Protein 4J5U (pdb70)

Structure (mmCIF, N/CA/C/O backbone):
data_4J5U
#
_entry.id   4J5U
#
_cell.length_a   56.270
_cell.length_b   113.280
_cell.length_c   65.910
_cell.angle_alpha   90.000
_cell.angle_beta   114.910
_cell.angle_gamma   90.000
#
_symmetry.space_group_name_H-M   'P 1 21 1'
#
loop_
_entity.id
_entity.type
_entity.pdbx_description
1 polymer 'Serine hydroxymethyltransferase'
2 water water
#
loop_
_atom_site.group_PDB
_atom_site.id
_atom_site.type_symbol
_atom_site.label_atom_id
_atom_site.label_alt_id
_atom_site.label_comp_id
_atom_site.label_asym_id
_atom_site.label_entity_id
_atom_site.label_seq_id
_atom_site.pdbx_PDB_ins_code
_atom_site.Cartn_x
_atom_site.Cartn_y
_atom_site.Cartn_z
_atom_site.occupancy
_atom_site.B_iso_or_equiv
_atom_site.auth_seq_id
_atom_site.auth_comp_id
_atom_site.auth_asym_id
_atom_site.auth_atom_id
_atom_site.pdbx_PDB_model_num
ATOM 1 N N . MET A 1 1 ? -18.149 -8.013 6.071 1.00 42.25 1 MET A N 1
ATOM 2 C CA . MET A 1 1 ? -18.877 -6.987 6.811 1.00 35.68 1 MET A CA 1
ATOM 3 C C . MET A 1 1 ? -18.547 -5.577 6.316 1.00 28.55 1 MET A C 1
ATOM 4 O O . MET A 1 1 ? -17.471 -5.325 5.777 1.00 29.74 1 MET A O 1
ATOM 6 N N . ASN A 1 2 ? -19.491 -4.666 6.517 1.00 26.43 2 ASN A N 1
ATOM 7 C CA . ASN A 1 2 ? -19.407 -3.302 6.021 1.00 19.95 2 ASN A CA 1
ATOM 8 C C . ASN A 1 2 ? -19.130 -2.344 7.182 1.00 17.04 2 ASN A C 1
ATOM 9 O O . ASN A 1 2 ? -20.033 -2.045 7.966 1.00 21.69 2 ASN A O 1
ATOM 14 N N . ILE A 1 3 ? -17.889 -1.873 7.302 1.00 18.15 3 ILE A N 1
ATOM 15 C CA . ILE A 1 3 ? -17.509 -1.084 8.479 1.00 15.23 3 ILE A CA 1
ATOM 16 C C . ILE A 1 3 ? -18.225 0.257 8.570 1.00 14.40 3 ILE A C 1
ATOM 17 O O . ILE A 1 3 ? -18.225 0.887 9.629 1.00 15.18 3 ILE A O 1
ATOM 22 N N . PHE A 1 4 ? -18.821 0.710 7.468 1.00 14.43 4 PHE A N 1
ATOM 23 C CA . PHE A 1 4 ? -19.574 1.962 7.499 1.00 16.80 4 PHE A CA 1
ATOM 24 C C . PHE A 1 4 ? -20.808 1.869 8.414 1.00 18.46 4 PHE A C 1
ATOM 25 O O . PHE A 1 4 ? -21.397 2.890 8.770 1.00 19.49 4 PHE A O 1
ATOM 33 N N . ASN A 1 5 ? -21.173 0.648 8.817 1.00 17.42 5 ASN A N 1
ATOM 34 C CA . ASN A 1 5 ? -22.214 0.436 9.825 1.00 20.85 5 ASN A CA 1
ATOM 35 C C . ASN A 1 5 ? -21.711 0.503 11.259 1.00 22.59 5 ASN A C 1
ATOM 36 O O . ASN A 1 5 ? -22.509 0.417 12.191 1.00 21.39 5 ASN A O 1
ATOM 41 N N . ASN A 1 6 ? -20.395 0.619 11.436 1.00 16.60 6 ASN A N 1
ATOM 42 C CA . ASN A 1 6 ? -19.808 0.615 12.780 1.00 18.52 6 ASN A CA 1
ATOM 43 C C . ASN A 1 6 ? -20.066 1.925 13.503 1.00 24.48 6 ASN A C 1
ATOM 44 O O . ASN A 1 6 ? -19.443 2.943 13.189 1.00 24.99 6 ASN A O 1
ATOM 49 N N . ASN A 1 7 ? -20.983 1.895 14.467 1.00 19.36 7 ASN A N 1
ATOM 50 C CA . ASN A 1 7 ? -21.225 3.039 15.332 1.00 22.62 7 ASN A CA 1
ATOM 51 C C . ASN A 1 7 ? -20.626 2.786 16.711 1.00 14.71 7 ASN A C 1
ATOM 52 O O . ASN A 1 7 ? -20.855 1.738 17.293 1.00 17.40 7 ASN A O 1
ATOM 57 N N . LEU A 1 8 ? -19.880 3.757 17.229 1.00 18.56 8 LEU A N 1
ATOM 58 C CA . LEU A 1 8 ? -19.105 3.582 18.463 1.00 17.78 8 LEU A CA 1
ATOM 59 C C . LEU A 1 8 ? -19.920 3.088 19.652 1.00 18.35 8 LEU A C 1
ATOM 60 O O . LEU A 1 8 ? -19.488 2.191 20.374 1.00 19.96 8 LEU A O 1
ATOM 65 N N . HIS A 1 9 ? -21.110 3.647 19.852 1.00 21.67 9 HIS A N 1
ATOM 66 C CA . HIS A 1 9 ? -21.901 3.251 21.012 1.00 20.83 9 HIS A CA 1
ATOM 67 C C . HIS A 1 9 ? -22.428 1.820 20.913 1.00 22.03 9 HIS A C 1
ATOM 68 O O . HIS A 1 9 ? -23.035 1.324 21.858 1.00 29.12 9 HIS A O 1
ATOM 75 N N . GLU A 1 10 ? -22.179 1.161 19.782 1.00 22.80 10 GLU A N 1
ATOM 76 C CA A GLU A 1 10 ? -22.586 -0.228 19.585 0.49 24.46 10 GLU A CA 1
ATOM 77 C CA B GLU A 1 10 ? -22.584 -0.229 19.586 0.51 24.42 10 GLU A CA 1
ATOM 78 C C . GLU A 1 10 ? -21.388 -1.183 19.478 1.00 22.59 10 GLU A C 1
ATOM 79 O O . GLU A 1 10 ? -21.401 -2.271 20.044 1.00 20.27 10 GLU A O 1
ATOM 90 N N . THR A 1 11 ? -20.347 -0.775 18.755 1.00 21.23 11 THR A N 1
ATOM 91 C CA . THR A 1 11 ? -19.200 -1.664 18.513 1.00 19.55 11 THR A CA 1
ATOM 92 C C . THR A 1 11 ? -18.074 -1.592 19.551 1.00 20.89 11 THR A C 1
ATOM 93 O O . THR A 1 11 ? -17.287 -2.533 19.696 1.00 21.33 11 THR A O 1
ATOM 97 N N . ASP A 1 12 ? -17.970 -0.469 20.247 1.00 18.72 12 ASP A N 1
ATOM 98 C CA . ASP A 1 12 ? -16.945 -0.328 21.273 1.00 17.01 12 ASP A CA 1
ATOM 99 C C . ASP A 1 12 ? -17.461 0.407 22.510 1.00 19.10 12 ASP A C 1
ATOM 100 O O . ASP A 1 12 ? -17.078 1.555 22.769 1.00 18.02 12 ASP A O 1
ATOM 105 N N . LYS A 1 13 ? -18.318 -0.267 23.272 1.00 22.12 13 LYS A N 1
ATOM 106 C CA . LYS A 1 13 ? -18.931 0.327 24.461 1.00 18.21 13 LYS A CA 1
ATOM 107 C C . LYS A 1 13 ? -17.886 0.778 25.480 1.00 16.63 13 LYS A C 1
ATOM 108 O O . LYS A 1 13 ? -18.054 1.821 26.127 1.00 17.85 13 LYS A O 1
ATOM 110 N N . GLU A 1 14 ? -16.785 0.030 25.594 1.00 15.28 14 GLU A N 1
ATOM 111 C CA A GLU A 1 14 ? -15.732 0.374 26.544 0.44 15.56 14 GLU A CA 1
ATOM 112 C CA B GLU A 1 14 ? -15.737 0.382 26.548 0.56 15.16 14 GLU A CA 1
ATOM 113 C C . GLU A 1 14 ? -15.126 1.741 26.231 1.00 16.54 14 GLU A C 1
ATOM 114 O O . GLU A 1 14 ? -15.010 2.588 27.106 1.00 18.77 14 GLU A O 1
ATOM 125 N N . ILE A 1 15 ? -14.741 1.951 24.978 1.00 13.41 15 ILE A N 1
ATOM 126 C CA . ILE A 1 15 ? -14.240 3.274 24.577 1.00 15.73 15 ILE A CA 1
ATOM 127 C C . ILE A 1 15 ? -15.326 4.357 24.678 1.00 17.29 15 ILE A C 1
ATOM 128 O O . ILE A 1 15 ? -15.049 5.468 25.130 1.00 13.21 15 ILE A O 1
ATOM 133 N N . ASN A 1 16 ? -16.560 4.044 24.277 1.00 17.20 16 ASN A N 1
ATOM 134 C CA . ASN A 1 16 ? -17.652 5.019 24.387 1.00 16.17 16 ASN A CA 1
ATOM 135 C C . ASN A 1 16 ? -17.808 5.471 25.826 1.00 17.65 16 ASN A C 1
ATOM 136 O O . ASN A 1 16 ? -17.918 6.661 26.104 1.00 17.20 16 ASN A O 1
ATOM 141 N N . GLU A 1 17 ? -17.810 4.511 26.748 1.00 17.00 17 GLU A N 1
ATOM 142 C CA . GLU A 1 17 ? -17.955 4.837 28.161 1.00 20.48 17 GLU A CA 1
ATOM 143 C C . GLU A 1 17 ? -16.796 5.676 28.684 1.00 16.79 17 GLU A C 1
ATOM 144 O O . GLU A 1 17 ? -17.013 6.592 29.478 1.00 18.33 17 GLU A O 1
ATOM 150 N N . ILE A 1 18 ? -15.576 5.384 28.224 1.00 16.10 18 ILE A N 1
ATOM 151 C CA . ILE A 1 18 ? -14.407 6.144 28.652 1.00 13.28 18 ILE A CA 1
ATOM 152 C C . ILE A 1 18 ? -14.508 7.593 28.168 1.00 14.55 18 ILE A C 1
ATOM 153 O O . ILE A 1 18 ? -14.191 8.521 28.916 1.00 15.08 18 ILE A O 1
ATOM 158 N N . ILE A 1 19 ? -14.959 7.798 26.927 1.00 12.46 19 ILE A N 1
ATOM 159 C CA . ILE A 1 19 ? -15.143 9.162 26.434 1.00 12.67 19 ILE A CA 1
ATOM 160 C C . ILE A 1 19 ? -16.228 9.892 27.232 1.00 18.74 19 ILE A C 1
ATOM 161 O O . ILE A 1 19 ? -16.078 11.068 27.572 1.00 16.88 19 ILE A O 1
ATOM 166 N N . LYS A 1 20 ? -17.315 9.196 27.549 1.00 19.03 20 LYS A N 1
ATOM 167 C CA . LYS A 1 20 ? -18.383 9.820 28.312 1.00 13.18 20 LYS A CA 1
ATOM 168 C C . LYS A 1 20 ? -17.883 10.247 29.685 1.00 19.07 20 LYS A C 1
ATOM 169 O O . LYS A 1 20 ? -18.217 11.330 30.173 1.00 16.82 20 LYS A O 1
ATOM 175 N N . HIS A 1 21 ? -17.076 9.394 30.306 1.00 17.46 21 HIS A N 1
ATOM 176 C CA . HIS A 1 21 ? -16.557 9.688 31.638 1.00 19.55 21 HIS A CA 1
ATOM 177 C C . HIS A 1 21 ? -15.498 10.786 31.627 1.00 20.40 21 HIS A C 1
ATOM 178 O O . HIS A 1 21 ? -15.386 11.564 32.584 1.00 17.79 21 HIS A O 1
ATOM 185 N N . GLU A 1 22 ? -14.724 10.857 30.547 1.00 16.14 22 GLU A N 1
ATOM 186 C CA . GLU A 1 22 ? -13.788 11.954 30.369 1.00 14.86 22 GLU A CA 1
ATOM 187 C C . GLU A 1 22 ? -14.507 13.293 30.215 1.00 14.27 22 GLU A C 1
ATOM 188 O O . GLU A 1 22 ? -14.056 14.299 30.755 1.00 14.98 22 GLU A O 1
ATOM 194 N N . LYS A 1 23 ? -15.625 13.309 29.496 1.00 14.83 23 LYS A N 1
ATOM 195 C CA . LYS A 1 23 ? -16.425 14.537 29.406 1.00 15.57 23 LYS A CA 1
ATOM 196 C C . LYS A 1 23 ? -16.905 14.965 30.797 1.00 18.00 23 LYS A C 1
ATOM 197 O O . LYS A 1 23 ? -16.827 16.144 31.153 1.00 16.71 23 LYS A O 1
ATOM 203 N N . LEU A 1 24 ? -17.402 14.003 31.572 1.00 14.07 24 LEU A N 1
ATOM 204 C CA . LEU A 1 24 ? -17.860 14.261 32.938 1.00 17.36 24 LEU A CA 1
ATOM 205 C C . LEU A 1 24 ? -16.739 14.790 33.820 1.00 16.25 24 LEU A C 1
ATOM 206 O O . LEU A 1 24 ? -16.941 15.733 34.595 1.00 18.55 24 LEU A O 1
ATOM 211 N N . ARG A 1 25 ? -15.562 14.174 33.713 1.00 14.11 25 ARG A N 1
ATOM 212 C CA . ARG A 1 25 ? -14.416 14.577 34.529 1.00 18.50 25 ARG A CA 1
ATOM 213 C C . ARG A 1 25 ? -14.015 16.010 34.204 1.00 18.81 25 ARG A C 1
ATOM 214 O O . ARG A 1 25 ? -13.804 16.830 35.105 1.00 15.92 25 ARG A O 1
ATOM 222 N N . GLN A 1 26 ? -13.894 16.305 32.911 1.00 14.31 26 GLN A N 1
ATOM 223 C CA . GLN A 1 26 ? -13.554 17.656 32.482 1.00 16.04 26 GLN A CA 1
ATOM 224 C C . GLN A 1 26 ? -14.588 18.653 32.983 1.00 17.16 26 GLN A C 1
ATOM 225 O O . GLN A 1 26 ? -14.247 19.775 33.370 1.00 18.82 26 GLN A O 1
ATOM 231 N N . SER A 1 27 ? -15.853 18.244 32.994 1.00 16.44 27 SER A N 1
ATOM 232 C CA . SER A 1 27 ? -16.919 19.162 33.391 1.00 14.07 27 SER A CA 1
ATOM 233 C C . SER A 1 27 ? -16.958 19.438 34.891 1.00 18.88 27 SER A C 1
ATOM 234 O O . SER A 1 27 ? -17.453 20.480 35.319 1.00 19.97 27 SER A O 1
ATOM 237 N N . SER A 1 28 ? -16.409 18.518 35.680 1.00 20.61 28 SER A N 1
ATOM 238 C CA A SER A 1 28 ? -16.629 18.565 37.125 0.66 20.38 28 SER A CA 1
ATOM 239 C CA B SER A 1 28 ? -16.595 18.495 37.133 0.34 20.93 28 SER A CA 1
ATOM 240 C C . SER A 1 28 ? -15.440 19.097 37.929 1.00 19.15 28 SER A C 1
ATOM 241 O O . SER A 1 28 ? -15.514 19.213 39.154 1.00 18.55 28 SER A O 1
ATOM 246 N N . VAL A 1 29 ? -14.351 19.430 37.254 1.00 21.53 29 VAL A N 1
ATOM 247 C CA . VAL A 1 29 ? -13.189 19.913 37.985 1.00 17.83 29 VAL A CA 1
ATOM 248 C C . VAL A 1 29 ? -12.898 21.369 37.682 1.00 16.12 29 VAL A C 1
ATOM 249 O O . VAL A 1 29 ? -13.334 21.904 36.663 1.00 20.04 29 VAL A O 1
ATOM 253 N N . ILE A 1 30 ? -12.148 22.000 38.577 1.00 18.64 30 ILE A N 1
ATOM 254 C CA . ILE A 1 30 ? -11.554 23.295 38.287 1.00 14.95 30 ILE A CA 1
ATOM 255 C C . ILE A 1 30 ? -10.153 23.043 37.745 1.00 14.25 30 ILE A C 1
ATOM 256 O O . ILE A 1 30 ? -9.230 22.704 38.488 1.00 19.17 30 ILE A O 1
ATOM 261 N N . GLU A 1 31 ? -10.036 23.186 36.425 1.00 13.16 31 GLU A N 1
ATOM 262 C CA . GLU A 1 31 ? -8.841 22.853 35.663 1.00 17.70 31 GLU A CA 1
ATOM 263 C C . GLU A 1 31 ? -7.857 24.022 35.650 1.00 12.45 31 GLU A C 1
ATOM 264 O O . GLU A 1 31 ? -8.050 24.998 34.933 1.00 18.72 31 GLU A O 1
ATOM 270 N N . LEU A 1 32 ? -6.802 23.917 36.452 1.00 13.33 32 LEU A N 1
ATOM 271 C CA . LEU A 1 32 ? -5.816 24.992 36.564 1.00 14.42 32 LEU A CA 1
ATOM 272 C C . LEU A 1 32 ? -4.468 24.598 35.971 1.00 14.00 32 LEU A C 1
ATOM 273 O O . LEU A 1 32 ? -3.459 25.265 36.207 1.00 15.06 32 LEU A O 1
ATOM 278 N N . ILE A 1 33 ? -4.439 23.509 35.202 1.00 12.90 33 ILE A N 1
ATOM 279 C CA . ILE A 1 33 ? -3.215 23.142 34.492 1.00 11.05 33 ILE A CA 1
ATOM 280 C C . ILE A 1 33 ? -3.003 24.193 33.396 1.00 11.27 33 ILE A C 1
ATOM 281 O O . ILE A 1 33 ? -3.862 24.384 32.549 1.00 13.33 33 ILE A O 1
ATOM 286 N N . ALA A 1 34 ? -1.874 24.904 33.448 1.00 12.98 34 ALA A N 1
ATOM 287 C CA . ALA A 1 34 ? -1.671 26.107 32.632 1.00 10.70 34 ALA A CA 1
ATOM 288 C C . ALA A 1 34 ? -1.629 25.848 31.126 1.00 14.28 34 ALA A C 1
ATOM 289 O O . ALA A 1 34 ? -1.916 26.738 30.328 1.00 12.90 34 ALA A O 1
ATOM 291 N N . SER A 1 35 ? -1.264 24.628 30.744 1.00 11.18 35 SER A N 1
ATOM 292 C CA . SER A 1 35 ? -1.145 24.274 29.335 1.00 12.43 35 SER A CA 1
ATOM 293 C C . SER A 1 35 ? -2.449 23.751 28.751 1.00 15.02 35 SER A C 1
ATOM 294 O O . SER A 1 35 ? -2.506 23.406 27.559 1.00 14.79 35 SER A O 1
ATOM 297 N N . GLU A 1 36 ? -3.493 23.684 29.571 1.00 13.36 36 GLU A N 1
ATOM 298 C CA . GLU A 1 36 ? -4.759 23.127 29.097 1.00 11.47 36 GLU A CA 1
ATOM 299 C C . GLU A 1 36 ? -5.783 24.179 28.713 1.00 13.66 36 GLU A C 1
ATOM 300 O O . GLU A 1 36 ? -5.710 25.332 29.144 1.00 13.40 36 GLU A O 1
ATOM 306 N N . ASN A 1 37 ? -6.722 23.762 27.870 1.00 12.37 37 ASN A N 1
ATOM 307 C CA . ASN A 1 37 ? -7.837 24.612 27.463 1.00 11.84 37 ASN A CA 1
ATOM 308 C C . ASN A 1 37 ? -8.979 23.713 27.016 1.00 14.48 37 ASN A C 1
ATOM 309 O O . ASN A 1 37 ? -8.835 22.483 27.047 1.00 14.89 37 ASN A O 1
ATOM 314 N N . PHE A 1 38 ? -10.099 24.310 26.604 1.00 14.44 38 PHE A N 1
ATOM 315 C CA . PHE A 1 38 ? -11.208 23.557 26.030 1.00 16.35 38 PHE A CA 1
ATOM 316 C C . PHE A 1 38 ? -11.500 24.072 24.626 1.00 12.93 38 PHE A C 1
ATOM 317 O O . PHE A 1 38 ? -11.785 25.254 24.459 1.00 12.68 38 PHE A O 1
ATOM 325 N N . VAL A 1 39 ? -11.438 23.200 23.621 1.00 14.32 39 VAL A N 1
ATOM 326 C CA . VAL A 1 39 ? -11.688 23.629 22.234 1.00 15.90 39 VAL A CA 1
ATOM 327 C C . VAL A 1 39 ? -13.178 23.684 21.931 1.00 11.41 39 VAL A C 1
ATOM 328 O O . VAL A 1 39 ? -13.980 23.069 22.628 1.00 14.21 39 VAL A O 1
ATOM 332 N N . SER A 1 40 ? -13.557 24.417 20.887 1.00 11.49 40 SER A N 1
ATOM 333 C CA . SER A 1 40 ? -14.970 24.560 20.553 1.00 17.27 40 SER A CA 1
ATOM 334 C C . SER A 1 40 ? -15.512 23.278 19.927 1.00 16.45 40 SER A C 1
ATOM 335 O O . SER A 1 40 ? -14.732 22.433 19.455 1.00 12.98 40 SER A O 1
ATOM 338 N N . PRO A 1 41 ? -16.847 23.106 19.949 1.00 17.24 41 PRO A N 1
ATOM 339 C CA . PRO A 1 41 ? -17.478 22.003 19.217 1.00 17.29 41 PRO A CA 1
ATOM 340 C C . PRO A 1 41 ? -17.126 22.061 17.734 1.00 12.89 41 PRO A C 1
ATOM 341 O O . PRO A 1 41 ? -17.056 21.027 17.079 1.00 15.93 41 PRO A O 1
ATOM 345 N N . ALA A 1 42 ? -16.904 23.261 17.202 1.00 14.31 42 ALA A N 1
ATOM 346 C CA . ALA A 1 42 ? -16.549 23.398 15.792 1.00 13.84 42 ALA A CA 1
ATOM 347 C C . ALA A 1 42 ? -15.182 22.778 15.484 1.00 13.16 42 ALA A C 1
ATOM 348 O O . ALA A 1 42 ? -15.004 22.114 14.451 1.00 16.65 42 ALA A O 1
ATOM 350 N N . VAL A 1 43 ? -14.217 23.023 16.368 1.00 10.99 43 VAL A N 1
ATOM 351 C CA . VAL A 1 43 ? -12.890 22.441 16.242 1.00 11.89 43 VAL A CA 1
ATOM 352 C C . VAL A 1 43 ? -12.970 20.919 16.337 1.00 10.31 43 VAL A C 1
ATOM 353 O O . VAL A 1 43 ? -12.334 20.203 15.554 1.00 15.33 43 VAL A O 1
ATOM 357 N N . LEU A 1 44 ? -13.763 20.428 17.285 1.00 15.12 44 LEU A N 1
ATOM 358 C CA . LEU A 1 44 ? -13.945 18.983 17.454 1.00 12.89 44 LEU A CA 1
ATOM 359 C C . LEU A 1 44 ? -14.566 18.348 16.203 1.00 16.95 44 LEU A C 1
ATOM 360 O O . LEU A 1 44 ? -14.166 17.258 15.785 1.00 13.64 44 LEU A O 1
ATOM 365 N N . GLU A 1 45 ? -15.552 19.017 15.613 1.00 11.93 45 GLU A N 1
ATOM 366 C CA . GLU A 1 45 ? -16.167 18.481 14.391 1.00 12.22 45 GLU A CA 1
ATOM 367 C C . GLU A 1 45 ? -15.171 18.321 13.231 1.00 18.77 45 GLU A C 1
ATOM 368 O O . GLU A 1 45 ? -15.158 17.284 12.561 1.00 15.04 45 GLU A O 1
ATOM 374 N N . ALA A 1 46 ? -14.328 19.331 13.002 1.00 15.05 46 ALA A N 1
ATOM 375 C CA . ALA A 1 46 ? -13.276 19.230 11.990 1.00 14.99 46 ALA A CA 1
ATOM 376 C C . ALA A 1 46 ? -12.221 18.176 12.349 1.00 14.80 46 ALA A C 1
ATOM 377 O O . ALA A 1 46 ? -11.785 17.406 11.501 1.00 13.51 46 ALA A O 1
ATOM 379 N N . GLN A 1 47 ? -11.810 18.158 13.615 1.00 14.67 47 GLN A N 1
ATOM 380 C CA . GLN A 1 47 ? -10.870 17.177 14.135 1.00 11.61 47 GLN A CA 1
ATOM 381 C C . GLN A 1 47 ? -11.311 15.736 13.838 1.00 12.74 47 GLN A C 1
ATOM 382 O O . GLN A 1 47 ? -10.484 14.873 13.587 1.00 11.76 47 GLN A O 1
ATOM 388 N N . GLY A 1 48 ? -12.610 15.471 13.871 1.00 13.50 48 GLY A N 1
ATOM 389 C CA . GLY A 1 48 ? -13.082 14.121 13.601 1.00 11.76 48 GLY A CA 1
ATOM 390 C C . GLY A 1 48 ? -13.436 13.880 12.144 1.00 10.82 48 GLY A C 1
ATOM 391 O O . GLY A 1 48 ? -14.177 12.948 11.829 1.00 14.39 48 GLY A O 1
ATOM 392 N N . ALA A 1 49 ? -12.935 14.731 11.251 1.00 13.68 49 ALA A N 1
ATOM 393 C CA . ALA A 1 49 ? -13.347 14.659 9.848 1.00 15.00 49 ALA A CA 1
ATOM 394 C C . ALA A 1 49 ? -12.713 13.497 9.087 1.00 10.24 49 ALA A C 1
ATOM 395 O O . ALA A 1 49 ? -11.608 13.047 9.410 1.00 15.34 49 ALA A O 1
ATOM 397 N N . LEU A 1 50 ? -13.409 13.045 8.041 1.00 10.59 50 LEU A N 1
ATOM 398 C CA . LEU A 1 50 ? -12.879 12.005 7.158 1.00 11.69 50 LEU A CA 1
ATOM 399 C C . LEU A 1 50 ? -11.686 12.484 6.306 1.00 11.16 50 LEU A C 1
ATOM 400 O O . LEU A 1 50 ? -11.161 11.738 5.478 1.00 12.62 50 LEU A O 1
ATOM 405 N N . LEU A 1 51 ? -11.234 13.712 6.536 1.00 10.12 51 LEU A N 1
ATOM 406 C CA . LEU A 1 51 ? -9.991 14.165 5.918 1.00 9.86 51 LEU A CA 1
ATOM 407 C C . LEU A 1 51 ? -8.805 13.291 6.339 1.00 12.68 51 LEU A C 1
ATOM 408 O O . LEU A 1 51 ? -7.771 13.281 5.666 1.00 12.01 51 LEU A O 1
ATOM 413 N N . THR A 1 52 ? -8.958 12.542 7.433 1.00 11.31 52 THR A N 1
ATOM 414 C CA . THR A 1 52 ? -7.921 11.590 7.849 1.00 10.49 52 THR A CA 1
ATOM 415 C C . THR A 1 52 ? -7.633 10.530 6.782 1.00 11.41 52 THR A C 1
ATOM 416 O O . THR A 1 52 ? -6.524 9.982 6.712 1.00 13.67 52 THR A O 1
ATOM 420 N N . ASN A 1 53 ? -8.612 10.259 5.931 1.00 10.44 53 ASN A N 1
ATOM 421 C CA . ASN A 1 53 ? -8.411 9.273 4.869 1.00 16.19 53 ASN A CA 1
ATOM 422 C C . ASN A 1 53 ? -7.440 9.688 3.762 1.00 15.04 53 ASN A C 1
ATOM 423 O O . ASN A 1 53 ? -7.006 8.843 2.974 1.00 22.00 53 ASN A O 1
ATOM 428 N N . LYS A 1 54 ? -7.101 10.972 3.686 1.00 12.93 54 LYS A N 1
ATOM 429 C CA . LYS A 1 54 ? -6.270 11.453 2.583 1.00 9.95 54 LYS A CA 1
ATOM 430 C C . LYS A 1 54 ? -4.789 11.556 2.918 1.00 13.25 54 LYS A C 1
ATOM 431 O O . LYS A 1 54 ? -4.410 12.194 3.910 1.00 14.15 54 LYS A O 1
ATOM 437 N N . TYR A 1 55 ? -3.954 10.929 2.085 1.00 11.31 55 TYR A N 1
ATOM 438 C CA . TYR A 1 55 ? -2.508 11.105 2.175 1.00 10.98 55 TYR A CA 1
ATOM 439 C C . TYR A 1 55 ? -2.122 12.338 1.379 1.00 10.40 55 TYR A C 1
ATOM 440 O O . TYR A 1 55 ? -2.498 12.473 0.210 1.00 14.08 55 TYR A O 1
ATOM 449 N N . ALA A 1 56 ? -1.379 13.244 2.008 1.00 11.70 56 ALA A N 1
ATOM 450 C CA . ALA A 1 56 ? -1.083 14.522 1.381 1.00 10.05 56 ALA A CA 1
ATOM 451 C C . ALA A 1 56 ? 0.321 14.972 1.703 1.00 10.07 56 ALA A C 1
ATOM 452 O O . ALA A 1 56 ? 0.524 16.140 2.026 1.00 11.40 56 ALA A O 1
ATOM 454 N N . GLU A 1 57 ? 1.279 14.051 1.635 1.00 11.21 57 GLU A N 1
ATOM 455 C CA . GLU A 1 57 ? 2.700 14.406 1.683 1.00 10.94 57 GLU A CA 1
ATOM 456 C C . GLU A 1 57 ? 2.987 15.553 0.724 1.00 14.72 57 GLU A C 1
ATOM 457 O O . GLU A 1 57 ? 2.503 15.559 -0.415 1.00 13.74 57 GLU A O 1
ATOM 463 N N . GLY A 1 58 ? 3.785 16.518 1.179 1.00 10.13 58 GLY A N 1
ATOM 464 C CA . GLY A 1 58 ? 4.120 17.677 0.368 1.00 14.69 58 GLY A CA 1
ATOM 465 C C . GLY A 1 58 ? 3.340 18.866 0.882 1.00 12.03 58 GLY A C 1
ATOM 466 O O . GLY A 1 58 ? 2.950 18.891 2.048 1.00 12.94 58 GLY A O 1
ATOM 467 N N . TYR A 1 59 ? 3.085 19.842 0.016 1.00 11.94 59 TYR A N 1
ATOM 468 C CA . TYR A 1 59 ? 2.421 21.084 0.419 1.00 10.97 59 TYR A CA 1
ATOM 469 C C . TYR A 1 59 ? 1.337 21.417 -0.611 1.00 13.32 59 TYR A C 1
ATOM 470 O O . TYR A 1 59 ? 1.340 20.823 -1.681 1.00 17.66 59 TYR A O 1
ATOM 479 N N . PRO A 1 60 ? 0.388 22.320 -0.278 1.00 15.57 60 PRO A N 1
ATOM 480 C CA . PRO A 1 60 ? -0.692 22.633 -1.232 1.00 10.75 60 PRO A CA 1
ATOM 481 C C . PRO A 1 60 ? -0.188 22.923 -2.636 1.00 15.27 60 PRO A C 1
ATOM 482 O O . PRO A 1 60 ? 0.755 23.710 -2.795 1.00 18.17 60 PRO A O 1
ATOM 486 N N . SER A 1 61 ? -0.802 22.263 -3.618 1.00 17.98 61 SER A N 1
ATOM 487 C CA . SER A 1 61 ? -0.463 22.386 -5.037 1.00 21.30 61 SER A CA 1
ATOM 488 C C . SER A 1 61 ? 0.887 21.760 -5.372 1.00 18.55 61 SER A C 1
ATOM 489 O O . SER A 1 61 ? 1.315 21.780 -6.524 1.00 19.26 61 SER A O 1
ATOM 492 N N . LYS A 1 62 ? 1.554 21.197 -4.367 1.00 18.82 62 LYS A N 1
ATOM 493 C CA . LYS A 1 62 ? 2.848 20.552 -4.579 1.00 18.04 62 LYS A CA 1
ATOM 494 C C . LYS A 1 62 ? 2.918 19.255 -3.766 1.00 17.47 62 LYS A C 1
ATOM 495 O O . LYS A 1 62 ? 3.871 19.015 -3.012 1.00 15.43 62 LYS A O 1
ATOM 497 N N . ARG A 1 63 ? 1.900 18.416 -3.944 1.00 16.82 63 ARG A N 1
ATOM 498 C CA . ARG A 1 63 ? 1.753 17.169 -3.197 1.00 16.54 63 ARG A CA 1
ATOM 499 C C . ARG A 1 63 ? 2.358 15.992 -3.940 1.00 15.64 63 ARG A C 1
ATOM 500 O O . ARG A 1 63 ? 2.589 16.070 -5.147 1.00 22.95 63 ARG A O 1
ATOM 508 N N . PHE A 1 64 ? 2.583 14.897 -3.220 1.00 15.72 64 PHE A N 1
ATOM 509 C CA . PHE A 1 64 ? 3.107 13.667 -3.825 1.00 19.32 64 PHE A CA 1
ATOM 510 C C . PHE A 1 64 ? 2.024 12.612 -4.024 1.00 24.42 64 PHE A C 1
ATOM 511 O O . PHE A 1 64 ? 2.314 11.420 -4.200 1.00 26.80 64 PHE A O 1
ATOM 519 N N . TYR A 1 65 ? 0.777 13.071 -3.991 1.00 20.46 65 TYR A N 1
ATOM 520 C CA . TYR A 1 65 ? -0.389 12.225 -4.236 1.00 22.99 65 TYR A CA 1
ATOM 521 C C . TYR A 1 65 ? -1.420 13.061 -4.976 1.00 24.49 65 TYR A C 1
ATOM 522 O O . TYR A 1 65 ? -1.642 14.222 -4.636 1.00 20.66 65 TYR A O 1
ATOM 531 N N . ASN A 1 66 ? -2.053 12.490 -5.994 1.00 20.80 66 ASN A N 1
ATOM 532 C CA . ASN A 1 66 ? -3.175 13.175 -6.611 1.00 22.43 66 ASN A CA 1
ATOM 533 C C . ASN A 1 66 ? -4.381 13.144 -5.676 1.00 20.05 66 ASN A C 1
ATOM 534 O O . ASN A 1 66 ? -4.380 12.431 -4.662 1.00 19.73 66 ASN A O 1
ATOM 539 N N . GLY A 1 67 ? -5.395 13.933 -5.999 1.00 18.30 67 GLY A N 1
ATOM 540 C CA . GLY A 1 67 ? -6.632 13.907 -5.237 1.00 15.13 67 GLY A CA 1
ATOM 541 C C . GLY A 1 67 ? -6.687 14.871 -4.066 1.00 17.70 67 GLY A C 1
ATOM 542 O O . GLY A 1 67 ? -7.629 14.812 -3.260 1.00 17.51 67 GLY A O 1
ATOM 543 N N . CYS A 1 68 ? -5.694 15.761 -3.963 1.00 13.84 68 CYS A N 1
ATOM 544 C CA . CYS A 1 68 ? -5.601 16.651 -2.809 1.00 14.27 68 CYS A CA 1
ATOM 545 C C . CYS A 1 68 ? -6.282 18.015 -2.958 1.00 15.86 68 CYS A C 1
ATOM 546 O O . CYS A 1 68 ? -6.075 18.878 -2.113 1.00 15.90 68 CYS A O 1
ATOM 549 N N . GLU A 1 69 ? -7.094 18.215 -4.001 1.00 11.99 69 GLU A N 1
ATOM 550 C CA . GLU A 1 69 ? -7.702 19.528 -4.244 1.00 18.58 69 GLU A CA 1
ATOM 551 C C . GLU A 1 69 ? -8.485 20.107 -3.055 1.00 17.13 69 GLU A C 1
ATOM 552 O O . GLU A 1 69 ? -8.439 21.309 -2.808 1.00 18.10 69 GLU A O 1
ATOM 558 N N . GLU A 1 70 ? -9.203 19.264 -2.322 1.00 12.91 70 GLU A N 1
ATOM 559 C CA . GLU A 1 70 ? -9.998 19.768 -1.207 1.00 14.50 70 GLU A CA 1
ATOM 560 C C . GLU A 1 70 ? -9.173 19.944 0.063 1.00 16.45 70 GLU A C 1
ATOM 561 O O . GLU A 1 70 ? -9.304 20.964 0.748 1.00 14.26 70 GLU A O 1
ATOM 567 N N . VAL A 1 71 ? -8.309 18.979 0.372 1.00 19.28 71 VAL A N 1
ATOM 568 C CA . VAL A 1 71 ? -7.451 19.133 1.552 1.00 14.79 71 VAL A CA 1
ATOM 569 C C . VAL A 1 71 ? -6.517 20.328 1.368 1.00 12.31 71 VAL A C 1
ATOM 570 O O . VAL A 1 71 ? -6.177 21.007 2.340 1.00 13.82 71 VAL A O 1
ATOM 574 N N . ASP A 1 72 ? -6.143 20.612 0.118 1.00 13.34 72 ASP A N 1
ATOM 575 C CA . ASP A 1 72 ? -5.310 21.781 -0.182 1.00 12.94 72 ASP A CA 1
ATOM 576 C C . ASP A 1 72 ? -6.013 23.069 0.214 1.00 13.97 72 ASP A C 1
ATOM 577 O O . ASP A 1 72 ? -5.383 23.993 0.723 1.00 16.44 72 ASP A O 1
ATOM 582 N N . LYS A 1 73 ? -7.319 23.135 -0.034 1.00 14.67 73 LYS A N 1
ATOM 583 C CA . LYS A 1 73 ? -8.106 24.302 0.366 1.00 18.35 73 LYS A CA 1
ATOM 584 C C . LYS A 1 73 ? -8.100 24.502 1.887 1.00 15.31 73 LYS A C 1
ATOM 585 O O . LYS A 1 73 ? -8.019 25.641 2.373 1.00 14.97 73 LYS A O 1
ATOM 591 N N . ALA A 1 74 ? -8.193 23.408 2.640 1.00 14.09 74 ALA A N 1
ATOM 592 C CA . ALA A 1 74 ? -8.172 23.506 4.099 1.00 14.27 74 ALA A CA 1
ATOM 593 C C . ALA A 1 74 ? -6.816 23.986 4.629 1.00 14.12 74 ALA A C 1
ATOM 594 O O . ALA A 1 74 ? -6.751 24.856 5.499 1.00 13.93 74 ALA A O 1
ATOM 596 N N . GLU A 1 75 ? -5.732 23.413 4.119 1.00 14.31 75 GLU A N 1
ATOM 597 C CA . GLU A 1 75 ? -4.403 23.828 4.548 1.00 13.61 75 GLU A CA 1
ATOM 598 C C . GLU A 1 75 ? -4.122 25.275 4.166 1.00 12.56 75 GLU A C 1
ATOM 599 O O . GLU A 1 75 ? -3.591 26.038 4.973 1.00 14.98 75 GLU A O 1
ATOM 605 N N . ASN A 1 76 ? -4.499 25.666 2.955 1.00 13.20 76 ASN A N 1
ATOM 606 C CA . ASN A 1 76 ? -4.315 27.057 2.543 1.00 15.86 76 ASN A CA 1
ATOM 607 C C . ASN A 1 76 ? -5.066 28.035 3.446 1.00 18.54 76 ASN A C 1
ATOM 608 O O . ASN A 1 76 ? -4.551 29.115 3.773 1.00 16.36 76 ASN A O 1
ATOM 613 N N . LEU A 1 77 ? -6.278 27.658 3.851 1.00 13.64 77 LEU A N 1
ATOM 614 C CA . LEU A 1 77 ? -7.049 28.491 4.763 1.00 13.36 77 LEU A CA 1
ATOM 615 C C . LEU A 1 77 ? -6.350 28.595 6.106 1.00 14.51 77 LEU A C 1
ATOM 616 O O . LEU A 1 77 ? -6.298 29.668 6.693 1.00 12.69 77 LEU A O 1
ATOM 621 N N . ALA A 1 78 ? -5.806 27.482 6.589 1.00 13.25 78 ALA A N 1
ATOM 622 C CA . ALA A 1 78 ? -5.075 27.504 7.841 1.00 12.01 78 ALA A CA 1
ATOM 623 C C . ALA A 1 78 ? -3.876 28.437 7.726 1.00 14.76 78 ALA A C 1
ATOM 624 O O . ALA A 1 78 ? -3.614 29.237 8.627 1.00 11.70 78 ALA A O 1
ATOM 626 N N . ILE A 1 79 ? -3.163 28.344 6.607 1.00 16.63 79 ILE A N 1
ATOM 627 C CA . ILE A 1 79 ? -1.975 29.168 6.397 1.00 14.42 79 ILE A CA 1
ATOM 628 C C . ILE A 1 79 ? -2.334 30.650 6.320 1.00 12.30 79 ILE A C 1
ATOM 629 O O . ILE A 1 79 ? -1.696 31.483 6.960 1.00 13.25 79 ILE A O 1
ATOM 634 N N . GLU A 1 80 ? -3.372 30.985 5.554 1.00 11.94 80 GLU A N 1
ATOM 635 C CA . GLU A 1 80 ? -3.736 32.384 5.370 1.00 15.23 80 GLU A CA 1
ATOM 636 C C . GLU A 1 80 ? -4.268 33.026 6.644 1.00 13.90 80 GLU A C 1
ATOM 637 O O . GLU A 1 80 ? -3.907 34.160 6.964 1.00 13.11 80 GLU A O 1
ATOM 643 N N . ARG A 1 81 ? -5.108 32.287 7.368 1.00 14.69 81 ARG A N 1
ATOM 644 C CA . ARG A 1 81 ? -5.650 32.750 8.638 1.00 15.93 81 ARG A CA 1
ATOM 645 C C . ARG A 1 81 ? -4.560 32.976 9.691 1.00 13.45 81 ARG A C 1
ATOM 646 O O . ARG A 1 81 ? -4.567 34.011 10.371 1.00 13.70 81 ARG A O 1
ATOM 654 N N . VAL A 1 82 ? -3.619 32.036 9.826 1.00 12.74 82 VAL A N 1
ATOM 655 C CA . VAL A 1 82 ? -2.556 32.213 10.817 1.00 12.00 82 VAL A CA 1
ATOM 656 C C . VAL A 1 82 ? -1.572 33.331 10.424 1.00 13.64 82 VAL A C 1
ATOM 657 O O . VAL A 1 82 ? -1.033 34.026 11.289 1.00 12.72 82 VAL A O 1
ATOM 661 N N . LYS A 1 83 ? -1.377 33.548 9.127 1.00 12.10 83 LYS A N 1
ATOM 662 C CA . LYS A 1 83 ? -0.496 34.632 8.700 1.00 16.60 83 LYS A CA 1
ATOM 663 C C . LYS A 1 83 ? -1.117 35.977 9.045 1.00 13.89 83 LYS A C 1
ATOM 664 O O . LYS A 1 83 ? -0.424 36.932 9.389 1.00 13.94 83 LYS A O 1
ATOM 670 N N . LYS A 1 84 ? -2.438 36.056 8.944 1.00 12.63 84 LYS A N 1
ATOM 671 C CA . LYS A 1 84 ? -3.141 37.281 9.272 1.00 11.37 84 LYS A CA 1
ATOM 672 C C . LYS A 1 84 ? -3.100 37.499 10.777 1.00 16.00 84 LYS A C 1
ATOM 673 O O . LYS A 1 84 ? -2.872 38.616 11.256 1.00 17.13 84 LYS A O 1
ATOM 679 N N . LEU A 1 85 ? -3.310 36.417 11.515 1.00 10.96 85 LEU A N 1
ATOM 680 C CA . LEU A 1 85 ? -3.355 36.457 12.975 1.00 10.91 85 LEU A CA 1
ATOM 681 C C . LEU A 1 85 ? -2.042 36.937 13.565 1.00 17.34 85 LEU A C 1
ATOM 682 O O . LEU A 1 85 ? -2.042 37.732 14.504 1.00 15.48 85 LEU A O 1
ATOM 687 N N . PHE A 1 86 ? -0.932 36.447 13.012 1.00 14.01 86 PHE A N 1
ATOM 688 C CA . PHE A 1 86 ? 0.397 36.786 13.523 1.00 16.34 86 PHE A CA 1
ATOM 689 C C . PHE A 1 86 ? 1.142 37.795 12.648 1.00 16.39 86 PHE A C 1
ATOM 690 O O . PHE A 1 86 ? 2.299 38.116 12.919 1.00 16.64 86 PHE A O 1
ATOM 698 N N . ASN A 1 87 ? 0.469 38.314 11.621 1.00 14.66 87 ASN A N 1
ATOM 699 C CA A ASN A 1 87 ? 1.054 39.323 10.737 0.72 11.24 87 ASN A CA 1
ATOM 700 C CA B ASN A 1 87 ? 1.058 39.329 10.753 0.28 15.28 87 ASN A CA 1
ATOM 701 C C . ASN A 1 87 ? 2.429 38.907 10.219 1.00 14.01 87 ASN A C 1
ATOM 702 O O . ASN A 1 87 ? 3.388 39.683 10.266 1.00 14.19 87 ASN A O 1
ATOM 711 N N . CYS A 1 88 ? 2.519 37.675 9.727 1.00 12.37 88 CYS A N 1
ATOM 712 C CA . CYS A 1 88 ? 3.788 37.144 9.228 1.00 11.86 88 CYS A CA 1
ATOM 713 C C . CYS A 1 88 ? 3.724 36.636 7.784 1.00 10.47 88 CYS A C 1
ATOM 714 O O . CYS A 1 88 ? 2.648 36.355 7.242 1.00 14.20 88 CYS A O 1
ATOM 717 N N . LYS A 1 89 ? 4.894 36.516 7.170 1.00 10.69 89 LYS A N 1
ATOM 718 C CA . LYS A 1 89 ? 5.001 36.125 5.765 1.00 14.47 89 LYS A CA 1
ATOM 719 C C . LYS A 1 89 ? 5.005 34.616 5.500 1.00 12.54 89 LYS A C 1
ATOM 720 O O . LYS A 1 89 ? 4.661 34.186 4.396 1.00 15.20 89 LYS A O 1
ATOM 722 N N . TYR A 1 90 ? 5.405 33.823 6.493 1.00 12.17 90 TYR A N 1
ATOM 723 C CA . TYR A 1 90 ? 5.561 32.381 6.325 1.00 13.82 90 TYR A CA 1
ATOM 724 C C . TYR A 1 90 ? 4.861 31.646 7.453 1.00 13.37 90 TYR A C 1
ATOM 725 O O . TYR A 1 90 ? 4.917 32.075 8.613 1.00 12.25 90 TYR A O 1
ATOM 734 N N . ALA A 1 91 ? 4.209 30.535 7.114 1.00 12.28 91 ALA A N 1
ATOM 735 C CA . ALA A 1 91 ? 3.597 29.653 8.091 1.00 8.79 91 ALA A CA 1
ATOM 736 C C . ALA A 1 91 ? 3.702 28.212 7.627 1.00 12.72 91 ALA A C 1
ATOM 737 O O . ALA A 1 91 ? 3.571 27.914 6.424 1.00 13.60 91 ALA A O 1
ATOM 739 N N . ASN A 1 92 ? 3.942 27.326 8.584 1.00 9.74 92 ASN A N 1
ATOM 740 C CA . ASN A 1 92 ? 3.826 25.894 8.354 1.00 9.71 92 ASN A CA 1
ATOM 741 C C . ASN A 1 92 ? 2.820 25.328 9.349 1.00 9.81 92 ASN A C 1
ATOM 742 O O . ASN A 1 92 ? 3.032 25.406 10.553 1.00 9.00 92 ASN A O 1
ATOM 747 N N . VAL A 1 93 ? 1.714 24.766 8.861 1.00 12.18 93 VAL A N 1
ATOM 748 C CA . VAL A 1 93 ? 0.665 24.303 9.761 1.00 13.90 93 VAL A CA 1
ATOM 749 C C . VAL A 1 93 ? 0.645 22.779 9.892 1.00 9.79 93 VAL A C 1
ATOM 750 O O . VAL A 1 93 ? -0.261 22.212 10.523 1.00 8.68 93 VAL A O 1
ATOM 754 N N . GLN A 1 94 ? 1.647 22.123 9.304 1.00 7.73 94 GLN A N 1
ATOM 755 C CA . GLN A 1 94 ? 1.769 20.662 9.367 1.00 9.37 94 GLN A CA 1
ATOM 756 C C . GLN A 1 94 ? 2.366 19.993 10.619 1.00 9.17 94 GLN A C 1
ATOM 757 O O . GLN A 1 94 ? 2.120 18.801 10.818 1.00 10.19 94 GLN A O 1
ATOM 763 N N . PRO A 1 95 ? 3.155 20.710 11.457 1.00 9.75 95 PRO A N 1
ATOM 764 C CA . PRO A 1 95 ? 3.750 19.970 12.585 1.00 9.90 95 PRO A CA 1
ATOM 765 C C . PRO A 1 95 ? 2.721 19.233 13.458 1.00 7.18 95 PRO A C 1
ATOM 766 O O . PRO A 1 95 ? 1.685 19.794 13.820 1.00 8.46 95 PRO A O 1
ATOM 770 N N . HIS A 1 96 ? 2.993 17.967 13.770 1.00 7.10 96 HIS A N 1
ATOM 771 C CA . HIS A 1 96 ? 2.054 17.165 14.557 1.00 7.11 96 HIS A CA 1
ATOM 772 C C . HIS A 1 96 ? 1.913 17.630 16.006 1.00 9.36 96 HIS A C 1
ATOM 773 O O . HIS A 1 96 ? 0.964 17.224 16.705 1.00 9.23 96 HIS A O 1
ATOM 780 N N . SER A 1 97 ? 2.864 18.435 16.470 1.00 9.49 97 SER A N 1
ATOM 781 C CA . SER A 1 97 ? 2.891 18.870 17.867 1.00 12.14 97 SER A CA 1
ATOM 782 C C . SER A 1 97 ? 3.866 20.019 18.015 1.00 10.08 97 SER A C 1
ATOM 783 O O . SER A 1 97 ? 4.590 20.337 17.066 1.00 8.59 97 SER A O 1
ATOM 786 N N . GLY A 1 98 ? 3.910 20.616 19.208 1.00 8.99 98 GLY A N 1
ATOM 787 C CA . GLY A 1 98 ? 4.908 21.630 19.502 1.00 12.86 98 GLY A CA 1
ATOM 788 C C . GLY A 1 98 ? 6.323 21.072 19.448 1.00 12.22 98 GLY A C 1
ATOM 789 O O . GLY A 1 98 ? 7.250 21.740 18.978 1.00 13.73 98 GLY A O 1
ATOM 790 N N . SER A 1 99 ? 6.493 19.844 19.928 1.00 8.65 99 SER A N 1
ATOM 791 C CA . SER A 1 99 ? 7.806 19.191 19.907 1.00 7.76 99 SER A CA 1
ATOM 792 C C . SER A 1 99 ? 8.316 18.995 18.490 1.00 8.07 99 SER A C 1
ATOM 793 O O . SER A 1 99 ? 9.500 19.227 18.202 1.00 9.89 99 SER A O 1
ATOM 796 N N . GLN A 1 100 ? 7.433 18.560 17.599 1.00 8.25 100 GLN A N 1
ATOM 797 C CA . GLN A 1 100 ? 7.860 18.351 16.222 1.00 8.20 100 GLN A CA 1
ATOM 798 C C . GLN A 1 100 ? 8.116 19.670 15.516 1.00 9.23 100 GLN A C 1
ATOM 799 O O . GLN A 1 100 ? 9.007 19.751 14.669 1.00 9.91 100 GLN A O 1
ATOM 805 N N . ALA A 1 101 ? 7.356 20.701 15.870 1.00 9.49 101 ALA A N 1
ATOM 806 C CA . ALA A 1 101 ? 7.612 22.019 15.301 1.00 10.11 101 ALA A CA 1
ATOM 807 C C . ALA A 1 101 ? 9.036 22.449 15.644 1.00 12.04 101 ALA A C 1
ATOM 808 O O . ALA A 1 101 ? 9.772 22.958 14.799 1.00 10.80 101 ALA A O 1
ATOM 810 N N . ASN A 1 102 ? 9.439 22.225 16.891 1.00 8.84 102 ASN A N 1
ATOM 811 C CA . ASN A 1 102 ? 10.789 22.603 17.300 1.00 7.57 102 ASN A CA 1
ATOM 812 C C . ASN A 1 102 ? 11.842 21.785 16.574 1.00 11.12 102 ASN A C 1
ATOM 813 O O . ASN A 1 102 ? 12.889 22.322 16.169 1.00 10.14 102 ASN A O 1
ATOM 818 N N . GLN A 1 103 ? 11.556 20.494 16.390 1.00 10.09 103 GLN A N 1
ATOM 819 C CA . GLN A 1 103 ? 12.501 19.598 15.739 1.00 9.27 103 GLN A CA 1
ATOM 820 C C . GLN A 1 103 ? 12.730 19.974 14.285 1.00 13.10 103 GLN A C 1
ATOM 821 O O . GLN A 1 103 ? 13.835 19.809 13.768 1.00 11.30 103 GLN A O 1
ATOM 827 N N . ALA A 1 104 ? 11.693 20.493 13.631 1.00 12.18 104 ALA A N 1
ATOM 828 C CA . ALA A 1 104 ? 11.820 20.947 12.244 1.00 11.61 104 ALA A CA 1
ATOM 829 C C . ALA A 1 104 ? 12.821 22.105 12.140 1.00 11.96 104 ALA A C 1
ATOM 830 O O . ALA A 1 104 ? 13.610 22.189 11.189 1.00 10.65 104 ALA A O 1
ATOM 832 N N . VAL A 1 105 ? 12.792 22.996 13.130 1.00 12.21 105 VAL A N 1
ATOM 833 C CA . VAL A 1 105 ? 13.721 24.124 13.149 1.00 11.16 105 VAL A CA 1
ATOM 834 C C . VAL A 1 105 ? 15.142 23.616 13.350 1.00 9.25 105 VAL A C 1
ATOM 835 O O . VAL A 1 105 ? 16.073 24.090 12.698 1.00 11.25 105 VAL A O 1
ATOM 839 N N . TYR A 1 106 ? 15.322 22.639 14.233 1.00 11.10 106 TYR A N 1
ATOM 840 C CA A TYR A 1 106 ? 16.639 22.040 14.433 0.66 12.66 106 TYR A CA 1
ATOM 841 C CA B TYR A 1 106 ? 16.645 22.061 14.419 0.34 12.70 106 TYR A CA 1
ATOM 842 C C . TYR A 1 106 ? 17.126 21.408 13.141 1.00 15.13 106 TYR A C 1
ATOM 843 O O . TYR A 1 106 ? 18.264 21.590 12.752 1.00 10.78 106 TYR A O 1
ATOM 860 N N . LEU A 1 107 ? 16.257 20.642 12.489 1.00 10.00 107 LEU A N 1
ATOM 861 C CA . LEU A 1 107 ? 16.674 19.973 11.249 1.00 13.68 107 LEU A CA 1
ATOM 862 C C . LEU A 1 107 ? 17.000 20.994 10.146 1.00 13.69 107 LEU A C 1
ATOM 863 O O . LEU A 1 107 ? 17.918 20.799 9.331 1.00 13.19 107 LEU A O 1
ATOM 868 N N . ALA A 1 108 ? 16.280 22.107 10.143 1.00 12.53 108 ALA A N 1
ATOM 869 C CA . ALA A 1 108 ? 16.496 23.152 9.143 1.00 13.32 108 ALA A CA 1
ATOM 870 C C . ALA A 1 108 ? 17.828 23.895 9.287 1.00 12.47 108 ALA A C 1
ATOM 871 O O . ALA A 1 108 ? 18.455 24.258 8.284 1.00 17.13 108 ALA A O 1
ATOM 873 N N . LEU A 1 109 ? 18.232 24.153 10.528 1.00 10.63 109 LEU A N 1
ATOM 874 C CA . LEU A 1 109 ? 19.314 25.100 10.805 1.00 14.71 109 LEU A CA 1
ATOM 875 C C . LEU A 1 109 ? 20.559 24.495 11.430 1.00 13.57 109 LEU A C 1
ATOM 876 O O . LEU A 1 109 ? 21.622 25.123 11.403 1.00 22.10 109 LEU A O 1
ATOM 881 N N . LEU A 1 110 ? 20.438 23.307 12.017 1.00 14.00 110 LEU A N 1
ATOM 882 C CA . LEU A 1 110 ? 21.542 22.754 12.793 1.00 12.31 110 LEU A CA 1
ATOM 883 C C . LEU A 1 110 ? 22.056 21.427 12.258 1.00 19.20 110 LEU A C 1
ATOM 884 O O . LEU A 1 110 ? 21.410 20.786 11.419 1.00 22.28 110 LEU A O 1
ATOM 889 N N . GLN A 1 111 ? 23.233 21.047 12.750 1.00 19.80 111 GLN A N 1
ATOM 890 C CA . GLN A 1 111 ? 23.803 19.721 12.571 1.00 16.94 111 GLN A CA 1
ATOM 891 C C . GLN A 1 111 ? 23.977 19.141 13.966 1.00 15.48 111 GLN A C 1
ATOM 892 O O . GLN A 1 111 ? 24.206 19.896 14.923 1.00 12.93 111 GLN A O 1
ATOM 898 N N . PRO A 1 112 ? 23.872 17.805 14.098 1.00 14.65 112 PRO A N 1
ATOM 899 C CA . PRO A 1 112 ? 24.121 17.168 15.391 1.00 15.25 112 PRO A CA 1
ATOM 900 C C . PRO A 1 112 ? 25.465 17.619 15.941 1.00 15.45 112 PRO A C 1
ATOM 901 O O . PRO A 1 112 ? 26.439 17.728 15.184 1.00 19.26 112 PRO A O 1
ATOM 905 N N . GLY A 1 113 ? 25.500 17.930 17.237 1.00 15.61 113 GLY A N 1
ATOM 906 C CA . GLY A 1 113 ? 26.713 18.397 17.865 1.00 18.42 113 GLY A CA 1
ATOM 907 C C . GLY A 1 113 ? 26.784 19.908 18.004 1.00 12.84 113 GLY A C 1
ATOM 908 O O . GLY A 1 113 ? 27.594 20.412 18.782 1.00 17.39 113 GLY A O 1
ATOM 909 N N . ASP A 1 114 ? 25.941 20.627 17.265 1.00 12.35 114 ASP A N 1
ATOM 910 C CA . ASP A 1 114 ? 25.963 22.087 17.322 1.00 16.35 114 ASP A CA 1
ATOM 911 C C . ASP A 1 114 ? 25.581 22.562 18.705 1.00 13.81 114 ASP A C 1
ATOM 912 O O . ASP A 1 114 ? 24.802 21.914 19.413 1.00 10.76 114 ASP A O 1
ATOM 917 N N . THR A 1 115 ? 26.128 23.713 19.078 1.00 11.72 115 THR A N 1
ATOM 918 C CA . THR A 1 115 ? 25.853 24.295 20.376 1.00 12.39 115 THR A CA 1
ATOM 919 C C . THR A 1 115 ? 24.514 25.041 20.340 1.00 12.98 115 THR A C 1
ATOM 920 O O . THR A 1 115 ? 24.255 25.828 19.429 1.00 14.46 115 THR A O 1
ATOM 924 N N . VAL A 1 116 ? 23.657 24.783 21.321 1.00 11.91 116 VAL A N 1
ATOM 925 C CA . VAL A 1 116 ? 22.337 25.415 21.366 1.00 10.35 116 VAL A CA 1
ATOM 926 C C . VAL A 1 116 ? 22.133 25.973 22.760 1.00 11.84 116 VAL A C 1
ATOM 927 O O . VAL A 1 116 ? 22.257 25.240 23.722 1.00 13.33 116 VAL A O 1
ATOM 931 N N . LEU A 1 117 ? 21.819 27.264 22.867 1.00 10.60 117 LEU A N 1
ATOM 932 C CA . LEU A 1 117 ? 21.601 27.891 24.171 1.00 11.37 117 LEU A CA 1
ATOM 933 C C . LEU A 1 117 ? 20.103 28.093 24.446 1.00 14.79 117 LEU A C 1
ATOM 934 O O . LEU A 1 117 ? 19.425 28.808 23.703 1.00 13.95 117 LEU A O 1
ATOM 939 N N . GLY A 1 118 ? 19.574 27.476 25.508 1.00 11.72 118 GLY A N 1
ATOM 940 C CA . GLY A 1 118 ? 18.150 27.617 25.817 1.00 11.03 118 GLY A CA 1
ATOM 941 C C . GLY A 1 118 ? 17.899 27.733 27.314 1.00 14.22 118 GLY A C 1
ATOM 942 O O . GLY A 1 118 ? 18.811 27.519 28.107 1.00 15.24 118 GLY A O 1
ATOM 943 N N . MET A 1 119 ? 16.668 28.062 27.699 1.00 14.94 119 MET A N 1
ATOM 944 C CA . MET A 1 119 ? 16.301 28.219 29.116 1.00 13.68 119 MET A CA 1
ATOM 945 C C . MET A 1 119 ? 16.319 26.871 29.842 1.00 17.00 119 MET A C 1
ATOM 946 O O . MET A 1 119 ? 15.719 25.913 29.378 1.00 16.53 119 MET A O 1
ATOM 951 N N . SER A 1 120 ? 17.000 26.794 30.982 1.00 17.58 120 SER A N 1
ATOM 952 C CA . SER A 1 120 ? 17.090 25.524 31.705 1.00 19.39 120 SER A CA 1
ATOM 953 C C . SER A 1 120 ? 15.732 25.077 32.229 1.00 20.15 120 SER A C 1
ATOM 954 O O . SER A 1 120 ? 14.832 25.902 32.458 1.00 18.74 120 SER A O 1
ATOM 957 N N . LEU A 1 121 ? 15.579 23.763 32.379 1.00 18.87 121 LEU A N 1
ATOM 958 C CA . LEU A 1 121 ? 14.364 23.189 32.948 1.00 20.67 121 LEU A CA 1
ATOM 959 C C . LEU A 1 121 ? 14.102 23.799 34.309 1.00 21.53 121 LEU A C 1
ATOM 960 O O . LEU A 1 121 ? 12.959 24.114 34.661 1.00 18.99 121 LEU A O 1
ATOM 965 N N . ASP A 1 122 ? 15.186 23.947 35.067 1.00 25.45 122 ASP A N 1
ATOM 966 C CA . ASP A 1 122 ? 15.145 24.419 36.446 1.00 26.78 122 ASP A CA 1
ATOM 967 C C . ASP A 1 122 ? 14.528 25.808 36.533 1.00 24.67 122 ASP A C 1
ATOM 968 O O . ASP A 1 122 ? 13.861 26.141 37.512 1.00 26.80 122 ASP A O 1
ATOM 973 N N . SER A 1 123 ? 14.729 26.603 35.483 1.00 23.53 123 SER A N 1
ATOM 974 C CA . SER A 1 123 ? 14.184 27.954 35.415 1.00 19.56 123 SER A CA 1
ATOM 975 C C . SER A 1 123 ? 12.819 28.048 34.724 1.00 22.55 123 SER A C 1
ATOM 976 O O . SER A 1 123 ? 12.221 29.126 34.661 1.00 27.23 123 SER A O 1
ATOM 979 N N . GLY A 1 124 ? 12.316 26.924 34.222 1.00 22.38 124 GLY A N 1
ATOM 980 C CA . GLY A 1 124 ? 10.989 26.899 33.620 1.00 17.68 124 GLY A CA 1
ATOM 981 C C . GLY A 1 124 ? 11.011 26.760 32.105 1.00 22.37 124 GLY A C 1
ATOM 982 O O . GLY A 1 124 ? 10.008 27.025 31.438 1.00 28.19 124 GLY A O 1
ATOM 983 N N . GLY A 1 125 ? 12.156 26.361 31.554 1.00 16.99 125 GLY A N 1
ATOM 984 C CA . GLY A 1 125 ? 12.254 26.106 30.125 1.00 13.65 125 GLY A CA 1
ATOM 985 C C . GLY A 1 125 ? 11.653 24.758 29.765 1.00 20.02 125 GLY A C 1
ATOM 986 O O . GLY A 1 125 ? 11.282 23.991 30.657 1.00 26.78 125 GLY A O 1
ATOM 987 N N . HIS A 1 126 ? 11.554 24.463 28.469 1.00 20.60 126 HIS A N 1
ATOM 988 C CA . HIS A 1 126 ? 10.894 23.233 28.023 1.00 21.38 126 HIS A CA 1
ATOM 989 C C . HIS A 1 126 ? 11.899 22.126 27.723 1.00 18.80 126 HIS A C 1
ATOM 990 O O . HIS A 1 126 ? 13.066 22.388 27.425 1.00 15.49 126 HIS A O 1
ATOM 997 N N . LEU A 1 127 ? 11.426 20.886 27.806 1.00 16.02 127 LEU A N 1
ATOM 998 C CA . LEU A 1 127 ? 12.213 19.698 27.457 1.00 15.79 127 LEU A CA 1
ATOM 999 C C . LEU A 1 127 ? 12.980 19.825 26.154 1.00 11.11 127 LEU A C 1
ATOM 1000 O O . LEU A 1 127 ? 14.131 19.357 26.035 1.00 14.55 127 LEU A O 1
ATOM 1005 N N . THR A 1 128 ? 12.345 20.464 25.174 1.00 13.66 128 THR A N 1
ATOM 1006 C CA . THR A 1 128 ? 12.856 20.505 23.811 1.00 12.50 128 THR A CA 1
ATOM 1007 C C . THR A 1 128 ? 13.856 21.621 23.565 1.00 11.98 128 THR A C 1
ATOM 1008 O O . THR A 1 128 ? 14.306 21.828 22.430 1.00 13.66 128 THR A O 1
ATOM 1012 N N . HIS A 1 129 ? 14.221 22.324 24.639 1.00 14.80 129 HIS A N 1
ATOM 1013 C CA . HIS A 1 129 ? 15.160 23.429 24.545 1.00 16.41 129 HIS A CA 1
ATOM 1014 C C . HIS A 1 129 ? 16.555 23.009 24.981 1.00 16.70 129 HIS A C 1
ATOM 1015 O O . HIS A 1 129 ? 17.407 23.851 25.234 1.00 14.96 129 HIS A O 1
ATOM 1022 N N . GLY A 1 130 ? 16.782 21.701 25.087 1.00 14.44 130 GLY A N 1
ATOM 1023 C CA . GLY A 1 130 ? 18.112 21.200 25.359 1.00 16.84 130 GLY A CA 1
ATOM 1024 C C . GLY A 1 130 ? 18.239 20.263 26.545 1.00 17.17 130 GLY A C 1
ATOM 1025 O O . GLY A 1 130 ? 19.354 19.925 26.943 1.00 18.44 130 GLY A O 1
ATOM 1026 N N . ALA A 1 131 ? 17.115 19.821 27.101 1.00 13.00 131 ALA A N 1
ATOM 1027 C CA . ALA A 1 131 ? 17.157 18.930 28.261 1.00 11.26 131 ALA A CA 1
ATOM 1028 C C . ALA A 1 131 ? 17.785 17.576 27.935 1.00 10.47 131 ALA A C 1
ATOM 1029 O O . ALA A 1 131 ? 17.512 16.984 26.895 1.00 13.29 131 ALA A O 1
ATOM 1031 N N . ALA A 1 132 ? 18.607 17.086 28.857 1.00 16.50 132 ALA A N 1
ATOM 1032 C CA . ALA A 1 132 ? 19.324 15.822 28.693 1.00 13.48 132 ALA A CA 1
ATOM 1033 C C . ALA A 1 132 ? 18.503 14.608 28.197 1.00 15.06 132 ALA A C 1
ATOM 1034 O O . ALA A 1 132 ? 18.998 13.844 27.369 1.00 17.25 132 ALA A O 1
ATOM 1036 N N . PRO A 1 133 ? 17.270 14.408 28.709 1.00 14.79 133 PRO A N 1
ATOM 1037 C CA . PRO A 1 133 ? 16.540 13.216 28.260 1.00 17.15 133 PRO A CA 1
ATOM 1038 C C . PRO A 1 133 ? 15.873 13.349 26.889 1.00 13.87 133 PRO A C 1
ATOM 1039 O O . PRO A 1 133 ? 15.267 12.381 26.421 1.00 15.11 133 PRO A O 1
ATOM 1043 N N . ASN A 1 134 ? 15.978 14.521 26.277 1.00 10.37 134 ASN A N 1
ATOM 1044 C CA . ASN A 1 134 ? 15.267 14.834 25.036 1.00 11.96 134 ASN A CA 1
ATOM 1045 C C . ASN A 1 134 ? 16.265 14.894 23.908 1.00 10.30 134 ASN A C 1
ATOM 1046 O O . ASN A 1 134 ? 17.441 15.154 24.150 1.00 13.04 134 ASN A O 1
ATOM 1051 N N . MET A 1 135 ? 15.807 14.645 22.680 1.00 11.59 135 MET A N 1
ATOM 1052 C CA . MET A 1 135 ? 16.668 14.742 21.494 1.00 8.90 135 MET A CA 1
ATOM 1053 C C . MET A 1 135 ? 17.530 16.002 21.486 1.00 13.01 135 MET A C 1
ATOM 1054 O O . MET A 1 135 ? 18.688 15.975 21.070 1.00 13.38 135 MET A O 1
ATOM 1059 N N . SER A 1 136 ? 16.963 17.103 21.960 1.00 14.51 136 SER A N 1
ATOM 1060 C CA . SER A 1 136 ? 17.679 18.380 21.946 1.00 11.37 136 SER A CA 1
ATOM 1061 C C . SER A 1 136 ? 18.940 18.384 22.804 1.00 13.20 136 SER A C 1
ATOM 1062 O O . SER A 1 136 ? 19.903 19.084 22.486 1.00 14.94 136 SER A O 1
ATOM 1065 N N . GLY A 1 137 ? 18.925 17.626 23.895 1.00 14.90 137 GLY A N 1
ATOM 1066 C CA . GLY A 1 137 ? 20.097 17.481 24.742 1.00 12.81 137 GLY A CA 1
ATOM 1067 C C . GLY A 1 137 ? 20.944 16.269 24.389 1.00 11.86 137 GLY A C 1
ATOM 1068 O O . GLY A 1 137 ? 22.168 16.275 24.590 1.00 15.18 137 GLY A O 1
ATOM 1069 N N . LYS A 1 138 ? 20.321 15.232 23.830 1.00 10.07 138 LYS A N 1
ATOM 1070 C CA . LYS A 1 138 ? 21.080 14.027 23.492 1.00 13.79 138 LYS A CA 1
ATOM 1071 C C . LYS A 1 138 ? 21.983 14.209 22.276 1.00 13.02 138 LYS A C 1
ATOM 1072 O O . LYS A 1 138 ? 23.124 13.721 22.247 1.00 14.46 138 LYS A O 1
ATOM 1078 N N . TRP A 1 139 ? 21.479 14.944 21.294 1.00 11.62 139 TRP A N 1
ATOM 1079 C CA . TRP A 1 139 ? 22.078 14.988 19.968 1.00 13.66 139 TRP A CA 1
ATOM 1080 C C . TRP A 1 139 ? 22.724 16.326 19.635 1.00 15.12 139 TRP A C 1
ATOM 1081 O O . TRP A 1 139 ? 23.251 16.513 18.540 1.00 16.16 139 TRP A O 1
ATOM 1092 N N . PHE A 1 140 ? 22.696 17.246 20.593 1.00 14.75 140 PHE A N 1
ATOM 1093 C CA . PHE A 1 140 ? 23.273 18.572 20.400 1.00 11.89 140 PHE A CA 1
ATOM 1094 C C . PHE A 1 140 ? 24.050 18.971 21.640 1.00 14.86 140 PHE A C 1
ATOM 1095 O O . PHE A 1 140 ? 23.866 18.375 22.698 1.00 16.00 140 PHE A O 1
ATOM 1103 N N . ASN A 1 141 ? 24.945 19.944 21.505 1.00 13.71 141 ASN A N 1
ATOM 1104 C CA . ASN A 1 141 ? 25.643 20.458 22.671 1.00 15.33 141 ASN A CA 1
ATOM 1105 C C . ASN A 1 141 ? 24.781 21.504 23.358 1.00 15.10 141 ASN A C 1
ATOM 1106 O O . ASN A 1 141 ? 24.871 22.688 23.055 1.00 16.95 141 ASN A O 1
ATOM 1111 N N . ALA A 1 142 ? 23.929 21.057 24.271 1.00 17.12 142 ALA A N 1
ATOM 1112 C CA . ALA A 1 142 ? 22.998 21.960 24.934 1.00 17.15 142 ALA A CA 1
ATOM 1113 C C . ALA A 1 142 ? 23.660 22.680 26.093 1.00 19.77 142 ALA A C 1
ATOM 1114 O O . ALA A 1 142 ? 24.228 22.053 26.998 1.00 20.24 142 ALA A O 1
ATOM 1116 N N . VAL A 1 143 ? 23.600 24.007 26.055 1.00 15.33 143 VAL A N 1
ATOM 1117 C CA . VAL A 1 143 ? 23.995 24.811 27.205 1.00 19.58 143 VAL A CA 1
ATOM 1118 C C . VAL A 1 143 ? 22.782 25.644 27.607 1.00 19.54 143 VAL A C 1
ATOM 1119 O O . VAL A 1 143 ? 21.908 25.926 26.781 1.00 16.33 143 VAL A O 1
ATOM 1123 N N . SER A 1 144 ? 22.696 26.019 28.873 1.00 25.14 144 SER A N 1
ATOM 1124 C CA . SER A 1 144 ? 21.488 26.692 29.325 1.00 21.68 144 SER A CA 1
ATOM 1125 C C . SER A 1 144 ? 21.754 28.046 29.960 1.00 22.11 144 SER A C 1
ATOM 1126 O O . SER A 1 144 ? 22.860 28.318 30.414 1.00 22.93 144 SER A O 1
ATOM 1129 N N . TYR A 1 145 ? 20.725 28.892 29.958 1.00 19.62 145 TYR A N 1
ATOM 1130 C CA . TYR A 1 145 ? 20.710 30.086 30.783 1.00 16.26 145 TYR A CA 1
ATOM 1131 C C . TYR A 1 145 ? 19.588 29.931 31.796 1.00 15.63 145 TYR A C 1
ATOM 1132 O O . TYR A 1 145 ? 18.665 29.135 31.613 1.00 19.18 145 TYR A O 1
ATOM 1141 N N . SER A 1 146 ? 19.663 30.691 32.876 1.00 14.24 146 SER A N 1
ATOM 1142 C CA A SER A 1 146 ? 18.675 30.566 33.933 0.66 18.20 146 SER A CA 1
ATOM 1143 C CA B SER A 1 146 ? 18.678 30.573 33.939 0.34 17.59 146 SER A CA 1
ATOM 1144 C C . SER A 1 146 ? 18.213 31.947 34.368 1.00 13.57 146 SER A C 1
ATOM 1145 O O . SER A 1 146 ? 18.808 32.952 33.990 1.00 20.40 146 SER A O 1
ATOM 1150 N N . VAL A 1 147 ? 17.149 31.994 35.162 1.00 15.66 147 VAL A N 1
ATOM 1151 C CA . VAL A 1 147 ? 16.674 33.276 35.660 1.00 22.36 147 VAL A CA 1
ATOM 1152 C C . VAL A 1 147 ? 17.634 33.815 36.711 1.00 17.69 147 VAL A C 1
ATOM 1153 O O . VAL A 1 147 ? 18.507 33.092 37.201 1.00 16.94 147 VAL A O 1
ATOM 1157 N N . ASN A 1 148 ? 17.473 35.092 37.048 1.00 15.58 148 ASN A N 1
ATOM 1158 C CA . ASN A 1 148 ? 18.244 35.721 38.116 1.00 16.10 148 ASN A CA 1
ATOM 1159 C C . ASN A 1 148 ? 17.900 35.089 39.470 1.00 15.62 148 ASN A C 1
ATOM 1160 O O . ASN A 1 148 ? 16.720 34.864 39.771 1.00 17.20 148 ASN A O 1
ATOM 1165 N N . LYS A 1 149 ? 18.920 34.792 40.272 1.00 18.60 149 LYS A N 1
ATOM 1166 C CA . LYS A 1 149 ? 18.728 34.072 41.534 1.00 16.78 149 LYS A CA 1
ATOM 1167 C C . LYS A 1 149 ? 17.999 34.918 42.579 1.00 20.61 149 LYS A C 1
ATOM 1168 O O . LYS A 1 149 ? 17.409 34.386 43.522 1.00 23.38 149 LYS A O 1
ATOM 1170 N N . GLU A 1 150 ? 18.047 36.235 42.428 1.00 21.22 150 GLU A N 1
ATOM 1171 C CA . GLU A 1 150 ? 17.346 37.103 43.372 1.00 22.79 150 GLU A CA 1
ATOM 1172 C C . GLU A 1 150 ? 15.925 37.428 42.924 1.00 23.10 150 GLU A C 1
ATOM 1173 O O . GLU A 1 150 ? 15.004 37.411 43.736 1.00 29.66 150 GLU A O 1
ATOM 1179 N N . THR A 1 151 ? 15.744 37.716 41.636 1.00 21.23 151 THR A N 1
ATOM 1180 C CA . THR A 1 151 ? 14.452 38.190 41.144 1.00 20.93 151 THR A CA 1
ATOM 1181 C C . THR A 1 151 ? 13.585 37.123 40.486 1.00 19.08 151 THR A C 1
ATOM 1182 O O . THR A 1 151 ? 12.387 37.341 40.289 1.00 18.91 151 THR A O 1
ATOM 1186 N N . TYR A 1 152 ? 14.190 35.986 40.145 1.00 17.54 152 TYR A N 1
ATOM 1187 C CA . TYR A 1 152 ? 13.532 34.936 39.350 1.00 14.79 152 TYR A CA 1
ATOM 1188 C C . TYR A 1 152 ? 13.103 35.397 37.944 1.00 20.02 152 TYR A C 1
ATOM 1189 O O . TYR A 1 152 ? 12.240 34.782 37.310 1.00 19.08 152 TYR A O 1
ATOM 1198 N N . LEU A 1 153 ? 13.743 36.463 37.458 1.00 19.07 153 LEU A N 1
ATOM 1199 C CA . LEU A 1 153 ? 13.469 37.024 36.134 1.00 15.90 153 LEU A CA 1
ATOM 1200 C C . LEU A 1 153 ? 14.622 36.777 35.162 1.00 17.65 153 LEU A C 1
ATOM 1201 O O . LEU A 1 153 ? 15.784 36.696 35.566 1.00 20.90 153 LEU A O 1
ATOM 1206 N N . ILE A 1 154 ? 14.289 36.698 33.878 1.00 17.67 154 ILE A N 1
ATOM 1207 C CA . ILE A 1 154 ? 15.285 36.651 32.812 1.00 23.65 154 ILE A CA 1
ATOM 1208 C C . ILE A 1 154 ? 16.265 37.815 32.935 1.00 21.71 154 ILE A C 1
ATOM 1209 O O . ILE A 1 154 ? 15.839 38.968 33.059 1.00 25.33 154 ILE A O 1
ATOM 1214 N N . ASP A 1 155 ? 17.568 37.511 32.930 1.00 21.28 155 ASP A N 1
ATOM 1215 C CA . ASP A 1 155 ? 18.634 38.520 32.921 1.00 25.95 155 ASP A CA 1
ATOM 1216 C C . ASP A 1 155 ? 19.290 38.466 31.547 1.00 21.78 155 ASP A C 1
ATOM 1217 O O . ASP A 1 155 ? 19.892 37.451 31.177 1.00 22.44 155 ASP A O 1
ATOM 1222 N N . TYR A 1 156 ? 19.154 39.541 30.782 1.00 19.41 156 TYR A N 1
ATOM 1223 C CA . TYR A 1 156 ? 19.629 39.545 29.405 1.00 17.30 156 TYR A CA 1
ATOM 1224 C C . TYR A 1 156 ? 21.139 39.685 29.337 1.00 17.48 156 TYR A C 1
ATOM 1225 O O . TYR A 1 156 ? 21.766 39.088 28.462 1.00 19.25 156 TYR A O 1
ATOM 1234 N N . ASP A 1 157 ? 21.717 40.446 30.270 1.00 18.46 157 ASP A N 1
ATOM 1235 C CA . ASP A 1 157 ? 23.169 40.539 30.379 1.00 21.29 157 ASP A CA 1
ATOM 1236 C C . ASP A 1 157 ? 23.783 39.154 30.622 1.00 17.16 157 ASP A C 1
ATOM 1237 O O . ASP A 1 157 ? 24.847 38.833 30.096 1.00 22.36 157 ASP A O 1
ATOM 1242 N N . GLU A 1 158 ? 23.105 38.347 31.429 1.00 24.47 158 GLU A N 1
ATOM 1243 C CA . GLU A 1 158 ? 23.551 36.982 31.702 1.00 26.04 158 GLU A CA 1
ATOM 1244 C C . GLU A 1 158 ? 23.447 36.089 30.464 1.00 21.60 158 GLU A C 1
ATOM 1245 O O . GLU A 1 158 ? 24.363 35.312 30.153 1.00 21.36 158 GLU A O 1
ATOM 1251 N N . ILE A 1 159 ? 22.323 36.189 29.763 1.00 17.23 159 ILE A N 1
ATOM 1252 C CA . ILE A 1 159 ? 22.149 35.447 28.513 1.00 13.82 159 ILE A CA 1
ATOM 1253 C C . ILE A 1 159 ? 23.223 35.865 27.516 1.00 16.14 159 ILE A C 1
ATOM 1254 O O . ILE A 1 159 ? 23.810 35.023 26.819 1.00 17.53 159 ILE A O 1
ATOM 1259 N N . GLU A 1 160 ? 23.490 37.167 27.460 1.00 16.47 160 GLU A N 1
ATOM 1260 C CA . GLU A 1 160 ? 24.500 37.689 26.554 1.00 14.43 160 GLU A CA 1
ATOM 1261 C C . GLU A 1 160 ? 25.871 37.170 26.961 1.00 16.72 160 GLU A C 1
ATOM 1262 O O . GLU A 1 160 ? 26.707 36.897 26.106 1.00 16.56 160 GLU A O 1
ATOM 1268 N N . ARG A 1 161 ? 26.097 37.041 28.267 1.00 16.93 161 ARG A N 1
ATOM 1269 C CA . ARG A 1 161 ? 27.373 36.527 28.754 1.00 24.16 161 ARG A CA 1
ATOM 1270 C C . ARG A 1 161 ? 27.584 35.112 28.232 1.00 16.92 161 ARG A C 1
ATOM 1271 O O . ARG A 1 161 ? 28.655 34.784 27.711 1.00 17.20 161 ARG A O 1
ATOM 1279 N N . LEU A 1 162 ? 26.542 34.293 28.350 1.00 15.67 162 LEU A N 1
ATOM 1280 C CA . LEU A 1 162 ? 26.620 32.876 28.012 1.00 14.01 162 LEU A CA 1
ATOM 1281 C C . LEU A 1 162 ? 26.705 32.690 26.496 1.00 16.75 162 LEU A C 1
ATOM 1282 O O . LEU A 1 162 ? 27.344 31.752 25.997 1.00 16.27 162 LEU A O 1
ATOM 1287 N N . ALA A 1 163 ? 26.067 33.597 25.764 1.00 13.94 163 ALA A N 1
ATOM 1288 C CA . ALA A 1 163 ? 26.149 33.580 24.307 1.00 13.62 163 ALA A CA 1
ATOM 1289 C C . ALA A 1 163 ? 27.564 33.892 23.832 1.00 15.02 163 ALA A C 1
ATOM 1290 O O . ALA A 1 163 ? 28.053 33.258 22.895 1.00 15.03 163 ALA A O 1
ATOM 1292 N N . ASP A 1 164 ? 28.210 34.880 24.460 1.00 14.42 164 ASP A N 1
ATOM 1293 C CA . ASP A 1 164 ? 29.589 35.229 24.137 1.00 19.69 164 ASP A CA 1
ATOM 1294 C C . ASP A 1 164 ? 30.506 34.063 24.467 1.00 21.76 164 ASP A C 1
ATOM 1295 O O . ASP A 1 164 ? 31.407 33.734 23.705 1.00 20.91 164 ASP A O 1
ATOM 1300 N N . LEU A 1 165 ? 30.257 33.427 25.606 1.00 19.24 165 LEU A N 1
ATOM 1301 C CA . LEU A 1 165 ? 31.112 32.339 26.070 1.00 20.69 165 LEU A CA 1
ATOM 1302 C C . LEU A 1 165 ? 30.990 31.077 25.213 1.00 17.81 165 LEU A C 1
ATOM 1303 O O . LEU A 1 165 ? 31.990 30.463 24.853 1.00 21.01 165 LEU A O 1
ATOM 1308 N N . HIS A 1 166 ? 29.761 30.696 24.884 1.00 15.23 166 HIS A N 1
ATOM 1309 C CA . HIS A 1 166 ? 29.521 29.402 24.255 1.00 18.37 166 HIS A CA 1
ATOM 1310 C C . HIS A 1 166 ? 29.370 29.459 22.742 1.00 18.56 166 HIS A C 1
ATOM 1311 O O . HIS A 1 166 ? 29.414 28.422 22.078 1.00 17.24 166 HIS A O 1
ATOM 1318 N N . LYS A 1 167 ? 29.187 30.668 22.211 1.00 15.19 167 LYS A N 1
ATOM 1319 C CA . LYS A 1 167 ? 28.991 30.874 20.772 1.00 14.46 167 LYS A CA 1
ATOM 1320 C C . LYS A 1 167 ? 28.006 29.877 20.186 1.00 19.37 167 LYS A C 1
ATOM 1321 O O . LYS A 1 167 ? 28.362 29.099 19.301 1.00 21.96 167 LYS A O 1
ATOM 1323 N N . PRO A 1 168 ? 26.760 29.882 20.687 1.00 18.98 168 PRO A N 1
ATOM 1324 C CA . PRO A 1 168 ? 25.776 28.911 20.200 1.00 11.92 168 PRO A CA 1
ATOM 1325 C C . PRO A 1 168 ? 25.430 29.162 18.735 1.00 15.70 168 PRO A C 1
ATOM 1326 O O . PRO A 1 168 ? 25.536 30.299 18.265 1.00 14.85 168 PRO A O 1
ATOM 1330 N N . LYS A 1 169 ? 25.040 28.112 18.020 1.00 12.12 169 LYS A N 1
ATOM 1331 C CA . LYS A 1 169 ? 24.513 28.274 16.670 1.00 11.80 169 LYS A CA 1
ATOM 1332 C C . LYS A 1 169 ? 23.055 28.705 16.724 1.00 12.78 169 LYS A C 1
ATOM 1333 O O . LYS A 1 169 ? 22.554 29.334 15.792 1.00 12.88 169 LYS A O 1
ATOM 1335 N N . LEU A 1 170 ? 22.374 28.349 17.807 1.00 13.41 170 LEU A N 1
ATOM 1336 C CA . LEU A 1 170 ? 20.957 28.681 17.954 1.00 12.16 170 LEU A CA 1
ATOM 1337 C C . LEU A 1 170 ? 20.699 29.144 19.374 1.00 12.26 170 LEU A C 1
ATOM 1338 O O . LEU A 1 170 ? 21.187 28.533 20.329 1.00 11.06 170 LEU A O 1
ATOM 1343 N N . LEU A 1 171 ? 19.941 30.226 19.517 1.00 11.43 171 LEU A N 1
ATOM 1344 C CA . LEU A 1 171 ? 19.526 30.675 20.840 1.00 10.31 171 LEU A CA 1
ATOM 1345 C C . LEU A 1 171 ? 18.003 30.599 20.892 1.00 12.65 171 LEU A C 1
ATOM 1346 O O . LEU A 1 171 ? 17.323 31.137 20.015 1.00 12.34 171 LEU A O 1
ATOM 1351 N N . ILE A 1 172 ? 17.467 29.904 21.892 1.00 13.30 172 ILE A N 1
ATOM 1352 C CA . ILE A 1 172 ? 16.013 29.775 22.043 1.00 9.56 172 ILE A CA 1
ATOM 1353 C C . ILE A 1 172 ? 15.487 30.638 23.179 1.00 9.77 172 ILE A C 1
ATOM 1354 O O . ILE A 1 172 ? 16.075 30.675 24.271 1.00 12.49 172 ILE A O 1
ATOM 1359 N N . ALA A 1 173 ? 14.373 31.327 22.912 1.00 12.30 173 ALA A N 1
ATOM 1360 C CA . ALA A 1 173 ? 13.607 32.053 23.919 1.00 15.49 173 ALA A CA 1
ATOM 1361 C C . ALA A 1 173 ? 12.248 31.397 23.968 1.00 17.32 173 ALA A C 1
ATOM 1362 O O . ALA A 1 173 ? 11.741 30.950 22.940 1.00 14.24 173 ALA A O 1
ATOM 1364 N N . GLY A 1 174 ? 11.652 31.349 25.152 1.00 15.87 174 GLY A N 1
ATOM 1365 C CA . GLY A 1 174 ? 10.385 30.665 25.322 1.00 17.65 174 GLY A CA 1
ATOM 1366 C C . GLY A 1 174 ? 10.446 29.768 26.538 1.00 19.52 174 GLY A C 1
ATOM 1367 O O . GLY A 1 174 ? 11.528 29.410 27.028 1.00 22.30 174 GLY A O 1
ATOM 1368 N N . PHE A 1 175 ? 9.287 29.393 27.053 1.00 20.90 175 PHE A N 1
ATOM 1369 C CA . PHE A 1 175 ? 9.276 28.722 28.333 1.00 16.96 175 PHE A CA 1
ATOM 1370 C C . PHE A 1 175 ? 8.005 27.916 28.515 1.00 16.69 175 PHE A C 1
ATOM 1371 O O . PHE A 1 175 ? 7.069 28.037 27.728 1.00 21.17 175 PHE A O 1
ATOM 1379 N N . SER A 1 176 ? 7.948 27.126 29.575 1.00 21.47 176 SER A N 1
ATOM 1380 C CA A SER A 1 176 ? 6.719 26.427 29.920 0.51 23.80 176 SER A CA 1
ATOM 1381 C CA B SER A 1 176 ? 6.705 26.443 29.910 0.49 23.78 176 SER A CA 1
ATOM 1382 C C . SER A 1 176 ? 6.201 26.843 31.294 1.00 26.87 176 SER A C 1
ATOM 1383 O O . SER A 1 176 ? 5.045 26.610 31.624 1.00 26.46 176 SER A O 1
ATOM 1388 N N . ALA A 1 177 ? 7.067 27.466 32.090 1.00 21.82 177 ALA A N 1
ATOM 1389 C CA . ALA A 1 177 ? 6.675 27.916 33.422 1.00 15.09 177 ALA A CA 1
ATOM 1390 C C . ALA A 1 177 ? 7.396 29.189 33.823 1.00 15.07 177 ALA A C 1
ATOM 1391 O O . ALA A 1 177 ? 8.324 29.157 34.639 1.00 20.37 177 ALA A O 1
ATOM 1393 N N . TYR A 1 178 ? 6.972 30.307 33.237 1.00 14.80 178 TYR A N 1
ATOM 1394 C CA . TYR A 1 178 ? 7.534 31.617 33.540 1.00 13.60 178 TYR A CA 1
ATOM 1395 C C . TYR A 1 178 ? 6.396 32.616 33.470 1.00 17.87 178 TYR A C 1
ATOM 1396 O O . TYR A 1 178 ? 5.634 32.595 32.510 1.00 18.97 178 TYR A O 1
ATOM 1405 N N . PRO A 1 179 ? 6.279 33.496 34.478 1.00 12.80 179 PRO A N 1
ATOM 1406 C CA . PRO A 1 179 ? 5.079 34.334 34.589 1.00 12.91 179 PRO A CA 1
ATOM 1407 C C . PRO A 1 179 ? 5.257 35.774 34.111 1.00 17.85 179 PRO A C 1
ATOM 1408 O O . PRO A 1 179 ? 4.376 36.588 34.390 1.00 19.02 179 PRO A O 1
ATOM 1412 N N . ARG A 1 180 ? 6.353 36.097 33.424 1.00 17.03 180 ARG A N 1
ATOM 1413 C CA . ARG A 1 180 ? 6.557 37.486 32.989 1.00 16.64 180 ARG A CA 1
ATOM 1414 C C . ARG A 1 180 ? 6.836 37.626 31.497 1.00 14.72 180 ARG A C 1
ATOM 1415 O O . ARG A 1 180 ? 7.059 36.635 30.803 1.00 16.55 180 ARG A O 1
ATOM 1423 N N . ASN A 1 181 ? 6.783 38.865 31.013 1.00 14.66 181 ASN A N 1
ATOM 1424 C CA . ASN A 1 181 ? 7.094 39.206 29.624 1.00 18.02 181 ASN A CA 1
ATOM 1425 C C . ASN A 1 181 ? 8.520 38.842 29.240 1.00 18.25 181 ASN A C 1
ATOM 1426 O O . ASN A 1 181 ? 9.424 38.878 30.084 1.00 22.23 181 ASN A O 1
ATOM 1431 N N . ILE A 1 182 ? 8.726 38.540 27.959 1.00 17.34 182 ILE A N 1
ATOM 1432 C CA . ILE A 1 182 ? 10.064 38.305 27.420 1.00 16.40 182 ILE A CA 1
ATOM 1433 C C . ILE A 1 182 ? 10.353 39.293 26.284 1.00 16.80 182 ILE A C 1
ATOM 1434 O O . ILE A 1 182 ? 9.484 39.546 25.443 1.00 19.75 182 ILE A O 1
ATOM 1439 N N . ASP A 1 183 ? 11.559 39.860 26.274 1.00 15.17 183 ASP A N 1
ATOM 1440 C CA . ASP A 1 183 ? 11.922 40.906 25.326 1.00 17.88 183 ASP A CA 1
ATOM 1441 C C . ASP A 1 183 ? 12.629 40.255 24.157 1.00 17.43 183 ASP A C 1
ATOM 1442 O O . ASP A 1 183 ? 13.820 39.943 24.242 1.00 15.08 183 ASP A O 1
ATOM 1447 N N . PHE A 1 184 ? 11.885 40.029 23.083 1.00 15.50 184 PHE A N 1
ATOM 1448 C CA . PHE A 1 184 ? 12.420 39.375 21.891 1.00 17.08 184 PHE A CA 1
ATOM 1449 C C . PHE A 1 184 ? 13.437 40.235 21.149 1.00 16.01 184 PHE A C 1
ATOM 1450 O O . PHE A 1 184 ? 14.314 39.707 20.463 1.00 16.46 184 PHE A O 1
ATOM 1458 N N . ALA A 1 185 ? 13.330 41.554 21.268 1.00 13.38 185 ALA A N 1
ATOM 1459 C CA . ALA A 1 185 ? 14.275 42.419 20.562 1.00 16.85 185 ALA A CA 1
ATOM 1460 C C . ALA A 1 185 ? 15.671 42.273 21.160 1.00 15.10 185 ALA A C 1
ATOM 1461 O O . ALA A 1 185 ? 16.677 42.325 20.436 1.00 17.12 185 ALA A O 1
ATOM 1463 N N . LYS A 1 186 ? 15.722 42.102 22.481 1.00 16.14 186 LYS A N 1
ATOM 1464 C CA . LYS A 1 186 ? 16.973 41.885 23.213 1.00 19.75 186 LYS A CA 1
ATOM 1465 C C . LYS A 1 186 ? 17.612 40.589 22.744 1.00 17.71 186 LYS A C 1
ATOM 1466 O O . LYS A 1 186 ? 18.812 40.528 22.492 1.00 20.38 186 LYS A O 1
ATOM 1472 N N . PHE A 1 187 ? 16.799 39.543 22.660 1.00 14.98 187 PHE A N 1
ATOM 1473 C CA . PHE A 1 187 ? 17.270 38.244 22.205 1.00 14.24 187 PHE A CA 1
ATOM 1474 C C . PHE A 1 187 ? 17.911 38.337 20.829 1.00 15.59 187 PHE A C 1
ATOM 1475 O O . PHE A 1 187 ? 18.982 37.779 20.598 1.00 17.82 187 PHE A O 1
ATOM 1483 N N . ARG A 1 188 ? 17.277 39.074 19.915 1.00 14.45 188 ARG A N 1
ATOM 1484 C CA . ARG A 1 188 ? 17.825 39.216 18.564 1.00 13.10 188 ARG A CA 1
ATOM 1485 C C . ARG A 1 188 ? 19.119 40.042 18.552 1.00 13.12 188 ARG A C 1
ATOM 1486 O O . ARG A 1 188 ? 20.046 39.730 17.814 1.00 17.17 188 ARG A O 1
ATOM 1494 N N . GLU A 1 189 ? 19.186 41.096 19.361 1.00 16.26 189 GLU A N 1
ATOM 1495 C CA . GLU A 1 189 ? 20.431 41.846 19.483 1.00 16.73 189 GLU A CA 1
ATOM 1496 C C . GLU A 1 189 ? 21.573 40.910 19.888 1.00 18.26 189 GLU A C 1
ATOM 1497 O O . GLU A 1 189 ? 22.683 40.987 19.345 1.00 18.46 189 GLU A O 1
ATOM 1499 N N . ILE A 1 190 ? 21.281 40.009 20.822 1.00 15.10 190 ILE A N 1
ATOM 1500 C CA . ILE A 1 190 ? 22.283 39.082 21.331 1.00 13.04 190 ILE A CA 1
ATOM 1501 C C . ILE A 1 190 ? 22.736 38.063 20.266 1.00 18.10 190 ILE A C 1
ATOM 1502 O O . ILE A 1 190 ? 23.934 37.820 20.126 1.00 16.81 190 ILE A O 1
ATOM 1507 N N . VAL A 1 191 ? 21.806 37.461 19.524 1.00 16.61 191 VAL A N 1
ATOM 1508 C CA . VAL A 1 191 ? 22.229 36.496 18.497 1.00 16.05 191 VAL A CA 1
ATOM 1509 C C . VAL A 1 191 ? 23.000 37.186 17.375 1.00 16.70 191 VAL A C 1
ATOM 1510 O O . VAL A 1 191 ? 23.931 36.608 16.809 1.00 16.74 191 VAL A O 1
ATOM 1514 N N . ASP A 1 192 ? 22.631 38.427 17.062 1.00 16.72 192 ASP A N 1
ATOM 1515 C CA . ASP A 1 192 ? 23.347 39.162 16.035 1.00 18.60 192 ASP A CA 1
ATOM 1516 C C . ASP A 1 192 ? 24.793 39.376 16.467 1.00 18.93 192 ASP A C 1
ATOM 1517 O O . ASP A 1 192 ? 25.699 39.338 15.646 1.00 17.55 192 ASP A O 1
ATOM 1522 N N . LYS A 1 193 ? 24.996 39.573 17.766 1.00 18.14 193 LYS A N 1
ATOM 1523 C CA . LYS A 1 193 ? 26.337 39.791 18.307 1.00 18.57 193 LYS A CA 1
ATOM 1524 C C . LYS A 1 193 ? 27.232 38.583 18.038 1.00 19.59 193 LYS A C 1
ATOM 1525 O O . LYS A 1 193 ? 28.399 38.739 17.667 1.00 21.25 193 LYS A O 1
ATOM 1531 N N . VAL A 1 194 ? 26.676 37.382 18.187 1.00 18.10 194 VAL A N 1
ATOM 1532 C CA . VAL A 1 194 ? 27.473 36.159 18.094 1.00 20.08 194 VAL A CA 1
ATOM 1533 C C . VAL A 1 194 ? 27.221 35.339 16.833 1.00 21.88 194 VAL A C 1
ATOM 1534 O O . VAL A 1 194 ? 27.748 34.229 16.697 1.00 21.41 194 VAL A O 1
ATOM 1538 N N . GLY A 1 195 ? 26.419 35.880 15.918 1.00 16.88 195 GLY A N 1
ATOM 1539 C CA . GLY A 1 195 ? 26.171 35.231 14.641 1.00 21.12 195 GLY A CA 1
ATOM 1540 C C . GLY A 1 195 ? 25.321 33.978 14.721 1.00 19.03 195 GLY A C 1
ATOM 1541 O O . GLY A 1 195 ? 25.481 33.050 13.928 1.00 26.32 195 GLY A O 1
ATOM 1542 N N . ALA A 1 196 ? 24.398 33.956 15.675 1.00 17.54 196 ALA A N 1
ATOM 1543 C CA . ALA A 1 196 ? 23.533 32.794 15.900 1.00 13.85 196 ALA A CA 1
ATOM 1544 C C . ALA A 1 196 ? 22.177 32.962 15.235 1.00 11.12 196 ALA A C 1
ATOM 1545 O O . ALA A 1 196 ? 21.796 34.073 14.864 1.00 15.43 196 ALA A O 1
ATOM 1547 N N . TYR A 1 197 ? 21.450 31.860 15.092 1.00 11.65 197 TYR A N 1
ATOM 1548 C CA . TYR A 1 197 ? 20.025 31.926 14.774 1.00 11.88 197 TYR A CA 1
ATOM 1549 C C . TYR A 1 197 ? 19.232 32.124 16.062 1.00 12.98 197 TYR A C 1
ATOM 1550 O O . TYR A 1 197 ? 19.674 31.736 17.138 1.00 12.59 197 TYR A O 1
ATOM 1559 N N . PHE A 1 198 ? 18.046 32.708 15.941 1.00 12.64 198 PHE A N 1
ATOM 1560 C CA . PHE A 1 198 ? 17.171 32.927 17.089 1.00 10.28 198 PHE A CA 1
ATOM 1561 C C . PHE A 1 198 ? 15.839 32.242 16.844 1.00 13.60 198 PHE A C 1
ATOM 1562 O O . PHE A 1 198 ? 15.152 32.559 15.875 1.00 11.87 198 PHE A O 1
ATOM 1570 N N . MET A 1 199 ? 15.486 31.296 17.714 1.00 9.48 199 MET A N 1
ATOM 1571 C CA . MET A 1 199 ? 14.163 30.674 17.673 1.00 11.85 199 MET A CA 1
ATOM 1572 C C . MET A 1 199 ? 13.338 31.122 18.875 1.00 13.78 199 MET A C 1
ATOM 1573 O O . MET A 1 199 ? 13.798 31.025 20.012 1.00 13.25 199 MET A O 1
ATOM 1578 N N . ALA A 1 200 ? 12.120 31.607 18.632 1.00 12.27 200 ALA A N 1
ATOM 1579 C CA . ALA A 1 200 ? 11.212 31.957 19.722 1.00 9.14 200 ALA A CA 1
ATOM 1580 C C . ALA A 1 200 ? 10.116 30.899 19.815 1.00 12.99 200 ALA A C 1
ATOM 1581 O O . ALA A 1 200 ? 9.331 30.717 18.871 1.00 14.19 200 ALA A O 1
ATOM 1583 N N . ASP A 1 201 ? 10.068 30.192 20.943 1.00 9.71 201 ASP A N 1
ATOM 1584 C CA . ASP A 1 201 ? 9.089 29.135 21.120 1.00 8.57 201 ASP A CA 1
ATOM 1585 C C . ASP A 1 201 ? 8.006 29.719 21.988 1.00 12.82 201 ASP A C 1
ATOM 1586 O O . ASP A 1 201 ? 8.181 29.826 23.205 1.00 12.70 201 ASP A O 1
ATOM 1591 N N . ILE A 1 202 ? 6.890 30.103 21.370 1.00 11.69 202 ILE A N 1
ATOM 1592 C CA . ILE A 1 202 ? 5.860 30.850 22.083 1.00 12.09 202 ILE A CA 1
ATOM 1593 C C . ILE A 1 202 ? 4.645 30.005 22.451 1.00 10.28 202 ILE A C 1
ATOM 1594 O O . ILE A 1 202 ? 3.584 30.551 22.684 1.00 12.95 202 ILE A O 1
ATOM 1599 N N . ALA A 1 203 ? 4.812 28.680 22.506 1.00 9.50 203 ALA A N 1
ATOM 1600 C CA . ALA A 1 203 ? 3.694 27.779 22.739 1.00 9.94 203 ALA A CA 1
ATOM 1601 C C . ALA A 1 203 ? 2.758 28.230 23.857 1.00 14.58 203 ALA A C 1
ATOM 1602 O O . ALA A 1 203 ? 1.541 28.258 23.673 1.00 15.48 203 ALA A O 1
ATOM 1604 N N . HIS A 1 204 ? 3.307 28.574 25.018 1.00 13.97 204 HIS A N 1
ATOM 1605 C CA . HIS A 1 204 ? 2.438 28.962 26.131 1.00 13.72 204 HIS A CA 1
ATOM 1606 C C . HIS A 1 204 ? 1.758 30.311 25.919 1.00 15.60 204 HIS A C 1
ATOM 1607 O O . HIS A 1 204 ? 0.556 30.466 26.185 1.00 17.56 204 HIS A O 1
ATOM 1614 N N . ILE A 1 205 ? 2.522 31.290 25.440 1.00 15.67 205 ILE A N 1
ATOM 1615 C CA . ILE A 1 205 ? 2.014 32.650 25.295 1.00 14.05 205 ILE A CA 1
ATOM 1616 C C . ILE A 1 205 ? 1.520 33.011 23.897 1.00 13.74 205 ILE A C 1
ATOM 1617 O O . ILE A 1 205 ? 1.317 34.176 23.600 1.00 13.53 205 ILE A O 1
ATOM 1622 N N . ALA A 1 206 ? 1.288 32.017 23.052 1.00 9.55 206 ALA A N 1
ATOM 1623 C CA . ALA A 1 206 ? 0.934 32.309 21.669 1.00 10.49 206 ALA A CA 1
ATOM 1624 C C . ALA A 1 206 ? -0.354 33.107 21.565 1.00 10.02 206 ALA A C 1
ATOM 1625 O O . ALA A 1 206 ? -0.485 33.933 20.659 1.00 11.30 206 ALA A O 1
ATOM 1627 N N . GLY A 1 207 ? -1.276 32.899 22.502 1.00 13.03 207 GLY A N 1
ATOM 1628 C CA . GLY A 1 207 ? -2.531 33.638 22.508 1.00 15.37 207 GLY A CA 1
ATOM 1629 C C . GLY A 1 207 ? -2.313 35.104 22.830 1.00 15.75 207 GLY A C 1
ATOM 1630 O O . GLY A 1 207 ? -2.991 35.986 22.289 1.00 13.43 207 GLY A O 1
ATOM 1631 N N . LEU A 1 208 ? -1.356 35.377 23.716 1.00 13.87 208 LEU A N 1
ATOM 1632 C CA . LEU A 1 208 ? -1.019 36.753 24.037 1.00 14.25 208 LEU A CA 1
ATOM 1633 C C . LEU A 1 208 ? -0.366 37.423 22.837 1.00 14.04 208 LEU A C 1
ATOM 1634 O O . LEU A 1 208 ? -0.637 38.581 22.546 1.00 13.92 208 LEU A O 1
ATOM 1639 N N . VAL A 1 209 ? 0.478 36.682 22.123 1.00 11.84 209 VAL A N 1
ATOM 1640 C CA . VAL A 1 209 ? 1.149 37.257 20.948 1.00 10.71 209 VAL A CA 1
ATOM 1641 C C . VAL A 1 209 ? 0.127 37.569 19.855 1.00 20.43 209 VAL A C 1
ATOM 1642 O O . VAL A 1 209 ? 0.154 38.640 19.235 1.00 20.75 209 VAL A O 1
ATOM 1646 N N . ALA A 1 210 ? -0.790 36.631 19.644 1.00 14.38 210 ALA A N 1
ATOM 1647 C CA . ALA A 1 210 ? -1.803 36.769 18.602 1.00 14.99 210 ALA A CA 1
ATOM 1648 C C . ALA A 1 210 ? -2.712 37.976 18.811 1.00 18.70 210 ALA A C 1
ATOM 1649 O O . ALA A 1 210 ? -3.264 38.503 17.853 1.00 22.61 210 ALA A O 1
ATOM 1651 N N . THR A 1 211 ? -2.864 38.408 20.056 1.00 14.67 211 THR A N 1
ATOM 1652 C CA . THR A 1 211 ? -3.803 39.480 20.381 1.00 15.96 211 THR A CA 1
ATOM 1653 C C . THR A 1 211 ? -3.103 40.753 20.848 1.00 21.07 211 THR A C 1
ATOM 1654 O O . THR A 1 211 ? -3.752 41.672 21.360 1.00 23.42 211 THR A O 1
ATOM 1658 N N . GLY A 1 212 ? -1.782 40.801 20.691 1.00 18.92 212 GLY A N 1
ATOM 1659 C CA . GLY A 1 212 ? -1.029 42.003 21.012 1.00 20.79 212 GLY A CA 1
ATOM 1660 C C . GLY A 1 212 ? -0.836 42.231 22.499 1.00 17.45 212 GLY A C 1
ATOM 1661 O O . GLY A 1 212 ? -0.427 43.313 22.929 1.00 22.59 212 GLY A O 1
ATOM 1662 N N . GLU A 1 213 ? -1.126 41.202 23.289 1.00 16.55 213 GLU A N 1
ATOM 1663 C CA . GLU A 1 213 ? -0.997 41.280 24.741 1.00 20.10 213 GLU A CA 1
ATOM 1664 C C . GLU A 1 213 ? 0.405 40.889 25.182 1.00 22.65 213 GLU A C 1
ATOM 1665 O O . GLU A 1 213 ? 0.735 40.946 26.369 1.00 23.86 213 GLU A O 1
ATOM 1671 N N . HIS A 1 214 ? 1.217 40.479 24.209 1.00 18.56 214 HIS A N 1
ATOM 1672 C CA . HIS A 1 214 ? 2.654 40.305 24.398 1.00 14.74 214 HIS A CA 1
ATOM 1673 C C . HIS A 1 214 ? 3.361 40.681 23.105 1.00 16.96 214 HIS A C 1
ATOM 1674 O O . HIS A 1 214 ? 2.813 40.485 22.011 1.00 15.71 214 HIS A O 1
ATOM 1681 N N . GLN A 1 215 ? 4.576 41.211 23.238 1.00 13.21 215 GLN A N 1
ATOM 1682 C CA . GLN A 1 215 ? 5.418 41.547 22.090 1.00 15.44 215 GLN A CA 1
ATOM 1683 C C . GLN A 1 215 ? 5.528 40.376 21.125 1.00 12.94 215 GLN A C 1
ATOM 1684 O O . GLN A 1 215 ? 5.731 39.243 21.546 1.00 13.71 215 GLN A O 1
ATOM 1690 N N . SER A 1 216 ? 5.404 40.645 19.829 1.00 15.60 216 SER A N 1
ATOM 1691 C CA . SER A 1 216 ? 5.562 39.582 18.843 1.00 12.85 216 SER A CA 1
ATOM 1692 C C . SER A 1 216 ? 7.025 39.295 18.580 1.00 15.65 216 SER A C 1
ATOM 1693 O O . SER A 1 216 ? 7.837 40.219 18.496 1.00 15.41 216 SER A O 1
ATOM 1696 N N . PRO A 1 217 ? 7.364 38.010 18.420 1.00 14.44 217 PRO A N 1
ATOM 1697 C CA . PRO A 1 217 ? 8.720 37.640 18.028 1.00 11.11 217 PRO A CA 1
ATOM 1698 C C . PRO A 1 217 ? 8.873 37.652 16.511 1.00 10.53 217 PRO A C 1
ATOM 1699 O O . PRO A 1 217 ? 9.984 37.495 16.013 1.00 11.46 217 PRO A O 1
ATOM 1703 N N . ILE A 1 218 ? 7.775 37.834 15.783 1.00 11.76 218 ILE A N 1
ATOM 1704 C CA . ILE A 1 218 ? 7.858 37.831 14.318 1.00 10.84 218 ILE A CA 1
ATOM 1705 C C . ILE A 1 218 ? 8.917 38.789 13.718 1.00 11.09 218 ILE A C 1
ATOM 1706 O O . ILE A 1 218 ? 9.662 38.409 12.800 1.00 12.47 218 ILE A O 1
ATOM 1711 N N . PRO A 1 219 ? 9.025 40.025 14.244 1.00 10.98 219 PRO A N 1
ATOM 1712 C CA . PRO A 1 219 ? 10.033 40.939 13.693 1.00 11.33 219 PRO A CA 1
ATOM 1713 C C . PRO A 1 219 ? 11.479 40.602 14.080 1.00 11.29 219 PRO A C 1
ATOM 1714 O O . PRO A 1 219 ? 12.400 41.253 13.563 1.00 14.96 219 PRO A O 1
ATOM 1718 N N . TYR A 1 220 ? 11.663 39.624 14.969 1.00 14.84 220 TYR A N 1
ATOM 1719 C CA . TYR A 1 220 ? 12.957 39.403 15.633 1.00 13.47 220 TYR A CA 1
ATOM 1720 C C . TYR A 1 220 ? 13.572 38.015 15.443 1.00 11.91 220 TYR A C 1
ATOM 1721 O O . TYR A 1 220 ? 14.791 37.889 15.362 1.00 17.68 220 TYR A O 1
ATOM 1730 N N . ALA A 1 221 ? 12.730 36.988 15.388 1.00 11.78 221 ALA A N 1
ATOM 1731 C CA . ALA A 1 221 ? 13.196 35.599 15.349 1.00 10.89 221 ALA A CA 1
ATOM 1732 C C . ALA A 1 221 ? 13.317 35.099 13.920 1.00 12.34 221 ALA A C 1
ATOM 1733 O O . ALA A 1 221 ? 12.529 35.492 13.044 1.00 16.08 221 ALA A O 1
ATOM 1735 N N . HIS A 1 222 ? 14.309 34.244 13.673 1.00 9.80 222 HIS A N 1
ATOM 1736 C CA . HIS A 1 222 ? 14.394 33.564 12.386 1.00 9.69 222 HIS A CA 1
ATOM 1737 C C . HIS A 1 222 ? 13.248 32.574 12.235 1.00 16.47 222 HIS A C 1
ATOM 1738 O O . HIS A 1 222 ? 12.695 32.424 11.143 1.00 13.81 222 HIS A O 1
ATOM 1745 N N . ALA A 1 223 ? 12.905 31.903 13.335 1.00 12.19 223 ALA A N 1
ATOM 1746 C CA . ALA A 1 223 ? 11.801 30.942 13.367 1.00 10.95 223 ALA A CA 1
ATOM 1747 C C . ALA A 1 223 ? 11.020 31.097 14.651 1.00 10.65 223 ALA A C 1
ATOM 1748 O O . ALA A 1 223 ? 11.602 31.272 15.726 1.00 13.65 223 ALA A O 1
ATOM 1750 N N . VAL A 1 224 ? 9.697 31.021 14.536 1.00 8.73 224 VAL A N 1
ATOM 1751 C CA . VAL A 1 224 ? 8.808 31.086 15.691 1.00 10.28 224 VAL A CA 1
ATOM 1752 C C . VAL A 1 224 ? 8.022 29.794 15.744 1.00 11.03 224 VAL A C 1
ATOM 1753 O O . VAL A 1 224 ? 7.372 29.407 14.777 1.00 11.13 224 VAL A O 1
ATOM 1757 N N . THR A 1 225 ? 8.093 29.101 16.864 1.00 8.25 225 THR A N 1
ATOM 1758 C CA . THR A 1 225 ? 7.337 27.871 16.983 1.00 10.47 225 THR A CA 1
ATOM 1759 C C . THR A 1 225 ? 6.251 27.971 18.023 1.00 13.22 225 THR A C 1
ATOM 1760 O O . THR A 1 225 ? 6.287 28.829 18.912 1.00 11.74 225 THR A O 1
ATOM 1764 N N . SER A 1 226 ? 5.269 27.090 17.906 1.00 9.72 226 SER A N 1
ATOM 1765 C CA . SER A 1 226 ? 4.192 27.053 18.876 1.00 8.50 226 SER A CA 1
ATOM 1766 C C . SER A 1 226 ? 3.415 25.763 18.771 1.00 12.72 226 SER A C 1
ATOM 1767 O O . SER A 1 226 ? 3.462 25.063 17.746 1.00 9.31 226 SER A O 1
ATOM 1770 N N . THR A 1 227 ? 2.680 25.475 19.836 1.00 10.30 227 THR A N 1
ATOM 1771 C CA . THR A 1 227 ? 1.566 24.552 19.774 1.00 9.94 227 THR A CA 1
ATOM 1772 C C . THR A 1 227 ? 0.344 25.332 19.295 1.00 14.00 227 THR A C 1
ATOM 1773 O O . THR A 1 227 ? 0.303 26.565 19.398 1.00 10.25 227 THR A O 1
ATOM 1777 N N . THR A 1 228 ? -0.651 24.627 18.761 1.00 8.02 228 THR A N 1
ATOM 1778 C CA . THR A 1 228 ? -1.909 25.268 18.370 1.00 8.26 228 THR A CA 1
ATOM 1779 C C . THR A 1 228 ? -2.928 25.186 19.509 1.00 13.36 228 THR A C 1
ATOM 1780 O O . THR A 1 228 ? -3.911 25.925 19.536 1.00 10.23 228 THR A O 1
ATOM 1784 N N . HIS A 1 229 ? -2.672 24.275 20.441 1.00 10.35 229 HIS A N 1
ATOM 1785 C CA . HIS A 1 229 ? -3.454 24.177 21.666 1.00 13.66 229 HIS A CA 1
ATOM 1786 C C . HIS A 1 229 ? -2.740 25.062 22.681 1.00 18.65 229 HIS A C 1
ATOM 1787 O O . HIS A 1 229 ? -1.809 25.774 22.307 1.00 19.63 229 HIS A O 1
ATOM 1818 N N . THR A 1 231 ? -2.790 28.357 24.925 1.00 12.62 231 THR A N 1
ATOM 1819 C CA . THR A 1 231 ? -3.577 29.586 25.005 1.00 12.74 231 THR A CA 1
ATOM 1820 C C . THR A 1 231 ? -4.301 29.903 23.699 1.00 13.30 231 THR A C 1
ATOM 1821 O O . THR A 1 231 ? -5.347 30.556 23.716 1.00 13.13 231 THR A O 1
ATOM 1825 N N . LEU A 1 232 ? -3.748 29.439 22.582 1.00 14.30 232 LEU A N 1
ATOM 1826 C CA . LEU A 1 232 ? -4.399 29.594 21.279 1.00 12.35 232 LEU A CA 1
ATOM 1827 C C . LEU A 1 232 ? -5.707 28.806 21.171 1.00 10.17 232 LEU A C 1
ATOM 1828 O O . LEU A 1 232 ? -6.520 29.073 20.287 1.00 12.36 232 LEU A O 1
ATOM 1833 N N . ARG A 1 233 ? -5.893 27.831 22.059 1.00 13.00 233 ARG A N 1
ATOM 1834 C CA . ARG A 1 233 ? -7.177 27.138 22.193 1.00 12.29 233 ARG A CA 1
ATOM 1835 C C . ARG A 1 233 ? -7.573 26.395 20.910 1.00 14.29 233 ARG A C 1
ATOM 1836 O O . ARG A 1 233 ? -8.756 26.267 20.579 1.00 16.22 233 ARG A O 1
ATOM 1844 N N . GLY A 1 234 ? -6.577 25.868 20.214 1.00 11.79 234 GLY A N 1
ATOM 1845 C CA . GLY A 1 234 ? -6.855 25.110 19.012 1.00 11.54 234 GLY A CA 1
ATOM 1846 C C . GLY A 1 234 ? -6.724 23.625 19.237 1.00 8.97 234 GLY A C 1
ATOM 1847 O O . GLY A 1 234 ? -6.506 23.168 20.365 1.00 12.60 234 GLY A O 1
ATOM 1848 N N . PRO A 1 235 ? -6.837 22.851 18.153 1.00 8.84 235 PRO A N 1
ATOM 1849 C CA . PRO A 1 235 ? -6.662 21.405 18.240 1.00 8.77 235 PRO A CA 1
ATOM 1850 C C . PRO A 1 235 ? -5.219 21.134 18.639 1.00 11.31 235 PRO A C 1
ATOM 1851 O O . PRO A 1 235 ? -4.378 22.035 18.535 1.00 11.24 235 PRO A O 1
ATOM 1855 N N . ARG A 1 236 ? -4.948 19.924 19.106 1.00 10.07 236 ARG A N 1
ATOM 1856 C CA . ARG A 1 236 ? -3.611 19.562 19.564 1.00 7.98 236 ARG A CA 1
ATOM 1857 C C . ARG A 1 236 ? -2.692 19.355 18.366 1.00 12.13 236 ARG A C 1
ATOM 1858 O O . ARG A 1 236 ? -2.921 18.460 17.545 1.00 11.86 236 ARG A O 1
ATOM 1866 N N . GLY A 1 237 ? -1.648 20.177 18.279 1.00 7.98 237 GLY A N 1
ATOM 1867 C CA . GLY A 1 237 ? -0.736 20.144 17.155 1.00 8.81 237 GLY A CA 1
ATOM 1868 C C . GLY A 1 237 ? 0.298 21.255 17.234 1.00 12.40 237 GLY A C 1
ATOM 1869 O O . GLY A 1 237 ? 0.393 21.955 18.246 1.00 10.77 237 GLY A O 1
ATOM 1870 N N . GLY A 1 238 ? 1.085 21.413 16.170 1.00 9.30 238 GLY A N 1
ATOM 1871 C CA . GLY A 1 238 ? 2.167 22.387 16.166 1.00 7.42 238 GLY A CA 1
ATOM 1872 C C . GLY A 1 238 ? 2.109 23.385 15.029 1.00 7.52 238 GLY A C 1
ATOM 1873 O O . GLY A 1 238 ? 1.260 23.291 14.137 1.00 8.07 238 GLY A O 1
ATOM 1874 N N . LEU A 1 239 ? 3.040 24.333 15.047 1.00 7.57 239 LEU A N 1
ATOM 1875 C CA . LEU A 1 239 ? 2.989 25.484 14.166 1.00 10.91 239 LEU A CA 1
ATOM 1876 C C . LEU A 1 239 ? 4.358 26.131 14.112 1.00 14.89 239 LEU A C 1
ATOM 1877 O O . LEU A 1 239 ? 5.045 26.251 15.132 1.00 9.42 239 LEU A O 1
ATOM 1882 N N . ILE A 1 240 ? 4.753 26.535 12.913 1.00 7.85 240 ILE A N 1
ATOM 1883 C CA . ILE A 1 240 ? 5.959 27.326 12.717 1.00 10.53 240 ILE A CA 1
ATOM 1884 C C . ILE A 1 240 ? 5.636 28.564 11.888 1.00 15.36 240 ILE A C 1
ATOM 1885 O O . ILE A 1 240 ? 4.886 28.482 10.912 1.00 12.44 240 ILE A O 1
ATOM 1890 N N . LEU A 1 241 ? 6.203 29.704 12.286 1.00 8.84 241 LEU A N 1
ATOM 1891 C CA . LEU A 1 241 ? 6.008 30.972 11.583 1.00 9.23 241 LEU A CA 1
ATOM 1892 C C . LEU A 1 241 ? 7.338 31.685 11.374 1.00 11.07 241 LEU A C 1
ATOM 1893 O O . LEU A 1 241 ? 8.294 31.480 12.120 1.00 13.43 241 LEU A O 1
ATOM 1898 N N . SER A 1 242 ? 7.400 32.546 10.371 1.00 9.08 242 SER A N 1
ATOM 1899 C CA . SER A 1 242 ? 8.557 33.412 10.234 1.00 10.21 242 SER A CA 1
ATOM 1900 C C . SER A 1 242 ? 8.257 34.592 9.345 1.00 14.22 242 SER A C 1
ATOM 1901 O O . SER A 1 242 ? 7.309 34.559 8.572 1.00 13.00 242 SER A O 1
ATOM 1904 N N . ASN A 1 243 ? 9.067 35.638 9.452 1.00 9.94 243 ASN A N 1
ATOM 1905 C CA . ASN A 1 243 ? 8.997 36.729 8.487 1.00 14.64 243 ASN A CA 1
ATOM 1906 C C . ASN A 1 243 ? 10.123 36.614 7.458 1.00 19.41 243 ASN A C 1
ATOM 1907 O O . ASN A 1 243 ? 10.240 37.452 6.561 1.00 22.71 243 ASN A O 1
ATOM 1912 N N . ASP A 1 244 ? 10.946 35.572 7.603 1.00 16.58 244 ASP A N 1
ATOM 1913 C CA . ASP A 1 244 ? 12.103 35.345 6.737 1.00 17.80 244 ASP A CA 1
ATOM 1914 C C . ASP A 1 244 ? 11.757 34.254 5.721 1.00 17.38 244 ASP A C 1
ATOM 1915 O O . ASP A 1 244 ? 11.711 33.069 6.060 1.00 19.76 244 ASP A O 1
ATOM 1920 N N . GLU A 1 245 ? 11.520 34.660 4.476 1.00 19.99 245 GLU A N 1
ATOM 1921 C CA . GLU A 1 245 ? 11.097 33.740 3.431 1.00 23.81 245 GLU A CA 1
ATOM 1922 C C . GLU A 1 245 ? 12.173 32.712 3.108 1.00 18.18 245 GLU A C 1
ATOM 1923 O O . GLU A 1 245 ? 11.867 31.583 2.731 1.00 16.98 245 GLU A O 1
ATOM 1925 N N . GLU A 1 246 ? 13.432 33.108 3.251 1.00 18.20 246 GLU A N 1
ATOM 1926 C CA . GLU A 1 246 ? 14.539 32.192 2.997 1.00 21.90 246 GLU A CA 1
ATOM 1927 C C . GLU A 1 246 ? 14.574 31.075 4.030 1.00 21.70 246 GLU A C 1
ATOM 1928 O O . GLU A 1 246 ? 14.646 29.898 3.675 1.00 19.38 246 GLU A O 1
ATOM 1934 N N . ILE A 1 247 ? 14.526 31.451 5.305 1.00 14.57 247 ILE A N 1
ATOM 1935 C CA . ILE A 1 247 ? 14.404 30.479 6.383 1.00 18.59 247 ILE A CA 1
ATOM 1936 C C . ILE A 1 247 ? 13.141 29.638 6.186 1.00 15.17 247 ILE A C 1
ATOM 1937 O O . ILE A 1 247 ? 13.150 28.430 6.436 1.00 13.73 247 ILE A O 1
ATOM 1942 N N . GLY A 1 248 ? 12.062 30.272 5.728 1.00 12.06 248 GLY A N 1
ATOM 1943 C CA . GLY A 1 248 ? 10.806 29.577 5.483 1.00 14.24 248 GLY A CA 1
ATOM 1944 C C . GLY A 1 248 ? 10.955 28.390 4.544 1.00 14.07 248 GLY A C 1
ATOM 1945 O O . GLY A 1 248 ? 10.368 27.321 4.784 1.00 11.91 248 GLY A O 1
ATOM 1946 N N . HIS A 1 249 ? 11.736 28.563 3.477 1.00 15.72 249 HIS A N 1
ATOM 1947 C CA . HIS A 1 249 ? 11.930 27.476 2.504 1.00 17.36 249 HIS A CA 1
ATOM 1948 C C . HIS A 1 249 ? 12.646 26.306 3.159 1.00 15.81 249 HIS A C 1
ATOM 1949 O O . HIS A 1 249 ? 12.306 25.139 2.928 1.00 14.82 249 HIS A O 1
ATOM 1956 N N . LYS A 1 250 ? 13.648 26.624 3.973 1.00 13.64 250 LYS A N 1
ATOM 1957 C CA . LYS A 1 250 ? 14.384 25.611 4.712 1.00 13.75 250 LYS A CA 1
ATOM 1958 C C . LYS A 1 250 ? 13.511 24.892 5.725 1.00 11.89 250 LYS A C 1
ATOM 1959 O O . LYS A 1 250 ? 13.636 23.681 5.893 1.00 10.68 250 LYS A O 1
ATOM 1965 N N . ILE A 1 251 ? 12.636 25.628 6.413 1.00 11.16 251 ILE A N 1
ATOM 1966 C CA A ILE A 1 251 ? 11.714 25.024 7.372 0.31 12.24 251 ILE A CA 1
ATOM 1967 C CA B ILE A 1 251 ? 11.742 24.987 7.375 0.69 12.20 251 ILE A CA 1
ATOM 1968 C C . ILE A 1 251 ? 10.762 24.072 6.662 1.00 11.00 251 ILE A C 1
ATOM 1969 O O . ILE A 1 251 ? 10.481 22.981 7.137 1.00 14.06 251 ILE A O 1
ATOM 1978 N N . ASN A 1 252 ? 10.272 24.500 5.507 1.00 11.82 252 ASN A N 1
ATOM 1979 C CA . ASN A 1 252 ? 9.320 23.686 4.758 1.00 9.97 252 ASN A CA 1
ATOM 1980 C C . ASN A 1 252 ? 9.924 22.333 4.403 1.00 10.45 252 ASN A C 1
ATOM 1981 O O . ASN A 1 252 ? 9.278 21.297 4.571 1.00 11.79 252 ASN A O 1
ATOM 1986 N N . SER A 1 253 ? 11.166 22.355 3.921 1.00 10.85 253 SER A N 1
ATOM 1987 C CA . SER A 1 253 ? 11.878 21.129 3.551 1.00 8.62 253 SER A CA 1
ATOM 1988 C C . SER A 1 253 ? 12.255 20.304 4.773 1.00 9.49 253 SER A C 1
ATOM 1989 O O . SER A 1 253 ? 12.311 19.073 4.710 1.00 10.15 253 SER A O 1
ATOM 1992 N N . ALA A 1 254 ? 12.562 20.978 5.879 1.00 10.44 254 ALA A N 1
ATOM 1993 C CA . ALA A 1 254 ? 12.883 20.260 7.120 1.00 9.60 254 ALA A CA 1
ATOM 1994 C C . ALA A 1 254 ? 11.664 19.545 7.691 1.00 7.99 254 ALA A C 1
ATOM 1995 O O . ALA A 1 254 ? 11.771 18.423 8.184 1.00 9.26 254 ALA A O 1
ATOM 1997 N N . LEU A 1 255 ? 10.491 20.174 7.632 1.00 10.09 255 LEU A N 1
ATOM 1998 C CA . LEU A 1 255 ? 9.289 19.506 8.153 1.00 13.04 255 LEU A CA 1
ATOM 1999 C C . LEU A 1 255 ? 8.967 18.278 7.281 1.00 9.74 255 LEU A C 1
ATOM 2000 O O . LEU A 1 255 ? 8.824 17.154 7.777 1.00 11.70 255 LEU A O 1
ATOM 2005 N N . PHE A 1 256 ? 8.861 18.498 5.979 1.00 11.92 256 PHE A N 1
ATOM 2006 C CA . PHE A 1 256 ? 8.732 17.401 5.046 1.00 9.65 256 PHE A CA 1
ATOM 2007 C C . PHE A 1 256 ? 9.561 17.740 3.825 1.00 9.04 256 PHE A C 1
ATOM 2008 O O . PHE A 1 256 ? 9.355 18.804 3.235 1.00 8.36 256 PHE A O 1
ATOM 2016 N N . PRO A 1 257 ? 10.424 16.806 3.383 1.00 9.89 257 PRO A N 1
ATOM 2017 C CA . PRO A 1 257 ? 10.503 15.407 3.820 1.00 10.07 257 PRO A CA 1
ATOM 2018 C C . PRO A 1 257 ? 11.493 15.166 4.940 1.00 12.70 257 PRO A C 1
ATOM 2019 O O . PRO A 1 257 ? 11.876 14.018 5.155 1.00 13.08 257 PRO A O 1
ATOM 2023 N N . GLY A 1 258 ? 11.914 16.212 5.643 1.00 8.42 258 GLY A N 1
ATOM 2024 C CA . GLY A 1 258 ? 12.930 16.015 6.662 1.00 9.74 258 GLY A CA 1
ATOM 2025 C C . GLY A 1 258 ? 12.476 15.218 7.887 1.00 15.28 258 GLY A C 1
ATOM 2026 O O . GLY A 1 258 ? 13.200 14.338 8.356 1.00 13.13 258 GLY A O 1
ATOM 2027 N N . LEU A 1 259 ? 11.294 15.526 8.416 1.00 11.34 259 LEU A N 1
ATOM 2028 C CA . LEU A 1 259 ? 10.902 15.034 9.748 1.00 9.34 259 LEU A CA 1
ATOM 2029 C C . LEU A 1 259 ? 9.602 14.239 9.777 1.00 9.24 259 LEU A C 1
ATOM 2030 O O . LEU A 1 259 ? 9.495 13.206 10.450 1.00 11.18 259 LEU A O 1
ATOM 2035 N N . GLN A 1 260 ? 8.595 14.727 9.068 1.00 9.71 260 GLN A N 1
ATOM 2036 C CA . GLN A 1 260 ? 7.302 14.049 9.074 1.00 7.58 260 GLN A CA 1
ATOM 2037 C C . GLN A 1 260 ? 7.023 13.366 7.750 1.00 8.62 260 GLN A C 1
ATOM 2038 O O . GLN A 1 260 ? 7.786 13.499 6.799 1.00 9.95 260 GLN A O 1
ATOM 2044 N N . GLY A 1 261 ? 5.914 12.640 7.702 1.00 11.54 261 GLY A N 1
ATOM 2045 C CA . GLY A 1 261 ? 5.454 12.055 6.461 1.00 10.67 261 GLY A CA 1
ATOM 2046 C C . GLY A 1 261 ? 4.124 12.689 6.135 1.00 10.75 261 GLY A C 1
ATOM 2047 O O . GLY A 1 261 ? 4.032 13.909 5.935 1.00 11.59 261 GLY A O 1
ATOM 2048 N N . GLY A 1 262 ? 3.085 11.878 6.077 1.00 10.66 262 GLY A N 1
ATOM 2049 C CA . GLY A 1 262 ? 1.746 12.402 5.858 1.00 10.24 262 GLY A CA 1
ATOM 2050 C C . GLY A 1 262 ? 1.263 13.348 6.944 1.00 11.63 262 GLY A C 1
ATOM 2051 O O . GLY A 1 262 ? 1.328 13.029 8.139 1.00 11.39 262 GLY A O 1
ATOM 2052 N N . PRO A 1 263 ? 0.739 14.511 6.542 1.00 8.03 263 PRO A N 1
ATOM 2053 C CA . PRO A 1 263 ? 0.212 15.424 7.558 1.00 8.72 263 PRO A CA 1
ATOM 2054 C C . PRO A 1 263 ? -1.168 15.005 8.016 1.00 9.14 263 PRO A C 1
ATOM 2055 O O . PRO A 1 263 ? -1.813 14.189 7.337 1.00 14.33 263 PRO A O 1
ATOM 2059 N N . LEU A 1 264 ? -1.617 15.506 9.170 1.00 11.19 264 LEU A N 1
ATOM 2060 C CA . LEU A 1 264 ? -2.953 15.163 9.649 1.00 10.90 264 LEU A CA 1
ATOM 2061 C C . LEU A 1 264 ? -3.939 16.181 9.100 1.00 8.11 264 LEU A C 1
ATOM 2062 O O . LEU A 1 264 ? -4.138 17.248 9.694 1.00 10.64 264 LEU A O 1
ATOM 2067 N N . MET A 1 265 ? -4.543 15.887 7.946 1.00 11.50 265 MET A N 1
ATOM 2068 C CA . MET A 1 265 ? -5.337 16.905 7.275 1.00 8.61 265 MET A CA 1
ATOM 2069 C C . MET A 1 265 ? -6.582 17.302 8.061 1.00 12.03 265 MET A C 1
ATOM 2070 O O . MET A 1 265 ? -6.984 18.458 8.034 1.00 11.63 265 MET A O 1
ATOM 2075 N N . HIS A 1 266 ? -7.174 16.354 8.779 1.00 10.38 266 HIS A N 1
ATOM 2076 C CA . HIS A 1 266 ? -8.325 16.666 9.646 1.00 8.98 266 HIS A CA 1
ATOM 2077 C C . HIS A 1 266 ? -7.927 17.652 10.757 1.00 10.91 266 HIS A C 1
ATOM 2078 O O . HIS A 1 266 ? -8.678 18.568 11.089 1.00 13.28 266 HIS A O 1
ATOM 2085 N N . ILE A 1 267 ? -6.740 17.466 11.333 1.00 11.64 267 ILE A N 1
ATOM 2086 C CA . ILE A 1 267 ? -6.272 18.396 12.352 1.00 12.04 267 ILE A CA 1
ATOM 2087 C C . ILE A 1 267 ? -5.964 19.765 11.748 1.00 11.07 267 ILE A C 1
ATOM 2088 O O . ILE A 1 267 ? -6.246 20.800 12.360 1.00 14.79 267 ILE A O 1
ATOM 2093 N N . ILE A 1 268 ? -5.385 19.769 10.547 1.00 8.98 268 ILE A N 1
ATOM 2094 C CA . ILE A 1 268 ? -5.106 21.024 9.845 1.00 10.81 268 ILE A CA 1
ATOM 2095 C C . ILE A 1 268 ? -6.396 21.787 9.545 1.00 13.16 268 ILE A C 1
ATOM 2096 O O . ILE A 1 268 ? -6.452 23.015 9.683 1.00 12.14 268 ILE A O 1
ATOM 2101 N N . ALA A 1 269 ? -7.443 21.067 9.149 1.00 10.87 269 ALA A N 1
ATOM 2102 C CA . ALA A 1 269 ? -8.741 21.715 8.996 1.00 11.03 269 ALA A CA 1
ATOM 2103 C C . ALA A 1 269 ? -9.213 22.292 10.329 1.00 16.02 269 ALA A C 1
ATOM 2104 O O . ALA A 1 269 ? -9.786 23.382 10.375 1.00 12.76 269 ALA A O 1
ATOM 2106 N N . ALA A 1 270 ? -8.974 21.556 11.410 1.00 11.29 270 ALA A N 1
ATOM 2107 C CA . ALA A 1 270 ? -9.355 22.017 12.737 1.00 12.01 270 ALA A CA 1
ATOM 2108 C C . ALA A 1 270 ? -8.536 23.238 13.142 1.00 12.40 270 ALA A C 1
ATOM 2109 O O . ALA A 1 270 ? -9.051 24.144 13.810 1.00 10.74 270 ALA A O 1
ATOM 2111 N N . LYS A 1 271 ? -7.260 23.249 12.765 1.00 10.80 271 LYS A N 1
ATOM 2112 C CA . LYS A 1 271 ? -6.411 24.412 13.010 1.00 10.35 271 LYS A CA 1
ATOM 2113 C C . LYS A 1 271 ? -6.992 25.626 12.310 1.00 12.81 271 LYS A C 1
ATOM 2114 O O . LYS A 1 271 ? -6.992 26.717 12.872 1.00 11.79 271 LYS A O 1
ATOM 2120 N N . ALA A 1 272 ? -7.489 25.449 11.086 1.00 10.96 272 ALA A N 1
ATOM 2121 C CA . ALA A 1 272 ? -8.058 26.581 10.361 1.00 11.14 272 ALA A CA 1
ATOM 2122 C C . ALA A 1 272 ? -9.275 27.134 11.097 1.00 13.61 272 ALA A C 1
ATOM 2123 O O . ALA A 1 272 ? -9.435 28.346 11.204 1.00 13.22 272 ALA A O 1
ATOM 2125 N N . VAL A 1 273 ? -10.126 26.238 11.595 1.00 10.27 273 VAL A N 1
ATOM 2126 C CA . VAL A 1 273 ? -11.314 26.634 12.359 1.00 11.59 273 VAL A CA 1
ATOM 2127 C C . VAL A 1 273 ? -10.918 27.428 13.596 1.00 15.40 273 VAL A C 1
ATOM 2128 O O . VAL A 1 273 ? -11.505 28.465 13.894 1.00 12.12 273 VAL A O 1
ATOM 2132 N N . ALA A 1 274 ? -9.931 26.918 14.321 1.00 14.11 274 ALA A N 1
ATOM 2133 C CA . ALA A 1 274 ? -9.447 27.581 15.527 1.00 11.99 274 ALA A CA 1
ATOM 2134 C C . ALA A 1 274 ? -8.790 28.932 15.241 1.00 12.51 274 ALA A C 1
ATOM 2135 O O . ALA A 1 274 ? -8.961 29.868 16.014 1.00 15.53 274 ALA A O 1
ATOM 2137 N N . PHE A 1 275 ? -8.043 29.038 14.140 1.00 12.65 275 PHE A N 1
ATOM 2138 C CA . PHE A 1 275 ? -7.434 30.315 13.771 1.00 12.43 275 PHE A CA 1
ATOM 2139 C C . PHE A 1 275 ? -8.505 31.363 13.473 1.00 13.48 275 PHE A C 1
ATOM 2140 O O . PHE A 1 275 ? -8.352 32.532 13.819 1.00 11.66 275 PHE A O 1
ATOM 2148 N N . LEU A 1 276 ? -9.598 30.954 12.843 1.00 12.21 276 LEU A N 1
ATOM 2149 C CA . LEU A 1 276 ? -10.681 31.911 12.601 1.00 13.43 276 LEU A CA 1
ATOM 2150 C C . LEU A 1 276 ? -11.293 32.377 13.917 1.00 13.86 276 LEU A C 1
ATOM 2151 O O . LEU A 1 276 ? -11.645 33.551 14.053 1.00 16.65 276 LEU A O 1
ATOM 2156 N N . GLU A 1 277 ? -11.419 31.468 14.884 1.00 15.65 277 GLU A N 1
ATOM 2157 C CA . GLU A 1 277 ? -11.923 31.856 16.199 1.00 14.31 277 GLU A CA 1
ATOM 2158 C C . GLU A 1 277 ? -10.955 32.859 16.820 1.00 13.07 277 GLU A C 1
ATOM 2159 O O . GLU A 1 277 ? -11.375 33.851 17.425 1.00 14.37 277 GLU A O 1
ATOM 2165 N N . ASN A 1 278 ? -9.659 32.611 16.633 1.00 11.34 278 ASN A N 1
ATOM 2166 C CA . ASN A 1 278 ? -8.621 33.503 17.151 1.00 14.69 278 ASN A CA 1
ATOM 2167 C C . ASN A 1 278 ? -8.694 34.905 16.569 1.00 14.66 278 ASN A C 1
ATOM 2168 O O . ASN A 1 278 ? -8.252 35.876 17.198 1.00 13.95 278 ASN A O 1
ATOM 2173 N N . LEU A 1 279 ? -9.219 35.009 15.353 1.00 11.85 279 LEU A N 1
ATOM 2174 C CA . LEU A 1 279 ? -9.284 36.299 14.664 1.00 15.92 279 LEU A CA 1
ATOM 2175 C C . LEU A 1 279 ? -10.488 37.139 15.078 1.00 20.35 279 LEU A C 1
ATOM 2176 O O . LEU A 1 279 ? -10.608 38.311 14.698 1.00 18.12 279 LEU A O 1
ATOM 2181 N N . GLN A 1 280 ? -11.400 36.534 15.832 1.00 17.44 280 GLN A N 1
ATOM 2182 C CA . GLN A 1 280 ? -12.575 37.256 16.309 1.00 16.94 280 GLN A CA 1
ATOM 2183 C C . GLN A 1 280 ? -12.183 38.260 17.389 1.00 14.90 280 GLN A C 1
ATOM 2184 O O . GLN A 1 280 ? -11.273 38.006 18.175 1.00 16.96 280 GLN A O 1
ATOM 2190 N N . PRO A 1 281 ? -12.880 39.405 17.434 1.00 18.72 281 PRO A N 1
ATOM 2191 C CA . PRO A 1 281 ? -12.606 40.439 18.438 1.00 20.30 281 PRO A CA 1
ATOM 2192 C C . PRO A 1 281 ? -12.690 39.885 19.853 1.00 18.32 281 PRO A C 1
ATOM 2193 O O . PRO A 1 281 ? -11.885 40.263 20.704 1.00 23.23 281 PRO A O 1
ATOM 2197 N N . GLU A 1 282 ? -13.634 38.979 20.089 1.00 19.56 282 GLU A N 1
ATOM 2198 C CA . GLU A 1 282 ? -13.812 38.380 21.405 1.00 21.46 282 GLU A CA 1
ATOM 2199 C C . GLU A 1 282 ? -12.587 37.606 21.914 1.00 21.55 282 GLU A C 1
ATOM 2200 O O . GLU A 1 282 ? -12.406 37.441 23.127 1.00 20.25 282 GLU A O 1
ATOM 2206 N N . TYR A 1 283 ? -11.752 37.120 21.003 1.00 17.12 283 TYR A N 1
ATOM 2207 C CA . TYR A 1 283 ? -10.574 36.372 21.434 1.00 18.58 283 TYR A CA 1
ATOM 2208 C C . TYR A 1 283 ? -9.586 37.297 22.146 1.00 19.50 283 TYR A C 1
ATOM 2209 O O . TYR A 1 283 ? -8.901 36.900 23.093 1.00 15.71 283 TYR A O 1
ATOM 2218 N N . LYS A 1 284 ? -9.526 38.542 21.700 1.00 18.98 284 LYS A N 1
ATOM 2219 C CA . LYS A 1 284 ? -8.693 39.525 22.367 1.00 18.50 284 LYS A CA 1
ATOM 2220 C C . LYS A 1 284 ? -9.222 39.777 23.782 1.00 14.77 284 LYS A C 1
ATOM 2221 O O . LYS A 1 284 ? -8.450 39.834 24.752 1.00 18.60 284 LYS A O 1
ATOM 2227 N N . SER A 1 285 ? -10.542 39.888 23.892 1.00 16.66 285 SER A N 1
ATOM 2228 C CA . SER A 1 285 ? -11.192 40.067 25.181 1.00 14.86 285 SER A CA 1
ATOM 2229 C C . SER A 1 285 ? -10.919 38.863 26.063 1.00 14.49 285 SER A C 1
ATOM 2230 O O . SER A 1 285 ? -10.677 38.995 27.260 1.00 22.07 285 SER A O 1
ATOM 2233 N N . TYR A 1 286 ? -10.938 37.684 25.453 1.00 16.87 286 TYR A N 1
ATOM 2234 C CA . TYR A 1 286 ? -10.653 36.456 26.183 1.00 17.83 286 TYR A CA 1
ATOM 2235 C C . TYR A 1 286 ? -9.243 36.454 26.781 1.00 16.57 286 TYR A C 1
ATOM 2236 O O . TYR A 1 286 ? -9.078 36.173 27.973 1.00 17.26 286 TYR A O 1
ATOM 2245 N N . ILE A 1 287 ? -8.237 36.787 25.976 1.00 15.82 287 ILE A N 1
ATOM 2246 C CA . ILE A 1 287 ? -6.865 36.803 26.483 1.00 14.81 287 ILE A CA 1
ATOM 2247 C C . ILE A 1 287 ? -6.696 37.859 27.593 1.00 15.80 287 ILE A C 1
ATOM 2248 O O . ILE A 1 287 ? -6.019 37.611 28.595 1.00 16.79 287 ILE A O 1
ATOM 2253 N N . GLN A 1 288 ? -7.329 39.020 27.439 1.00 14.70 288 GLN A N 1
ATOM 2254 C CA . GLN A 1 288 ? -7.231 40.051 28.476 1.00 14.77 288 GLN A CA 1
ATOM 2255 C C . GLN A 1 288 ? -7.829 39.569 29.796 1.00 16.22 288 GLN A C 1
ATOM 2256 O O . GLN A 1 288 ? -7.288 39.843 30.871 1.00 18.11 288 GLN A O 1
ATOM 2262 N N . GLN A 1 289 ? -8.938 38.841 29.701 1.00 15.18 289 GLN A N 1
ATOM 2263 C CA . GLN A 1 289 ? -9.578 38.221 30.861 1.00 15.98 289 GLN A CA 1
ATOM 2264 C C . GLN A 1 289 ? -8.693 37.128 31.465 1.00 19.08 289 GLN A C 1
ATOM 2265 O O . GLN A 1 289 ? -8.617 36.983 32.680 1.00 17.76 289 GLN A O 1
ATOM 2271 N N . VAL A 1 290 ? -8.036 36.350 30.612 1.00 18.03 290 VAL A N 1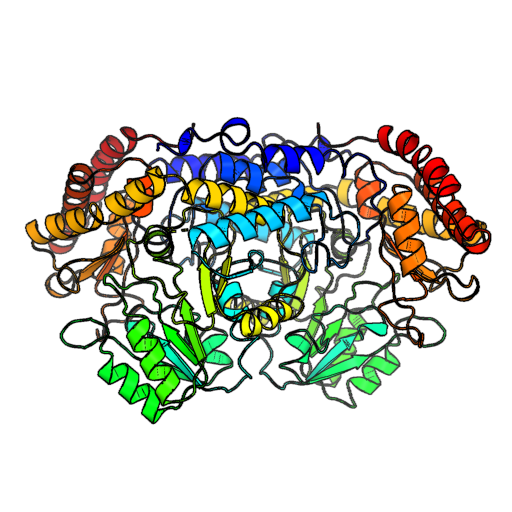
ATOM 2272 C CA . VAL A 1 290 ? -7.096 35.338 31.092 1.00 13.53 290 VAL A CA 1
ATOM 2273 C C . VAL A 1 290 ? -6.049 35.975 32.012 1.00 15.90 290 VAL A C 1
ATOM 2274 O O . VAL A 1 290 ? -5.793 35.502 33.118 1.00 15.76 290 VAL A O 1
ATOM 2278 N N . ILE A 1 291 ? -5.467 37.075 31.555 1.00 14.80 291 ILE A N 1
ATOM 2279 C CA . ILE A 1 291 ? -4.429 37.753 32.312 1.00 16.79 291 ILE A CA 1
ATOM 2280 C C . ILE A 1 291 ? -4.962 38.392 33.598 1.00 18.59 291 ILE A C 1
ATOM 2281 O O . ILE A 1 291 ? -4.363 38.234 34.665 1.00 18.28 291 ILE A O 1
ATOM 2286 N N . SER A 1 292 ? -6.086 39.101 33.512 1.00 17.37 292 SER A N 1
ATOM 2287 C CA A SER A 1 292 ? -6.681 39.735 34.683 0.56 19.83 292 SER A CA 1
ATOM 2288 C CA B SER A 1 292 ? -6.663 39.738 34.694 0.44 19.70 292 SER A CA 1
ATOM 2289 C C . SER A 1 292 ? -7.082 38.703 35.739 1.00 17.33 292 SER A C 1
ATOM 2290 O O . SER A 1 292 ? -6.941 38.941 36.940 1.00 16.26 292 SER A O 1
ATOM 2295 N N . ASN A 1 293 ? -7.589 37.564 35.276 1.00 16.23 293 ASN A N 1
ATOM 2296 C CA . ASN A 1 293 ? -7.923 36.441 36.160 1.00 18.41 293 ASN A CA 1
ATOM 2297 C C . ASN A 1 293 ? -6.698 35.890 36.874 1.00 18.80 293 ASN A C 1
ATOM 2298 O O . ASN A 1 293 ? -6.771 35.528 38.054 1.00 16.66 293 ASN A O 1
ATOM 2303 N N . ALA A 1 294 ? -5.579 35.803 36.153 1.00 17.33 294 ALA A N 1
ATOM 2304 C CA . ALA A 1 294 ? -4.335 35.324 36.749 1.00 17.70 294 ALA A CA 1
ATOM 2305 C C . ALA A 1 294 ? -3.819 36.282 37.822 1.00 20.09 294 ALA A C 1
ATOM 2306 O O . ALA A 1 294 ? -3.355 35.853 38.885 1.00 18.71 294 ALA A O 1
ATOM 2308 N N . LYS A 1 295 ? -3.893 37.580 37.538 1.00 18.47 295 LYS A N 1
ATOM 2309 C CA . LYS A 1 295 ? -3.498 38.580 38.526 1.00 21.55 295 LYS A CA 1
ATOM 2310 C C . LYS A 1 295 ? -4.387 38.511 39.763 1.00 17.35 295 LYS A C 1
ATOM 2311 O O . LYS A 1 295 ? -3.902 38.620 40.891 1.00 18.52 295 LYS A O 1
ATOM 2317 N N . ALA A 1 296 ? -5.685 38.307 39.549 1.00 16.78 296 ALA A N 1
ATOM 2318 C CA . ALA A 1 296 ? -6.641 38.171 40.644 1.00 18.95 296 ALA A CA 1
ATOM 2319 C C . ALA A 1 296 ? -6.360 36.939 41.499 1.00 21.70 296 ALA A C 1
ATOM 2320 O O . ALA A 1 296 ? -6.479 36.973 42.731 1.00 21.86 296 ALA A O 1
ATOM 2322 N N . LEU A 1 297 ? -5.995 35.850 40.831 1.00 16.69 297 LEU A N 1
ATOM 2323 C CA . LEU A 1 297 ? -5.658 34.605 41.508 1.00 19.24 297 LEU A CA 1
ATOM 2324 C C . LEU A 1 297 ? -4.421 34.763 42.385 1.00 18.53 297 LEU A C 1
ATOM 2325 O O . LEU A 1 297 ? -4.411 34.350 43.553 1.00 18.61 297 LEU A O 1
ATOM 2330 N N . ALA A 1 298 ? -3.376 35.360 41.822 1.00 16.63 298 ALA A N 1
ATOM 2331 C CA . ALA A 1 298 ? -2.143 35.591 42.570 1.00 18.91 298 ALA A CA 1
ATOM 2332 C C . ALA A 1 298 ? -2.390 36.470 43.789 1.00 19.70 298 ALA A C 1
ATOM 2333 O O . ALA A 1 298 ? -1.878 36.196 44.874 1.00 17.72 298 ALA A O 1
ATOM 2335 N N . SER A 1 299 ? -3.192 37.518 43.607 1.00 19.38 299 SER A N 1
ATOM 2336 C CA . SER A 1 299 ? -3.451 38.481 44.673 1.00 19.88 299 SER A CA 1
ATOM 2337 C C . SER A 1 299 ? -4.289 37.880 45.795 1.00 22.03 299 SER A C 1
ATOM 2338 O O . SER A 1 299 ? -4.053 38.164 46.969 1.00 23.81 299 SER A O 1
ATOM 2341 N N . SER A 1 300 ? -5.260 37.043 45.439 1.00 23.45 300 SER A N 1
ATOM 2342 C CA . SER A 1 300 ? -6.073 36.370 46.447 1.00 23.04 300 SER A CA 1
ATOM 2343 C C . SER A 1 300 ? -5.203 35.463 47.314 1.00 21.91 300 SER A C 1
ATOM 2344 O O . SER A 1 300 ? -5.342 35.451 48.535 1.00 22.85 300 SER A O 1
ATOM 2347 N N . LEU A 1 301 ? -4.300 34.717 46.680 1.00 22.55 301 LEU A N 1
ATOM 2348 C CA . LEU A 1 301 ? -3.387 33.836 47.408 1.00 18.57 301 LEU A CA 1
ATOM 2349 C C . LEU A 1 301 ? -2.472 34.648 48.333 1.00 19.34 301 LEU A C 1
ATOM 2350 O O . LEU A 1 301 ? -2.244 34.274 49.487 1.00 22.14 301 LEU A O 1
ATOM 2355 N N . GLN A 1 302 ? -1.993 35.784 47.838 1.00 19.13 302 GLN A N 1
ATOM 2356 C CA . GLN A 1 302 ? -1.158 36.673 48.642 1.00 24.33 302 GLN A CA 1
ATOM 2357 C C . GLN A 1 302 ? -1.885 37.198 49.869 1.00 26.49 302 GLN A C 1
ATOM 2358 O O . GLN A 1 302 ? -1.296 37.314 50.944 1.00 24.13 302 GLN A O 1
ATOM 2364 N N . GLU A 1 303 ? -3.162 37.525 49.695 1.00 20.86 303 GLU A N 1
ATOM 2365 C CA . GLU A 1 303 ? -4.009 37.935 50.804 1.00 22.02 303 GLU A CA 1
ATOM 2366 C C . GLU A 1 303 ? -3.959 36.884 51.901 1.00 22.08 303 GLU A C 1
ATOM 2367 O O . GLU A 1 303 ? -3.863 37.204 53.089 1.00 27.68 303 GLU A O 1
ATOM 2373 N N . ARG A 1 304 ? -4.038 35.624 51.480 1.00 22.05 304 ARG A N 1
ATOM 2374 C CA . ARG A 1 304 ? -4.064 34.486 52.386 1.00 28.58 304 ARG A CA 1
ATOM 2375 C C . ARG A 1 304 ? -2.661 34.122 52.867 1.00 27.65 304 ARG A C 1
ATOM 2376 O O . ARG A 1 304 ? -2.464 33.096 53.533 1.00 27.56 304 ARG A O 1
ATOM 2384 N N . GLY A 1 305 ? -1.696 34.973 52.532 1.00 28.67 305 GLY A N 1
ATOM 2385 C CA . GLY A 1 305 ? -0.354 34.864 53.072 1.00 30.56 305 GLY A CA 1
ATOM 2386 C C . GLY A 1 305 ? 0.599 33.992 52.281 1.00 21.56 305 GLY A C 1
ATOM 2387 O O . GLY A 1 305 ? 1.716 33.731 52.729 1.00 25.28 305 GLY A O 1
ATOM 2388 N N . TYR A 1 306 ? 0.182 33.536 51.107 1.00 20.98 306 TYR A N 1
ATOM 2389 C CA . TYR A 1 306 ? 1.055 32.672 50.322 1.00 21.20 306 TYR A CA 1
ATOM 2390 C C . TYR A 1 306 ? 1.926 33.511 49.396 1.00 24.40 306 TYR A C 1
ATOM 2391 O O . TYR A 1 306 ? 1.580 34.647 49.082 1.00 22.65 306 TYR A O 1
ATOM 2400 N N . ASP A 1 307 ? 3.072 32.962 49.001 1.00 21.39 307 ASP A N 1
ATOM 2401 C CA . ASP A 1 307 ? 4.058 33.713 48.232 1.00 22.45 307 ASP A CA 1
ATOM 2402 C C . ASP A 1 307 ? 4.003 33.378 46.750 1.00 21.48 307 ASP A C 1
ATOM 2403 O O . ASP A 1 307 ? 3.942 32.204 46.371 1.00 24.96 307 ASP A O 1
ATOM 2408 N N . ILE A 1 308 ? 4.036 34.416 45.917 1.00 17.80 308 ILE A N 1
ATOM 2409 C CA . ILE A 1 308 ? 3.979 34.251 44.469 1.00 18.59 308 ILE A CA 1
ATOM 2410 C C . ILE A 1 308 ? 5.338 34.581 43.858 1.00 17.60 308 ILE A C 1
ATOM 2411 O O . ILE A 1 308 ? 5.885 35.657 44.112 1.00 23.43 308 ILE A O 1
ATOM 2416 N N . LEU A 1 309 ? 5.888 33.658 43.063 1.00 16.14 309 LEU A N 1
ATOM 2417 C CA . LEU A 1 309 ? 7.192 33.893 42.443 1.00 15.38 309 LEU A CA 1
ATOM 2418 C C . LEU A 1 309 ? 7.139 35.092 41.493 1.00 21.35 309 LEU A C 1
ATOM 2419 O O . LEU A 1 309 ? 6.280 35.156 40.608 1.00 20.11 309 LEU A O 1
ATOM 2424 N N . THR A 1 310 ? 8.088 36.010 41.684 1.00 16.34 310 THR A N 1
ATOM 2425 C CA . THR A 1 310 ? 8.184 37.316 41.004 1.00 16.15 310 THR A CA 1
ATOM 2426 C C . THR A 1 310 ? 7.151 38.327 41.492 1.00 20.42 310 THR A C 1
ATOM 2427 O O . THR A 1 310 ? 7.056 39.422 40.953 1.00 19.56 310 THR A O 1
ATOM 2431 N N . GLY A 1 311 ? 6.384 37.959 42.515 1.00 19.42 311 GLY A N 1
ATOM 2432 C CA . GLY A 1 311 ? 5.404 38.858 43.098 1.00 22.64 311 GLY A CA 1
ATOM 2433 C C . GLY A 1 311 ? 4.094 38.994 42.337 1.00 24.08 311 GLY A C 1
ATOM 2434 O O . GLY A 1 311 ? 3.221 39.783 42.729 1.00 23.05 311 GLY A O 1
ATOM 2435 N N . GLY A 1 312 ? 3.944 38.236 41.254 1.00 21.74 312 GLY A N 1
ATOM 2436 C CA . GLY A 1 312 ? 2.752 38.336 40.429 1.00 18.06 312 GLY A CA 1
ATOM 2437 C C . GLY A 1 312 ? 2.943 37.705 39.061 1.00 20.12 312 GLY A C 1
ATOM 2438 O O . GLY A 1 312 ? 3.750 36.787 38.908 1.00 16.66 312 GLY A O 1
ATOM 2439 N N . THR A 1 313 ? 2.205 38.194 38.066 1.00 16.84 313 THR A N 1
ATOM 2440 C CA . THR A 1 313 ? 2.315 37.652 36.710 1.00 18.36 313 THR A CA 1
ATOM 2441 C C . THR A 1 313 ? 1.904 38.656 35.645 1.00 16.67 313 THR A C 1
ATOM 2442 O O . THR A 1 313 ? 1.109 39.566 35.917 1.00 16.25 313 THR A O 1
ATOM 2446 N N . ASP A 1 314 ? 2.460 38.499 34.442 1.00 17.26 314 ASP A N 1
ATOM 2447 C CA . ASP A 1 314 ? 2.065 39.287 33.278 1.00 15.14 314 ASP A CA 1
ATOM 2448 C C . ASP A 1 314 ? 1.245 38.416 32.327 1.00 20.53 314 ASP A C 1
ATOM 2449 O O . ASP A 1 314 ? 0.797 38.890 31.282 1.00 17.26 314 ASP A O 1
ATOM 2454 N N . ASN A 1 315 ? 1.084 37.134 32.649 1.00 18.10 315 ASN A N 1
ATOM 2455 C CA . ASN A 1 315 ? 0.407 36.227 31.713 1.00 14.11 315 ASN A CA 1
ATOM 2456 C C . ASN A 1 315 ? -0.691 35.365 32.336 1.00 14.75 315 ASN A C 1
ATOM 2457 O O . ASN A 1 315 ? -1.405 35.816 33.231 1.00 19.13 315 ASN A O 1
ATOM 2462 N N . HIS A 1 316 ? -0.825 34.139 31.836 1.00 17.42 316 HIS A N 1
ATOM 2463 C CA . HIS A 1 316 ? -1.851 33.204 32.279 1.00 12.66 316 HIS A CA 1
ATOM 2464 C C . HIS A 1 316 ? -1.378 32.318 33.439 1.00 19.07 316 HIS A C 1
ATOM 2465 O O . HIS A 1 316 ? -2.150 31.529 33.986 1.00 14.37 316 HIS A O 1
ATOM 2472 N N . ILE A 1 317 ? -0.113 32.459 33.817 1.00 12.12 317 ILE A N 1
ATOM 2473 C CA . ILE A 1 317 ? 0.510 31.554 34.781 1.00 12.17 317 ILE A CA 1
ATOM 2474 C C . ILE A 1 317 ? 0.698 32.187 36.155 1.00 19.61 317 ILE A C 1
ATOM 2475 O O . ILE A 1 317 ? 1.149 33.329 36.259 1.00 18.42 317 ILE A O 1
ATOM 2480 N N . VAL A 1 318 ? 0.373 31.434 37.206 1.00 18.22 318 VAL A N 1
ATOM 2481 C CA . VAL A 1 318 ? 0.667 31.855 38.570 1.00 18.59 318 VAL A CA 1
ATOM 2482 C C . VAL A 1 318 ? 1.562 30.808 39.210 1.00 17.41 318 VAL A C 1
ATOM 2483 O O . VAL A 1 318 ? 1.226 29.610 39.229 1.00 14.55 318 VAL A O 1
ATOM 2487 N N . LEU A 1 319 ? 2.725 31.250 39.685 1.00 17.03 319 LEU A N 1
ATOM 2488 C CA . LEU A 1 319 ? 3.684 30.351 40.320 1.00 19.00 319 LEU A CA 1
ATOM 2489 C C . LEU A 1 319 ? 3.670 30.577 41.826 1.00 20.59 319 LEU A C 1
ATOM 2490 O O . LEU A 1 319 ? 4.002 31.662 42.295 1.00 19.78 319 LEU A O 1
ATOM 2495 N N . VAL A 1 320 ? 3.265 29.559 42.584 1.00 15.42 320 VAL A N 1
ATOM 2496 C CA . VAL A 1 320 ? 3.241 29.685 44.037 1.00 15.21 320 VAL A CA 1
ATOM 2497 C C . VAL A 1 320 ? 4.540 29.144 44.645 1.00 17.29 320 VAL A C 1
ATOM 2498 O O . VAL A 1 320 ? 4.913 27.994 44.401 1.00 17.17 320 VAL A O 1
ATOM 2502 N N . ASP A 1 321 ? 5.224 29.986 45.423 1.00 19.26 321 ASP A N 1
ATOM 2503 C CA . ASP A 1 321 ? 6.459 29.610 46.114 1.00 20.28 321 ASP A CA 1
ATOM 2504 C C . ASP A 1 321 ? 6.131 29.127 47.531 1.00 19.41 321 ASP A C 1
ATOM 2505 O O . ASP A 1 321 ? 5.901 29.932 48.433 1.00 19.45 321 ASP A O 1
ATOM 2510 N N . LEU A 1 322 ? 6.125 27.811 47.722 1.00 21.23 322 LEU A N 1
ATOM 2511 C CA . LEU A 1 322 ? 5.699 27.215 48.988 1.00 19.55 322 LEU A CA 1
ATOM 2512 C C . LEU A 1 322 ? 6.803 27.025 50.037 1.00 22.56 322 LEU A C 1
ATOM 2513 O O . LEU A 1 322 ? 6.554 26.433 51.090 1.00 20.82 322 LEU A O 1
ATOM 2518 N N . ARG A 1 323 ? 8.007 27.533 49.775 1.00 21.13 323 ARG A N 1
ATOM 2519 C CA . ARG A 1 323 ? 9.142 27.231 50.652 1.00 18.32 323 ARG A CA 1
ATOM 2520 C C . ARG A 1 323 ? 8.958 27.688 52.089 1.00 20.17 323 ARG A C 1
ATOM 2521 O O . ARG A 1 323 ? 9.274 26.952 53.025 1.00 26.83 323 ARG A O 1
ATOM 2529 N N . LYS A 1 324 ? 8.417 28.885 52.273 1.00 19.53 324 LYS A N 1
ATOM 2530 C CA . LYS A 1 324 ? 8.229 29.416 53.617 1.00 22.08 324 LYS A CA 1
ATOM 2531 C C . LYS A 1 324 ? 7.161 28.644 54.385 1.00 23.84 324 LYS A C 1
ATOM 2532 O O . LYS A 1 324 ? 7.078 28.743 55.605 1.00 26.13 324 LYS A O 1
ATOM 2534 N N . ASP A 1 325 ? 6.361 27.856 53.674 1.00 23.37 325 ASP A N 1
ATOM 2535 C CA . ASP A 1 325 ? 5.233 27.161 54.297 1.00 23.88 325 ASP A CA 1
ATOM 2536 C C . ASP A 1 325 ? 5.497 25.688 54.606 1.00 24.51 325 ASP A C 1
ATOM 2537 O O . ASP A 1 325 ? 4.677 25.033 55.245 1.00 25.52 325 ASP A O 1
ATOM 2542 N N . GLY A 1 326 ? 6.643 25.173 54.162 1.00 27.67 326 GLY A N 1
ATOM 2543 C CA . GLY A 1 326 ? 7.014 23.797 54.449 1.00 32.56 326 GLY A CA 1
ATOM 2544 C C . GLY A 1 326 ? 6.122 22.764 53.777 1.00 31.38 326 GLY A C 1
ATOM 2545 O O . GLY A 1 326 ? 6.050 21.617 54.218 1.00 31.04 326 GLY A O 1
ATOM 2546 N N . ILE A 1 327 ? 5.439 23.181 52.714 1.00 32.35 327 ILE A N 1
ATOM 2547 C CA . ILE A 1 327 ? 4.595 22.291 51.921 1.00 30.33 327 ILE A CA 1
ATOM 2548 C C . ILE A 1 327 ? 5.300 21.983 50.610 1.00 25.40 327 ILE A C 1
ATOM 2549 O O . ILE A 1 327 ? 5.704 22.904 49.902 1.00 25.94 327 ILE A O 1
ATOM 2554 N N . THR A 1 328 ? 5.438 20.703 50.264 1.00 26.48 328 THR A N 1
ATOM 2555 C CA . THR A 1 328 ? 6.009 20.347 48.967 1.00 23.21 328 THR A CA 1
ATOM 2556 C C . THR A 1 328 ? 4.985 20.562 47.859 1.00 20.84 328 THR A C 1
ATOM 2557 O O . THR A 1 328 ? 3.777 20.487 48.098 1.00 17.03 328 THR A O 1
ATOM 2561 N N . GLY A 1 329 ? 5.469 20.822 46.648 1.00 15.20 329 GLY A N 1
ATOM 2562 C CA . GLY A 1 329 ? 4.582 20.980 45.509 1.00 15.86 329 GLY A CA 1
ATOM 2563 C C . GLY A 1 329 ? 3.852 19.680 45.205 1.00 21.49 329 GLY A C 1
ATOM 2564 O O . GLY A 1 329 ? 2.697 19.699 44.777 1.00 18.25 329 GLY A O 1
ATOM 2565 N N . LYS A 1 330 ? 4.525 18.550 45.429 1.00 14.99 330 LYS A N 1
ATOM 2566 C CA . LYS A 1 330 ? 3.912 17.247 45.189 1.00 17.37 330 LYS A CA 1
ATOM 2567 C C . LYS A 1 330 ? 2.701 17.031 46.107 1.00 18.15 330 LYS A C 1
ATOM 2568 O O . LYS A 1 330 ? 1.624 16.646 45.646 1.00 20.68 330 LYS A O 1
ATOM 2574 N N . LEU A 1 331 ? 2.874 17.282 47.400 1.00 17.61 331 LEU A N 1
ATOM 2575 C CA . LEU A 1 331 ? 1.766 17.118 48.336 1.00 20.10 331 LEU A CA 1
ATOM 2576 C C . LEU A 1 331 ? 0.653 18.112 48.002 1.00 23.33 331 LEU A C 1
ATOM 2577 O O . LEU A 1 331 ? -0.537 17.780 48.061 1.00 19.83 331 LEU A O 1
ATOM 2579 N N . ALA A 1 332 ? 1.037 19.326 47.618 1.00 16.00 332 ALA A N 1
ATOM 2580 C CA . ALA A 1 332 ? 0.039 20.359 47.325 1.00 18.39 332 ALA A CA 1
ATOM 2581 C C . ALA A 1 332 ? -0.806 19.985 46.110 1.00 19.50 332 ALA A C 1
ATOM 2582 O O . ALA A 1 332 ? -2.035 19.939 46.178 1.00 17.11 332 ALA A O 1
ATOM 2584 N N . ALA A 1 333 ? -0.141 19.708 45.000 1.00 15.85 333 ALA A N 1
ATOM 2585 C CA . ALA A 1 333 ? -0.848 19.347 43.778 1.00 16.66 333 ALA A CA 1
ATOM 2586 C C . ALA A 1 333 ? -1.736 18.120 43.985 1.00 14.09 333 ALA A C 1
ATOM 2587 O O . ALA A 1 333 ? -2.854 18.062 43.479 1.00 17.65 333 ALA A O 1
ATOM 2589 N N . ASN A 1 334 ? -1.232 17.136 44.715 1.00 14.33 334 ASN A N 1
ATOM 2590 C CA . ASN A 1 334 ? -2.000 15.919 44.935 1.00 15.58 334 ASN A CA 1
ATOM 2591 C C . ASN A 1 334 ? -3.193 16.135 45.858 1.00 16.79 334 ASN A C 1
ATOM 2592 O O . ASN A 1 334 ? -4.259 15.571 45.629 1.00 19.20 334 ASN A O 1
ATOM 2597 N N . SER A 1 335 ? -3.034 16.962 46.886 1.00 15.86 335 SER A N 1
ATOM 2598 C CA . SER A 1 335 ? -4.169 17.251 47.760 1.00 17.47 335 SER A CA 1
ATOM 2599 C C . SER A 1 335 ? -5.220 18.059 47.000 1.00 18.53 335 SER A C 1
ATOM 2600 O O . SER A 1 335 ? -6.426 17.843 47.148 1.00 16.93 335 SER A O 1
ATOM 2603 N N . LEU A 1 336 ? -4.760 18.997 46.185 1.00 17.75 336 LEU A N 1
ATOM 2604 C CA . LEU A 1 336 ? -5.678 19.825 45.411 1.00 16.82 336 LEU A CA 1
ATOM 2605 C C . LEU A 1 336 ? -6.465 18.972 44.421 1.00 17.83 336 LEU A C 1
ATOM 2606 O O . LEU A 1 336 ? -7.670 19.179 44.228 1.00 15.72 336 LEU A O 1
ATOM 2611 N N . ASP A 1 337 ? -5.787 18.010 43.804 1.00 19.20 337 ASP A N 1
ATOM 2612 C CA . ASP A 1 337 ? -6.432 17.092 42.862 1.00 17.85 337 ASP A CA 1
ATOM 2613 C C . ASP A 1 337 ? -7.599 16.346 43.512 1.00 15.11 337 ASP A C 1
ATOM 2614 O O . ASP A 1 337 ? -8.673 16.200 42.920 1.00 16.63 337 ASP A O 1
ATOM 2619 N N . ARG A 1 338 ? -7.403 15.875 44.738 1.00 18.05 338 ARG A N 1
ATOM 2620 C CA . ARG A 1 338 ? -8.472 15.139 45.399 1.00 15.81 338 ARG A CA 1
ATOM 2621 C C . ARG A 1 338 ? -9.604 16.091 45.765 1.00 16.29 338 ARG A C 1
ATOM 2622 O O . ARG A 1 338 ? -10.748 15.666 45.946 1.00 18.83 338 ARG A O 1
ATOM 2630 N N . ALA A 1 339 ? -9.293 17.386 45.823 1.00 16.31 339 ALA A N 1
ATOM 2631 C CA . ALA A 1 339 ? -10.301 18.390 46.159 1.00 19.98 339 ALA A CA 1
ATOM 2632 C C . ALA A 1 339 ? -10.993 18.955 44.918 1.00 19.78 339 ALA A C 1
ATOM 2633 O O . ALA A 1 339 ? -11.807 19.877 45.024 1.00 20.42 339 ALA A O 1
ATOM 2635 N N . GLY A 1 340 ? -10.665 18.411 43.749 1.00 17.49 340 GLY A N 1
ATOM 2636 C CA . GLY A 1 340 ? -11.339 18.782 42.517 1.00 16.12 340 GLY A CA 1
ATOM 2637 C C . GLY A 1 340 ? -10.632 19.890 41.761 1.00 18.38 340 GLY A C 1
ATOM 2638 O O . GLY A 1 340 ? -11.189 20.493 40.844 1.00 15.20 340 GLY A O 1
ATOM 2639 N N . ILE A 1 341 ? -9.395 20.164 42.152 1.00 15.47 341 ILE A N 1
ATOM 2640 C CA . ILE A 1 341 ? -8.641 21.249 41.542 1.00 14.51 341 ILE A CA 1
ATOM 2641 C C . ILE A 1 341 ? -7.353 20.679 40.964 1.00 15.02 341 ILE A C 1
ATOM 2642 O O . ILE A 1 341 ? -6.496 20.180 41.695 1.00 17.79 341 ILE A O 1
ATOM 2647 N N . THR A 1 342 ? -7.224 20.730 39.644 1.00 15.23 342 THR A N 1
ATOM 2648 C CA A THR A 1 342 ? -6.096 20.136 38.935 0.49 15.74 342 THR A CA 1
ATOM 2649 C CA B THR A 1 342 ? -6.054 20.129 39.024 0.51 12.81 342 THR A CA 1
ATOM 2650 C C . THR A 1 342 ? -5.010 21.171 38.648 1.00 12.57 342 THR A C 1
ATOM 2651 O O . THR A 1 342 ? -5.315 22.206 38.060 1.00 13.14 342 THR A O 1
ATOM 2658 N N . CYS A 1 343 ? -3.763 20.893 39.037 1.00 14.38 343 CYS A N 1
ATOM 2659 C CA . CYS A 1 343 ? -2.626 21.784 38.740 1.00 12.28 343 CYS A CA 1
ATOM 2660 C C . CYS A 1 343 ? -1.333 20.978 38.763 1.00 19.70 343 CYS A C 1
ATOM 2661 O O . CYS A 1 343 ? -1.387 19.762 38.927 1.00 19.14 343 CYS A O 1
ATOM 2664 N N . ASN A 1 344 ? -0.185 21.641 38.586 1.00 15.04 344 ASN A N 1
ATOM 2665 C CA . ASN A 1 344 ? 1.112 20.942 38.547 1.00 15.05 344 ASN A CA 1
ATOM 2666 C C . ASN A 1 344 ? 2.017 21.341 39.691 1.00 16.00 344 ASN A C 1
ATOM 2667 O O . ASN A 1 344 ? 2.033 22.503 40.093 1.00 21.81 344 ASN A O 1
ATOM 2672 N N . LYS A 1 345 ? 2.832 20.400 40.160 1.00 14.42 345 LYS A N 1
ATOM 2673 C CA . LYS A 1 345 ? 3.968 20.776 40.999 1.00 17.71 345 LYS A CA 1
ATOM 2674 C C . LYS A 1 345 ? 4.926 21.578 40.114 1.00 16.47 345 LYS A C 1
ATOM 2675 O O . LYS A 1 345 ? 4.961 21.385 38.895 1.00 14.87 345 LYS A O 1
ATOM 2681 N N . ASN A 1 346 ? 5.688 22.493 40.708 1.00 15.76 346 ASN A N 1
ATOM 2682 C CA . ASN A 1 346 ? 6.601 23.320 39.911 1.00 13.07 346 ASN A CA 1
ATOM 2683 C C . ASN A 1 346 ? 7.913 23.589 40.636 1.00 15.94 346 ASN A C 1
ATOM 2684 O O . ASN A 1 346 ? 7.910 24.095 41.756 1.00 17.14 346 ASN A O 1
ATOM 2689 N N . ALA A 1 347 ? 9.033 23.230 40.009 1.00 12.51 347 ALA A N 1
ATOM 2690 C CA . ALA A 1 347 ? 10.353 23.448 40.617 1.00 14.57 347 ALA A CA 1
ATOM 2691 C C . ALA A 1 347 ? 10.641 24.937 40.769 1.00 14.61 347 ALA A C 1
ATOM 2692 O O . ALA A 1 347 ? 10.490 25.699 39.810 1.00 18.19 347 ALA A O 1
ATOM 2694 N N . ILE A 1 348 ? 11.079 25.346 41.957 1.00 16.20 348 ILE A N 1
ATOM 2695 C CA . ILE A 1 348 ? 11.486 26.725 42.200 1.00 19.73 348 ILE A CA 1
ATOM 2696 C C . ILE A 1 348 ? 12.944 26.825 41.767 1.00 17.66 348 ILE A C 1
ATOM 2697 O O . ILE A 1 348 ? 13.768 25.995 42.161 1.00 19.83 348 ILE A O 1
ATOM 2702 N N . PRO A 1 349 ? 13.265 27.812 40.917 1.00 16.46 349 PRO A N 1
ATOM 2703 C CA . PRO A 1 349 ? 14.641 27.924 40.417 1.00 22.23 349 PRO A CA 1
ATOM 2704 C C . PRO A 1 349 ? 15.667 27.963 41.553 1.00 14.61 349 PRO A C 1
ATOM 2705 O O . PRO A 1 349 ? 15.461 28.669 42.543 1.00 16.37 349 PRO A O 1
ATOM 2709 N N . PHE A 1 350 ? 16.731 27.171 41.407 1.00 21.65 350 PHE A N 1
ATOM 2710 C CA . PHE A 1 350 ? 17.876 27.123 42.333 1.00 17.76 350 PHE A CA 1
ATOM 2711 C C . PHE A 1 350 ? 17.619 26.391 43.657 1.00 21.69 350 PHE A C 1
ATOM 2712 O O . PHE A 1 350 ? 18.522 26.251 44.488 1.00 23.18 350 PHE A O 1
ATOM 2720 N N . ASP A 1 351 ? 16.390 25.920 43.842 1.00 20.51 351 ASP A N 1
ATOM 2721 C CA . ASP A 1 351 ? 16.024 25.130 45.015 1.00 21.32 351 ASP A CA 1
ATOM 2722 C C . ASP A 1 351 ? 16.765 23.799 44.971 1.00 25.07 351 ASP A C 1
ATOM 2723 O O . ASP A 1 351 ? 16.832 23.163 43.920 1.00 25.62 351 ASP A O 1
ATOM 2728 N N . GLU A 1 352 ? 17.314 23.377 46.107 1.00 26.12 352 GLU A N 1
ATOM 2729 C CA . GLU A 1 352 ? 18.051 22.115 46.181 1.00 30.16 352 GLU A CA 1
ATOM 2730 C C . GLU A 1 352 ? 17.137 20.892 46.274 1.00 26.72 352 GLU A C 1
ATOM 2731 O O . GLU A 1 352 ? 17.589 19.751 46.109 1.00 26.95 352 GLU A O 1
ATOM 2737 N N . THR A 1 353 ? 15.859 21.134 46.556 1.00 21.38 353 THR A N 1
ATOM 2738 C CA . THR A 1 353 ? 14.851 20.072 46.605 1.00 17.92 353 THR A CA 1
ATOM 2739 C C . THR A 1 353 ? 14.772 19.338 45.267 1.00 18.74 353 THR A C 1
ATOM 2740 O O . THR A 1 353 ? 14.851 19.962 44.210 1.00 17.74 353 THR A O 1
ATOM 2744 N N . SER A 1 354 ? 14.616 18.014 45.300 1.00 17.80 354 SER A N 1
ATOM 2745 C CA . SER A 1 354 ? 14.476 17.250 44.066 1.00 16.26 354 SER A CA 1
ATOM 2746 C C . SER A 1 354 ? 13.321 17.788 43.234 1.00 19.92 354 SER A C 1
ATOM 2747 O O . SER A 1 354 ? 12.273 18.138 43.787 1.00 17.19 354 SER A O 1
ATOM 2750 N N . PRO A 1 355 ? 13.508 17.871 41.904 1.00 18.65 355 PRO A N 1
ATOM 2751 C CA . PRO A 1 355 ? 12.398 18.291 41.045 1.00 17.42 355 PRO A CA 1
ATOM 2752 C C . PRO A 1 355 ? 11.258 17.279 41.055 1.00 20.31 355 PRO A C 1
ATOM 2753 O O . PRO A 1 355 ? 10.178 17.593 40.567 1.00 19.43 355 PRO A O 1
ATOM 2757 N N . PHE A 1 356 ? 11.484 16.088 41.607 1.00 17.66 356 PHE A N 1
ATOM 2758 C CA . PHE A 1 356 ? 10.391 15.145 41.786 1.00 20.69 356 PHE A CA 1
ATOM 2759 C C . PHE A 1 356 ? 9.448 15.604 42.901 1.00 18.54 356 PHE A C 1
ATOM 2760 O O . PHE A 1 356 ? 8.255 15.290 42.895 1.00 23.80 356 PHE A O 1
ATOM 2768 N N . ILE A 1 357 ? 10.000 16.338 43.859 1.00 17.24 357 ILE A N 1
ATOM 2769 C CA . ILE A 1 357 ? 9.249 16.805 45.014 1.00 19.30 357 ILE A CA 1
ATOM 2770 C C . ILE A 1 357 ? 8.759 18.244 44.782 1.00 18.26 357 ILE A C 1
ATOM 2771 O O . ILE A 1 357 ? 7.549 18.525 44.803 1.00 18.13 357 ILE A O 1
ATOM 2776 N N . THR A 1 358 ? 9.723 19.133 44.535 1.00 14.26 358 THR A N 1
ATOM 2777 C CA . THR A 1 358 ? 9.520 20.582 44.346 1.00 16.42 358 THR A CA 1
ATOM 2778 C C . THR A 1 358 ? 9.032 21.317 45.588 1.00 17.61 358 THR A C 1
ATOM 2779 O O . THR A 1 358 ? 8.573 20.711 46.560 1.00 15.27 358 THR A O 1
ATOM 2783 N N . SER A 1 359 ? 9.125 22.643 45.529 1.00 17.23 359 SER A N 1
ATOM 2784 C CA . SER A 1 359 ? 8.620 23.496 46.590 1.00 15.89 359 SER A CA 1
ATOM 2785 C C . SER A 1 359 ? 7.692 24.550 46.010 1.00 16.58 359 SER A C 1
ATOM 2786 O O . SER A 1 359 ? 7.615 25.669 46.526 1.00 18.46 359 SER A O 1
ATOM 2789 N N . GLY A 1 360 ? 6.988 24.199 44.934 1.00 14.72 360 GLY A N 1
ATOM 2790 C CA . GLY A 1 360 ? 6.066 25.135 44.316 1.00 14.52 360 GLY A CA 1
ATOM 2791 C C . GLY A 1 360 ? 4.933 24.461 43.571 1.00 19.37 360 GLY A C 1
ATOM 2792 O O . GLY A 1 360 ? 4.942 23.242 43.385 1.00 15.48 360 GLY A O 1
ATOM 2793 N N . ILE A 1 361 ? 3.938 25.251 43.172 1.00 16.77 361 ILE A N 1
ATOM 2794 C CA . ILE A 1 361 ? 2.908 24.773 42.256 1.00 14.39 361 ILE A CA 1
ATOM 2795 C C . ILE A 1 361 ? 2.687 25.804 41.152 1.00 17.77 361 ILE A C 1
ATOM 2796 O O . ILE A 1 361 ? 3.010 26.991 41.318 1.00 16.00 361 ILE A O 1
ATOM 2801 N N . ARG A 1 362 ? 2.171 25.333 40.023 1.00 13.59 362 ARG A N 1
ATOM 2802 C CA . ARG A 1 362 ? 1.905 26.170 38.863 1.00 12.43 362 ARG A CA 1
ATOM 2803 C C . ARG A 1 362 ? 0.424 26.119 38.531 1.00 14.92 362 ARG A C 1
ATOM 2804 O O . ARG A 1 362 ? -0.130 25.036 38.293 1.00 13.52 362 ARG A O 1
ATOM 2812 N N . LEU A 1 363 ? -0.211 27.287 38.520 1.00 13.99 363 LEU A N 1
ATOM 2813 C CA . LEU A 1 363 ? -1.639 27.396 38.215 1.00 15.28 363 LEU A CA 1
ATOM 2814 C C . LEU A 1 363 ? -1.791 28.212 36.944 1.00 14.99 363 LEU A C 1
ATOM 2815 O O . LEU A 1 363 ? -0.961 29.077 36.670 1.00 17.50 363 LEU A O 1
ATOM 2820 N N . GLY A 1 364 ? -2.843 27.948 36.171 1.00 13.48 364 GLY A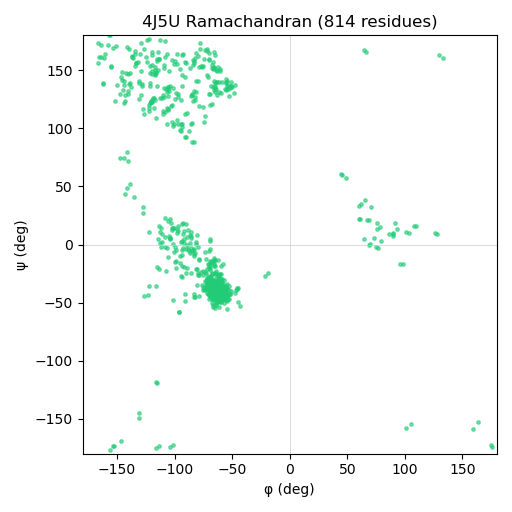 N 1
ATOM 2821 C CA . GLY A 1 364 ? -3.097 28.701 34.953 1.00 14.32 364 GLY A CA 1
ATOM 2822 C C . GLY A 1 364 ? -4.577 28.973 34.780 1.00 15.89 364 GLY A C 1
ATOM 2823 O O . GLY A 1 364 ? -5.416 28.152 35.163 1.00 14.25 364 GLY A O 1
ATOM 2824 N N . THR A 1 365 ? -4.900 30.125 34.199 1.00 14.19 365 THR A N 1
ATOM 2825 C CA . THR A 1 365 ? -6.295 30.521 34.014 1.00 13.66 365 THR A CA 1
ATOM 2826 C C . THR A 1 365 ? -7.015 30.198 32.686 1.00 12.88 365 THR A C 1
ATOM 2827 O O . THR A 1 365 ? -8.226 30.405 32.614 1.00 19.08 365 THR A O 1
ATOM 2831 N N . PRO A 1 366 ? -6.308 29.716 31.632 1.00 11.92 366 PRO A N 1
ATOM 2832 C CA . PRO A 1 366 ? -7.063 29.665 30.366 1.00 15.88 366 PRO A CA 1
ATOM 2833 C C . PRO A 1 366 ? -8.291 28.757 30.332 1.00 17.70 366 PRO A C 1
ATOM 2834 O O . PRO A 1 366 ? -9.295 29.152 29.740 1.00 12.99 366 PRO A O 1
ATOM 2838 N N . ALA A 1 367 ? -8.212 27.570 30.925 1.00 11.76 367 ALA A N 1
ATOM 2839 C CA . ALA A 1 367 ? -9.327 26.632 30.863 1.00 13.81 367 ALA A CA 1
ATOM 2840 C C . ALA A 1 367 ? -10.589 27.157 31.543 1.00 18.35 367 ALA A C 1
ATOM 2841 O O . ALA A 1 367 ? -11.679 27.091 30.965 1.00 12.66 367 ALA A O 1
ATOM 2843 N N . CYS A 1 368 ? -10.466 27.665 32.770 1.00 12.88 368 CYS A N 1
ATOM 2844 C CA . CYS A 1 368 ? -11.650 28.162 33.461 1.00 14.36 368 CYS A CA 1
ATOM 2845 C C . CYS A 1 368 ? -12.131 29.485 32.880 1.00 15.70 368 CYS A C 1
ATOM 2846 O O . CYS A 1 368 ? -13.329 29.764 32.876 1.00 14.27 368 CYS A O 1
ATOM 2849 N N . THR A 1 369 ? -11.205 30.296 32.383 1.00 20.67 369 THR A N 1
ATOM 2850 C CA . THR A 1 369 ? -11.589 31.552 31.745 1.00 21.83 369 THR A CA 1
ATOM 2851 C C . THR A 1 369 ? -12.404 31.237 30.497 1.00 19.83 369 THR A C 1
ATOM 2852 O O . THR A 1 369 ? -13.354 31.942 30.165 1.00 21.71 369 THR A O 1
ATOM 2856 N N . THR A 1 370 ? -12.052 30.145 29.825 1.00 13.14 370 THR A N 1
ATOM 2857 C CA . THR A 1 370 ? -12.816 29.711 28.664 1.00 13.04 370 THR A CA 1
ATOM 2858 C C . THR A 1 370 ? -14.239 29.342 29.068 1.00 17.56 370 THR A C 1
ATOM 2859 O O . THR A 1 370 ? -15.189 29.550 28.296 1.00 15.34 370 THR A O 1
ATOM 2863 N N . ARG A 1 371 ? -14.405 28.838 30.292 1.00 16.91 371 ARG A N 1
ATOM 2864 C CA . ARG A 1 371 ? -15.743 28.511 30.772 1.00 18.08 371 ARG A CA 1
ATOM 2865 C C . ARG A 1 371 ? -16.512 29.721 31.299 1.00 18.77 371 ARG A C 1
ATOM 2866 O O . ARG A 1 371 ? -17.649 29.580 31.742 1.00 19.27 371 ARG A O 1
ATOM 2874 N N . GLY A 1 372 ? -15.902 30.902 31.254 1.00 19.72 372 GLY A N 1
ATOM 2875 C CA . GLY A 1 372 ? -16.600 32.117 31.653 1.00 19.73 372 GLY A CA 1
ATOM 2876 C C . GLY A 1 372 ? -16.234 32.661 33.021 1.00 21.39 372 GLY A C 1
ATOM 2877 O O . GLY A 1 372 ? -16.900 33.569 33.533 1.00 21.38 372 GLY A O 1
ATOM 2878 N N . PHE A 1 373 ? -15.184 32.118 33.629 1.00 18.06 373 PHE A N 1
ATOM 2879 C CA . PHE A 1 373 ? -14.723 32.637 34.918 1.00 19.76 373 PHE A CA 1
ATOM 2880 C C . PHE A 1 373 ? -14.286 34.093 34.781 1.00 20.25 373 PHE A C 1
ATOM 2881 O O . PHE A 1 373 ? -13.667 34.471 33.785 1.00 19.03 373 PHE A O 1
ATOM 2889 N N . LYS A 1 374 ? -14.618 34.901 35.783 1.00 21.65 374 LYS A N 1
ATOM 2890 C CA . LYS A 1 374 ? -14.183 36.291 35.847 1.00 23.72 374 LYS A CA 1
ATOM 2891 C C . LYS A 1 374 ? -13.287 36.442 37.062 1.00 20.37 374 LYS A C 1
ATOM 2892 O O . LYS A 1 374 ? -12.997 35.459 37.741 1.00 20.31 374 LYS A O 1
ATOM 2898 N N . GLU A 1 375 ? -12.868 37.670 37.354 1.00 19.91 375 GLU A N 1
ATOM 2899 C CA . GLU A 1 375 ? -11.929 37.895 38.449 1.00 18.30 375 GLU A CA 1
ATOM 2900 C C . GLU A 1 375 ? -12.449 37.396 39.789 1.00 19.74 375 GLU A C 1
ATOM 2901 O O . GLU A 1 375 ? -11.723 36.737 40.536 1.00 22.31 375 GLU A O 1
ATOM 2907 N N . LYS A 1 376 ? -13.701 37.722 40.103 1.00 21.31 376 LYS A N 1
ATOM 2908 C CA . LYS A 1 376 ? -14.272 37.362 41.403 1.00 19.73 376 LYS A CA 1
ATOM 2909 C C . LYS A 1 376 ? -14.285 35.843 41.590 1.00 22.36 376 LYS A C 1
ATOM 2910 O O . LYS A 1 376 ? -14.165 35.343 42.707 1.00 21.78 376 LYS A O 1
ATOM 2916 N N . ASP A 1 377 ? -14.399 35.122 40.482 1.00 24.70 377 ASP A N 1
ATOM 2917 C CA . ASP A 1 377 ? -14.446 33.669 40.499 1.00 23.04 377 ASP A CA 1
ATOM 2918 C C . ASP A 1 377 ? -13.052 33.101 40.765 1.00 20.85 377 ASP A C 1
ATOM 2919 O O . ASP A 1 377 ? -12.899 32.124 41.503 1.00 19.55 377 ASP A O 1
ATOM 2924 N N . PHE A 1 378 ? -12.030 33.716 40.181 1.00 19.84 378 PHE A N 1
ATOM 2925 C CA . PHE A 1 378 ? -10.672 33.261 40.470 1.00 16.89 378 PHE A CA 1
ATOM 2926 C C . PHE A 1 378 ? -10.235 33.666 41.876 1.00 18.74 378 PHE A C 1
ATOM 2927 O O . PHE A 1 378 ? -9.377 33.016 42.475 1.00 23.31 378 PHE A O 1
ATOM 2935 N N . VAL A 1 379 ? -10.835 34.726 42.409 1.00 19.43 379 VAL A N 1
ATOM 2936 C CA . VAL A 1 379 ? -10.641 35.047 43.820 1.00 22.18 379 VAL A CA 1
ATOM 2937 C C . VAL A 1 379 ? -11.152 33.896 44.692 1.00 20.46 379 VAL A C 1
ATOM 2938 O O . VAL A 1 379 ? -10.463 33.448 45.615 1.00 21.21 379 VAL A O 1
ATOM 2942 N N . LEU A 1 380 ? -12.352 33.407 44.382 1.00 21.54 380 LEU A N 1
ATOM 2943 C CA . LEU A 1 380 ? -12.922 32.264 45.094 1.00 20.01 380 LEU A CA 1
ATOM 2944 C C . LEU A 1 380 ? -12.000 31.045 44.994 1.00 19.11 380 LEU A C 1
ATOM 2945 O O . LEU A 1 380 ? -11.730 30.374 46.000 1.00 26.14 380 LEU A O 1
ATOM 2950 N N . VAL A 1 381 ? -11.529 30.762 43.782 1.00 19.04 381 VAL A N 1
ATOM 2951 C CA . VAL A 1 381 ? -10.581 29.673 43.549 1.00 17.57 381 VAL A CA 1
ATOM 2952 C C . VAL A 1 381 ? -9.333 29.826 44.408 1.00 20.42 381 VAL A C 1
ATOM 2953 O O . VAL A 1 381 ? -8.878 28.864 45.033 1.00 21.79 381 VAL A O 1
ATOM 2957 N N . GLY A 1 382 ? -8.779 31.037 44.426 1.00 21.23 382 GLY A N 1
ATOM 2958 C CA . GLY A 1 382 ? -7.615 31.324 45.243 1.00 22.99 382 GLY A CA 1
ATOM 2959 C C . GLY A 1 382 ? -7.844 30.975 46.702 1.00 21.83 382 GLY A C 1
ATOM 2960 O O . GLY A 1 382 ? -6.952 30.439 47.366 1.00 19.13 382 GLY A O 1
ATOM 2961 N N . HIS A 1 383 ? -9.035 31.274 47.213 1.00 23.27 383 HIS A N 1
ATOM 2962 C CA . HIS A 1 383 ? -9.331 30.959 48.604 1.00 26.06 383 HIS A CA 1
ATOM 2963 C C . HIS A 1 383 ? -9.503 29.455 48.831 1.00 19.60 383 HIS A C 1
ATOM 2964 O O . HIS A 1 383 ? -9.170 28.944 49.903 1.00 21.17 383 HIS A O 1
ATOM 2971 N N . MET A 1 384 ? -9.993 28.748 47.813 1.00 22.09 384 MET A N 1
ATOM 2972 C CA . MET A 1 384 ? -10.134 27.296 47.893 1.00 18.88 384 MET A CA 1
ATOM 2973 C C . MET A 1 384 ? -8.744 26.653 47.920 1.00 18.35 384 MET A C 1
ATOM 2974 O O . MET A 1 384 ? -8.478 25.739 48.701 1.00 21.65 384 MET A O 1
ATOM 2979 N N . VAL A 1 385 ? -7.861 27.130 47.050 1.00 19.28 385 VAL A N 1
ATOM 2980 C CA . VAL A 1 385 ? -6.482 26.641 47.026 1.00 17.77 385 VAL A CA 1
ATOM 2981 C C . VAL A 1 385 ? -5.807 26.885 48.372 1.00 21.41 385 VAL A C 1
ATOM 2982 O O . VAL A 1 385 ? -5.217 25.979 48.957 1.00 18.94 385 VAL A O 1
ATOM 2986 N N . ALA A 1 386 ? -5.915 28.114 48.862 1.00 18.54 386 ALA A N 1
ATOM 2987 C CA . ALA A 1 386 ? -5.360 28.490 50.160 1.00 19.17 386 ALA A CA 1
ATOM 2988 C C . ALA A 1 386 ? -5.916 27.649 51.310 1.00 25.13 386 ALA A C 1
ATOM 2989 O O . ALA A 1 386 ? -5.207 27.373 52.287 1.00 22.39 386 ALA A O 1
ATOM 2991 N N . ASP A 1 387 ? -7.185 27.256 51.206 1.00 19.92 387 ASP A N 1
ATOM 2992 C CA . ASP A 1 387 ? -7.803 26.428 52.234 1.00 20.51 387 ASP A CA 1
ATOM 2993 C C . ASP A 1 387 ? -7.094 25.083 52.302 1.00 20.66 387 ASP A C 1
ATOM 2994 O O . ASP A 1 387 ? -6.790 24.592 53.383 1.00 25.38 387 ASP A O 1
ATOM 2999 N N . ILE A 1 388 ? -6.837 24.493 51.139 1.00 20.46 388 ILE A N 1
ATOM 3000 C CA . ILE A 1 388 ? -6.144 23.214 51.068 1.00 21.21 388 ILE A CA 1
ATOM 3001 C C . ILE A 1 388 ? -4.716 23.339 51.605 1.00 19.34 388 ILE A C 1
ATOM 3002 O O . ILE A 1 388 ? -4.283 22.542 52.433 1.00 22.86 388 ILE A O 1
ATOM 3007 N N . LEU A 1 389 ? -3.990 24.351 51.143 1.00 18.78 389 LEU A N 1
ATOM 3008 C CA . LEU A 1 389 ? -2.624 24.583 51.616 1.00 23.88 389 LEU A CA 1
ATOM 3009 C C . LEU A 1 389 ? -2.563 24.833 53.125 1.00 19.83 389 LEU A C 1
ATOM 3010 O O . LEU A 1 389 ? -1.664 24.326 53.800 1.00 25.18 389 LEU A O 1
ATOM 3015 N N . ASP A 1 390 ? -3.505 25.619 53.649 1.00 21.59 390 ASP A N 1
ATOM 3016 C CA . ASP A 1 390 ? -3.611 25.801 55.102 1.00 21.38 390 ASP A CA 1
ATOM 3017 C C . ASP A 1 390 ? -3.727 24.434 55.774 1.00 22.01 390 ASP A C 1
ATOM 3018 O O . ASP A 1 390 ? -3.084 24.168 56.795 1.00 23.83 390 ASP A O 1
ATOM 3023 N N . GLY A 1 391 ? -4.559 23.574 55.191 1.00 26.89 391 GLY A N 1
ATOM 3024 C CA . GLY A 1 391 ? -4.786 22.243 55.728 1.00 27.84 391 GLY A CA 1
ATOM 3025 C C . GLY A 1 391 ? -3.522 21.401 55.769 1.00 29.07 391 GLY A C 1
ATOM 3026 O O . GLY A 1 391 ? -3.280 20.676 56.736 1.00 27.46 391 GLY A O 1
ATOM 3027 N N . LEU A 1 392 ? -2.709 21.507 54.724 1.00 23.95 392 LEU A N 1
ATOM 3028 C CA . LEU A 1 392 ? -1.474 20.734 54.644 1.00 27.07 392 LEU A CA 1
ATOM 3029 C C . LEU A 1 392 ? -0.453 21.185 55.690 1.00 28.07 392 LEU A C 1
ATOM 3030 O O . LEU A 1 392 ? 0.432 20.415 56.077 1.00 28.93 392 LEU A O 1
ATOM 3035 N N . LYS A 1 393 ? -0.571 22.433 56.140 1.00 24.64 393 LYS A N 1
ATOM 3036 C CA . LYS A 1 393 ? 0.317 22.944 57.173 1.00 28.02 393 LYS A CA 1
ATOM 3037 C C . LYS A 1 393 ? -0.150 22.476 58.541 1.00 38.39 393 LYS A C 1
ATOM 3038 O O . LYS A 1 393 ? 0.663 22.196 59.423 1.00 44.30 393 LYS A O 1
ATOM 3044 N N . ASN A 1 394 ? -1.466 22.371 58.706 1.00 38.30 394 ASN A N 1
ATOM 3045 C CA . ASN A 1 394 ? -2.052 22.174 60.030 1.00 43.41 394 ASN A CA 1
ATOM 3046 C C . ASN A 1 394 ? -2.710 20.811 60.284 1.00 46.82 394 ASN A C 1
ATOM 3047 O O . ASN A 1 394 ? -3.191 20.555 61.388 1.00 43.24 394 ASN A O 1
ATOM 3052 N N . ASN A 1 395 ? -2.738 19.945 59.272 1.00 50.19 395 ASN A N 1
ATOM 3053 C CA . ASN A 1 395 ? -3.390 18.637 59.403 1.00 48.46 395 ASN A CA 1
ATOM 3054 C C . ASN A 1 395 ? -2.474 17.440 59.153 1.00 45.55 395 ASN A C 1
ATOM 3055 O O . ASN A 1 395 ? -1.658 17.445 58.229 1.00 40.29 395 ASN A O 1
ATOM 3060 N N . GLU A 1 396 ? -2.635 16.407 59.973 1.00 44.19 396 GLU A N 1
ATOM 3061 C CA . GLU A 1 396 ? -1.984 15.130 59.728 1.00 47.34 396 GLU A CA 1
ATOM 3062 C C . GLU A 1 396 ? -2.585 14.496 58.477 1.00 46.18 396 GLU A C 1
ATOM 3063 O O . GLU A 1 396 ? -1.915 13.763 57.747 1.00 42.89 396 GLU A O 1
ATOM 3065 N N . ASP A 1 397 ? -3.855 14.806 58.234 1.00 42.07 397 ASP A N 1
ATOM 3066 C CA . ASP A 1 397 ? -4.641 14.170 57.184 1.00 32.30 397 ASP A CA 1
ATOM 3067 C C . ASP A 1 397 ? -5.572 15.219 56.597 1.00 26.61 397 ASP A C 1
ATOM 3068 O O . ASP A 1 397 ? -6.377 15.810 57.322 1.00 29.31 397 ASP A O 1
ATOM 3073 N N . ASN A 1 398 ? -5.472 15.451 55.290 1.00 22.46 398 ASN A N 1
ATOM 3074 C CA . ASN A 1 398 ? -6.253 16.502 54.637 1.00 20.57 398 ASN A CA 1
ATOM 3075 C C . ASN A 1 398 ? -7.536 15.991 53.970 1.00 24.65 398 ASN A C 1
ATOM 3076 O O . ASN A 1 398 ? -8.178 16.724 53.226 1.00 20.74 398 ASN A O 1
ATOM 3081 N N . SER A 1 399 ? -7.927 14.750 54.252 1.00 21.10 399 SER A N 1
ATOM 3082 C CA A SER A 1 399 ? -9.063 14.131 53.570 0.65 24.14 399 SER A CA 1
ATOM 3083 C CA B SER A 1 399 ? -9.057 14.141 53.554 0.35 23.78 399 SER A CA 1
ATOM 3084 C C . SER A 1 399 ? -10.363 14.893 53.779 1.00 24.28 399 SER A C 1
ATOM 3085 O O . SER A 1 399 ? -11.059 15.224 52.820 1.00 25.07 399 SER A O 1
ATOM 3090 N N . ALA A 1 400 ? -10.688 15.157 55.039 1.00 26.14 400 ALA A N 1
ATOM 3091 C CA . ALA A 1 400 ? -11.930 15.840 55.379 1.00 30.20 400 ALA A CA 1
ATOM 3092 C C . ALA A 1 400 ? -12.023 17.217 54.723 1.00 28.19 400 ALA A C 1
ATOM 3093 O O . ALA A 1 400 ? -13.092 17.617 54.244 1.00 24.60 400 ALA A O 1
ATOM 3095 N N . LEU A 1 401 ? -10.903 17.936 54.703 1.00 21.77 401 LEU A N 1
ATOM 3096 C CA . LEU A 1 401 ? -10.862 19.261 54.094 1.00 25.76 401 LEU A CA 1
ATOM 3097 C C . LEU A 1 401 ? -10.955 19.173 52.571 1.00 26.33 401 LEU A C 1
ATOM 3098 O O . LEU A 1 401 ? -11.550 20.039 51.932 1.00 24.08 401 LEU A O 1
ATOM 3103 N N . GLU A 1 402 ? -10.349 18.134 51.997 1.00 20.52 402 GLU A N 1
ATOM 3104 C CA . GLU A 1 402 ? -10.432 17.895 50.557 1.00 19.14 402 GLU A CA 1
ATOM 3105 C C . GLU A 1 402 ? -11.884 17.706 50.132 1.00 19.30 402 GLU A C 1
ATOM 3106 O O . GLU A 1 402 ? -12.285 18.169 49.073 1.00 19.52 402 GLU A O 1
ATOM 3112 N N . GLN A 1 403 ? -12.667 17.019 50.960 1.00 20.56 403 GLN A N 1
ATOM 3113 C CA . GLN A 1 403 ? -14.067 16.781 50.631 1.00 22.81 403 GLN A CA 1
ATOM 3114 C C . GLN A 1 403 ? -14.900 18.046 50.791 1.00 24.20 403 GLN A C 1
ATOM 3115 O O . GLN A 1 403 ? -15.795 18.309 49.989 1.00 24.73 403 GLN A O 1
ATOM 3121 N N . GLN A 1 404 ? -14.594 18.818 51.830 1.00 21.22 404 GLN A N 1
ATOM 3122 C CA . GLN A 1 404 ? -15.217 20.120 52.053 1.00 23.90 404 GLN A CA 1
ATOM 3123 C C . GLN A 1 404 ? -15.022 21.026 50.836 1.00 26.74 404 GLN A C 1
ATOM 3124 O O . GLN A 1 404 ? -15.969 21.657 50.359 1.00 27.63 404 GLN A O 1
ATOM 3130 N N . VAL A 1 405 ? -13.793 21.073 50.328 1.00 21.04 405 VAL A N 1
ATOM 3131 C CA . VAL A 1 405 ? -13.476 21.936 49.195 1.00 19.69 405 VAL A CA 1
ATOM 3132 C C . VAL A 1 405 ? -14.087 21.399 47.906 1.00 22.07 405 VAL A C 1
ATOM 3133 O O . VAL A 1 405 ? -14.618 22.167 47.109 1.00 19.15 405 VAL A O 1
ATOM 3137 N N . LEU A 1 406 ? -14.016 20.083 47.710 1.00 19.67 406 LEU A N 1
ATOM 3138 C CA . LEU A 1 406 ? -14.634 19.456 46.543 1.00 23.46 406 LEU A CA 1
ATOM 3139 C C . LEU A 1 406 ? -16.130 19.786 46.440 1.00 27.24 406 LEU A C 1
ATOM 3140 O O . LEU A 1 406 ? -16.644 20.027 45.346 1.00 27.62 406 LEU A O 1
ATOM 3145 N N . ASN A 1 407 ? -16.820 19.814 47.573 1.00 25.95 407 ASN A N 1
ATOM 3146 C CA . ASN A 1 407 ? -18.215 20.249 47.580 1.00 20.39 407 ASN A CA 1
ATOM 3147 C C . ASN A 1 407 ? -18.351 21.678 47.056 1.00 25.91 407 ASN A C 1
ATOM 3148 O O . ASN A 1 407 ? -19.244 21.974 46.255 1.00 24.80 407 ASN A O 1
ATOM 3153 N N . GLU A 1 408 ? -17.457 22.565 47.491 1.00 25.81 408 GLU A N 1
ATOM 3154 C CA . GLU A 1 408 ? -17.507 23.959 47.042 1.00 29.02 408 GLU A CA 1
ATOM 3155 C C . GLU A 1 408 ? -17.080 24.130 45.590 1.00 22.70 408 GLU A C 1
ATOM 3156 O O . GLU A 1 408 ? -17.607 24.984 44.875 1.00 22.86 408 GLU A O 1
ATOM 3162 N N . VAL A 1 409 ? -16.112 23.329 45.162 1.00 18.75 409 VAL A N 1
ATOM 3163 C CA . VAL A 1 409 ? -15.691 23.314 43.768 1.00 17.93 409 VAL A CA 1
ATOM 3164 C C . VAL A 1 409 ? -16.853 22.886 42.875 1.00 22.59 409 VAL A C 1
ATOM 3165 O O . VAL A 1 409 ? -17.109 23.491 41.828 1.00 25.40 409 VAL A O 1
ATOM 3169 N N . THR A 1 410 ? -17.545 21.837 43.301 1.00 19.45 410 THR A N 1
ATOM 3170 C CA . THR A 1 410 ? -18.697 21.296 42.586 1.00 24.06 410 THR A CA 1
ATOM 3171 C C . THR A 1 410 ? -19.792 22.347 42.414 1.00 24.98 410 THR A C 1
ATOM 3172 O O . THR A 1 410 ? -20.343 22.513 41.326 1.00 24.56 410 THR A O 1
ATOM 3176 N N . LYS A 1 411 ? -20.102 23.053 43.494 1.00 23.17 411 LYS A N 1
ATOM 3177 C CA . LYS A 1 411 ? -21.139 24.085 43.448 1.00 26.34 411 LYS A CA 1
ATOM 3178 C C . LYS A 1 411 ? -20.776 25.250 42.524 1.00 30.18 411 LYS A C 1
ATOM 3179 O O . LYS A 1 411 ? -21.649 25.822 41.872 1.00 28.26 411 LYS A O 1
ATOM 3185 N N . LEU A 1 412 ? -19.492 25.593 42.459 1.00 23.00 412 LEU A N 1
ATOM 3186 C CA . LEU A 1 412 ? -19.063 26.729 41.654 1.00 25.30 412 LEU A CA 1
ATOM 3187 C C . LEU A 1 412 ? -18.988 26.371 40.173 1.00 24.40 412 LEU A C 1
ATOM 3188 O O . LEU A 1 412 ? -19.448 27.131 39.322 1.00 27.59 412 LEU A O 1
ATOM 3193 N N . ILE A 1 413 ? -18.416 25.213 39.859 1.00 21.58 413 ILE A N 1
ATOM 3194 C CA . ILE A 1 413 ? -18.175 24.876 38.455 1.00 20.87 413 ILE A CA 1
ATOM 3195 C C . ILE A 1 413 ? -19.475 24.603 37.690 1.00 22.15 413 ILE A C 1
ATOM 3196 O O . ILE A 1 413 ? -19.557 24.841 36.484 1.00 19.92 413 ILE A O 1
ATOM 3201 N N . GLU A 1 414 ? -20.498 24.135 38.399 1.00 22.44 414 GLU A N 1
ATOM 3202 C CA . GLU A 1 414 ? -21.799 23.860 37.789 1.00 20.73 414 GLU A CA 1
ATOM 3203 C C . GLU A 1 414 ? -22.491 25.132 37.283 1.00 22.73 414 GLU A C 1
ATOM 3204 O O . GLU A 1 414 ? -23.480 25.059 36.544 1.00 27.43 414 GLU A O 1
ATOM 3206 N N . LEU A 1 415 ? -21.986 26.293 37.698 1.00 20.11 415 LEU A N 1
ATOM 3207 C CA . LEU A 1 415 ? -22.609 27.576 37.355 1.00 21.16 415 LEU A CA 1
ATOM 3208 C C . LEU A 1 415 ? -22.135 28.106 36.011 1.00 24.43 415 LEU A C 1
ATOM 3209 O O . LEU A 1 415 ? -22.604 29.149 35.544 1.00 24.82 415 LEU A O 1
ATOM 3214 N N . PHE A 1 416 ? -21.211 27.389 35.388 1.00 21.27 416 PHE A N 1
ATOM 3215 C CA . PHE A 1 416 ? -20.573 27.880 34.177 1.00 20.80 416 PHE A CA 1
ATOM 3216 C C . PHE A 1 416 ? -20.820 26.942 33.003 1.00 20.43 416 PHE A C 1
ATOM 3217 O O . PHE A 1 416 ? -20.925 25.729 33.183 1.00 19.46 416 PHE A O 1
ATOM 3225 N N . PRO A 1 417 ? -20.923 27.508 31.790 1.00 18.28 417 PRO A N 1
ATOM 3226 C CA . PRO A 1 417 ? -21.202 26.734 30.578 1.00 18.79 417 PRO A CA 1
ATOM 3227 C C . PRO A 1 417 ? -20.126 25.726 30.251 1.00 15.73 417 PRO A C 1
ATOM 3228 O O . PRO A 1 417 ? -18.956 25.923 30.599 1.00 18.19 417 PRO A O 1
ATOM 3232 N N . PHE A 1 418 ? -20.525 24.656 29.575 1.00 19.86 418 PHE A N 1
ATOM 3233 C CA . PHE A 1 418 ? -19.588 23.683 29.054 1.00 22.18 418 PHE A CA 1
ATOM 3234 C C . PHE A 1 418 ? -20.172 23.143 27.754 1.00 19.15 418 PHE A C 1
ATOM 3235 O O . PHE A 1 418 ? -21.141 23.700 27.228 1.00 21.21 418 PHE A O 1
ATOM 3243 N N . TYR A 1 419 ? -19.583 22.074 27.229 1.00 15.43 419 TYR A N 1
ATOM 3244 C CA . TYR A 1 419 ? -20.144 21.369 26.080 1.00 14.92 419 TYR A CA 1
ATOM 3245 C C . TYR A 1 419 ? -21.582 20.943 26.355 1.00 25.34 419 TYR A C 1
ATOM 3246 O O . TYR A 1 419 ? -21.911 20.540 27.471 1.00 23.06 419 TYR A O 1
ATOM 3255 N N . GLY A 1 420 ? -22.433 21.022 25.334 1.00 29.33 420 GLY A N 1
ATOM 3256 C CA . GLY A 1 420 ? -23.800 20.545 25.460 1.00 36.62 420 GLY A CA 1
ATOM 3257 C C . GLY A 1 420 ? -23.846 19.030 25.571 1.00 43.65 420 GLY A C 1
ATOM 3258 O O . GLY A 1 420 ? -22.829 18.360 25.408 1.00 40.54 420 GLY A O 1
ATOM 3260 N N . MET B 1 1 ? -17.382 34.163 21.902 1.00 47.65 1 MET B N 1
ATOM 3261 C CA . MET B 1 1 ? -17.779 34.573 23.247 1.00 44.65 1 MET B CA 1
ATOM 3262 C C . MET B 1 1 ? -17.863 33.342 24.152 1.00 37.98 1 MET B C 1
ATOM 3263 O O . MET B 1 1 ? -16.881 32.978 24.803 1.00 45.73 1 MET B O 1
ATOM 3268 N N . ASN B 1 2 ? -19.031 32.704 24.199 1.00 25.29 2 ASN B N 1
ATOM 3269 C CA . ASN B 1 2 ? -19.123 31.349 24.756 1.00 16.44 2 ASN B CA 1
ATOM 3270 C C . ASN B 1 2 ? -18.830 30.360 23.637 1.00 14.72 2 ASN B C 1
ATOM 3271 O O . ASN B 1 2 ? -19.729 30.017 22.864 1.00 21.66 2 ASN B O 1
ATOM 3276 N N . ILE B 1 3 ? -17.592 29.881 23.551 1.00 17.88 3 ILE B N 1
ATOM 3277 C CA . ILE B 1 3 ? -17.224 29.057 22.401 1.00 19.28 3 ILE B CA 1
ATOM 3278 C C . ILE B 1 3 ? -17.979 27.734 22.332 1.00 17.78 3 ILE B C 1
ATOM 3279 O O . ILE B 1 3 ? -18.040 27.114 21.274 1.00 16.88 3 ILE B O 1
ATOM 3284 N N . PHE B 1 4 ? -18.565 27.310 23.450 1.00 16.28 4 PHE B N 1
ATOM 3285 C CA . PHE B 1 4 ? -19.317 26.062 23.475 1.00 17.94 4 PHE B CA 1
ATOM 3286 C C . PHE B 1 4 ? -20.568 26.104 22.604 1.00 18.41 4 PHE B C 1
ATOM 3287 O O . PHE B 1 4 ? -21.144 25.059 22.303 1.00 24.26 4 PHE B O 1
ATOM 3295 N N . ASN B 1 5 ? -20.980 27.302 22.188 1.00 16.92 5 ASN B N 1
ATOM 3296 C CA . ASN B 1 5 ? -22.099 27.416 21.251 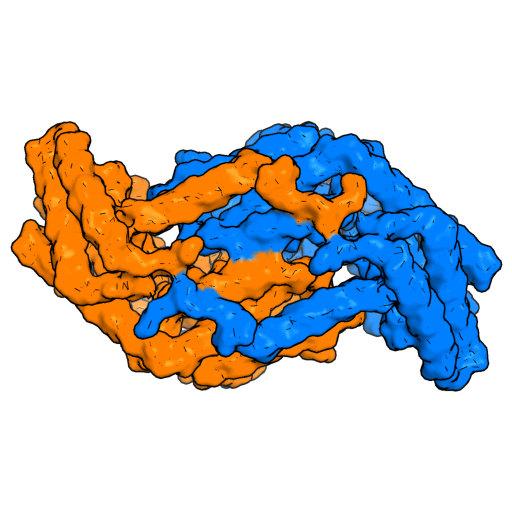1.00 19.94 5 ASN B CA 1
ATOM 3297 C C . ASN B 1 5 ? -21.647 27.498 19.787 1.00 21.87 5 ASN B C 1
ATOM 3298 O O . ASN B 1 5 ? -22.467 27.597 18.881 1.00 24.35 5 ASN B O 1
ATOM 3303 N N . ASN B 1 6 ? -20.337 27.420 19.557 1.00 16.42 6 ASN B N 1
ATOM 3304 C CA . ASN B 1 6 ? -19.800 27.478 18.195 1.00 14.22 6 ASN B CA 1
ATOM 3305 C C . ASN B 1 6 ? -20.053 26.200 17.411 1.00 25.37 6 ASN B C 1
ATOM 3306 O O . ASN B 1 6 ? -19.447 25.164 17.695 1.00 29.45 6 ASN B O 1
ATOM 3311 N N . ASN B 1 7 ? -20.918 26.278 16.407 1.00 19.00 7 ASN B N 1
ATOM 3312 C CA . ASN B 1 7 ? -21.148 25.133 15.537 1.00 24.61 7 ASN B CA 1
ATOM 3313 C C . ASN B 1 7 ? -20.570 25.374 14.148 1.00 15.97 7 ASN B C 1
ATOM 3314 O O . ASN B 1 7 ? -20.774 26.445 13.560 1.00 23.57 7 ASN B O 1
ATOM 3319 N N . LEU B 1 8 ? -19.875 24.371 13.627 1.00 20.16 8 LEU B N 1
ATOM 3320 C CA . LEU B 1 8 ? -19.061 24.534 12.419 1.00 20.30 8 LEU B CA 1
ATOM 3321 C C . LEU B 1 8 ? -19.876 25.030 11.228 1.00 18.13 8 LEU B C 1
ATOM 3322 O O . LEU B 1 8 ? -19.408 25.863 10.453 1.00 19.96 8 LEU B O 1
ATOM 3327 N N . HIS B 1 9 ? -21.100 24.529 11.100 1.00 22.76 9 HIS B N 1
ATOM 3328 C CA . HIS B 1 9 ? -21.999 24.951 10.030 1.00 25.28 9 HIS B CA 1
ATOM 3329 C C . HIS B 1 9 ? -22.278 26.456 10.074 1.00 29.19 9 HIS B C 1
ATOM 3330 O O . HIS B 1 9 ? -22.500 27.089 9.035 1.00 30.17 9 HIS B O 1
ATOM 3337 N N . GLU B 1 10 ? -22.283 27.019 11.280 1.00 23.99 10 GLU B N 1
ATOM 3338 C CA . GLU B 1 10 ? -22.543 28.442 11.482 1.00 29.66 10 GLU B CA 1
ATOM 3339 C C . GLU B 1 10 ? -21.259 29.283 11.472 1.00 28.35 10 GLU B C 1
ATOM 3340 O O . GLU B 1 10 ? -21.177 30.314 10.795 1.00 25.05 10 GLU B O 1
ATOM 3346 N N . THR B 1 11 ? -20.253 28.843 12.223 1.00 25.71 11 THR B N 1
ATOM 3347 C CA . THR B 1 11 ? -19.090 29.695 12.474 1.00 21.71 11 THR B CA 1
ATOM 3348 C C . THR B 1 11 ? -17.958 29.589 11.447 1.00 20.09 11 THR B C 1
ATOM 3349 O O . THR B 1 11 ? -17.130 30.494 11.341 1.00 21.14 11 THR B O 1
ATOM 3353 N N . ASP B 1 12 ? -17.909 28.499 10.691 1.00 16.80 12 ASP B N 1
ATOM 3354 C CA . ASP B 1 12 ? -16.895 28.393 9.645 1.00 14.74 12 ASP B CA 1
ATOM 3355 C C . ASP B 1 12 ? -17.428 27.673 8.410 1.00 23.01 12 ASP B C 1
ATOM 3356 O O . ASP B 1 12 ? -17.088 26.517 8.160 1.00 23.56 12 ASP B O 1
ATOM 3361 N N . LYS B 1 13 ? -18.262 28.366 7.638 1.00 22.15 13 LYS B N 1
ATOM 3362 C CA . LYS B 1 13 ? -18.856 27.793 6.433 1.00 18.59 13 LYS B CA 1
ATOM 3363 C C . LYS B 1 13 ? -17.815 27.319 5.419 1.00 19.16 13 LYS B C 1
ATOM 3364 O O . LYS B 1 13 ? -17.995 26.273 4.787 1.00 18.70 13 LYS B O 1
ATOM 3366 N N . GLU B 1 14 ? -16.716 28.062 5.282 1.00 15.40 14 GLU B N 1
ATOM 3367 C CA A GLU B 1 14 ? -15.657 27.696 4.342 0.56 15.88 14 GLU B CA 1
ATOM 3368 C CA B GLU B 1 14 ? -15.677 27.694 4.329 0.44 16.03 14 GLU B CA 1
ATOM 3369 C C . GLU B 1 14 ? -15.093 26.315 4.642 1.00 16.82 14 GLU B C 1
ATOM 3370 O O . GLU B 1 14 ? -15.001 25.461 3.761 1.00 18.04 14 GLU B O 1
ATOM 3381 N N . ILE B 1 15 ? -14.711 26.092 5.893 1.00 16.57 15 ILE B N 1
ATOM 3382 C CA . ILE B 1 15 ? -14.215 24.776 6.268 1.00 12.99 15 ILE B CA 1
ATOM 3383 C C . ILE B 1 15 ? -15.328 23.712 6.187 1.00 18.75 15 ILE B C 1
ATOM 3384 O O . ILE B 1 15 ? -15.091 22.578 5.752 1.00 16.38 15 ILE B O 1
ATOM 3389 N N . ASN B 1 16 ? -16.546 24.074 6.589 1.00 15.89 16 ASN B N 1
ATOM 3390 C CA . ASN B 1 16 ? -17.661 23.133 6.514 1.00 17.10 16 ASN B CA 1
ATOM 3391 C C . ASN B 1 16 ? -17.873 22.677 5.074 1.00 20.66 16 ASN B C 1
ATOM 3392 O O . ASN B 1 16 ? -18.000 21.486 4.813 1.00 16.52 16 ASN B O 1
ATOM 3397 N N . GLU B 1 17 ? -17.868 23.628 4.139 1.00 18.21 17 GLU B N 1
ATOM 3398 C CA . GLU B 1 17 ? -18.004 23.302 2.722 1.00 20.91 17 GLU B CA 1
ATOM 3399 C C . GLU B 1 17 ? -16.864 22.442 2.174 1.00 17.73 17 GLU B C 1
ATOM 3400 O O . GLU B 1 17 ? -17.095 21.548 1.364 1.00 20.33 17 GLU B O 1
ATOM 3406 N N . ILE B 1 18 ? -15.638 22.701 2.622 1.00 15.93 18 ILE B N 1
ATOM 3407 C CA . ILE B 1 18 ? -14.495 21.904 2.178 1.00 14.54 18 ILE B CA 1
ATOM 3408 C C . ILE B 1 18 ? -14.605 20.456 2.665 1.00 13.68 18 ILE B C 1
ATOM 3409 O O . ILE B 1 18 ? -14.308 19.514 1.919 1.00 15.10 18 ILE B O 1
ATOM 3414 N N . ILE B 1 19 ? -15.025 20.272 3.914 1.00 14.14 19 ILE B N 1
ATOM 3415 C CA . ILE B 1 19 ? -15.189 18.923 4.438 1.00 14.76 19 ILE B CA 1
ATOM 3416 C C . ILE B 1 19 ? -16.276 18.177 3.652 1.00 20.79 19 ILE B C 1
ATOM 3417 O O . ILE B 1 19 ? -16.089 17.016 3.283 1.00 18.26 19 ILE B O 1
ATOM 3422 N N . LYS B 1 20 ? -17.393 18.851 3.376 1.00 16.10 20 LYS B N 1
ATOM 3423 C CA . LYS B 1 20 ? -18.469 18.261 2.573 1.00 14.79 20 LYS B CA 1
ATOM 3424 C C . LYS B 1 20 ? -17.959 17.849 1.196 1.00 16.29 20 LYS B C 1
ATOM 3425 O O . LYS B 1 20 ? -18.255 16.753 0.707 1.00 17.87 20 LYS B O 1
ATOM 3431 N N . HIS B 1 21 ? -17.189 18.724 0.564 1.00 16.63 21 HIS B N 1
ATOM 3432 C CA . HIS B 1 21 ? -16.665 18.421 -0.768 1.00 16.85 21 HIS B CA 1
ATOM 3433 C C . HIS B 1 21 ? -15.620 17.308 -0.788 1.00 16.47 21 HIS B C 1
ATOM 3434 O O . HIS B 1 21 ? -15.556 16.547 -1.755 1.00 17.29 21 HIS B O 1
ATOM 3441 N N . GLU B 1 22 ? -14.817 17.208 0.273 1.00 16.63 22 GLU B N 1
ATOM 3442 C CA . GLU B 1 22 ? -13.886 16.091 0.427 1.00 14.72 22 GLU B CA 1
ATOM 3443 C C . GLU B 1 22 ? -14.630 14.764 0.578 1.00 12.46 22 GLU B C 1
ATOM 3444 O O . GLU B 1 22 ? -14.202 13.750 0.027 1.00 13.98 22 GLU B O 1
ATOM 3450 N N . LYS B 1 23 ? -15.732 14.758 1.327 1.00 15.35 23 LYS B N 1
ATOM 3451 C CA A LYS B 1 23 ? -16.540 13.546 1.457 0.74 15.75 23 LYS B CA 1
ATOM 3452 C CA B LYS B 1 23 ? -16.541 13.550 1.453 0.26 16.70 23 LYS B CA 1
ATOM 3453 C C . LYS B 1 23 ? -17.043 13.140 0.075 1.00 15.31 23 LYS B C 1
ATOM 3454 O O . LYS B 1 23 ? -16.957 11.975 -0.308 1.00 17.27 23 LYS B O 1
ATOM 3465 N N . LEU B 1 24 ? -17.552 14.116 -0.675 1.00 15.27 24 LEU B N 1
ATOM 3466 C CA . LEU B 1 24 ? -18.039 13.860 -2.025 1.00 15.17 24 LEU B CA 1
ATOM 3467 C C . LEU B 1 24 ? -16.935 13.307 -2.922 1.00 17.88 24 LEU B C 1
ATOM 3468 O O . LEU B 1 24 ? -17.160 12.353 -3.681 1.00 22.06 24 LEU B O 1
ATOM 3473 N N . ARG B 1 25 ? -15.744 13.898 -2.834 1.00 13.83 25 ARG B N 1
ATOM 3474 C CA . ARG B 1 25 ? -14.616 13.455 -3.646 1.00 16.87 25 ARG B CA 1
ATOM 3475 C C . ARG B 1 25 ? -14.262 12.006 -3.310 1.00 17.60 25 ARG B C 1
ATOM 3476 O O . ARG B 1 25 ? -14.209 11.154 -4.195 1.00 15.12 25 ARG B O 1
ATOM 3484 N N . GLN B 1 26 ? -14.037 11.722 -2.027 1.00 14.23 26 GLN B N 1
ATOM 3485 C CA . GLN B 1 26 ? -13.782 10.345 -1.609 1.00 17.26 26 GLN B CA 1
ATOM 3486 C C . GLN B 1 26 ? -14.858 9.374 -2.099 1.00 18.43 26 GLN B C 1
ATOM 3487 O O . GLN B 1 26 ? -14.551 8.256 -2.502 1.00 18.47 26 GLN B O 1
ATOM 3493 N N . SER B 1 27 ? -16.116 9.797 -2.069 1.00 13.83 27 SER B N 1
ATOM 3494 C CA . SER B 1 27 ? -17.204 8.910 -2.462 1.00 14.42 27 SER B CA 1
ATOM 3495 C C . SER B 1 27 ? -17.249 8.623 -3.961 1.00 17.24 27 SER B C 1
ATOM 3496 O O . SER B 1 27 ? -17.744 7.572 -4.384 1.00 17.80 27 SER B O 1
ATOM 3499 N N . SER B 1 28 ? -16.742 9.558 -4.761 1.00 17.92 28 SER B N 1
ATOM 3500 C CA A SER B 1 28 ? -16.957 9.541 -6.208 0.42 21.20 28 SER B CA 1
ATOM 3501 C CA B SER B 1 28 ? -16.975 9.496 -6.204 0.58 20.59 28 SER B CA 1
ATOM 3502 C C . SER B 1 28 ? -15.794 8.970 -7.017 1.00 21.13 28 SER B C 1
ATOM 3503 O O . SER B 1 28 ? -15.899 8.796 -8.223 1.00 21.45 28 SER B O 1
ATOM 3508 N N . VAL B 1 29 ? -14.670 8.694 -6.374 1.00 20.56 29 VAL B N 1
ATOM 3509 C CA . VAL B 1 29 ? -13.574 8.170 -7.178 1.00 23.15 29 VAL B CA 1
ATOM 3510 C C . VAL B 1 29 ? -13.222 6.741 -6.822 1.00 21.92 29 VAL B C 1
ATOM 3511 O O . VAL B 1 29 ? -13.645 6.218 -5.787 1.00 20.58 29 VAL B O 1
ATOM 3515 N N . ILE B 1 30 ? -12.453 6.111 -7.700 1.00 17.86 30 ILE B N 1
ATOM 3516 C CA . ILE B 1 30 ? -11.876 4.817 -7.396 1.00 17.43 30 ILE B CA 1
ATOM 3517 C C . ILE B 1 30 ? -10.476 5.073 -6.839 1.00 17.55 30 ILE B C 1
ATOM 3518 O O . ILE B 1 30 ? -9.544 5.414 -7.570 1.00 18.59 30 ILE B O 1
ATOM 3523 N N . GLU B 1 31 ? -10.364 4.941 -5.522 1.00 13.49 31 GLU B N 1
ATOM 3524 C CA . GLU B 1 31 ? -9.151 5.248 -4.781 1.00 16.58 31 GLU B CA 1
ATOM 3525 C C . GLU B 1 31 ? -8.213 4.047 -4.802 1.00 12.81 31 GLU B C 1
ATOM 3526 O O . GLU B 1 31 ? -8.446 3.067 -4.101 1.00 19.26 31 GLU B O 1
ATOM 3532 N N . LEU B 1 32 ? -7.160 4.121 -5.613 1.00 12.84 32 LEU B N 1
ATOM 3533 C CA . LEU B 1 32 ? -6.203 3.018 -5.709 1.00 14.81 32 LEU B CA 1
ATOM 3534 C C . LEU B 1 32 ? -4.839 3.394 -5.170 1.00 14.95 32 LEU B C 1
ATOM 3535 O O . LEU B 1 32 ? -3.857 2.701 -5.431 1.00 14.79 32 LEU B O 1
ATOM 3540 N N . ILE B 1 33 ? -4.761 4.490 -4.418 1.00 11.92 33 ILE B N 1
ATOM 3541 C CA . ILE B 1 33 ? -3.516 4.805 -3.730 1.00 11.45 33 ILE B CA 1
ATOM 3542 C C . ILE B 1 33 ? -3.290 3.741 -2.646 1.00 12.92 33 ILE B C 1
ATOM 3543 O O . ILE B 1 33 ? -4.132 3.560 -1.768 1.00 12.60 33 ILE B O 1
ATOM 3548 N N . ALA B 1 34 ? -2.165 3.026 -2.732 1.00 13.92 34 ALA B N 1
ATOM 3549 C CA . ALA B 1 34 ? -1.953 1.802 -1.935 1.00 11.16 34 ALA B CA 1
ATOM 3550 C C . ALA B 1 34 ? -1.896 2.047 -0.432 1.00 10.69 34 ALA B C 1
ATOM 3551 O O . ALA B 1 34 ? -2.150 1.147 0.370 1.00 11.09 34 ALA B O 1
ATOM 3553 N N . SER B 1 35 ? -1.541 3.270 -0.060 1.00 15.40 35 SER B N 1
ATOM 3554 C CA . SER B 1 35 ? -1.369 3.626 1.338 1.00 16.67 35 SER B CA 1
ATOM 3555 C C . SER B 1 35 ? -2.658 4.175 1.947 1.00 14.99 35 SER B C 1
ATOM 3556 O O . SER B 1 35 ? -2.689 4.536 3.127 1.00 14.92 35 SER B O 1
ATOM 3559 N N . GLU B 1 36 ? -3.726 4.228 1.160 1.00 11.42 36 GLU B N 1
ATOM 3560 C CA . GLU B 1 36 ? -4.962 4.816 1.655 1.00 10.18 36 GLU B CA 1
ATOM 3561 C C . GL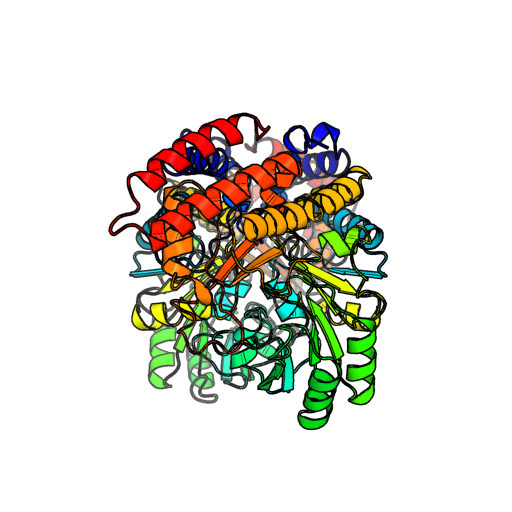U B 1 36 ? -5.999 3.774 2.052 1.00 15.10 36 GLU B C 1
ATOM 3562 O O . GLU B 1 36 ? -5.943 2.621 1.622 1.00 15.99 36 GLU B O 1
ATOM 3568 N N . ASN B 1 37 ? -6.936 4.198 2.897 1.00 10.36 37 ASN B N 1
ATOM 3569 C CA . ASN B 1 37 ? -8.053 3.361 3.312 1.00 10.63 37 ASN B CA 1
ATOM 3570 C C . ASN B 1 37 ? -9.182 4.263 3.762 1.00 13.66 37 ASN B C 1
ATOM 3571 O O . ASN B 1 37 ? -9.038 5.489 3.719 1.00 14.26 37 ASN B O 1
ATOM 3576 N N . PHE B 1 38 ? -10.299 3.667 4.180 1.00 13.78 38 PHE B N 1
ATOM 3577 C CA . PHE B 1 38 ? -11.410 4.414 4.770 1.00 12.94 38 PHE B CA 1
ATOM 3578 C C . PHE B 1 38 ? -11.670 3.903 6.181 1.00 11.09 38 PHE B C 1
ATOM 3579 O O . PHE B 1 38 ? -11.919 2.706 6.359 1.00 13.19 38 PHE B O 1
ATOM 3587 N N . VAL B 1 39 ? -11.602 4.781 7.184 1.00 11.60 39 VAL B N 1
ATOM 3588 C CA . VAL B 1 39 ? -11.876 4.366 8.573 1.00 10.61 39 VAL B CA 1
ATOM 3589 C C . VAL B 1 39 ? -13.373 4.347 8.885 1.00 12.80 39 VAL B C 1
ATOM 3590 O O . VAL B 1 39 ? -14.165 5.039 8.232 1.00 14.16 39 VAL B O 1
ATOM 3594 N N . SER B 1 40 ? -13.755 3.554 9.888 1.00 11.15 40 SER B N 1
ATOM 3595 C CA . SER B 1 40 ? -15.154 3.412 10.273 1.00 15.17 40 SER B CA 1
ATOM 3596 C C . SER B 1 40 ? -15.665 4.684 10.933 1.00 11.56 40 SER B C 1
ATOM 3597 O O . SER B 1 40 ? -14.870 5.507 11.418 1.00 13.02 40 SER B O 1
ATOM 3600 N N . PRO B 1 41 ? -16.991 4.876 10.934 1.00 12.03 41 PRO B N 1
ATOM 3601 C CA . PRO B 1 41 ? -17.564 6.020 11.654 1.00 13.62 41 PRO B CA 1
ATOM 3602 C C . PRO B 1 41 ? -17.225 5.979 13.145 1.00 12.02 41 PRO B C 1
ATOM 3603 O O . PRO B 1 41 ? -17.141 7.038 13.782 1.00 16.10 41 PRO B O 1
ATOM 3607 N N . ALA B 1 42 ? -17.055 4.780 13.697 1.00 14.28 42 ALA B N 1
ATOM 3608 C CA . ALA B 1 42 ? -16.678 4.635 15.103 1.00 16.51 42 ALA B CA 1
ATOM 3609 C C . ALA B 1 42 ? -15.303 5.245 15.372 1.00 16.74 42 ALA B C 1
ATOM 3610 O O . ALA B 1 42 ? -15.106 5.945 16.378 1.00 13.28 42 ALA B O 1
ATOM 3612 N N . VAL B 1 43 ? -14.352 4.950 14.489 1.00 10.87 43 VAL B N 1
ATOM 3613 C CA . VAL B 1 43 ? -13.016 5.529 14.573 1.00 10.37 43 VAL B CA 1
ATOM 3614 C C . VAL B 1 43 ? -13.113 7.048 14.476 1.00 10.26 43 VAL B C 1
ATOM 3615 O O . VAL B 1 43 ? -12.505 7.757 15.269 1.00 12.82 43 VAL B O 1
ATOM 3619 N N . LEU B 1 44 ? -13.918 7.543 13.541 1.00 12.26 44 LEU B N 1
ATOM 3620 C CA . LEU B 1 44 ? -14.082 8.989 13.378 1.00 16.99 44 LEU B CA 1
ATOM 3621 C C . LEU B 1 44 ? -14.646 9.657 14.626 1.00 13.65 44 LEU B C 1
ATOM 3622 O O . LEU B 1 44 ? -14.213 10.764 14.985 1.00 15.51 44 LEU B O 1
ATOM 3627 N N . GLU B 1 45 ? -15.590 8.987 15.290 1.00 13.45 45 GLU B N 1
ATOM 3628 C CA . GLU B 1 45 ? -16.239 9.569 16.465 1.00 14.06 45 GLU B CA 1
ATOM 3629 C C . GLU B 1 45 ? -15.222 9.716 17.593 1.00 12.76 45 GLU B C 1
ATOM 3630 O O . GLU B 1 45 ? -15.158 10.757 18.262 1.00 14.68 45 GLU B O 1
ATOM 3636 N N . ALA B 1 46 ? -14.404 8.686 17.789 1.00 15.54 46 ALA B N 1
ATOM 3637 C CA . ALA B 1 46 ? -13.387 8.756 18.826 1.00 12.44 46 ALA B CA 1
ATOM 3638 C C . ALA B 1 46 ? -12.310 9.781 18.454 1.00 16.97 46 ALA B C 1
ATOM 3639 O O . ALA B 1 46 ? -11.828 10.523 19.301 1.00 13.37 46 ALA B O 1
ATOM 3641 N N . GLN B 1 47 ? -11.937 9.815 17.177 1.00 11.48 47 GLN B N 1
ATOM 3642 C CA . GLN B 1 47 ? -10.953 10.759 16.657 1.00 10.14 47 GLN B CA 1
ATOM 3643 C C . GLN B 1 47 ? -11.328 12.209 16.958 1.00 13.50 47 GLN B C 1
ATOM 3644 O O . GLN B 1 47 ? -10.467 13.040 17.231 1.00 12.38 47 GLN B O 1
ATOM 3650 N N . GLY B 1 48 ? -12.622 12.502 16.925 1.00 14.84 48 GLY B N 1
ATOM 3651 C CA . GLY B 1 48 ? -13.103 13.840 17.216 1.00 17.22 48 GLY B CA 1
ATOM 3652 C C . GLY B 1 48 ? -13.435 14.096 18.675 1.00 16.74 48 GLY B C 1
ATOM 3653 O O . GLY B 1 48 ? -14.142 15.056 18.983 1.00 15.31 48 GLY B O 1
ATOM 3654 N N . ALA B 1 49 ? -12.935 13.251 19.580 1.00 11.96 49 ALA B N 1
ATOM 3655 C CA . ALA B 1 49 ? -13.330 13.350 20.991 1.00 13.63 49 ALA B CA 1
ATOM 3656 C C . ALA B 1 49 ? -12.643 14.482 21.748 1.00 10.98 49 ALA B C 1
ATOM 3657 O O . ALA B 1 49 ? -11.511 14.889 21.411 1.00 14.32 49 ALA B O 1
ATOM 3659 N N . LEU B 1 50 ? -13.320 14.965 22.794 1.00 10.43 50 LEU B N 1
ATOM 3660 C CA . LEU B 1 50 ? -12.762 16.002 23.667 1.00 12.11 50 LEU B CA 1
ATOM 3661 C C . LEU B 1 50 ? -11.579 15.527 24.526 1.00 14.42 50 LEU B C 1
ATOM 3662 O O . LEU B 1 50 ? -11.045 16.286 25.333 1.00 14.17 50 LEU B O 1
ATOM 3667 N N . LEU B 1 51 ? -11.161 14.281 24.333 1.00 10.81 51 LEU B N 1
ATOM 3668 C CA . LEU B 1 51 ? -9.901 13.807 24.908 1.00 9.80 51 LEU B CA 1
ATOM 3669 C C . LEU B 1 51 ? -8.710 14.664 24.437 1.00 14.52 51 LEU B C 1
ATOM 3670 O O . LEU B 1 51 ? -7.645 14.645 25.051 1.00 12.13 51 LEU B O 1
ATOM 3675 N N . THR B 1 52 ? -8.888 15.437 23.365 1.00 12.14 52 THR B N 1
ATOM 3676 C CA . THR B 1 52 ? -7.823 16.344 22.925 1.00 10.92 52 THR B CA 1
ATOM 3677 C C . THR B 1 52 ? -7.509 17.395 23.996 1.00 13.71 52 THR B C 1
ATOM 3678 O O . THR B 1 52 ? -6.375 17.903 24.057 1.00 11.32 52 THR B O 1
ATOM 3682 N N . ASN B 1 53 ? -8.489 17.700 24.850 1.00 12.00 53 ASN B N 1
ATOM 3683 C CA . ASN B 1 53 ? -8.276 18.710 25.890 1.00 14.92 53 ASN B CA 1
ATOM 3684 C C . ASN B 1 53 ? -7.273 18.315 26.987 1.00 19.81 53 ASN B C 1
ATOM 3685 O O . ASN B 1 53 ? -6.842 19.173 27.753 1.00 25.38 53 ASN B O 1
ATOM 3690 N N . LYS B 1 54 ? -6.909 17.035 27.068 1.00 11.73 54 LYS B N 1
ATOM 3691 C CA . LYS B 1 54 ? -6.108 16.539 28.188 1.00 12.56 54 LYS B CA 1
ATOM 3692 C C . LYS B 1 54 ? -4.626 16.392 27.872 1.00 15.08 54 LYS B C 1
ATOM 3693 O O . LYS B 1 54 ? -4.259 15.693 26.924 1.00 14.89 54 LYS B O 1
ATOM 3699 N N . TYR B 1 55 ? -3.775 17.028 28.682 1.00 11.27 55 TYR B N 1
ATOM 3700 C CA . TYR B 1 55 ? -2.326 16.852 28.562 1.00 13.83 55 TYR B CA 1
ATOM 3701 C C . TYR B 1 55 ? -1.933 15.607 29.329 1.00 12.92 55 TYR B C 1
ATOM 3702 O O . TYR B 1 55 ? -2.254 15.471 30.516 1.00 12.37 55 TYR B O 1
ATOM 3711 N N . ALA B 1 56 ? -1.275 14.669 28.645 1.00 9.94 56 ALA B N 1
ATOM 3712 C CA . ALA B 1 56 ? -1.006 13.375 29.269 1.00 13.22 56 ALA B CA 1
ATOM 3713 C C . ALA B 1 56 ? 0.418 12.918 29.035 1.00 11.79 56 ALA B C 1
ATOM 3714 O O . ALA B 1 56 ? 0.641 11.746 28.757 1.00 13.51 56 ALA B O 1
ATOM 3716 N N . GLU B 1 57 ? 1.377 13.837 29.125 1.00 13.18 57 GLU B N 1
ATOM 3717 C CA . GLU B 1 57 ? 2.793 13.455 29.040 1.00 14.72 57 GLU B CA 1
ATOM 3718 C C . GLU B 1 57 ? 3.099 12.316 30.001 1.00 14.84 57 GLU B C 1
ATOM 3719 O O . GLU B 1 57 ? 2.595 12.305 31.131 1.00 15.62 57 GLU B O 1
ATOM 3725 N N . GLY B 1 58 ? 3.925 11.365 29.557 1.00 16.05 58 GLY B N 1
ATOM 3726 C CA . GLY B 1 58 ? 4.220 10.174 30.333 1.00 13.82 58 GLY B CA 1
ATOM 3727 C C . GLY B 1 58 ? 3.411 9.001 29.821 1.00 16.12 58 GLY B C 1
ATOM 3728 O O . GLY B 1 58 ? 2.954 9.004 28.674 1.00 15.14 58 GLY B O 1
ATOM 3729 N N . TYR B 1 59 ? 3.217 8.003 30.677 1.00 17.94 59 TYR B N 1
ATOM 3730 C CA . TYR B 1 59 ? 2.536 6.770 30.305 1.00 14.15 59 TYR B CA 1
ATOM 3731 C C . TYR B 1 59 ? 1.454 6.471 31.336 1.00 13.88 59 TYR B C 1
ATOM 3732 O O . TYR B 1 59 ? 1.446 7.097 32.394 1.00 14.22 59 TYR B O 1
ATOM 3741 N N . PRO B 1 60 ? 0.504 5.570 31.014 1.00 13.56 60 PRO B N 1
ATOM 3742 C CA . PRO B 1 60 ? -0.585 5.313 31.966 1.00 13.52 60 PRO B CA 1
ATOM 3743 C C . PRO B 1 60 ? -0.079 4.992 33.367 1.00 20.24 60 PRO B C 1
ATOM 3744 O O . PRO B 1 60 ? 0.864 4.206 33.507 1.00 19.54 60 PRO B O 1
ATOM 3748 N N . SER B 1 61 ? -0.703 5.610 34.369 1.00 19.22 61 SER B N 1
ATOM 3749 C CA . SER B 1 61 ? -0.316 5.483 35.780 1.00 20.17 61 SER B CA 1
ATOM 3750 C C . SER B 1 61 ? 1.072 6.044 36.087 1.00 20.23 61 SER B C 1
ATOM 3751 O O . SER B 1 61 ? 1.558 5.934 37.214 1.00 22.06 61 SER B O 1
ATOM 3754 N N . LYS B 1 62 ? 1.695 6.651 35.081 1.00 19.22 62 LYS B N 1
ATOM 3755 C CA . LYS B 1 62 ? 3.024 7.236 35.212 1.00 17.39 62 LYS B CA 1
ATOM 3756 C C . LYS B 1 62 ? 3.067 8.542 34.421 1.00 19.11 62 LYS B C 1
ATOM 3757 O O . LYS B 1 62 ? 3.984 8.777 33.623 1.00 16.66 62 LYS B O 1
ATOM 3759 N N . ARG B 1 63 ? 2.058 9.385 34.641 1.00 17.20 63 ARG B N 1
ATOM 3760 C CA . ARG B 1 63 ? 1.902 10.635 33.901 1.00 14.69 63 ARG B CA 1
ATOM 3761 C C . ARG B 1 63 ? 2.554 11.810 34.621 1.00 20.29 63 ARG B C 1
ATOM 3762 O O . ARG B 1 63 ? 2.852 11.726 35.817 1.00 22.62 63 ARG B O 1
ATOM 3770 N N . PHE B 1 64 ? 2.758 12.906 33.897 1.00 20.87 64 PHE B N 1
ATOM 3771 C CA . PHE B 1 64 ? 3.285 14.133 34.502 1.00 23.45 64 PHE B CA 1
ATOM 3772 C C . PHE B 1 64 ? 2.216 15.217 34.670 1.00 28.10 64 PHE B C 1
ATOM 3773 O O . PHE B 1 64 ? 2.530 16.406 34.799 1.00 31.61 64 PHE B O 1
ATOM 3781 N N . TYR B 1 65 ? 0.957 14.790 34.667 1.00 20.93 65 TYR B N 1
ATOM 3782 C CA . TYR B 1 65 ? -0.178 15.668 34.946 1.00 22.55 65 TYR B CA 1
ATOM 3783 C C . TYR B 1 65 ? -1.190 14.846 35.722 1.00 25.83 65 TYR B C 1
ATOM 3784 O O . TYR B 1 65 ? -1.388 13.670 35.431 1.00 22.65 65 TYR B O 1
ATOM 3793 N N . ASN B 1 66 ? -1.828 15.450 36.719 1.00 25.98 66 ASN B N 1
ATOM 3794 C CA . ASN B 1 66 ? -2.929 14.785 37.387 1.00 26.55 66 ASN B CA 1
ATOM 3795 C C . ASN B 1 66 ? -4.160 14.790 36.481 1.00 13.85 66 ASN B C 1
ATOM 3796 O O . ASN B 1 66 ? -4.176 15.483 35.448 1.00 16.65 66 ASN B O 1
ATOM 3801 N N . GLY B 1 67 ? -5.159 13.992 36.843 1.00 18.42 67 GLY B N 1
ATOM 3802 C CA . GLY B 1 67 ? -6.425 13.987 36.124 1.00 17.66 67 GLY B CA 1
ATOM 3803 C C . GLY B 1 67 ? -6.522 13.076 34.906 1.00 17.80 67 GLY B C 1
ATOM 3804 O O . GLY B 1 67 ? -7.523 13.144 34.172 1.00 18.37 67 GLY B O 1
ATOM 3805 N N . CYS B 1 68 ? -5.517 12.218 34.701 1.00 17.19 68 CYS B N 1
ATOM 3806 C CA . CYS B 1 68 ? -5.472 11.318 33.540 1.00 17.06 68 CYS B CA 1
ATOM 3807 C C . CYS B 1 68 ? -6.162 9.961 33.707 1.00 17.59 68 CYS B C 1
ATOM 3808 O O . CYS B 1 68 ? -5.967 9.074 32.878 1.00 16.05 68 CYS B O 1
ATOM 3811 N N . GLU B 1 69 ? -6.953 9.782 34.762 1.00 14.89 69 GLU B N 1
ATOM 3812 C CA . GLU B 1 69 ? -7.560 8.467 35.039 1.00 17.97 69 GLU B CA 1
ATOM 3813 C C . GLU B 1 69 ? -8.389 7.875 33.888 1.00 12.19 69 GLU B C 1
ATOM 3814 O O . GLU B 1 69 ? -8.381 6.663 33.675 1.00 18.15 69 GLU B O 1
ATOM 3820 N N . GLU B 1 70 ? -9.089 8.727 33.140 1.00 12.76 70 GLU B N 1
ATOM 3821 C CA . GLU B 1 70 ? -9.884 8.244 32.020 1.00 17.88 70 GLU B CA 1
ATOM 3822 C C . GLU B 1 70 ? -9.065 8.028 30.756 1.00 13.69 70 GLU B C 1
ATOM 3823 O O . GLU B 1 70 ? -9.219 6.999 30.092 1.00 19.94 70 GLU B O 1
ATOM 3829 N N . VAL B 1 71 ? -8.203 8.986 30.408 1.00 12.90 71 VAL B N 1
ATOM 3830 C CA . VAL B 1 71 ? -7.371 8.825 29.208 1.00 13.67 71 VAL B CA 1
ATOM 3831 C C . VAL B 1 71 ? -6.416 7.643 29.378 1.00 16.26 71 VAL B C 1
ATOM 3832 O O . VAL B 1 71 ? -6.063 6.990 28.403 1.00 16.15 71 VAL B O 1
ATOM 3836 N N . ASP B 1 72 ? -6.037 7.350 30.622 1.00 14.75 72 ASP B N 1
ATOM 3837 C CA . ASP B 1 72 ? -5.240 6.157 30.915 1.00 10.24 72 ASP B CA 1
ATOM 3838 C C . ASP B 1 72 ? -5.970 4.885 30.519 1.00 12.38 72 ASP B C 1
ATOM 3839 O O . ASP B 1 72 ? -5.347 3.932 30.059 1.00 14.90 72 ASP B O 1
ATOM 3844 N N . LYS B 1 73 ? -7.288 4.853 30.720 1.00 13.71 73 LYS B N 1
ATOM 3845 C CA . LYS B 1 73 ? -8.047 3.656 30.393 1.00 15.62 73 LYS B CA 1
ATOM 3846 C C . LYS B 1 73 ? -8.080 3.462 28.889 1.00 13.15 73 LYS B C 1
ATOM 3847 O O . LYS B 1 73 ? -8.033 2.334 28.400 1.00 15.27 73 LYS B O 1
ATOM 3853 N N . ALA B 1 74 ? -8.151 4.565 28.154 1.00 12.91 74 ALA B N 1
ATOM 3854 C CA . ALA B 1 74 ? -8.186 4.489 26.705 1.00 16.43 74 ALA B CA 1
ATOM 3855 C C . ALA B 1 74 ? -6.848 3.967 26.180 1.00 14.49 74 ALA B C 1
ATOM 3856 O O . ALA B 1 74 ? -6.803 3.063 25.339 1.00 13.07 74 ALA B O 1
ATOM 3858 N N . GLU B 1 75 ? -5.757 4.524 26.687 1.00 15.39 75 GLU B N 1
ATOM 3859 C CA . GLU B 1 75 ? -4.430 4.128 26.228 1.00 10.53 75 GLU B CA 1
ATOM 3860 C C . GLU B 1 75 ? -4.136 2.687 26.611 1.00 14.57 75 GLU B C 1
ATOM 3861 O O . GLU B 1 75 ? -3.565 1.935 25.826 1.00 12.42 75 GLU B O 1
ATOM 3867 N N . ASN B 1 76 ? -4.545 2.286 27.811 1.00 12.77 76 ASN B N 1
ATOM 3868 C CA . ASN B 1 76 ? -4.320 0.915 28.219 1.00 11.16 76 ASN B CA 1
ATOM 3869 C C . ASN B 1 76 ? -5.096 -0.073 27.347 1.00 16.12 76 ASN B C 1
ATOM 3870 O O . ASN B 1 76 ? -4.591 -1.153 27.034 1.00 16.47 76 ASN B O 1
ATOM 3875 N N . LEU B 1 77 ? -6.314 0.300 26.952 1.00 12.82 77 LEU B N 1
ATOM 3876 C CA . LEU B 1 77 ? -7.096 -0.533 26.035 1.00 12.65 77 LEU B CA 1
ATOM 3877 C C . LEU B 1 77 ? -6.411 -0.634 24.681 1.00 17.18 77 LEU B C 1
ATOM 3878 O O . LEU B 1 77 ? -6.370 -1.711 24.093 1.00 13.11 77 LEU B O 1
ATOM 3883 N N . ALA B 1 78 ? -5.850 0.472 24.191 1.00 12.53 78 ALA B N 1
ATOM 3884 C CA . ALA B 1 78 ? -5.132 0.445 22.916 1.00 12.68 78 ALA B CA 1
ATOM 3885 C C . ALA B 1 78 ? -3.939 -0.506 22.986 1.00 15.65 78 ALA B C 1
ATOM 3886 O O . ALA B 1 78 ? -3.702 -1.311 22.074 1.00 12.45 78 ALA B O 1
ATOM 3888 N N . ILE B 1 79 ? -3.204 -0.427 24.089 1.00 12.08 79 ILE B N 1
ATOM 3889 C CA . ILE B 1 79 ? -2.028 -1.262 24.278 1.00 11.75 79 ILE B CA 1
ATOM 3890 C C . ILE B 1 79 ? -2.397 -2.731 24.425 1.00 11.13 79 ILE B C 1
ATOM 3891 O O . ILE B 1 79 ? -1.792 -3.604 23.783 1.00 13.50 79 ILE B O 1
ATOM 3896 N N . GLU B 1 80 ? -3.408 -3.016 25.245 1.00 11.65 80 GLU B N 1
ATOM 3897 C CA . GLU B 1 80 ? -3.802 -4.402 25.450 1.00 15.94 80 GLU B CA 1
ATOM 3898 C C . GLU B 1 80 ? -4.356 -5.031 24.173 1.00 15.18 80 GLU B C 1
ATOM 3899 O O . GLU B 1 80 ? -4.035 -6.181 23.853 1.00 12.76 80 GLU B O 1
ATOM 3905 N N . ARG B 1 81 ? -5.143 -4.266 23.423 1.00 13.83 81 ARG B N 1
ATOM 3906 C CA . ARG B 1 81 ? -5.729 -4.777 22.188 1.00 10.98 81 ARG B CA 1
ATOM 3907 C C . ARG B 1 81 ? -4.686 -5.021 21.103 1.00 15.15 81 ARG B C 1
ATOM 3908 O O . ARG B 1 81 ? -4.739 -6.035 20.416 1.00 15.04 81 ARG B O 1
ATOM 3916 N N . VAL B 1 82 ? -3.741 -4.097 20.942 1.00 11.23 82 VAL B N 1
ATOM 3917 C CA . VAL B 1 82 ? -2.713 -4.281 19.915 1.00 11.01 82 VAL B CA 1
ATOM 3918 C C . VAL B 1 82 ? -1.735 -5.387 20.283 1.00 14.32 82 VAL B C 1
ATOM 3919 O O . VAL B 1 82 ? -1.245 -6.106 19.407 1.00 14.45 82 VAL B O 1
ATOM 3923 N N . LYS B 1 83 ? -1.482 -5.561 21.579 1.00 15.55 83 LYS B N 1
ATOM 3924 C CA . LYS B 1 83 ? -0.621 -6.645 22.026 1.00 11.68 83 LYS B CA 1
ATOM 3925 C C . LYS B 1 83 ? -1.253 -7.994 21.718 1.00 15.62 83 LYS B C 1
ATOM 3926 O O . LYS B 1 83 ? -0.565 -8.941 21.342 1.00 13.47 83 LYS B O 1
ATOM 3932 N N . LYS B 1 84 ? -2.573 -8.076 21.875 1.00 15.23 84 LYS B N 1
ATOM 3933 C CA . LYS B 1 84 ? -3.309 -9.285 21.544 1.00 14.80 84 LYS B CA 1
ATOM 3934 C C . LYS B 1 84 ? -3.305 -9.491 20.031 1.00 16.21 84 LYS B C 1
ATOM 3935 O O . LYS B 1 84 ? -3.118 -10.609 19.540 1.00 16.63 84 LYS B O 1
ATOM 3941 N N . LEU B 1 85 ? -3.512 -8.408 19.294 1.00 16.47 85 LEU B N 1
ATOM 3942 C CA . LEU B 1 85 ? -3.567 -8.462 17.838 1.00 11.22 85 LEU B CA 1
ATOM 3943 C C . LEU B 1 85 ? -2.272 -8.975 17.216 1.00 11.22 85 LEU B C 1
ATOM 3944 O O . LEU B 1 85 ? -2.292 -9.789 16.287 1.00 16.28 85 LEU B O 1
ATOM 3949 N N . PHE B 1 86 ? -1.150 -8.522 17.748 1.00 11.00 86 PHE B N 1
ATOM 3950 C CA . PHE B 1 86 ? 0.149 -8.886 17.186 1.00 11.02 86 PHE B CA 1
ATOM 3951 C C . PHE B 1 86 ? 0.894 -9.932 18.002 1.00 12.99 86 PHE B C 1
ATOM 3952 O O . PHE B 1 86 ? 2.028 -10.286 17.663 1.00 15.01 86 PHE B O 1
ATOM 3960 N N . ASN B 1 87 ? 0.241 -10.437 19.048 1.00 13.85 87 ASN B N 1
ATOM 3961 C CA . ASN B 1 87 ? 0.813 -11.449 19.939 1.00 16.03 87 ASN B CA 1
ATOM 3962 C C . ASN B 1 87 ? 2.218 -11.062 20.385 1.00 16.05 87 ASN B C 1
ATOM 3963 O O . ASN B 1 87 ? 3.181 -11.805 20.164 1.00 15.16 87 ASN B O 1
ATOM 3968 N N . CYS B 1 88 ? 2.323 -9.889 21.009 1.00 14.23 88 CYS B N 1
ATOM 3969 C CA . CYS B 1 88 ? 3.615 -9.352 21.424 1.00 16.37 88 CYS B CA 1
ATOM 3970 C C . CYS B 1 88 ? 3.595 -8.795 22.857 1.00 14.87 88 CYS B C 1
ATOM 3971 O O . CYS B 1 88 ? 2.535 -8.587 23.458 1.00 16.35 88 CYS B O 1
ATOM 3974 N N . LYS B 1 89 ? 4.781 -8.549 23.396 1.00 13.81 89 LYS B N 1
ATOM 3975 C CA . LYS B 1 89 ? 4.926 -8.283 24.822 1.00 13.61 89 LYS B CA 1
ATOM 3976 C C . LYS B 1 89 ? 5.034 -6.801 25.152 1.00 13.84 89 LYS B C 1
ATOM 3977 O O . LYS B 1 89 ? 4.779 -6.387 26.294 1.00 16.03 89 LYS B O 1
ATOM 3983 N N . TYR B 1 90 ? 5.407 -6.006 24.150 1.00 12.59 90 TYR B N 1
ATOM 3984 C CA . TYR B 1 90 ? 5.588 -4.568 24.307 1.00 12.46 90 TYR B CA 1
ATOM 3985 C C . TYR B 1 90 ? 4.841 -3.834 23.195 1.00 11.53 90 TYR B C 1
ATOM 3986 O O . TYR B 1 90 ? 4.852 -4.268 22.038 1.00 11.82 90 TYR B O 1
ATOM 3995 N N . ALA B 1 91 ? 4.194 -2.726 23.558 1.00 12.55 91 ALA B N 1
ATOM 3996 C CA . ALA B 1 91 ? 3.590 -1.806 22.598 1.00 9.35 91 ALA B CA 1
ATOM 3997 C C . ALA B 1 91 ? 3.650 -0.364 23.074 1.00 12.80 91 ALA B C 1
ATOM 3998 O O . ALA B 1 91 ? 3.509 -0.069 24.273 1.00 12.24 91 ALA B O 1
ATOM 4000 N N . ASN B 1 92 ? 3.839 0.527 22.110 1.00 9.92 92 ASN B N 1
ATOM 4001 C CA . ASN B 1 92 ? 3.767 1.959 22.331 1.00 8.56 92 ASN B CA 1
ATOM 4002 C C . ASN B 1 92 ? 2.799 2.521 21.303 1.00 10.70 92 ASN B C 1
ATOM 4003 O O . ASN B 1 92 ? 3.033 2.425 20.094 1.00 11.39 92 ASN B O 1
ATOM 4008 N N . VAL B 1 93 ? 1.690 3.080 21.789 1.00 11.95 93 VAL B N 1
ATOM 4009 C CA . VAL B 1 93 ? 0.611 3.548 20.918 1.00 11.38 93 VAL B CA 1
ATOM 4010 C C . VAL B 1 93 ? 0.623 5.071 20.784 1.00 9.45 93 VAL B C 1
ATOM 4011 O O . VAL B 1 93 ? -0.270 5.655 20.165 1.00 11.32 93 VAL B O 1
ATOM 4015 N N . GLN B 1 94 ? 1.636 5.712 21.363 1.00 8.17 94 GLN B N 1
ATOM 4016 C CA . GLN B 1 94 ? 1.748 7.172 21.321 1.00 11.25 94 GLN B CA 1
ATOM 4017 C C . GLN B 1 94 ? 2.336 7.869 20.071 1.00 8.75 94 GLN B C 1
ATOM 4018 O O . GLN B 1 94 ? 2.090 9.066 19.906 1.00 8.50 94 GLN B O 1
ATOM 4024 N N . PRO B 1 95 ? 3.128 7.168 19.220 1.00 9.56 95 PRO B N 1
ATOM 4025 C CA . PRO B 1 95 ? 3.736 7.904 18.100 1.00 9.34 95 PRO B CA 1
ATOM 4026 C C . PRO B 1 95 ? 2.712 8.608 17.217 1.00 8.24 95 PRO B C 1
ATOM 4027 O O . PRO B 1 95 ? 1.672 8.045 16.857 1.00 9.76 95 PRO B O 1
ATOM 4031 N N . HIS B 1 96 ? 2.990 9.864 16.888 1.00 7.66 96 HIS B N 1
ATOM 4032 C CA . HIS B 1 96 ? 2.032 10.672 16.144 1.00 11.21 96 HIS B CA 1
ATOM 4033 C C . HIS B 1 96 ? 1.854 10.195 14.712 1.00 10.75 96 HIS B C 1
ATOM 4034 O O . HIS B 1 96 ? 0.864 10.538 14.073 1.00 8.33 96 HIS B O 1
ATOM 4041 N N . SER B 1 97 ? 2.825 9.442 14.200 1.00 8.37 97 SER B N 1
ATOM 4042 C CA . SER B 1 97 ? 2.832 9.030 12.796 1.00 9.87 97 SER B CA 1
ATOM 4043 C C . SER B 1 97 ? 3.812 7.881 12.622 1.00 10.83 97 SER B C 1
ATOM 4044 O O . SER B 1 97 ? 4.585 7.569 13.549 1.00 9.57 97 SER B O 1
ATOM 4047 N N . GLY B 1 98 ? 3.817 7.264 11.441 1.00 10.16 98 GLY B N 1
ATOM 4048 C CA . GLY B 1 98 ? 4.812 6.242 11.142 1.00 11.30 98 GLY B CA 1
ATOM 4049 C C . GLY B 1 98 ? 6.233 6.785 11.213 1.00 12.37 98 GLY B C 1
ATOM 4050 O O . GLY B 1 98 ? 7.175 6.094 11.637 1.00 12.41 98 GLY B O 1
ATOM 4051 N N . SER B 1 99 ? 6.399 8.035 10.792 1.00 7.57 99 SER B N 1
ATOM 4052 C CA . SER B 1 99 ? 7.715 8.649 10.780 1.00 9.27 99 SER B CA 1
ATOM 4053 C C . SER B 1 99 ? 8.239 8.841 12.192 1.00 10.45 99 SER B C 1
ATOM 4054 O O . SER B 1 99 ? 9.413 8.574 12.476 1.00 10.05 99 SER B O 1
ATOM 4057 N N . GLN B 1 100 ? 7.380 9.325 13.076 1.00 12.29 100 GLN B N 1
ATOM 4058 C CA . GLN B 1 100 ? 7.810 9.493 14.460 1.00 8.90 100 GLN B CA 1
ATOM 4059 C C . GLN B 1 100 ? 8.036 8.155 15.157 1.00 10.64 100 GLN B C 1
ATOM 4060 O O . GLN B 1 100 ? 8.892 8.064 16.034 1.00 11.29 100 GLN B O 1
ATOM 4066 N N . ALA B 1 101 ? 7.294 7.117 14.778 1.00 8.11 101 ALA B N 1
ATOM 4067 C CA . ALA B 1 101 ? 7.555 5.797 15.358 1.00 9.05 101 ALA B CA 1
ATOM 4068 C C . ALA B 1 101 ? 8.991 5.368 15.027 1.00 15.82 101 ALA B C 1
ATOM 4069 O O . ALA B 1 101 ? 9.755 4.915 15.896 1.00 10.52 101 ALA B O 1
ATOM 4071 N N . ASN B 1 102 ? 9.353 5.530 13.759 1.00 8.92 102 ASN B N 1
ATOM 4072 C CA . ASN B 1 102 ? 10.699 5.193 13.305 1.00 8.39 102 ASN B CA 1
ATOM 4073 C C . ASN B 1 102 ? 11.760 5.997 14.032 1.00 8.09 102 ASN B C 1
ATOM 4074 O O . ASN B 1 102 ? 12.798 5.453 14.405 1.00 12.04 102 ASN B O 1
ATOM 4079 N N . GLN B 1 103 ? 11.494 7.284 14.238 1.00 7.88 103 GLN B N 1
ATOM 4080 C CA . GLN B 1 103 ? 12.475 8.152 14.876 1.00 9.90 103 GLN B CA 1
ATOM 4081 C C . GLN B 1 103 ? 12.698 7.810 16.344 1.00 9.90 103 GLN B C 1
ATOM 4082 O O . GLN B 1 103 ? 13.815 7.938 16.851 1.00 9.15 103 GLN B O 1
ATOM 4088 N N . ALA B 1 104 ? 11.644 7.359 17.020 1.00 10.40 104 ALA B N 1
ATOM 4089 C CA . ALA B 1 104 ? 11.772 6.893 18.399 1.00 10.74 104 ALA B CA 1
ATOM 4090 C C . ALA B 1 104 ? 12.763 5.734 18.467 1.00 12.95 104 ALA B C 1
ATOM 4091 O O . ALA B 1 104 ? 13.579 5.657 19.379 1.00 10.63 104 ALA B O 1
ATOM 4093 N N . VAL B 1 105 ? 12.683 4.827 17.494 1.00 13.45 105 VAL B N 1
ATOM 4094 C CA . VAL B 1 105 ? 13.591 3.682 17.461 1.00 11.38 105 VAL B CA 1
ATOM 4095 C C . VAL B 1 105 ? 15.024 4.166 17.219 1.00 8.91 105 VAL B C 1
ATOM 4096 O O . VAL B 1 105 ? 15.957 3.701 17.860 1.00 12.26 105 VAL B O 1
ATOM 4100 N N . TYR B 1 106 ? 15.203 5.122 16.316 1.00 10.26 106 TYR B N 1
ATOM 4101 C CA A TYR B 1 106 ? 16.525 5.698 16.081 0.53 12.42 106 TYR B CA 1
ATOM 4102 C CA B TYR B 1 106 ? 16.535 5.674 16.093 0.47 11.97 106 TYR B CA 1
ATOM 4103 C C . TYR B 1 106 ? 17.078 6.337 17.350 1.00 16.08 106 TYR B C 1
ATOM 4104 O O . TYR B 1 106 ? 18.239 6.155 17.691 1.00 12.28 106 TYR B O 1
ATOM 4121 N N . LEU B 1 107 ? 16.240 7.111 18.034 1.00 13.72 107 LEU B N 1
ATOM 4122 C CA . LEU B 1 107 ? 16.686 7.798 19.253 1.00 13.96 107 LEU B CA 1
ATOM 4123 C C . LEU B 1 107 ? 17.022 6.804 20.372 1.00 16.21 107 LEU B C 1
ATOM 4124 O O . LEU B 1 107 ? 17.923 7.045 21.189 1.00 14.46 107 LEU B O 1
ATOM 4129 N N . ALA B 1 108 ? 16.314 5.679 20.398 1.00 12.52 108 ALA B N 1
ATOM 4130 C CA . ALA B 1 108 ? 16.573 4.655 21.403 1.00 13.57 108 ALA B CA 1
ATOM 4131 C C . ALA B 1 108 ? 17.867 3.873 21.175 1.00 16.03 108 ALA B C 1
ATOM 4132 O O . ALA B 1 108 ? 18.518 3.454 22.136 1.00 17.43 108 ALA B O 1
ATOM 4134 N N . LEU B 1 109 ? 18.221 3.643 19.912 1.00 12.72 109 LEU B N 1
ATOM 4135 C CA . LEU B 1 109 ? 19.287 2.682 19.593 1.00 10.68 109 LEU B CA 1
ATOM 4136 C C . LEU B 1 109 ? 20.544 3.291 18.993 1.00 12.89 109 LEU B C 1
ATOM 4137 O O . LEU B 1 109 ? 21.616 2.677 19.061 1.00 20.38 109 LEU B O 1
ATOM 4142 N N . LEU B 1 110 ? 20.436 4.486 18.419 1.00 16.78 110 LEU B N 1
ATOM 4143 C CA . LEU B 1 110 ? 21.547 5.042 17.647 1.00 14.22 110 LEU B CA 1
ATOM 4144 C C . LEU B 1 110 ? 22.090 6.361 18.183 1.00 16.70 110 LEU B C 1
ATOM 4145 O O . LEU B 1 110 ? 21.431 7.041 18.968 1.00 19.21 110 LEU B O 1
ATOM 4150 N N . GLN B 1 111 ? 23.295 6.704 17.737 1.00 17.73 111 GLN B N 1
ATOM 4151 C CA . GLN B 1 111 ? 23.854 8.040 17.904 1.00 19.57 111 GLN B CA 1
ATOM 4152 C C . GLN B 1 111 ? 23.978 8.622 16.509 1.00 21.72 111 GLN B C 1
ATOM 4153 O O . GLN B 1 111 ? 24.197 7.876 15.557 1.00 14.26 111 GLN B O 1
ATOM 4159 N N . PRO B 1 112 ? 23.869 9.956 16.377 1.00 17.85 112 PRO B N 1
ATOM 4160 C CA . PRO B 1 112 ? 24.053 10.566 15.058 1.00 20.75 112 PRO B CA 1
ATOM 4161 C C . PRO B 1 112 ? 25.393 10.132 14.490 1.00 14.58 112 PRO B C 1
ATOM 4162 O O . PRO B 1 112 ? 26.357 10.005 15.254 1.00 19.24 112 PRO B O 1
ATOM 4166 N N . GLY B 1 113 ? 25.435 9.862 13.188 1.00 14.58 113 GLY B N 1
ATOM 4167 C CA . GLY B 1 113 ? 26.624 9.358 12.535 1.00 20.04 113 GLY B CA 1
ATOM 4168 C C . GLY B 1 113 ? 26.662 7.845 12.393 1.00 17.70 113 GLY B C 1
ATOM 4169 O O . GLY B 1 113 ? 27.452 7.333 11.598 1.00 16.17 113 GLY B O 1
ATOM 4170 N N . ASP B 1 114 ? 25.832 7.131 13.155 1.00 13.95 114 ASP B N 1
ATOM 4171 C CA . ASP B 1 114 ? 25.841 5.664 13.103 1.00 17.05 114 ASP B CA 1
ATOM 4172 C C . ASP B 1 114 ? 25.428 5.198 11.717 1.00 12.27 114 ASP B C 1
ATOM 4173 O O . ASP B 1 114 ? 24.656 5.871 11.036 1.00 15.89 114 ASP B O 1
ATOM 4178 N N . THR B 1 115 ? 25.951 4.049 11.299 1.00 13.64 115 THR B N 1
ATOM 4179 C CA . THR B 1 115 ? 25.606 3.480 9.999 1.00 18.19 115 THR B CA 1
ATOM 4180 C C . THR B 1 115 ? 24.307 2.689 10.071 1.00 14.83 115 THR B C 1
ATOM 4181 O O . THR B 1 115 ? 24.129 1.845 10.960 1.00 16.87 115 THR B O 1
ATOM 4185 N N . VAL B 1 116 ? 23.409 2.951 9.124 1.00 12.27 116 VAL B N 1
ATOM 4186 C CA . VAL B 1 116 ? 22.104 2.309 9.085 1.00 11.36 116 VAL B CA 1
ATOM 4187 C C . VAL B 1 116 ? 21.898 1.749 7.686 1.00 15.94 116 VAL B C 1
ATOM 4188 O O . VAL B 1 116 ? 22.076 2.469 6.706 1.00 17.04 116 VAL B O 1
ATOM 4192 N N . LEU B 1 117 ? 21.530 0.471 7.598 1.00 15.13 117 LEU B N 1
ATOM 4193 C CA . LEU B 1 117 ? 21.333 -0.201 6.310 1.00 14.31 117 LEU B CA 1
ATOM 4194 C C . LEU B 1 117 ? 19.843 -0.424 6.039 1.00 19.29 117 LEU B C 1
ATOM 4195 O O . LEU B 1 117 ? 19.165 -1.135 6.789 1.00 18.38 117 LEU B O 1
ATOM 4200 N N . GLY B 1 118 ? 19.334 0.189 4.969 1.00 11.81 118 GLY B N 1
ATOM 4201 C CA . GLY B 1 118 ? 17.905 0.150 4.661 1.00 13.65 118 GLY B CA 1
ATOM 4202 C C . GLY B 1 118 ? 17.666 -0.021 3.171 1.00 18.07 118 GLY B C 1
ATOM 4203 O O . GLY B 1 118 ? 18.602 0.112 2.387 1.00 17.01 118 GLY B O 1
ATOM 4204 N N . MET B 1 119 ? 16.424 -0.318 2.782 1.00 17.58 119 MET B N 1
ATOM 4205 C CA . MET B 1 119 ? 16.068 -0.514 1.374 1.00 23.01 119 MET B CA 1
ATOM 4206 C C . MET B 1 119 ? 16.129 0.824 0.639 1.00 21.63 119 MET B C 1
ATOM 4207 O O . MET B 1 119 ? 15.549 1.805 1.098 1.00 22.49 119 MET B O 1
ATOM 4212 N N . SER B 1 120 ? 16.819 0.868 -0.499 1.00 26.87 120 SER B N 1
ATOM 4213 C CA . SER B 1 120 ? 16.966 2.128 -1.238 1.00 30.80 120 SER B CA 1
ATOM 4214 C C . SER B 1 120 ? 15.616 2.698 -1.687 1.00 27.41 120 SER B C 1
ATOM 4215 O O . SER B 1 120 ? 14.667 1.946 -1.918 1.00 27.59 120 SER B O 1
ATOM 4218 N N . LEU B 1 121 ? 15.530 4.026 -1.773 1.00 24.91 121 LEU B N 1
ATOM 4219 C CA . LEU B 1 121 ? 14.345 4.696 -2.309 1.00 27.04 121 LEU B CA 1
ATOM 4220 C C . LEU B 1 121 ? 14.020 4.118 -3.678 1.00 29.26 121 LEU B C 1
ATOM 4221 O O . LEU B 1 121 ? 12.869 3.774 -3.971 1.00 27.13 121 LEU B O 1
ATOM 4226 N N . ASP B 1 122 ? 15.061 4.010 -4.504 1.00 30.55 122 ASP B N 1
ATOM 4227 C CA . ASP B 1 122 ? 14.947 3.486 -5.862 1.00 30.15 122 ASP B CA 1
ATOM 4228 C C . ASP B 1 122 ? 14.238 2.135 -5.903 1.00 28.76 122 ASP B C 1
ATOM 4229 O O . ASP B 1 122 ? 13.383 1.905 -6.759 1.00 29.25 122 ASP B O 1
ATOM 4234 N N . SER B 1 123 ? 14.579 1.255 -4.961 1.00 29.31 123 SER B N 1
ATOM 4235 C CA . SER B 1 123 ? 14.026 -0.101 -4.927 1.00 29.14 123 SER B CA 1
ATOM 4236 C C . SER B 1 123 ? 12.665 -0.210 -4.244 1.00 30.40 123 SER B C 1
ATOM 4237 O O . SER B 1 123 ? 12.067 -1.287 -4.218 1.00 32.17 123 SER B O 1
ATOM 4240 N N . GLY B 1 124 ? 12.179 0.893 -3.685 1.00 28.60 124 GLY B N 1
ATOM 4241 C CA . GLY B 1 124 ? 10.874 0.893 -3.047 1.00 27.41 124 GLY B CA 1
ATOM 4242 C C . GLY B 1 124 ? 10.896 1.009 -1.532 1.00 25.87 124 GLY B C 1
ATOM 4243 O O . GLY B 1 124 ? 9.882 0.735 -0.874 1.00 23.81 124 GLY B O 1
ATOM 4244 N N . GLY B 1 125 ? 12.036 1.413 -0.971 1.00 21.50 125 GLY B N 1
ATOM 4245 C CA . GLY B 1 125 ? 12.129 1.664 0.462 1.00 24.23 125 GLY B CA 1
ATOM 4246 C C . GLY B 1 125 ? 11.518 3.008 0.835 1.00 26.13 125 GLY B C 1
ATOM 4247 O O . GLY B 1 125 ? 11.223 3.824 -0.042 1.00 26.16 125 GLY B O 1
ATOM 4248 N N . HIS B 1 126 ? 11.327 3.256 2.128 1.00 19.65 126 HIS B N 1
ATOM 4249 C CA . HIS B 1 126 ? 10.691 4.506 2.564 1.00 14.82 126 HIS B CA 1
ATOM 4250 C C . HIS B 1 126 ? 11.712 5.616 2.837 1.00 17.14 126 HIS B C 1
ATOM 4251 O O . HIS B 1 126 ? 12.882 5.340 3.120 1.00 14.38 126 HIS B O 1
ATOM 4258 N N . LEU B 1 127 ? 11.247 6.865 2.763 1.00 17.27 127 LEU B N 1
ATOM 4259 C CA . LEU B 1 127 ? 12.049 8.057 3.088 1.00 20.73 127 LEU B CA 1
ATOM 4260 C C . LEU B 1 127 ? 12.828 7.946 4.395 1.00 13.82 127 LEU B C 1
ATOM 4261 O O . LEU B 1 127 ? 13.979 8.399 4.507 1.00 17.22 127 LEU B O 1
ATOM 4266 N N . THR B 1 128 ? 12.187 7.344 5.388 1.00 12.15 128 THR B N 1
ATOM 4267 C CA . THR B 1 128 ? 12.701 7.322 6.744 1.00 10.15 128 THR B CA 1
ATOM 4268 C C . THR B 1 128 ? 13.676 6.194 6.984 1.00 9.67 128 THR B C 1
ATOM 4269 O O . THR B 1 128 ? 14.078 5.968 8.125 1.00 10.13 128 THR B O 1
ATOM 4273 N N . HIS B 1 129 ? 14.039 5.485 5.912 1.00 16.07 129 HIS B N 1
ATOM 4274 C CA . HIS B 1 129 ? 14.977 4.374 6.009 1.00 13.71 129 HIS B CA 1
ATOM 4275 C C . HIS B 1 129 ? 16.370 4.778 5.556 1.00 14.78 129 HIS B C 1
ATOM 4276 O O . HIS B 1 129 ? 17.214 3.920 5.293 1.00 14.21 129 HIS B O 1
ATOM 4283 N N . GLY B 1 130 ? 16.602 6.082 5.438 1.00 14.00 130 GLY B N 1
ATOM 4284 C CA . GLY B 1 130 ? 17.927 6.580 5.127 1.00 9.98 130 GLY B CA 1
ATOM 4285 C C . GLY B 1 130 ? 18.045 7.545 3.958 1.00 12.34 130 GLY B C 1
ATOM 4286 O O . GLY B 1 130 ? 19.156 7.897 3.557 1.00 14.97 130 GLY B O 1
ATOM 4287 N N . ALA B 1 131 ? 16.917 8.008 3.429 1.00 11.13 131 ALA B N 1
ATOM 4288 C CA . ALA B 1 131 ? 16.937 8.878 2.260 1.00 14.54 131 ALA B CA 1
ATOM 4289 C C . ALA B 1 131 ? 17.598 10.206 2.605 1.00 12.11 131 ALA B C 1
ATOM 4290 O O . ALA B 1 131 ? 17.395 10.752 3.686 1.00 16.06 131 ALA B O 1
ATOM 4292 N N . ALA B 1 132 ? 18.393 10.714 1.669 1.00 11.71 132 ALA B N 1
ATOM 4293 C CA . ALA B 1 132 ? 19.161 11.938 1.872 1.00 15.89 132 ALA B CA 1
ATOM 4294 C C . ALA B 1 132 ? 18.387 13.165 2.381 1.00 15.94 132 ALA B C 1
ATOM 4295 O O . ALA B 1 132 ? 18.917 13.917 3.195 1.00 14.25 132 ALA B O 1
ATOM 4297 N N . PRO B 1 133 ? 17.154 13.399 1.891 1.00 17.26 133 PRO B N 1
ATOM 4298 C CA . PRO B 1 133 ? 16.516 14.615 2.410 1.00 18.84 133 PRO B CA 1
ATOM 4299 C C . PRO B 1 133 ? 15.769 14.392 3.723 1.00 12.69 133 PRO B C 1
ATOM 4300 O O . PRO B 1 133 ? 15.162 15.339 4.241 1.00 17.23 133 PRO B O 1
ATOM 4304 N N . ASN B 1 134 ? 15.809 13.170 4.250 1.00 11.05 134 ASN B N 1
ATOM 4305 C CA . ASN B 1 134 ? 15.138 12.854 5.514 1.00 9.45 134 ASN B CA 1
ATOM 4306 C C . ASN B 1 134 ? 16.161 12.844 6.645 1.00 11.86 134 ASN B C 1
ATOM 4307 O O . ASN B 1 134 ? 17.342 12.622 6.395 1.00 11.39 134 ASN B O 1
ATOM 4312 N N . MET B 1 135 ? 15.713 13.078 7.883 1.00 12.24 135 MET B N 1
ATOM 4313 C CA . MET B 1 135 ? 16.591 12.982 9.054 1.00 9.48 135 MET B CA 1
ATOM 4314 C C . MET B 1 135 ? 17.447 11.724 9.020 1.00 13.47 135 MET B C 1
ATOM 4315 O O . MET B 1 135 ? 18.604 11.737 9.416 1.00 13.55 135 MET B O 1
ATOM 4320 N N . SER B 1 136 ? 16.863 10.632 8.537 1.00 16.70 136 SER B N 1
ATOM 4321 C CA . SER B 1 136 ? 17.563 9.353 8.531 1.00 14.42 136 SER B CA 1
ATOM 4322 C C . SER B 1 136 ? 18.814 9.364 7.668 1.00 12.96 136 SER B C 1
ATOM 4323 O O . SER B 1 136 ? 19.771 8.672 7.979 1.00 15.42 136 SER B O 1
ATOM 4326 N N . GLY B 1 137 ? 18.804 10.135 6.585 1.00 11.61 137 GLY B N 1
ATOM 4327 C CA . GLY B 1 137 ? 19.985 10.241 5.736 1.00 10.07 137 GLY B CA 1
ATOM 4328 C C . GLY B 1 137 ? 20.859 11.435 6.098 1.00 10.04 137 GLY B C 1
ATOM 4329 O O . GLY B 1 137 ? 22.076 11.416 5.882 1.00 13.73 137 GLY B O 1
ATOM 4330 N N . LYS B 1 138 ? 20.249 12.474 6.665 1.00 15.95 138 LYS B N 1
ATOM 4331 C CA . LYS B 1 138 ? 20.978 13.707 6.964 1.00 14.40 138 LYS B CA 1
ATOM 4332 C C . LYS B 1 138 ? 21.903 13.546 8.171 1.00 9.93 138 LYS B C 1
ATOM 4333 O O . LYS B 1 138 ? 23.032 14.058 8.182 1.00 15.03 138 LYS B O 1
ATOM 4335 N N . TRP B 1 139 ? 21.431 12.803 9.165 1.00 12.09 139 TRP B N 1
ATOM 4336 C CA . TRP B 1 139 ? 22.062 12.776 10.475 1.00 12.23 139 TRP B CA 1
ATOM 4337 C C . TRP B 1 139 ? 22.686 11.431 10.802 1.00 16.13 139 TRP B C 1
ATOM 4338 O O . TRP B 1 139 ? 23.225 11.247 11.892 1.00 17.24 139 TRP B O 1
ATOM 4349 N N . PHE B 1 140 ? 22.597 10.495 9.865 1.00 16.03 140 PHE B N 1
ATOM 4350 C CA . PHE B 1 140 ? 23.175 9.161 10.051 1.00 12.76 140 PHE B CA 1
ATOM 4351 C C . PHE B 1 140 ? 23.897 8.746 8.780 1.00 12.51 140 PHE B C 1
ATOM 4352 O O . PHE B 1 140 ? 23.677 9.333 7.720 1.00 15.88 140 PHE B O 1
ATOM 4360 N N . ASN B 1 141 ? 24.797 7.775 8.882 1.00 15.13 141 ASN B N 1
ATOM 4361 C CA . ASN B 1 141 ? 25.481 7.277 7.699 1.00 17.25 141 ASN B CA 1
ATOM 4362 C C . ASN B 1 141 ? 24.613 6.218 7.034 1.00 18.87 141 ASN B C 1
ATOM 4363 O O . ASN B 1 141 ? 24.735 5.029 7.322 1.00 17.70 141 ASN B O 1
ATOM 4368 N N . ALA B 1 142 ? 23.732 6.653 6.144 1.00 16.20 142 ALA B N 1
ATOM 4369 C CA . ALA B 1 142 ? 22.823 5.724 5.481 1.00 16.97 142 ALA B CA 1
ATOM 4370 C C . ALA B 1 142 ? 23.472 5.019 4.290 1.00 19.63 142 ALA B C 1
ATOM 4371 O O . ALA B 1 142 ? 24.042 5.658 3.390 1.00 17.50 142 ALA B O 1
ATOM 4373 N N . VAL B 1 143 ? 23.399 3.687 4.316 1.00 15.55 143 VAL B N 1
ATOM 4374 C CA . VAL B 1 143 ? 23.772 2.832 3.195 1.00 17.46 143 VAL B CA 1
ATOM 4375 C C . VAL B 1 143 ? 22.525 2.032 2.804 1.00 23.23 143 VAL B C 1
ATOM 4376 O O . VAL B 1 143 ? 21.626 1.830 3.619 1.00 22.69 143 VAL B O 1
ATOM 4380 N N . SER B 1 144 ? 22.455 1.598 1.554 1.00 20.94 144 SER B N 1
ATOM 4381 C CA . SER B 1 144 ? 21.235 0.985 1.066 1.00 21.85 144 SER B CA 1
ATOM 4382 C C . SER B 1 144 ? 21.472 -0.352 0.385 1.00 22.63 144 SER B C 1
ATOM 4383 O O . SER B 1 144 ? 22.524 -0.584 -0.217 1.00 20.61 144 SER B O 1
ATOM 4386 N N . TYR B 1 145 ? 20.475 -1.226 0.480 1.00 20.86 145 TYR B N 1
ATOM 4387 C CA . TYR B 1 145 ? 20.438 -2.413 -0.358 1.00 19.51 145 TYR B CA 1
ATOM 4388 C C . TYR B 1 145 ? 19.337 -2.250 -1.397 1.00 22.14 145 TYR B C 1
ATOM 4389 O O . TYR B 1 145 ? 18.449 -1.409 -1.251 1.00 26.55 145 TYR B O 1
ATOM 4398 N N . SER B 1 146 ? 19.411 -3.045 -2.457 1.00 19.32 146 SER B N 1
ATOM 4399 C CA . SER B 1 146 ? 18.437 -2.949 -3.531 1.00 22.42 146 SER B CA 1
ATOM 4400 C C . SER B 1 146 ? 17.992 -4.322 -3.995 1.00 23.76 146 SER B C 1
ATOM 4401 O O . SER B 1 146 ? 18.667 -5.328 -3.754 1.00 25.07 146 SER B O 1
ATOM 4404 N N . VAL B 1 147 ? 16.864 -4.355 -4.688 1.00 19.42 147 VAL B N 1
ATOM 4405 C CA . VAL B 1 147 ? 16.357 -5.597 -5.238 1.00 16.98 147 VAL B CA 1
ATOM 4406 C C . VAL B 1 147 ? 17.251 -6.058 -6.378 1.00 25.56 147 VAL B C 1
ATOM 4407 O O . VAL B 1 147 ? 18.086 -5.292 -6.884 1.00 22.60 147 VAL B O 1
ATOM 4411 N N . ASN B 1 148 ? 17.088 -7.315 -6.765 1.00 23.39 148 ASN B N 1
ATOM 4412 C CA . ASN B 1 148 ? 17.839 -7.872 -7.883 1.00 26.61 148 ASN B CA 1
ATOM 4413 C C . ASN B 1 148 ? 17.454 -7.166 -9.183 1.00 29.54 148 ASN B C 1
ATOM 4414 O O . ASN B 1 148 ? 16.273 -6.935 -9.441 1.00 29.53 148 ASN B O 1
ATOM 4419 N N . LYS B 1 149 ? 18.449 -6.835 -10.001 1.00 32.48 149 LYS B N 1
ATOM 4420 C CA . LYS B 1 149 ? 18.220 -6.033 -11.204 1.00 29.95 149 LYS B CA 1
ATOM 4421 C C . LYS B 1 149 ? 17.394 -6.750 -12.277 1.00 31.21 149 LYS B C 1
ATOM 4422 O O . LYS B 1 149 ? 16.882 -6.109 -13.197 1.00 29.76 149 LYS B O 1
ATOM 4424 N N . GLU B 1 150 ? 17.251 -8.067 -12.143 1.00 30.66 150 GLU B N 1
ATOM 4425 C CA . GLU B 1 150 ? 16.498 -8.870 -13.105 1.00 31.50 150 GLU B CA 1
ATOM 4426 C C . GLU B 1 150 ? 15.106 -9.209 -12.602 1.00 31.75 150 GLU B C 1
ATOM 4427 O O . GLU B 1 150 ? 14.127 -9.063 -13.334 1.00 32.76 150 GLU B O 1
ATOM 4433 N N . THR B 1 151 ? 15.032 -9.684 -11.356 1.00 29.26 151 THR B N 1
ATOM 4434 C CA . THR B 1 151 ? 13.800 -10.232 -10.786 1.00 24.07 151 THR B CA 1
ATOM 4435 C C . THR B 1 151 ? 13.008 -9.199 -9.985 1.00 21.81 151 THR B C 1
ATOM 4436 O O . THR B 1 151 ? 11.833 -9.409 -9.667 1.00 26.71 151 THR B O 1
ATOM 4440 N N . TYR B 1 152 ? 13.672 -8.098 -9.648 1.00 23.69 152 TYR B N 1
ATOM 4441 C CA . TYR B 1 152 ? 13.089 -7.039 -8.821 1.00 23.08 152 TYR B CA 1
ATOM 4442 C C . TYR B 1 152 ? 12.678 -7.535 -7.437 1.00 24.79 152 TYR B C 1
ATOM 4443 O O . TYR B 1 152 ? 11.855 -6.908 -6.760 1.00 22.23 152 TYR B O 1
ATOM 4452 N N . LEU B 1 153 ? 13.282 -8.649 -7.024 1.00 23.02 153 LEU B N 1
ATOM 4453 C CA . LEU B 1 153 ? 13.058 -9.240 -5.707 1.00 22.68 153 LEU B CA 1
ATOM 4454 C C . LEU B 1 153 ? 14.236 -8.983 -4.769 1.00 24.53 153 LEU B C 1
ATOM 4455 O O . LEU B 1 153 ? 15.389 -8.893 -5.205 1.00 22.22 153 LEU B O 1
ATOM 4460 N N . ILE B 1 154 ? 13.933 -8.878 -3.480 1.00 20.98 154 ILE B N 1
ATOM 4461 C CA . ILE B 1 154 ? 14.953 -8.754 -2.446 1.00 20.14 154 ILE B CA 1
ATOM 4462 C C . ILE B 1 154 ? 15.950 -9.900 -2.538 1.00 22.34 154 ILE B C 1
ATOM 4463 O O . ILE B 1 154 ? 15.564 -11.052 -2.757 1.00 21.36 154 ILE B O 1
ATOM 4468 N N . ASP B 1 155 ? 17.231 -9.559 -2.401 1.00 20.22 155 ASP B N 1
ATOM 4469 C CA . ASP B 1 155 ? 18.328 -10.515 -2.459 1.00 25.02 155 ASP B CA 1
ATOM 4470 C C . ASP B 1 155 ? 18.997 -10.525 -1.091 1.00 16.06 155 ASP B C 1
ATOM 4471 O O . ASP B 1 155 ? 19.668 -9.556 -0.722 1.00 19.88 155 ASP B O 1
ATOM 4476 N N . TYR B 1 156 ? 18.818 -11.611 -0.343 1.00 16.23 156 TYR B N 1
ATOM 4477 C CA . TYR B 1 156 ? 19.331 -11.697 1.022 1.00 19.84 156 TYR B CA 1
ATOM 4478 C C . TYR B 1 156 ? 20.848 -11.848 1.047 1.00 20.24 156 TYR B C 1
ATOM 4479 O O . TYR B 1 156 ? 21.499 -11.366 1.968 1.00 21.34 156 TYR B O 1
ATOM 4488 N N . ASP B 1 157 ? 21.405 -12.515 0.036 1.00 18.79 157 ASP B N 1
ATOM 4489 C CA . ASP B 1 157 ? 22.860 -12.634 -0.069 1.00 22.70 157 ASP B CA 1
ATOM 4490 C C . ASP B 1 157 ? 23.482 -11.251 -0.214 1.00 23.60 157 ASP B C 1
ATOM 4491 O O . ASP B 1 157 ? 24.507 -10.951 0.402 1.00 22.02 157 ASP B O 1
ATOM 4496 N N . GLU B 1 158 ? 22.853 -10.412 -1.029 1.00 20.52 158 GLU B N 1
ATOM 4497 C CA . GLU B 1 158 ? 23.312 -9.042 -1.214 1.00 22.56 158 GLU B CA 1
ATOM 4498 C C . GLU B 1 158 ? 23.228 -8.270 0.096 1.00 21.06 158 GLU B C 1
ATOM 4499 O O . GLU B 1 158 ? 24.157 -7.554 0.461 1.00 21.34 158 GLU B O 1
ATOM 4505 N N . ILE B 1 159 ? 22.110 -8.417 0.804 1.00 18.62 159 ILE B N 1
ATOM 4506 C CA . ILE B 1 159 ? 21.944 -7.735 2.087 1.00 19.37 159 ILE B CA 1
ATOM 4507 C C . ILE B 1 159 ? 23.026 -8.182 3.073 1.00 19.20 159 ILE B C 1
ATOM 4508 O O . ILE B 1 159 ? 23.576 -7.364 3.822 1.00 20.83 159 ILE B O 1
ATOM 4513 N N . GLU B 1 160 ? 23.346 -9.473 3.062 1.00 18.66 160 GLU B N 1
ATOM 4514 C CA . GLU B 1 160 ? 24.344 -9.998 3.983 1.00 16.46 160 GLU B CA 1
ATOM 4515 C C . GLU B 1 160 ? 25.732 -9.474 3.606 1.00 18.31 160 GLU B C 1
ATOM 4516 O O . GLU B 1 160 ? 26.549 -9.167 4.480 1.00 20.72 160 GLU B O 1
ATOM 4522 N N . ARG B 1 161 ? 25.989 -9.370 2.304 1.00 20.03 161 ARG B N 1
ATOM 4523 C CA . ARG B 1 161 ? 27.254 -8.823 1.827 1.00 18.67 161 ARG B CA 1
ATOM 4524 C C . ARG B 1 161 ? 27.414 -7.388 2.322 1.00 20.23 161 ARG B C 1
ATOM 4525 O O . ARG B 1 161 ? 28.466 -7.019 2.844 1.00 23.08 161 ARG B O 1
ATOM 4533 N N . LEU B 1 162 ? 26.356 -6.596 2.169 1.00 19.48 162 LEU B N 1
ATOM 4534 C CA . LEU B 1 162 ? 26.388 -5.189 2.545 1.00 18.05 162 LEU B CA 1
ATOM 4535 C C . LEU B 1 162 ? 26.457 -5.016 4.057 1.00 23.61 162 LEU B C 1
ATOM 4536 O O . LEU B 1 162 ? 27.070 -4.070 4.556 1.00 20.96 162 LEU B O 1
ATOM 4541 N N . ALA B 1 163 ? 25.832 -5.933 4.785 1.00 20.19 163 ALA B N 1
ATOM 4542 C CA . ALA B 1 163 ? 25.885 -5.896 6.244 1.00 16.88 163 ALA B CA 1
ATOM 4543 C C . ALA B 1 163 ? 27.309 -6.144 6.740 1.00 15.85 163 ALA B C 1
ATOM 4544 O O . ALA B 1 163 ? 27.772 -5.511 7.689 1.00 15.72 163 ALA B O 1
ATOM 4546 N N . ASP B 1 164 ? 28.007 -7.079 6.108 1.00 20.99 164 ASP B N 1
ATOM 4547 C CA A ASP B 1 164 ? 29.381 -7.360 6.490 0.51 23.12 164 ASP B CA 1
ATOM 4548 C CA B ASP B 1 164 ? 29.390 -7.371 6.467 0.49 23.08 164 ASP B CA 1
ATOM 4549 C C . ASP B 1 164 ? 30.284 -6.203 6.077 1.00 23.33 164 ASP B C 1
ATOM 4550 O O . ASP B 1 164 ? 31.181 -5.805 6.824 1.00 27.02 164 ASP B O 1
ATOM 4559 N N . LEU B 1 165 ? 30.034 -5.657 4.893 1.00 17.98 165 LEU B N 1
ATOM 4560 C CA . LEU B 1 165 ? 30.861 -4.576 4.371 1.00 18.22 165 LEU B CA 1
ATOM 4561 C C . LEU B 1 165 ? 30.759 -3.333 5.238 1.00 17.09 165 LEU B C 1
ATOM 4562 O O . LEU B 1 165 ? 31.761 -2.701 5.554 1.00 17.57 165 LEU B O 1
ATOM 4567 N N . HIS B 1 166 ? 29.545 -2.993 5.649 1.00 16.03 166 HIS B N 1
ATOM 4568 C CA . HIS B 1 166 ? 29.320 -1.693 6.271 1.00 15.46 166 HIS B CA 1
ATOM 4569 C C . HIS B 1 166 ? 29.125 -1.745 7.772 1.00 17.28 166 HIS B C 1
ATOM 4570 O O . HIS B 1 166 ? 29.113 -0.692 8.424 1.00 16.81 166 HIS B O 1
ATOM 4577 N N . LYS B 1 167 ? 28.956 -2.955 8.307 1.00 19.03 167 LYS B N 1
ATOM 4578 C CA . LYS B 1 167 ? 28.736 -3.151 9.741 1.00 15.95 167 LYS B CA 1
ATOM 4579 C C . LYS B 1 167 ? 27.729 -2.155 10.301 1.00 15.42 167 LYS B C 1
ATOM 4580 O O . LYS B 1 167 ? 28.063 -1.365 11.187 1.00 21.90 167 LYS B O 1
ATOM 4586 N N . PRO B 1 168 ? 26.494 -2.182 9.785 1.00 16.98 168 PRO B N 1
ATOM 4587 C CA . PRO B 1 168 ? 25.527 -1.182 10.243 1.00 16.22 168 PRO B CA 1
ATOM 4588 C C . PRO B 1 168 ? 25.154 -1.398 11.710 1.00 17.83 168 PRO B C 1
ATOM 4589 O O . PRO B 1 168 ? 25.226 -2.526 12.199 1.00 16.42 168 PRO B O 1
ATOM 4593 N N . LYS B 1 169 ? 24.792 -0.327 12.407 1.00 14.33 169 LYS B N 1
ATOM 4594 C CA . LYS B 1 169 ? 24.291 -0.452 13.770 1.00 15.36 169 LYS B CA 1
ATOM 4595 C C . LYS B 1 169 ? 22.821 -0.873 13.719 1.00 14.57 169 LYS B C 1
ATOM 4596 O O . LYS B 1 169 ? 22.299 -1.495 14.654 1.00 12.85 169 LYS B O 1
ATOM 4602 N N . LEU B 1 170 ? 22.168 -0.553 12.610 1.00 13.69 170 LEU B N 1
ATOM 4603 C CA . LEU B 1 170 ? 20.744 -0.873 12.450 1.00 12.01 170 LEU B CA 1
ATOM 4604 C C . LEU B 1 170 ? 20.469 -1.331 11.025 1.00 12.62 170 LEU B C 1
ATOM 4605 O O . LEU B 1 170 ? 20.913 -0.697 10.064 1.00 14.79 170 LEU B O 1
ATOM 4610 N N . LEU B 1 171 ? 19.753 -2.447 10.895 1.00 13.52 171 LEU B N 1
ATOM 4611 C CA . LEU B 1 171 ? 19.301 -2.921 9.595 1.00 13.57 171 LEU B CA 1
ATOM 4612 C C . LEU B 1 171 ? 17.782 -2.811 9.565 1.00 12.54 171 LEU B C 1
ATOM 4613 O O . LEU B 1 171 ? 17.110 -3.303 10.471 1.00 11.18 171 LEU B O 1
ATOM 4618 N N . ILE B 1 172 ? 17.247 -2.137 8.548 1.00 11.09 172 ILE B N 1
ATOM 4619 C CA . ILE B 1 172 ? 15.803 -1.963 8.421 1.00 10.73 172 ILE B CA 1
ATOM 4620 C C . ILE B 1 172 ? 15.243 -2.844 7.320 1.00 12.56 172 ILE B C 1
ATOM 4621 O O . ILE B 1 172 ? 15.796 -2.896 6.210 1.00 15.39 172 ILE B O 1
ATOM 4626 N N . ALA B 1 173 ? 14.136 -3.517 7.629 1.00 12.92 173 ALA B N 1
ATOM 4627 C CA . ALA B 1 173 ? 13.356 -4.248 6.639 1.00 16.74 173 ALA B CA 1
ATOM 4628 C C . ALA B 1 173 ? 11.976 -3.602 6.569 1.00 15.23 173 ALA B C 1
ATOM 4629 O O . ALA B 1 173 ? 11.468 -3.101 7.571 1.00 18.99 173 ALA B O 1
ATOM 4631 N N . GLY B 1 174 ? 11.374 -3.593 5.387 1.00 15.78 174 GLY B N 1
ATOM 4632 C CA . GLY B 1 174 ? 10.115 -2.890 5.209 1.00 20.22 174 GLY B CA 1
ATOM 4633 C C . GLY B 1 174 ? 10.199 -1.990 3.996 1.00 22.98 174 GLY B C 1
ATOM 4634 O O . GLY B 1 174 ? 11.291 -1.678 3.511 1.00 29.22 174 GLY B O 1
ATOM 4635 N N . PHE B 1 175 ? 9.047 -1.558 3.498 1.00 19.60 175 PHE B N 1
ATOM 4636 C CA . PHE B 1 175 ? 9.008 -0.885 2.205 1.00 19.46 175 PHE B CA 1
ATOM 4637 C C . PHE B 1 175 ? 7.738 -0.073 2.059 1.00 24.53 175 PHE B C 1
ATOM 4638 O O . PHE B 1 175 ? 6.768 -0.303 2.779 1.00 26.11 175 PHE B O 1
ATOM 4646 N N . SER B 1 176 ? 7.732 0.841 1.094 1.00 26.46 176 SER B N 1
ATOM 4647 C CA . SER B 1 176 ? 6.514 1.555 0.734 1.00 33.43 176 SER B CA 1
ATOM 4648 C C . SER B 1 176 ? 5.987 1.071 -0.619 1.00 32.66 176 SER B C 1
ATOM 4649 O O . SER B 1 176 ? 4.795 1.193 -0.913 1.00 34.77 176 SER B O 1
ATOM 4652 N N . ALA B 1 177 ? 6.871 0.503 -1.437 1.00 21.02 177 ALA B N 1
ATOM 4653 C CA . ALA B 1 177 ? 6.454 -0.015 -2.739 1.00 16.79 177 ALA B CA 1
ATOM 4654 C C . ALA B 1 177 ? 7.152 -1.319 -3.119 1.00 21.63 177 ALA B C 1
ATOM 4655 O O . ALA B 1 177 ? 8.098 -1.318 -3.914 1.00 21.97 177 ALA B O 1
ATOM 4657 N N . TYR B 1 178 ? 6.675 -2.430 -2.560 1.00 17.29 178 TYR B N 1
ATOM 4658 C CA . TYR B 1 178 ? 7.216 -3.751 -2.863 1.00 16.77 178 TYR B CA 1
ATOM 4659 C C . TYR B 1 178 ? 6.070 -4.748 -2.774 1.00 18.89 178 TYR B C 1
ATOM 4660 O O . TYR B 1 178 ? 5.339 -4.748 -1.786 1.00 17.91 178 TYR B O 1
ATOM 4669 N N . PRO B 1 179 ? 5.900 -5.591 -3.814 1.00 17.00 179 PRO B N 1
ATOM 4670 C CA . PRO B 1 179 ? 4.709 -6.434 -3.940 1.00 13.70 179 PRO B CA 1
ATOM 4671 C C . PRO B 1 179 ? 4.856 -7.877 -3.452 1.00 17.78 179 PRO B C 1
ATOM 4672 O O . PRO B 1 179 ? 3.946 -8.660 -3.705 1.00 21.16 179 PRO B O 1
ATOM 4676 N N . ARG B 1 180 ? 5.951 -8.219 -2.775 1.00 19.27 180 ARG B N 1
ATOM 4677 C CA . ARG B 1 180 ? 6.161 -9.603 -2.337 1.00 23.30 180 ARG B CA 1
ATOM 4678 C C . ARG B 1 180 ? 6.510 -9.743 -0.849 1.00 18.74 180 ARG B C 1
ATOM 4679 O O . ARG B 1 180 ? 6.698 -8.740 -0.139 1.00 16.53 180 ARG B O 1
ATOM 4687 N N . ASN B 1 181 ? 6.580 -10.993 -0.391 1.00 17.65 181 ASN B N 1
ATOM 4688 C CA . ASN B 1 181 ? 6.869 -11.325 1.008 1.00 18.97 181 ASN B CA 1
ATOM 4689 C C . ASN B 1 181 ? 8.294 -10.962 1.412 1.00 17.62 181 ASN B C 1
ATOM 4690 O O . ASN B 1 181 ? 9.189 -10.908 0.568 1.00 21.83 181 ASN B O 1
ATOM 4695 N N . ILE B 1 182 ? 8.487 -10.722 2.706 1.00 16.19 182 ILE B N 1
ATOM 4696 C CA . ILE B 1 182 ? 9.797 -10.475 3.292 1.00 20.06 182 ILE B CA 1
ATOM 4697 C C . ILE B 1 182 ? 10.088 -11.613 4.259 1.00 21.63 182 ILE B C 1
ATOM 4698 O O . ILE B 1 182 ? 9.210 -11.996 5.032 1.00 21.35 182 ILE B O 1
ATOM 4703 N N . ASP B 1 183 ? 11.305 -12.150 4.241 1.00 17.03 183 ASP B N 1
ATOM 4704 C CA . ASP B 1 183 ? 11.669 -13.181 5.210 1.00 18.67 183 ASP B CA 1
ATOM 4705 C C . ASP B 1 183 ? 12.362 -12.524 6.410 1.00 16.75 183 ASP B C 1
ATOM 4706 O O . ASP B 1 183 ? 13.566 -12.252 6.372 1.00 14.62 183 ASP B O 1
ATOM 4711 N N . PHE B 1 184 ? 11.601 -12.276 7.474 1.00 17.02 184 PHE B N 1
ATOM 4712 C CA . PHE B 1 184 ? 12.133 -11.574 8.656 1.00 16.53 184 PHE B CA 1
ATOM 4713 C C . PHE B 1 184 ? 13.140 -12.433 9.416 1.00 21.18 184 PHE B C 1
ATOM 4714 O O . PHE B 1 184 ? 14.044 -11.915 10.083 1.00 17.58 184 PHE B O 1
ATOM 4722 N N . ALA B 1 185 ? 12.979 -13.748 9.327 1.00 18.11 185 ALA B N 1
ATOM 4723 C CA . ALA B 1 185 ? 13.902 -14.657 9.985 1.00 14.45 185 ALA B CA 1
ATOM 4724 C C . ALA B 1 185 ? 15.309 -14.437 9.435 1.00 22.83 185 ALA B C 1
ATOM 4725 O O . ALA B 1 185 ? 16.285 -14.401 10.191 1.00 17.01 185 ALA B O 1
ATOM 4727 N N . LYS B 1 186 ? 15.400 -14.273 8.119 1.00 18.73 186 LYS B N 1
ATOM 4728 C CA . LYS B 1 186 ? 16.689 -14.080 7.471 1.00 18.21 186 LYS B CA 1
ATOM 4729 C C . LYS B 1 186 ? 17.327 -12.766 7.888 1.00 19.43 186 LYS B C 1
ATOM 4730 O O . LYS B 1 186 ? 18.543 -12.692 8.056 1.00 19.74 186 LYS B O 1
ATOM 4736 N N . PHE B 1 187 ? 16.507 -11.734 8.058 1.00 17.86 187 PHE B N 1
ATOM 4737 C CA . PHE B 1 187 ? 17.015 -10.442 8.500 1.00 17.13 187 PHE B CA 1
ATOM 4738 C C . PHE B 1 187 ? 17.655 -10.530 9.881 1.00 19.62 187 PHE B C 1
ATOM 4739 O O . PHE B 1 187 ? 18.707 -9.954 10.105 1.00 17.26 187 PHE B O 1
ATOM 4747 N N . ARG B 1 188 ? 17.019 -11.252 10.801 1.00 15.78 188 ARG B N 1
ATOM 4748 C CA . ARG B 1 188 ? 17.564 -11.426 12.149 1.00 19.38 188 ARG B CA 1
ATOM 4749 C C . ARG B 1 188 ? 18.833 -12.273 12.136 1.00 20.36 188 ARG B C 1
ATOM 4750 O O . ARG B 1 188 ? 19.785 -12.001 12.873 1.00 17.69 188 ARG B O 1
ATOM 4758 N N . GLU B 1 189 ? 18.850 -13.305 11.298 1.00 15.60 189 GLU B N 1
ATOM 4759 C CA . GLU B 1 189 ? 20.032 -14.146 11.160 1.00 18.00 189 GLU B CA 1
ATOM 4760 C C . GLU B 1 189 ? 21.233 -13.302 10.736 1.00 21.17 189 GLU B C 1
ATOM 4761 O O . GLU B 1 189 ? 22.340 -13.465 11.252 1.00 25.09 189 GLU B O 1
ATOM 4767 N N . ILE B 1 190 ? 20.999 -12.391 9.800 1.00 16.31 190 ILE B N 1
ATOM 4768 C CA . ILE B 1 190 ? 22.038 -11.469 9.337 1.00 16.52 190 ILE B CA 1
ATOM 4769 C C . ILE B 1 190 ? 22.492 -10.445 10.398 1.00 18.39 190 ILE B C 1
ATOM 4770 O O . ILE B 1 190 ? 23.697 -10.239 10.569 1.00 23.88 190 ILE B O 1
ATOM 4775 N N . VAL B 1 191 ? 21.559 -9.797 11.099 1.00 19.07 191 VAL B N 1
ATOM 4776 C CA . VAL B 1 191 ? 21.968 -8.791 12.094 1.00 20.03 191 VAL B CA 1
ATOM 4777 C C . VAL B 1 191 ? 22.773 -9.398 13.241 1.00 19.19 191 VAL B C 1
ATOM 4778 O O . VAL B 1 191 ? 23.701 -8.763 13.748 1.00 19.34 191 VAL B O 1
ATOM 4782 N N . ASP B 1 192 ? 22.433 -10.625 13.637 1.00 18.53 192 ASP B N 1
ATOM 4783 C CA . ASP B 1 192 ? 23.127 -11.273 14.751 1.00 21.47 192 ASP B CA 1
ATOM 4784 C C . ASP B 1 192 ? 24.590 -11.550 14.447 1.00 23.44 192 ASP B C 1
ATOM 4785 O O . ASP B 1 192 ? 25.437 -11.499 15.339 1.00 25.20 192 ASP B O 1
ATOM 4790 N N . LYS B 1 193 ? 24.882 -11.845 13.188 1.00 19.69 193 LYS B N 1
ATOM 4791 C CA . LYS B 1 193 ? 26.259 -12.102 12.775 1.00 25.24 193 LYS B CA 1
ATOM 4792 C C . LYS B 1 193 ? 27.129 -10.851 12.739 1.00 27.66 193 LYS B C 1
ATOM 4793 O O . LYS B 1 193 ? 28.349 -10.956 12.782 1.00 26.49 193 LYS B O 1
ATOM 4799 N N . VAL B 1 194 ? 26.507 -9.677 12.655 1.00 25.14 194 VAL B N 1
ATOM 4800 C CA . VAL B 1 194 ? 27.267 -8.426 12.576 1.00 20.42 194 VAL B CA 1
ATOM 4801 C C . VAL B 1 194 ? 27.058 -7.540 13.796 1.00 24.00 194 VAL B C 1
ATOM 4802 O O . VAL B 1 194 ? 27.558 -6.412 13.847 1.00 25.08 194 VAL B O 1
ATOM 4806 N N . GLY B 1 195 ? 26.318 -8.052 14.775 1.00 23.34 195 GLY B N 1
ATOM 4807 C CA . GLY B 1 195 ? 26.055 -7.310 15.997 1.00 22.67 195 GLY B CA 1
ATOM 4808 C C . GLY B 1 195 ? 25.217 -6.060 15.796 1.00 22.90 195 GLY B C 1
ATOM 4809 O O . GLY B 1 195 ? 25.450 -5.037 16.440 1.00 23.86 195 GLY B O 1
ATOM 4810 N N . ALA B 1 196 ? 24.229 -6.136 14.908 1.00 18.27 196 ALA B N 1
ATOM 4811 C CA . ALA B 1 196 ? 23.371 -4.988 14.641 1.00 14.77 196 ALA B CA 1
ATOM 4812 C C . ALA B 1 196 ? 22.001 -5.202 15.264 1.00 18.05 196 ALA B C 1
ATOM 4813 O O . ALA B 1 196 ? 21.642 -6.332 15.618 1.00 16.66 196 ALA B O 1
ATOM 4815 N N . TYR B 1 197 ? 21.246 -4.117 15.386 1.00 16.42 197 TYR B N 1
ATOM 4816 C CA . TYR B 1 197 ? 19.817 -4.202 15.677 1.00 12.21 197 TYR B CA 1
ATOM 4817 C C . TYR B 1 197 ? 19.036 -4.364 14.383 1.00 15.05 197 TYR B C 1
ATOM 4818 O O . TYR B 1 197 ? 19.476 -3.913 13.321 1.00 16.03 197 TYR B O 1
ATOM 4827 N N . PHE B 1 198 ? 17.874 -5.006 14.487 1.00 15.15 198 PHE B N 1
ATOM 4828 C CA . PHE B 1 198 ? 16.968 -5.203 13.367 1.00 15.56 198 PHE B CA 1
ATOM 4829 C C . PHE B 1 198 ? 15.640 -4.502 13.674 1.00 16.37 198 PHE B C 1
ATOM 4830 O O . PHE B 1 198 ? 14.953 -4.833 14.647 1.00 15.21 198 PHE B O 1
ATOM 4838 N N . MET B 1 199 ? 15.302 -3.517 12.846 1.00 10.68 199 MET B N 1
ATOM 4839 C CA . MET B 1 199 ? 13.990 -2.867 12.888 1.00 13.27 199 MET B CA 1
ATOM 4840 C C . MET B 1 199 ? 13.154 -3.307 11.697 1.00 13.25 199 MET B C 1
ATOM 4841 O O . MET B 1 199 ? 13.634 -3.260 10.555 1.00 12.30 199 MET B O 1
ATOM 4846 N N . ALA B 1 200 ? 11.909 -3.719 11.953 1.00 12.01 200 ALA B N 1
ATOM 4847 C CA . ALA B 1 200 ? 10.986 -4.082 10.872 1.00 10.53 200 ALA B CA 1
ATOM 4848 C C . ALA B 1 200 ? 9.873 -3.049 10.763 1.00 11.22 200 ALA B C 1
ATOM 4849 O O . ALA B 1 200 ? 9.046 -2.917 11.669 1.00 13.14 200 ALA B O 1
ATOM 4851 N N . ASP B 1 201 ? 9.866 -2.305 9.661 1.00 13.98 201 ASP B N 1
ATOM 4852 C CA . ASP B 1 201 ? 8.857 -1.277 9.444 1.00 11.30 201 ASP B CA 1
ATOM 4853 C C . ASP B 1 201 ? 7.765 -1.877 8.569 1.00 12.82 201 ASP B C 1
ATOM 4854 O O . ASP B 1 201 ? 7.933 -2.040 7.356 1.00 11.87 201 ASP B O 1
ATOM 4859 N N . ILE B 1 202 ? 6.646 -2.221 9.193 1.00 11.36 202 ILE B N 1
ATOM 4860 C CA . ILE B 1 202 ? 5.607 -2.973 8.506 1.00 12.18 202 ILE B CA 1
ATOM 4861 C C . ILE B 1 202 ? 4.373 -2.132 8.214 1.00 12.34 202 ILE B C 1
ATOM 4862 O O . ILE B 1 202 ? 3.297 -2.680 8.019 1.00 13.95 202 ILE B O 1
ATOM 4867 N N . ALA B 1 203 ? 4.538 -0.807 8.169 1.00 9.23 203 ALA B N 1
ATOM 4868 C CA . ALA B 1 203 ? 3.425 0.107 7.923 1.00 9.07 203 ALA B CA 1
ATOM 4869 C C . ALA B 1 203 ? 2.484 -0.355 6.808 1.00 15.76 203 ALA B C 1
ATOM 4870 O O . ALA B 1 203 ? 1.273 -0.407 6.998 1.00 13.33 203 ALA B O 1
ATOM 4872 N N . HIS B 1 204 ? 3.033 -0.664 5.636 1.00 13.24 204 HIS B N 1
ATOM 4873 C CA . HIS B 1 204 ? 2.172 -1.081 4.523 1.00 13.15 204 HIS B CA 1
ATOM 4874 C C . HIS B 1 204 ? 1.493 -2.424 4.767 1.00 13.36 204 HIS B C 1
ATOM 4875 O O . HIS B 1 204 ? 0.298 -2.598 4.489 1.00 15.03 204 HIS B O 1
ATOM 4882 N N . ILE B 1 205 ? 2.238 -3.381 5.301 1.00 14.93 205 ILE B N 1
ATOM 4883 C CA . ILE B 1 205 ? 1.735 -4.747 5.393 1.00 12.43 205 ILE B CA 1
ATOM 4884 C C . ILE B 1 205 ? 1.256 -5.136 6.778 1.00 15.85 205 ILE B C 1
ATOM 4885 O O . ILE B 1 205 ? 1.043 -6.316 7.046 1.00 12.44 205 ILE B O 1
ATOM 4890 N N . ALA B 1 206 ? 1.080 -4.140 7.645 1.00 13.43 206 ALA B N 1
ATOM 4891 C CA . ALA B 1 206 ? 0.754 -4.398 9.043 1.00 11.91 206 ALA B CA 1
ATOM 4892 C C . ALA B 1 206 ? -0.523 -5.215 9.158 1.00 11.44 206 ALA B C 1
ATOM 4893 O O . ALA B 1 206 ? -0.636 -6.086 10.026 1.00 12.49 206 ALA B O 1
ATOM 4895 N N . GLY B 1 207 ? -1.482 -4.960 8.269 1.00 10.47 207 GLY B N 1
ATOM 4896 C CA . GLY B 1 207 ? -2.733 -5.689 8.323 1.00 13.43 207 GLY B CA 1
ATOM 4897 C C . GLY B 1 207 ? -2.555 -7.145 7.925 1.00 14.22 207 GLY B C 1
ATOM 4898 O O . GLY B 1 207 ? -3.283 -8.011 8.410 1.00 17.26 207 GLY B O 1
ATOM 4899 N N . LEU B 1 208 ? -1.594 -7.424 7.043 1.00 11.35 208 LEU B N 1
ATOM 4900 C CA . LEU B 1 208 ? -1.294 -8.812 6.681 1.00 12.80 208 LEU B CA 1
ATOM 4901 C C . LEU B 1 208 ? -0.643 -9.535 7.861 1.00 15.69 208 LEU B C 1
ATOM 4902 O O . LEU B 1 208 ? -0.973 -10.688 8.154 1.00 15.49 208 LEU B O 1
ATOM 4907 N N . VAL B 1 209 ? 0.280 -8.859 8.535 1.00 15.09 209 VAL B N 1
ATOM 4908 C CA . VAL B 1 209 ? 0.931 -9.424 9.722 1.00 13.03 209 VAL B CA 1
ATOM 4909 C C . VAL B 1 209 ? -0.092 -9.739 10.807 1.00 18.43 209 VAL B C 1
ATOM 4910 O O . VAL B 1 209 ? -0.070 -10.812 11.421 1.00 15.97 209 VAL B O 1
ATOM 4914 N N . ALA B 1 210 ? -1.013 -8.806 11.022 1.00 13.83 210 ALA B N 1
ATOM 4915 C CA . ALA B 1 210 ? -1.993 -8.932 12.093 1.00 16.51 210 ALA B CA 1
ATOM 4916 C C . ALA B 1 210 ? -2.946 -10.112 11.899 1.00 20.67 210 ALA B C 1
ATOM 4917 O O . ALA B 1 210 ? -3.508 -10.622 12.867 1.00 26.12 210 ALA B O 1
ATOM 4919 N N . THR B 1 211 ? -3.131 -10.537 10.651 1.00 15.86 211 THR B N 1
ATOM 4920 C CA . THR B 1 211 ? -4.090 -11.600 10.337 1.00 12.57 211 THR B CA 1
ATOM 4921 C C . THR B 1 211 ? -3.397 -12.882 9.897 1.00 15.53 211 THR B C 1
ATOM 4922 O O . THR B 1 211 ? -4.050 -13.813 9.414 1.00 22.92 211 THR B O 1
ATOM 4926 N N . GLY B 1 212 ? -2.072 -12.911 10.036 1.00 17.13 212 GLY B N 1
ATOM 4927 C CA . GLY B 1 212 ? -1.301 -14.111 9.735 1.00 20.71 212 GLY B CA 1
ATOM 4928 C C . GLY B 1 212 ? -1.134 -14.365 8.247 1.00 21.89 212 GLY B C 1
ATOM 4929 O O . GLY B 1 212 ? -0.817 -15.479 7.822 1.00 21.69 212 GLY B O 1
ATOM 4930 N N . GLU B 1 213 ? -1.349 -13.325 7.452 1.00 15.57 213 GLU B N 1
ATOM 4931 C CA . GLU B 1 213 ? -1.258 -13.447 6.010 1.00 14.64 213 GLU B CA 1
ATOM 4932 C C . GLU B 1 213 ? 0.133 -13.064 5.534 1.00 17.01 213 GLU B C 1
ATOM 4933 O O . GLU B 1 213 ? 0.441 -13.151 4.345 1.00 22.17 213 GLU B O 1
ATOM 4939 N N . HIS B 1 214 ? 0.951 -12.614 6.480 1.00 16.25 214 HIS B N 1
ATOM 4940 C CA . HIS B 1 214 ? 2.384 -12.456 6.270 1.00 15.97 214 HIS B CA 1
ATOM 4941 C C . HIS B 1 214 ? 3.096 -12.863 7.551 1.00 14.53 214 HIS B C 1
ATOM 4942 O O . HIS B 1 214 ? 2.555 -12.687 8.650 1.00 18.28 214 HIS B O 1
ATOM 4949 N N . GLN B 1 215 ? 4.296 -13.418 7.401 1.00 19.25 215 GLN B N 1
ATOM 4950 C CA . GLN B 1 215 ? 5.138 -13.782 8.537 1.00 20.48 215 GLN B CA 1
ATOM 4951 C C . GLN B 1 215 ? 5.274 -12.607 9.482 1.00 15.56 215 GLN B C 1
ATOM 4952 O O . GLN B 1 215 ? 5.454 -11.467 9.048 1.00 16.16 215 GLN B O 1
ATOM 4958 N N . SER B 1 216 ? 5.160 -12.867 10.778 1.00 12.97 216 SER B N 1
ATOM 4959 C CA . SER B 1 216 ? 5.272 -11.777 11.738 1.00 12.12 216 SER B CA 1
ATOM 4960 C C . SER B 1 216 ? 6.740 -11.485 11.995 1.00 20.46 216 SER B C 1
ATOM 4961 O O . SER B 1 216 ? 7.541 -12.416 12.096 1.00 13.78 216 SER B O 1
ATOM 4964 N N . PRO B 1 217 ? 7.092 -10.193 12.117 1.00 11.64 217 PRO B N 1
ATOM 4965 C CA . PRO B 1 217 ? 8.454 -9.818 12.501 1.00 12.56 217 PRO B CA 1
ATOM 4966 C C . PRO B 1 217 ? 8.643 -9.863 14.009 1.00 15.86 217 PRO B C 1
ATOM 4967 O O . PRO B 1 217 ? 9.778 -9.713 14.457 1.00 13.47 217 PRO B O 1
ATOM 4971 N N . ILE B 1 218 ? 7.570 -10.060 14.781 1.00 11.52 218 ILE B N 1
ATOM 4972 C CA . ILE B 1 218 ? 7.691 -10.019 16.244 1.00 19.42 218 ILE B CA 1
ATOM 4973 C C . ILE B 1 218 ? 8.731 -11.005 16.842 1.00 15.90 218 ILE B C 1
ATOM 4974 O O . ILE B 1 218 ? 9.465 -10.647 17.771 1.00 15.96 218 ILE B O 1
ATOM 4979 N N . PRO B 1 219 ? 8.835 -12.234 16.302 1.00 12.42 219 PRO B N 1
ATOM 4980 C CA . PRO B 1 219 ? 9.862 -13.096 16.905 1.00 14.51 219 PRO B CA 1
ATOM 4981 C C . PRO B 1 219 ? 11.291 -12.692 16.542 1.00 14.13 219 PRO B C 1
ATOM 4982 O O . PRO B 1 219 ? 12.242 -13.182 17.170 1.00 18.95 219 PRO B O 1
ATOM 4986 N N . TYR B 1 220 ? 11.437 -11.811 15.557 1.00 15.63 220 TYR B N 1
ATOM 4987 C CA . TYR B 1 220 ? 12.727 -11.592 14.904 1.00 13.92 220 TYR B CA 1
ATOM 4988 C C . TYR B 1 220 ? 13.331 -10.206 15.062 1.00 13.74 220 TYR B C 1
ATOM 4989 O O . TYR B 1 220 ? 14.559 -10.071 15.158 1.00 15.45 220 TYR B O 1
ATOM 4998 N N . ALA B 1 221 ? 12.485 -9.177 15.077 1.00 14.09 221 ALA B N 1
ATOM 4999 C CA . ALA B 1 221 ? 12.974 -7.805 15.143 1.00 14.21 221 ALA B CA 1
ATOM 5000 C C . ALA B 1 221 ? 13.112 -7.317 16.584 1.00 13.29 221 ALA B C 1
ATOM 5001 O O . ALA B 1 221 ? 12.311 -7.670 17.452 1.00 17.37 221 ALA B O 1
ATOM 5003 N N . HIS B 1 222 ? 14.140 -6.509 16.837 1.00 11.27 222 HIS B N 1
ATOM 5004 C CA . HIS B 1 222 ? 14.267 -5.821 18.120 1.00 11.91 222 HIS B CA 1
ATOM 5005 C C . HIS B 1 222 ? 13.162 -4.775 18.302 1.00 14.97 222 HIS B C 1
ATOM 5006 O O . HIS B 1 222 ? 12.678 -4.545 19.421 1.00 13.95 222 HIS B O 1
ATOM 5013 N N . ALA B 1 223 ? 12.786 -4.126 17.202 1.00 13.28 223 ALA B N 1
ATOM 5014 C CA . ALA B 1 223 ? 11.704 -3.145 17.192 1.00 16.07 223 ALA B CA 1
ATOM 5015 C C . ALA B 1 223 ? 10.874 -3.304 15.928 1.00 10.99 223 ALA B C 1
ATOM 5016 O O . ALA B 1 223 ? 11.416 -3.526 14.838 1.00 13.96 223 ALA B O 1
ATOM 5018 N N . VAL B 1 224 ? 9.558 -3.211 16.079 1.00 10.60 224 VAL B N 1
ATOM 5019 C CA . VAL B 1 224 ? 8.654 -3.260 14.931 1.00 9.56 224 VAL B CA 1
ATOM 5020 C C . VAL B 1 224 ? 7.901 -1.949 14.882 1.00 9.17 224 VAL B C 1
ATOM 5021 O O . VAL B 1 224 ? 7.310 -1.514 15.878 1.00 11.55 224 VAL B O 1
ATOM 5025 N N . THR B 1 225 ? 7.953 -1.273 13.740 1.00 12.37 225 THR B N 1
ATOM 5026 C CA . THR B 1 225 ? 7.233 -0.009 13.621 1.00 8.72 225 THR B CA 1
ATOM 5027 C C . THR B 1 225 ? 6.126 -0.121 12.593 1.00 10.06 225 THR B C 1
ATOM 5028 O O . THR B 1 225 ? 6.157 -0.984 11.706 1.00 10.51 225 THR B O 1
ATOM 5032 N N . SER B 1 226 ? 5.142 0.758 12.711 1.00 9.37 226 SER B N 1
ATOM 5033 C CA . SER B 1 226 ? 4.061 0.771 11.751 1.00 11.87 226 SER B CA 1
ATOM 5034 C C . SER B 1 226 ? 3.267 2.040 11.873 1.00 12.29 226 SER B C 1
ATOM 5035 O O . SER B 1 226 ? 3.342 2.745 12.884 1.00 13.04 226 SER B O 1
ATOM 5038 N N . THR B 1 227 ? 2.513 2.329 10.819 1.00 10.10 227 THR B N 1
ATOM 5039 C CA . THR B 1 227 ? 1.394 3.253 10.886 1.00 8.24 227 THR B CA 1
ATOM 5040 C C . THR B 1 227 ? 0.181 2.488 11.398 1.00 15.72 227 THR B C 1
ATOM 5041 O O . THR B 1 227 ? 0.128 1.252 11.304 1.00 12.13 227 THR B O 1
ATOM 5045 N N . THR B 1 228 ? -0.789 3.219 11.948 1.00 9.51 228 THR B N 1
ATOM 5046 C CA . THR B 1 228 ? -2.074 2.634 12.343 1.00 9.20 228 THR B CA 1
ATOM 5047 C C . THR B 1 228 ? -3.085 2.736 11.210 1.00 10.78 228 THR B C 1
ATOM 5048 O O . THR B 1 228 ? -4.085 2.023 11.190 1.00 12.83 228 THR B O 1
ATOM 5052 N N . HIS B 1 229 ? -2.804 3.636 10.273 1.00 10.05 229 HIS B N 1
ATOM 5053 C CA . HIS B 1 229 ? -3.571 3.753 9.037 1.00 11.94 229 HIS B CA 1
ATOM 5054 C C . HIS B 1 229 ? -2.902 2.814 8.031 1.00 17.74 229 HIS B C 1
ATOM 5055 O O . HIS B 1 229 ? -2.038 2.037 8.425 1.00 26.26 229 HIS B O 1
ATOM 5086 N N . THR B 1 231 ? -2.978 -0.493 5.732 1.00 11.25 231 THR B N 1
ATOM 5087 C CA . THR B 1 231 ? -3.781 -1.715 5.739 1.00 11.35 231 THR B CA 1
ATOM 5088 C C . THR B 1 231 ? -4.486 -1.989 7.054 1.00 13.95 231 THR B C 1
ATOM 5089 O O . THR B 1 231 ? -5.505 -2.661 7.059 1.00 14.77 231 THR B O 1
ATOM 5093 N N . LEU B 1 232 ? -3.963 -1.458 8.160 1.00 16.86 232 LEU B N 1
ATOM 5094 C CA . LEU B 1 232 ? -4.607 -1.651 9.463 1.00 11.36 232 LEU B CA 1
ATOM 5095 C C . LEU B 1 232 ? -5.919 -0.889 9.589 1.00 9.96 232 LEU B C 1
ATOM 5096 O O . LEU B 1 232 ? -6.711 -1.166 10.487 1.00 13.26 232 LEU B O 1
ATOM 5101 N N . ARG B 1 233 ? -6.130 0.077 8.697 1.00 10.56 233 ARG B N 1
ATOM 5102 C CA . ARG B 1 233 ? -7.405 0.793 8.596 1.00 12.86 233 ARG B CA 1
ATOM 5103 C C . ARG B 1 233 ? -7.782 1.527 9.889 1.00 15.32 233 ARG B C 1
ATOM 5104 O O . ARG B 1 233 ? -8.955 1.680 10.222 1.00 15.46 233 ARG B O 1
ATOM 5112 N N . GLY B 1 234 ? -6.780 2.015 10.599 1.00 10.37 234 GLY B N 1
ATOM 5113 C CA . GLY B 1 234 ? -7.046 2.792 11.795 1.00 13.83 234 GLY B CA 1
ATOM 5114 C C . GLY B 1 234 ? -6.907 4.277 11.561 1.00 13.39 234 GLY B C 1
ATOM 5115 O O . GLY B 1 234 ? -6.728 4.718 10.421 1.00 9.87 234 GLY B O 1
ATOM 5116 N N . PRO B 1 235 ? -6.989 5.064 12.644 1.00 10.73 235 PRO B N 1
ATOM 5117 C CA . PRO B 1 235 ? -6.766 6.502 12.529 1.00 11.86 235 PRO B CA 1
ATOM 5118 C C . PRO B 1 235 ? -5.323 6.735 12.144 1.00 11.78 235 PRO B C 1
ATOM 5119 O O . PRO B 1 235 ? -4.489 5.812 12.225 1.00 9.24 235 PRO B O 1
ATOM 5123 N N . ARG B 1 236 ? -5.029 7.957 11.713 1.00 8.77 236 ARG B N 1
ATOM 5124 C CA . ARG B 1 236 ? -3.704 8.300 11.216 1.00 8.12 236 ARG B CA 1
ATOM 5125 C C . ARG B 1 236 ? -2.757 8.527 12.390 1.00 12.40 236 ARG B C 1
ATOM 5126 O O . ARG B 1 236 ? -2.982 9.412 13.235 1.00 11.84 236 ARG B O 1
ATOM 5134 N N . GLY B 1 237 ? -1.707 7.710 12.453 1.00 7.83 237 GLY B N 1
ATOM 5135 C CA . GLY B 1 237 ? -0.809 7.732 13.585 1.00 8.52 237 GLY B CA 1
ATOM 5136 C C . GLY B 1 237 ? 0.232 6.643 13.477 1.00 11.87 237 GLY B C 1
ATOM 5137 O O . GLY B 1 237 ? 0.307 5.937 12.467 1.00 10.47 237 GLY B O 1
ATOM 5138 N N . GLY B 1 238 ? 1.036 6.497 14.523 1.00 11.27 238 GLY B N 1
ATOM 5139 C CA . GLY B 1 238 ? 2.085 5.492 14.523 1.00 11.47 238 GLY B CA 1
ATOM 5140 C C . GLY B 1 238 ? 2.004 4.499 15.668 1.00 13.63 238 GLY B C 1
ATOM 5141 O O . GLY B 1 238 ? 1.153 4.611 16.553 1.00 11.47 238 GLY B O 1
ATOM 5142 N N . LEU B 1 239 ? 2.915 3.534 15.656 1.00 7.95 239 LEU B N 1
ATOM 5143 C CA . LEU B 1 239 ? 2.852 2.379 16.543 1.00 8.15 239 LEU B CA 1
ATOM 5144 C C . LEU B 1 239 ? 4.221 1.725 16.591 1.00 11.24 239 LEU B C 1
ATOM 5145 O O . LEU B 1 239 ? 4.892 1.602 15.568 1.00 9.49 239 LEU B O 1
ATOM 5150 N N . ILE B 1 240 ? 4.641 1.320 17.784 1.00 8.86 240 ILE B N 1
ATOM 5151 C CA . ILE B 1 240 ? 5.865 0.540 17.935 1.00 9.59 240 ILE B CA 1
ATOM 5152 C C . ILE B 1 240 ? 5.559 -0.707 18.753 1.00 12.39 240 ILE B C 1
ATOM 5153 O O . ILE B 1 240 ? 4.828 -0.638 19.755 1.00 10.64 240 ILE B O 1
ATOM 5158 N N . LEU B 1 241 ? 6.093 -1.847 18.311 1.00 11.70 241 LEU B N 1
ATOM 5159 C CA . LEU B 1 241 ? 5.896 -3.125 18.994 1.00 13.11 241 LEU B CA 1
ATOM 5160 C C . LEU B 1 241 ? 7.225 -3.843 19.169 1.00 10.28 241 LEU B C 1
ATOM 5161 O O . LEU B 1 241 ? 8.179 -3.601 18.425 1.00 14.29 241 LEU B O 1
ATOM 5166 N N . SER B 1 242 ? 7.289 -4.752 20.145 1.00 11.49 242 SER B N 1
ATOM 5167 C CA . SER B 1 242 ? 8.457 -5.611 20.295 1.00 11.52 242 SER B CA 1
ATOM 5168 C C . SER B 1 242 ? 8.163 -6.762 21.242 1.00 15.42 242 SER B C 1
ATOM 5169 O O . SER B 1 242 ? 7.265 -6.671 22.091 1.00 14.83 242 SER B O 1
ATOM 5172 N N . ASN B 1 243 ? 8.921 -7.841 21.100 1.00 13.19 243 ASN B N 1
ATOM 5173 C CA . ASN B 1 243 ? 8.887 -8.917 22.091 1.00 15.18 243 ASN B CA 1
ATOM 5174 C C . ASN B 1 243 ? 10.049 -8.840 23.070 1.00 24.23 243 ASN B C 1
ATOM 5175 O O . ASN B 1 243 ? 10.144 -9.652 24.002 1.00 23.58 243 ASN B O 1
ATOM 5180 N N . ASP B 1 244 ? 10.921 -7.856 22.857 1.00 16.57 244 ASP B N 1
ATOM 5181 C CA . ASP B 1 244 ? 12.060 -7.603 23.743 1.00 21.35 244 ASP B CA 1
ATOM 5182 C C . ASP B 1 244 ? 11.695 -6.489 24.716 1.00 24.39 244 ASP B C 1
ATOM 5183 O O . ASP B 1 244 ? 11.635 -5.328 24.334 1.00 17.71 244 ASP B O 1
ATOM 5188 N N . GLU B 1 245 ? 11.465 -6.827 25.977 1.00 28.02 245 GLU B N 1
ATOM 5189 C CA . GLU B 1 245 ? 10.964 -5.828 26.917 1.00 26.83 245 GLU B CA 1
ATOM 5190 C C . GLU B 1 245 ? 12.024 -4.833 27.387 1.00 23.95 245 GLU B C 1
ATOM 5191 O O . GLU B 1 245 ? 11.698 -3.711 27.760 1.00 24.82 245 GLU B O 1
ATOM 5197 N N . GLU B 1 246 ? 13.286 -5.242 27.368 1.00 21.28 246 GLU B N 1
ATOM 5198 C CA . GLU B 1 246 ? 14.365 -4.335 27.742 1.00 23.85 246 GLU B CA 1
ATOM 5199 C C . GLU B 1 246 ? 14.541 -3.240 26.690 1.00 21.13 246 GLU B C 1
ATOM 5200 O O . GLU B 1 246 ? 14.701 -2.062 27.026 1.00 20.43 246 GLU B O 1
ATOM 5206 N N . ILE B 1 247 ? 14.480 -3.629 25.420 1.00 14.99 247 ILE B N 1
ATOM 5207 C CA . ILE B 1 247 ? 14.457 -2.658 24.334 1.00 16.68 247 ILE B CA 1
ATOM 5208 C C . ILE B 1 247 ? 13.166 -1.845 24.389 1.00 18.30 247 ILE B C 1
ATOM 5209 O O . ILE B 1 247 ? 13.171 -0.658 24.078 1.00 15.87 247 ILE B O 1
ATOM 5214 N N . GLY B 1 248 ? 12.071 -2.479 24.810 1.00 18.25 248 GLY B N 1
ATOM 5215 C CA . GLY B 1 248 ? 10.817 -1.771 25.003 1.00 20.07 248 GLY B CA 1
ATOM 5216 C C . GLY B 1 248 ? 10.947 -0.601 25.962 1.00 13.36 248 GLY B C 1
ATOM 5217 O O . GLY B 1 248 ? 10.385 0.473 25.719 1.00 15.79 248 GLY B O 1
ATOM 5218 N N . HIS B 1 249 ? 11.693 -0.802 27.048 1.00 13.53 249 HIS B N 1
ATOM 5219 C CA . HIS B 1 249 ? 11.917 0.269 28.013 1.00 18.82 249 HIS B CA 1
ATOM 5220 C C . HIS B 1 249 ? 12.650 1.429 27.361 1.00 19.00 249 HIS B C 1
ATOM 5221 O O . HIS B 1 249 ? 12.292 2.587 27.575 1.00 14.05 249 HIS B O 1
ATOM 5228 N N . LYS B 1 250 ? 13.677 1.108 26.572 1.00 15.55 250 LYS B N 1
ATOM 5229 C CA . LYS B 1 250 ? 14.431 2.121 25.837 1.00 17.33 250 LYS B CA 1
ATOM 5230 C C . LYS B 1 250 ? 13.558 2.859 24.827 1.00 16.58 250 LYS B C 1
ATOM 5231 O O . LYS B 1 250 ? 13.711 4.075 24.648 1.00 13.65 250 LYS B O 1
ATOM 5237 N N . ILE B 1 251 ? 12.659 2.134 24.155 1.00 14.73 251 ILE B N 1
ATOM 5238 C CA A ILE B 1 251 ? 11.730 2.749 23.211 0.25 12.81 251 ILE B CA 1
ATOM 5239 C CA B ILE B 1 251 ? 11.758 2.777 23.204 0.75 9.07 251 ILE B CA 1
ATOM 5240 C C . ILE B 1 251 ? 10.780 3.698 23.927 1.00 8.88 251 ILE B C 1
ATOM 5241 O O . ILE B 1 251 ? 10.507 4.798 23.459 1.00 10.95 251 ILE B O 1
ATOM 5250 N N . ASN B 1 252 ? 10.261 3.251 25.066 1.00 10.51 252 ASN B N 1
ATOM 5251 C CA . ASN B 1 252 ? 9.338 4.080 25.837 1.00 10.80 252 ASN B CA 1
ATOM 5252 C C . ASN B 1 252 ? 9.960 5.437 26.174 1.00 12.79 252 ASN B C 1
ATOM 5253 O O . ASN B 1 252 ? 9.315 6.482 26.016 1.00 10.49 252 ASN B O 1
ATOM 5258 N N . SER B 1 253 ? 11.212 5.408 26.627 1.00 11.86 253 SER B N 1
ATOM 5259 C CA . SER B 1 253 ? 11.922 6.620 27.039 1.00 14.27 253 SER B CA 1
ATOM 5260 C C . SER B 1 253 ? 12.301 7.493 25.840 1.00 12.49 253 SER B C 1
ATOM 5261 O O . SER B 1 253 ? 12.334 8.728 25.933 1.00 12.55 253 SER B O 1
ATOM 5264 N N . ALA B 1 254 ? 12.613 6.847 24.722 1.00 11.71 254 ALA B N 1
ATOM 5265 C CA . ALA B 1 254 ? 12.932 7.550 23.481 1.00 9.74 254 ALA B CA 1
ATOM 5266 C C . ALA B 1 254 ? 11.721 8.288 22.911 1.00 12.49 254 ALA B C 1
ATOM 5267 O O . ALA B 1 254 ? 11.851 9.388 22.390 1.00 12.23 254 ALA B O 1
ATOM 5269 N N . LEU B 1 255 ? 10.543 7.676 22.980 1.00 12.65 255 LEU B N 1
ATOM 5270 C CA . LEU B 1 255 ? 9.334 8.335 22.472 1.00 13.27 255 LEU B CA 1
ATOM 5271 C C . LEU B 1 255 ? 9.004 9.562 23.327 1.00 8.62 255 LEU B C 1
ATOM 5272 O O . LEU B 1 255 ? 8.823 10.662 22.800 1.00 11.09 255 LEU B O 1
ATOM 5277 N N . PHE B 1 256 ? 8.939 9.369 24.644 1.00 11.03 256 PHE B N 1
ATOM 5278 C CA . PHE B 1 256 ? 8.801 10.471 25.589 1.00 12.05 256 PHE B CA 1
ATOM 5279 C C . PHE B 1 256 ? 9.633 10.120 26.810 1.00 13.69 256 PHE B C 1
ATOM 5280 O O . PHE B 1 256 ? 9.418 9.063 27.403 1.00 12.94 256 PHE B O 1
ATOM 5288 N N . PRO B 1 257 ? 10.509 11.038 27.254 1.00 10.11 257 PRO B N 1
ATOM 5289 C CA . PRO B 1 257 ? 10.685 12.433 26.836 1.00 11.25 257 PRO B CA 1
ATOM 5290 C C . PRO B 1 257 ? 11.598 12.637 25.647 1.00 13.14 257 PRO B C 1
ATOM 5291 O O . PRO B 1 257 ? 11.929 13.786 25.370 1.00 12.60 257 PRO B O 1
ATOM 5295 N N . GLY B 1 258 ? 12.023 11.578 24.976 1.00 11.21 258 GLY B N 1
ATOM 5296 C CA . GLY B 1 258 ? 13.010 11.748 23.922 1.00 8.53 258 GLY B CA 1
ATOM 5297 C C . GLY B 1 258 ? 12.567 12.544 22.695 1.00 15.48 258 GLY B C 1
ATOM 5298 O O . GLY B 1 258 ? 13.324 13.376 22.184 1.00 15.36 258 GLY B O 1
ATOM 5299 N N . LEU B 1 259 ? 11.347 12.303 22.221 1.00 10.82 259 LEU B N 1
ATOM 5300 C CA . LEU B 1 259 ? 10.964 12.719 20.869 1.00 12.41 259 LEU B CA 1
ATOM 5301 C C . LEU B 1 259 ? 9.696 13.560 20.830 1.00 10.94 259 LEU B C 1
ATOM 5302 O O . LEU B 1 259 ? 9.622 14.579 20.132 1.00 11.54 259 LEU B O 1
ATOM 5307 N N . GLN B 1 260 ? 8.688 13.131 21.581 1.00 9.66 260 GLN B N 1
ATOM 5308 C CA . GLN B 1 260 ? 7.403 13.830 21.571 1.00 7.36 260 GLN B CA 1
ATOM 5309 C C . GLN B 1 260 ? 7.116 14.505 22.909 1.00 8.90 260 GLN B C 1
ATOM 5310 O O . GLN B 1 260 ? 7.875 14.365 23.867 1.00 13.35 260 GLN B O 1
ATOM 5316 N N . GLY B 1 261 ? 6.003 15.228 22.964 1.00 11.75 261 GLY B N 1
ATOM 5317 C CA . GLY B 1 261 ? 5.540 15.834 24.196 1.00 9.83 261 GLY B CA 1
ATOM 5318 C C . GLY B 1 261 ? 4.221 15.172 24.546 1.00 7.86 261 GLY B C 1
ATOM 5319 O O . GLY B 1 261 ? 4.160 13.944 24.735 1.00 10.50 261 GLY B O 1
ATOM 5320 N N . GLY B 1 262 ? 3.153 15.957 24.604 1.00 10.28 262 GLY B N 1
ATOM 5321 C CA . GLY B 1 262 ? 1.846 15.398 24.929 1.00 8.84 262 GLY B CA 1
ATOM 5322 C C . GLY B 1 262 ? 1.350 14.500 23.808 1.00 10.20 262 GLY B C 1
ATOM 5323 O O . GLY B 1 262 ? 1.471 14.852 22.632 1.00 11.72 262 GLY B O 1
ATOM 5324 N N . PRO B 1 263 ? 0.791 13.331 24.160 1.00 8.09 263 PRO B N 1
ATOM 5325 C CA . PRO B 1 263 ? 0.266 12.455 23.112 1.00 8.75 263 PRO B CA 1
ATOM 5326 C C . PRO B 1 263 ? -1.124 12.909 22.693 1.00 7.77 263 PRO B C 1
ATOM 5327 O O . PRO B 1 263 ? -1.757 13.715 23.391 1.00 11.87 263 PRO B O 1
ATOM 5331 N N . LEU B 1 264 ? -1.600 12.418 21.556 1.00 8.95 264 LEU B N 1
ATOM 5332 C CA . LEU B 1 264 ? -2.938 12.794 21.105 1.00 9.84 264 LEU B CA 1
ATOM 5333 C C . LEU B 1 264 ? -3.932 11.772 21.661 1.00 9.87 264 LEU B C 1
ATOM 5334 O O . LEU B 1 264 ? -4.160 10.728 21.052 1.00 12.20 264 LEU B O 1
ATOM 5339 N N . MET B 1 265 ? -4.513 12.049 22.830 1.00 11.80 265 MET B N 1
ATOM 5340 C CA . MET B 1 265 ? -5.300 11.021 23.500 1.00 9.69 265 MET B CA 1
ATOM 5341 C C . MET B 1 265 ? -6.566 10.654 22.745 1.00 11.18 265 MET B C 1
ATOM 5342 O O . MET B 1 265 ? -7.020 9.521 22.820 1.00 12.67 265 MET B O 1
ATOM 5347 N N . HIS B 1 266 ? -7.136 11.609 22.022 1.00 12.98 266 HIS B N 1
ATOM 5348 C CA . HIS B 1 266 ? -8.292 11.312 21.182 1.00 12.15 266 HIS B CA 1
ATOM 5349 C C . HIS B 1 266 ? -7.890 10.340 20.066 1.00 13.65 266 HIS B C 1
ATOM 5350 O O . HIS B 1 266 ? -8.634 9.423 19.749 1.00 12.73 266 HIS B O 1
ATOM 5357 N N . ILE B 1 267 ? -6.704 10.520 19.482 1.00 11.41 267 ILE B N 1
ATOM 5358 C CA . ILE B 1 267 ? -6.264 9.592 18.441 1.00 9.76 267 ILE B CA 1
ATOM 5359 C C . ILE B 1 267 ? -5.959 8.214 19.036 1.00 11.81 267 ILE B C 1
ATOM 5360 O O . ILE B 1 267 ? -6.221 7.185 18.417 1.00 14.24 267 ILE B O 1
ATOM 5365 N N . ILE B 1 268 ? -5.439 8.189 20.257 1.00 11.67 268 ILE B N 1
ATOM 5366 C CA . ILE B 1 268 ? -5.149 6.914 20.910 1.00 8.59 268 ILE B CA 1
ATOM 5367 C C . ILE B 1 268 ? -6.430 6.153 21.234 1.00 9.62 268 ILE B C 1
ATOM 5368 O O . ILE B 1 268 ? -6.484 4.923 21.110 1.00 13.19 268 ILE B O 1
ATOM 5373 N N . ALA B 1 269 ? -7.471 6.875 21.641 1.00 9.18 269 ALA B N 1
ATOM 5374 C CA . ALA B 1 269 ? -8.773 6.238 21.818 1.00 9.39 269 ALA B CA 1
ATOM 5375 C C . ALA B 1 269 ? -9.263 5.694 20.483 1.00 14.95 269 ALA B C 1
ATOM 5376 O O . ALA B 1 269 ? -9.822 4.603 20.411 1.00 13.75 269 ALA B O 1
ATOM 5378 N N . ALA B 1 270 ? -9.061 6.453 19.418 1.00 11.86 270 ALA B N 1
ATOM 5379 C CA . ALA B 1 270 ? -9.462 5.966 18.107 1.00 11.64 270 ALA B CA 1
ATOM 5380 C C . ALA B 1 270 ? -8.616 4.754 17.689 1.00 13.72 270 ALA B C 1
ATOM 5381 O O . ALA B 1 270 ? -9.123 3.833 17.034 1.00 9.49 270 ALA B O 1
ATOM 5383 N N . LYS B 1 271 ? -7.340 4.730 18.088 1.00 12.50 271 LYS B N 1
ATOM 5384 C CA . LYS B 1 271 ? -6.505 3.553 17.836 1.00 11.08 271 LYS B CA 1
ATOM 5385 C C . LYS B 1 271 ? -7.085 2.323 18.520 1.00 11.62 271 LYS B C 1
ATOM 5386 O O . LYS B 1 271 ? -7.081 1.244 17.952 1.00 12.52 271 LYS B O 1
ATOM 5392 N N . ALA B 1 272 ? -7.589 2.482 19.742 1.00 11.26 272 ALA B N 1
ATOM 5393 C CA . ALA B 1 272 ? -8.195 1.360 20.446 1.00 10.12 272 ALA B CA 1
ATOM 5394 C C . ALA B 1 272 ? -9.406 0.835 19.688 1.00 11.98 272 ALA B C 1
ATOM 5395 O O . ALA B 1 272 ? -9.558 -0.376 19.496 1.00 11.00 272 ALA B O 1
ATOM 5397 N N . VAL B 1 273 ? -10.260 1.750 19.243 1.00 10.85 273 VAL B N 1
ATOM 5398 C CA . VAL B 1 273 ? -11.426 1.379 18.440 1.00 12.24 273 VAL B CA 1
ATOM 5399 C C . VAL B 1 273 ? -11.028 0.581 17.193 1.00 14.03 273 VAL B C 1
ATOM 5400 O O . VAL B 1 273 ? -11.603 -0.469 16.917 1.00 15.43 273 VAL B O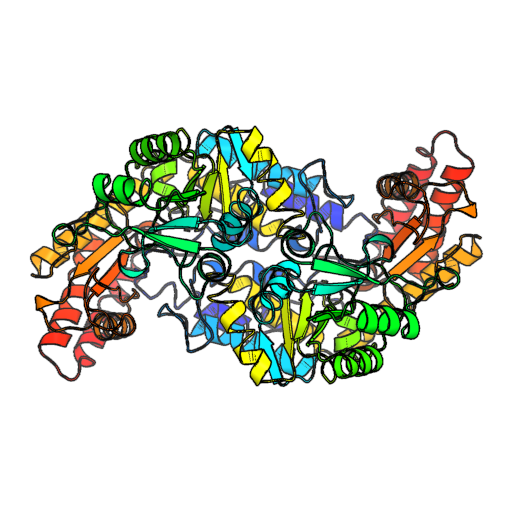 1
ATOM 5404 N N . ALA B 1 274 ? -10.023 1.067 16.470 1.00 11.21 274 ALA B N 1
ATOM 5405 C CA . ALA B 1 274 ? -9.548 0.399 15.257 1.00 11.92 274 ALA B CA 1
ATOM 5406 C C . ALA B 1 274 ? -8.904 -0.960 15.559 1.00 12.52 274 ALA B C 1
ATOM 5407 O O . ALA B 1 274 ? -9.115 -1.937 14.823 1.00 14.18 274 ALA B O 1
ATOM 5409 N N . PHE B 1 275 ? -8.141 -1.043 16.644 1.00 14.28 275 PHE B N 1
ATOM 5410 C CA . PHE B 1 275 ? -7.574 -2.335 17.033 1.00 11.81 275 PHE B CA 1
ATOM 5411 C C . PHE B 1 275 ? -8.665 -3.352 17.358 1.00 13.25 275 PHE B C 1
ATOM 5412 O O . PHE B 1 275 ? -8.538 -4.524 17.020 1.00 12.51 275 PHE B O 1
ATOM 5420 N N . LEU B 1 276 ? -9.738 -2.923 18.009 1.00 10.86 276 LEU B N 1
ATOM 5421 C CA . LEU B 1 276 ? -10.815 -3.870 18.290 1.00 11.35 276 LEU B CA 1
ATOM 5422 C C . LEU B 1 276 ? -11.420 -4.341 16.971 1.00 14.23 276 LEU B C 1
ATOM 5423 O O . LEU B 1 276 ? -11.771 -5.508 16.830 1.00 13.92 276 LEU B O 1
ATOM 5428 N N . GLU B 1 277 ? -11.505 -3.444 15.991 1.00 15.52 277 GLU B N 1
ATOM 5429 C CA . GLU B 1 277 ? -12.031 -3.838 14.691 1.00 13.70 277 GLU B CA 1
ATOM 5430 C C . GLU B 1 277 ? -11.101 -4.866 14.046 1.00 13.61 277 GLU B C 1
ATOM 5431 O O . GLU B 1 277 ? -11.557 -5.856 13.464 1.00 14.64 277 GLU B O 1
ATOM 5437 N N . ASN B 1 278 ? -9.801 -4.631 14.163 1.00 12.39 278 ASN B N 1
ATOM 5438 C CA . ASN B 1 278 ? -8.801 -5.568 13.662 1.00 12.57 278 ASN B CA 1
ATOM 5439 C C . ASN B 1 278 ? -8.918 -6.955 14.286 1.00 13.98 278 ASN B C 1
ATOM 5440 O O . ASN B 1 278 ? -8.528 -7.952 13.673 1.00 13.99 278 ASN B O 1
ATOM 5445 N N . LEU B 1 279 ? -9.399 -7.015 15.526 1.00 13.86 279 LEU B N 1
ATOM 5446 C CA . LEU B 1 279 ? -9.490 -8.292 16.237 1.00 13.36 279 LEU B CA 1
ATOM 5447 C C . LEU B 1 279 ? -10.687 -9.135 15.811 1.00 17.71 279 LEU B C 1
ATOM 5448 O O . LEU B 1 279 ? -10.775 -10.310 16.174 1.00 19.47 279 LEU B O 1
ATOM 5453 N N . GLN B 1 280 ? -11.618 -8.535 15.073 1.00 16.93 280 GLN B N 1
ATOM 5454 C CA . GLN B 1 280 ? -12.804 -9.250 14.607 1.00 16.83 280 GLN B CA 1
ATOM 5455 C C . GLN B 1 280 ? -12.402 -10.251 13.531 1.00 17.40 280 GLN B C 1
ATOM 5456 O O . GLN B 1 280 ? -11.505 -9.979 12.743 1.00 18.33 280 GLN B O 1
ATOM 5462 N N . PRO B 1 281 ? -13.067 -11.418 13.500 1.00 21.87 281 PRO B N 1
ATOM 5463 C CA . PRO B 1 281 ? -12.800 -12.451 12.496 1.00 16.22 281 PRO B CA 1
ATOM 5464 C C . PRO B 1 281 ? -12.910 -11.912 11.080 1.00 20.55 281 PRO B C 1
ATOM 5465 O O . PRO B 1 281 ? -12.183 -12.357 10.191 1.00 22.53 281 PRO B O 1
ATOM 5469 N N . GLU B 1 282 ? -13.818 -10.963 10.881 1.00 16.00 282 GLU B N 1
ATOM 5470 C CA . GLU B 1 282 ? -14.051 -10.355 9.575 1.00 18.05 282 GLU B CA 1
ATOM 5471 C C . GLU B 1 282 ? -12.852 -9.573 9.051 1.00 22.47 282 GLU B C 1
ATOM 5472 O O . GLU B 1 282 ? -12.739 -9.342 7.843 1.00 19.97 282 GLU B O 1
ATOM 5478 N N . TYR B 1 283 ? -11.972 -9.130 9.947 1.00 15.17 283 TYR B N 1
ATOM 5479 C CA . TYR B 1 283 ? -10.785 -8.423 9.494 1.00 16.66 283 TYR B CA 1
ATOM 5480 C C . TYR B 1 283 ? -9.847 -9.346 8.704 1.00 18.49 283 TYR B C 1
ATOM 5481 O O . TYR B 1 283 ? -9.318 -8.940 7.674 1.00 14.88 283 TYR B O 1
ATOM 5490 N N . LYS B 1 284 ? -9.658 -10.588 9.162 1.00 18.06 284 LYS B N 1
ATOM 5491 C CA . LYS B 1 284 ? -8.867 -11.551 8.388 1.00 16.33 284 LYS B CA 1
ATOM 5492 C C . LYS B 1 284 ? -9.455 -11.754 7.000 1.00 13.99 284 LYS B C 1
ATOM 5493 O O . LYS B 1 284 ? -8.728 -11.788 6.015 1.00 17.28 284 LYS B O 1
ATOM 5499 N N . SER B 1 285 ? -10.776 -11.870 6.918 1.00 14.35 285 SER B N 1
ATOM 5500 C CA A SER B 1 285 ? -11.439 -12.080 5.638 0.57 16.20 285 SER B CA 1
ATOM 5501 C CA B SER B 1 285 ? -11.405 -12.100 5.624 0.43 16.55 285 SER B CA 1
ATOM 5502 C C . SER B 1 285 ? -11.249 -10.872 4.737 1.00 18.99 285 SER B C 1
ATOM 5503 O O . SER B 1 285 ? -11.133 -11.003 3.512 1.00 17.82 285 SER B O 1
ATOM 5508 N N . TYR B 1 286 ? -11.236 -9.692 5.357 1.00 14.68 286 TYR B N 1
ATOM 5509 C CA . TYR B 1 286 ? -11.004 -8.450 4.628 1.00 17.21 286 TYR B CA 1
ATOM 5510 C C . TYR B 1 286 ? -9.608 -8.423 4.011 1.00 17.82 286 TYR B C 1
ATOM 5511 O O . TYR B 1 286 ? -9.463 -8.091 2.839 1.00 17.11 286 TYR B O 1
ATOM 5520 N N . ILE B 1 287 ? -8.590 -8.772 4.792 1.00 13.20 287 ILE B N 1
ATOM 5521 C CA . ILE B 1 287 ? -7.225 -8.793 4.259 1.00 14.67 287 ILE B CA 1
ATOM 5522 C C . ILE B 1 287 ? -7.072 -9.879 3.181 1.00 15.97 287 ILE B C 1
ATOM 5523 O O . ILE B 1 287 ? -6.345 -9.702 2.200 1.00 15.93 287 ILE B O 1
ATOM 5528 N N . GLN B 1 288 ? -7.756 -11.007 3.348 1.00 14.50 288 GLN B N 1
ATOM 5529 C CA . GLN B 1 288 ? -7.689 -12.028 2.313 1.00 15.68 288 GLN B CA 1
ATOM 5530 C C . GLN B 1 288 ? -8.311 -11.503 1.019 1.00 15.36 288 GLN B C 1
ATOM 5531 O O . GLN B 1 288 ? -7.826 -11.807 -0.068 1.00 19.35 288 GLN B O 1
ATOM 5537 N N . GLN B 1 289 ? -9.383 -10.726 1.141 1.00 15.85 289 GLN B N 1
ATOM 5538 C CA . GLN B 1 289 ? -10.038 -10.156 -0.037 1.00 17.59 289 GLN B CA 1
ATOM 5539 C C . GLN B 1 289 ? -9.149 -9.067 -0.656 1.00 21.37 289 GLN B C 1
ATOM 5540 O O . GLN B 1 289 ? -9.054 -8.947 -1.887 1.00 21.15 289 GLN B O 1
ATOM 5546 N N . VAL B 1 290 ? -8.489 -8.285 0.198 1.00 16.04 290 VAL B N 1
ATOM 5547 C CA . VAL B 1 290 ? -7.540 -7.274 -0.270 1.00 15.42 290 VAL B CA 1
ATOM 5548 C C . VAL B 1 290 ? -6.494 -7.909 -1.190 1.00 18.22 290 VAL B C 1
ATOM 5549 O O . VAL B 1 290 ? -6.216 -7.401 -2.280 1.00 14.58 290 VAL B O 1
ATOM 5553 N N . ILE B 1 291 ? -5.939 -9.037 -0.755 1.00 15.73 291 ILE B N 1
ATOM 5554 C CA . ILE B 1 291 ? -4.912 -9.730 -1.524 1.00 14.35 291 ILE B CA 1
ATOM 5555 C C . ILE B 1 291 ? -5.498 -10.360 -2.794 1.00 15.04 291 ILE B C 1
ATOM 5556 O O . ILE B 1 291 ? -4.947 -10.188 -3.883 1.00 18.89 291 ILE B O 1
ATOM 5561 N N . SER B 1 292 ? -6.627 -11.054 -2.663 1.00 15.42 292 SER B N 1
ATOM 5562 C CA . SER B 1 292 ? -7.318 -11.624 -3.821 1.00 18.37 292 SER B CA 1
ATOM 5563 C C . SER B 1 292 ? -7.645 -10.578 -4.883 1.00 19.01 292 SER B C 1
ATOM 5564 O O . SER B 1 292 ? -7.485 -10.827 -6.083 1.00 16.67 292 SER B O 1
ATOM 5567 N N . ASN B 1 293 ? -8.123 -9.422 -4.434 1.00 17.80 293 ASN B N 1
ATOM 5568 C CA . ASN B 1 293 ? -8.403 -8.300 -5.331 1.00 15.77 293 ASN B CA 1
ATOM 5569 C C . ASN B 1 293 ? -7.161 -7.799 -6.038 1.00 15.62 293 ASN B C 1
ATOM 5570 O O . ASN B 1 293 ? -7.199 -7.483 -7.232 1.00 15.98 293 ASN B O 1
ATOM 5575 N N . ALA B 1 294 ? -6.059 -7.719 -5.304 1.00 16.66 294 ALA B N 1
ATOM 5576 C CA . ALA B 1 294 ? -4.811 -7.262 -5.890 1.00 18.22 294 ALA B CA 1
ATOM 5577 C C . ALA B 1 294 ? -4.354 -8.212 -6.994 1.00 17.04 294 ALA B C 1
ATOM 5578 O O . ALA B 1 294 ? -3.929 -7.776 -8.066 1.00 15.84 294 ALA B O 1
ATOM 5580 N N . LYS B 1 295 ? -4.464 -9.514 -6.744 1.00 17.57 295 LYS B N 1
ATOM 5581 C CA . LYS B 1 295 ? -4.086 -10.490 -7.761 1.00 22.66 295 LYS B CA 1
ATOM 5582 C C . LYS B 1 295 ? -4.987 -10.411 -8.996 1.00 20.94 295 LYS B C 1
ATOM 5583 O O . LYS B 1 295 ? -4.504 -10.505 -10.128 1.00 18.50 295 LYS B O 1
ATOM 5589 N N . ALA B 1 296 ? -6.285 -10.204 -8.779 1.00 21.97 296 ALA B N 1
ATOM 5590 C CA . ALA B 1 296 ? -7.229 -10.034 -9.889 1.00 17.87 296 ALA B CA 1
ATOM 5591 C C . ALA B 1 296 ? -6.916 -8.788 -10.707 1.00 17.76 296 ALA B C 1
ATOM 5592 O O . ALA B 1 296 ? -6.999 -8.790 -11.937 1.00 18.33 296 ALA B O 1
ATOM 5594 N N . LEU B 1 297 ? -6.564 -7.713 -10.018 1.00 19.10 297 LEU B N 1
ATOM 5595 C CA . LEU B 1 297 ? -6.218 -6.473 -10.699 1.00 18.60 297 LEU B CA 1
ATOM 5596 C C . LEU B 1 297 ? -4.990 -6.663 -11.580 1.00 17.17 297 LEU B C 1
ATOM 5597 O O . LEU B 1 297 ? -4.987 -6.271 -12.755 1.00 17.70 297 LEU B O 1
ATOM 5602 N N . ALA B 1 298 ? -3.947 -7.258 -11.005 1.00 16.92 298 ALA B N 1
ATOM 5603 C CA . ALA B 1 298 ? -2.702 -7.498 -11.730 1.00 18.94 298 ALA B CA 1
ATOM 5604 C C . ALA B 1 298 ? -2.963 -8.351 -12.952 1.00 21.59 298 ALA B C 1
ATOM 5605 O O . ALA B 1 298 ? -2.450 -8.079 -14.040 1.00 20.11 298 ALA B O 1
ATOM 5607 N N . SER B 1 299 ? -3.769 -9.390 -12.771 1.00 18.38 299 SER B N 1
ATOM 5608 C CA . SER B 1 299 ? -4.060 -10.303 -13.875 1.00 19.26 299 SER B CA 1
ATOM 5609 C C . SER B 1 299 ? -4.876 -9.660 -14.988 1.00 22.24 299 SER B C 1
ATOM 5610 O O . SER B 1 299 ? -4.666 -9.969 -16.161 1.00 24.29 299 SER B O 1
ATOM 5613 N N . SER B 1 300 ? -5.815 -8.785 -14.631 1.00 20.01 300 SER B N 1
ATOM 5614 C CA . SER B 1 300 ? -6.607 -8.102 -15.655 1.00 19.87 300 SER B CA 1
ATOM 5615 C C . SER B 1 300 ? -5.713 -7.203 -16.496 1.00 24.47 300 SER B C 1
ATOM 5616 O O . SER B 1 300 ? -5.908 -7.060 -17.697 1.00 24.96 300 SER B O 1
ATOM 5619 N N . LEU B 1 301 ? -4.724 -6.594 -15.858 1.00 22.18 301 LEU B N 1
ATOM 5620 C CA . LEU B 1 301 ? -3.787 -5.749 -16.582 1.00 21.16 301 LEU B CA 1
ATOM 5621 C C . LEU B 1 301 ? -2.888 -6.564 -17.514 1.00 19.82 301 LEU B C 1
ATOM 5622 O O . LEU B 1 301 ? -2.622 -6.138 -18.637 1.00 20.29 301 LEU B O 1
ATOM 5627 N N . GLN B 1 302 ? -2.435 -7.735 -17.063 1.00 21.21 302 GLN B N 1
ATOM 5628 C CA . GLN B 1 302 ? -1.575 -8.581 -17.898 1.00 24.64 302 GLN B CA 1
ATOM 5629 C C . GLN B 1 302 ? -2.355 -9.076 -19.100 1.00 22.62 302 GLN B C 1
ATOM 5630 O O . GLN B 1 302 ? -1.835 -9.168 -20.219 1.00 22.64 302 GLN B O 1
ATOM 5636 N N . GLU B 1 303 ? -3.614 -9.400 -18.848 1.00 21.55 303 GLU B N 1
ATOM 5637 C CA . GLU B 1 303 ? -4.551 -9.832 -19.874 1.00 22.43 303 GLU B CA 1
ATOM 5638 C C . GLU B 1 303 ? -4.638 -8.772 -20.971 1.00 22.75 303 GLU B C 1
ATOM 5639 O O . GLU B 1 303 ? -4.729 -9.082 -22.154 1.00 23.60 303 GLU B O 1
ATOM 5645 N N . ARG B 1 304 ? -4.596 -7.511 -20.567 1.00 22.10 304 ARG B N 1
ATOM 5646 C CA . ARG B 1 304 ? -4.618 -6.409 -21.518 1.00 22.36 304 ARG B CA 1
ATOM 5647 C C . ARG B 1 304 ? -3.227 -6.045 -22.041 1.00 27.18 304 ARG B C 1
ATOM 5648 O O . ARG B 1 304 ? -3.053 -5.007 -22.691 1.00 22.47 304 ARG B O 1
ATOM 5656 N N . GLY B 1 305 ? -2.236 -6.887 -21.753 1.00 27.53 305 GLY B N 1
ATOM 5657 C CA . GLY B 1 305 ? -0.902 -6.717 -22.315 1.00 22.48 305 GLY B CA 1
ATOM 5658 C C . GLY B 1 305 ? 0.077 -5.852 -21.535 1.00 23.58 305 GLY B C 1
ATOM 5659 O O . GLY B 1 305 ? 1.141 -5.512 -22.044 1.00 24.79 305 GLY B O 1
ATOM 5660 N N . TYR B 1 306 ? -0.269 -5.474 -20.310 1.00 21.48 306 TYR B N 1
ATOM 5661 C CA . TYR B 1 306 ? 0.639 -4.653 -19.519 1.00 20.07 306 TYR B CA 1
ATOM 5662 C C . TYR B 1 306 ? 1.499 -5.503 -18.597 1.00 27.06 306 TYR B C 1
ATOM 5663 O O . TYR B 1 306 ? 1.093 -6.586 -18.185 1.00 25.75 306 TYR B O 1
ATOM 5672 N N . ASP B 1 307 ? 2.700 -5.017 -18.303 1.00 19.37 307 ASP B N 1
ATOM 5673 C CA . ASP B 1 307 ? 3.645 -5.778 -17.497 1.00 25.75 307 ASP B CA 1
ATOM 5674 C C . ASP B 1 307 ? 3.542 -5.421 -16.022 1.00 22.20 307 ASP B C 1
ATOM 5675 O O . ASP B 1 307 ? 3.452 -4.247 -15.663 1.00 18.47 307 ASP B O 1
ATOM 5680 N N . ILE B 1 308 ? 3.575 -6.445 -15.176 1.00 22.92 308 ILE B N 1
ATOM 5681 C CA . ILE B 1 308 ? 3.530 -6.271 -13.730 1.00 19.56 308 ILE B CA 1
ATOM 5682 C C . ILE B 1 308 ? 4.884 -6.641 -13.138 1.00 24.75 308 ILE B C 1
ATOM 5683 O O . ILE B 1 308 ? 5.399 -7.730 -13.395 1.00 25.67 308 ILE B O 1
ATOM 5688 N N . LEU B 1 309 ? 5.469 -5.731 -12.363 1.00 21.28 309 LEU B N 1
ATOM 5689 C CA . LEU B 1 309 ? 6.757 -6.003 -11.725 1.00 23.16 309 LEU B CA 1
ATOM 5690 C C . LEU B 1 309 ? 6.669 -7.228 -10.807 1.00 26.31 309 LEU B C 1
ATOM 5691 O O . LEU B 1 309 ? 5.765 -7.334 -9.968 1.00 23.33 309 LEU B O 1
ATOM 5696 N N . THR B 1 310 ? 7.618 -8.147 -10.986 1.00 21.38 310 THR B N 1
ATOM 5697 C CA . THR B 1 310 ? 7.617 -9.478 -10.353 1.00 19.45 310 THR B CA 1
ATOM 5698 C C . THR B 1 310 ? 6.525 -10.425 -10.876 1.00 22.31 310 THR B C 1
ATOM 5699 O O . THR B 1 310 ? 6.436 -11.573 -10.442 1.00 25.09 310 THR B O 1
ATOM 5703 N N . GLY B 1 311 ? 5.707 -9.946 -11.810 1.00 20.89 311 GLY B N 1
ATOM 5704 C CA . GLY B 1 311 ? 4.699 -10.773 -12.457 1.00 24.75 311 GLY B CA 1
ATOM 5705 C C . GLY B 1 311 ? 3.435 -11.022 -11.648 1.00 26.14 311 GLY B C 1
ATOM 5706 O O . GLY B 1 311 ? 2.639 -11.906 -11.984 1.00 22.87 311 GLY B O 1
ATOM 5707 N N . GLY B 1 312 ? 3.233 -10.233 -10.594 1.00 19.94 312 GLY B N 1
ATOM 5708 C CA . GLY B 1 312 ? 2.114 -10.459 -9.694 1.00 17.95 312 GLY B CA 1
ATOM 5709 C C . GLY B 1 312 ? 2.311 -9.829 -8.329 1.00 19.45 312 GLY B C 1
ATOM 5710 O O . GLY B 1 312 ? 3.100 -8.902 -8.181 1.00 18.70 312 GLY B O 1
ATOM 5711 N N . THR B 1 313 ? 1.597 -10.318 -7.319 1.00 18.95 313 THR B N 1
ATOM 5712 C CA . THR B 1 313 ? 1.751 -9.742 -5.983 1.00 19.61 313 THR B CA 1
ATOM 5713 C C . THR B 1 313 ? 1.369 -10.745 -4.903 1.00 19.38 313 THR B C 1
ATOM 5714 O O . THR B 1 313 ? 0.574 -11.649 -5.150 1.00 16.08 313 THR B O 1
ATOM 5718 N N . ASP B 1 314 ? 1.955 -10.600 -3.717 1.00 14.71 314 ASP B N 1
ATOM 5719 C CA . ASP B 1 314 ? 1.568 -11.420 -2.578 1.00 15.84 314 ASP B CA 1
ATOM 5720 C C . ASP B 1 314 ? 0.810 -10.527 -1.607 1.00 17.70 314 ASP B C 1
ATOM 5721 O O . ASP B 1 314 ? 0.380 -10.982 -0.543 1.00 16.36 314 ASP B O 1
ATOM 5726 N N . ASN B 1 315 ? 0.686 -9.244 -1.944 1.00 15.90 315 ASN B N 1
ATOM 5727 C CA . ASN B 1 315 ? 0.021 -8.309 -1.027 1.00 15.49 315 ASN B CA 1
ATOM 5728 C C . ASN B 1 315 ? -1.064 -7.424 -1.661 1.00 13.68 315 ASN B C 1
ATOM 5729 O O . ASN B 1 315 ? -1.748 -7.854 -2.592 1.00 16.78 315 ASN B O 1
ATOM 5734 N N . HIS B 1 316 ? -1.235 -6.217 -1.122 1.00 15.90 316 HIS B N 1
ATOM 5735 C CA . HIS B 1 316 ? -2.259 -5.270 -1.585 1.00 12.69 316 HIS B CA 1
ATOM 5736 C C . HIS B 1 316 ? -1.791 -4.385 -2.734 1.00 14.71 316 HIS B C 1
ATOM 5737 O O . HIS B 1 316 ? -2.576 -3.605 -3.290 1.00 13.03 316 HIS B O 1
ATOM 5744 N N . ILE B 1 317 ? -0.515 -4.502 -3.088 1.00 14.66 317 ILE B N 1
ATOM 5745 C CA . ILE B 1 317 ? 0.113 -3.594 -4.045 1.00 12.99 317 ILE B CA 1
ATOM 5746 C C . ILE B 1 317 ? 0.299 -4.229 -5.410 1.00 17.26 317 ILE B C 1
ATOM 5747 O O . ILE B 1 317 ? 0.721 -5.378 -5.511 1.00 18.46 317 ILE B O 1
ATOM 5752 N N . VAL B 1 318 ? -0.018 -3.479 -6.459 1.00 13.61 318 VAL B N 1
ATOM 5753 C CA . VAL B 1 318 ? 0.306 -3.891 -7.818 1.00 14.21 318 VAL B CA 1
ATOM 5754 C C . VAL B 1 318 ? 1.206 -2.837 -8.458 1.00 16.52 318 VAL B C 1
ATOM 5755 O O . VAL B 1 318 ? 0.843 -1.657 -8.525 1.00 13.90 318 VAL B O 1
ATOM 5759 N N . LEU B 1 319 ? 2.386 -3.255 -8.914 1.00 18.79 319 LEU B N 1
ATOM 5760 C CA . LEU B 1 319 ? 3.306 -2.350 -9.594 1.00 14.40 319 LEU B CA 1
ATOM 5761 C C . LEU B 1 319 ? 3.240 -2.593 -11.094 1.00 18.17 319 LEU B C 1
ATOM 5762 O O . LEU B 1 319 ? 3.513 -3.701 -11.551 1.00 20.01 319 LEU B O 1
ATOM 5767 N N . VAL B 1 320 ? 2.869 -1.567 -11.857 1.00 15.62 320 VAL B N 1
ATOM 5768 C CA . VAL B 1 320 ? 2.842 -1.685 -13.310 1.00 15.91 320 VAL B CA 1
ATOM 5769 C C . VAL B 1 320 ? 4.126 -1.121 -13.913 1.00 20.86 320 VAL B C 1
ATOM 5770 O O . VAL B 1 320 ? 4.539 -0.003 -13.587 1.00 21.36 320 VAL B O 1
ATOM 5774 N N . ASP B 1 321 ? 4.753 -1.910 -14.779 1.00 23.14 321 ASP B N 1
ATOM 5775 C CA . ASP B 1 321 ? 6.018 -1.562 -15.432 1.00 22.11 321 ASP B CA 1
ATOM 5776 C C . ASP B 1 321 ? 5.694 -1.084 -16.843 1.00 21.00 321 ASP B C 1
ATOM 5777 O O . ASP B 1 321 ? 5.418 -1.898 -17.723 1.00 18.88 321 ASP B O 1
ATOM 5782 N N . LEU B 1 322 ? 5.738 0.231 -17.059 1.00 19.34 322 LEU B N 1
ATOM 5783 C CA . LEU B 1 322 ? 5.289 0.817 -18.331 1.00 22.26 322 LEU B CA 1
ATOM 5784 C C . LEU B 1 322 ? 6.380 1.014 -19.381 1.00 27.56 322 LEU B C 1
ATOM 5785 O O . LEU B 1 322 ? 6.139 1.646 -20.414 1.00 23.25 322 LEU B O 1
ATOM 5790 N N . ARG B 1 323 ? 7.570 0.478 -19.137 1.00 25.07 323 ARG B N 1
ATOM 5791 C CA . ARG B 1 323 ? 8.717 0.766 -20.009 1.00 20.54 323 ARG B CA 1
ATOM 5792 C C . ARG B 1 323 ? 8.553 0.351 -21.472 1.00 25.17 323 ARG B C 1
ATOM 5793 O O . ARG B 1 323 ? 8.929 1.092 -22.381 1.00 30.47 323 ARG B O 1
ATOM 5801 N N . LYS B 1 324 ? 7.983 -0.822 -21.704 1.00 22.55 324 LYS B N 1
ATOM 5802 C CA . LYS B 1 324 ? 7.814 -1.316 -23.066 1.00 23.83 324 LYS B CA 1
ATOM 5803 C C . LYS B 1 324 ? 6.743 -0.537 -23.823 1.00 28.80 324 LYS B C 1
ATOM 5804 O O . LYS B 1 324 ? 6.667 -0.609 -25.045 1.00 32.83 324 LYS B O 1
ATOM 5810 N N . ASP B 1 325 ? 5.912 0.200 -23.097 1.00 22.56 325 ASP B N 1
ATOM 5811 C CA . ASP B 1 325 ? 4.760 0.860 -23.709 1.00 27.42 325 ASP B CA 1
ATOM 5812 C C . ASP B 1 325 ? 5.015 2.340 -24.011 1.00 25.40 325 ASP B C 1
ATOM 5813 O O . ASP B 1 325 ? 4.179 3.008 -24.622 1.00 26.94 325 ASP B O 1
ATOM 5818 N N . GLY B 1 326 ? 6.175 2.848 -23.599 1.00 23.41 326 GLY B N 1
ATOM 5819 C CA . GLY B 1 326 ? 6.551 4.218 -23.905 1.00 29.38 326 GLY B CA 1
ATOM 5820 C C . GLY B 1 326 ? 5.719 5.273 -23.187 1.00 31.71 326 GLY B C 1
ATOM 5821 O O . GLY B 1 326 ? 5.643 6.421 -23.627 1.00 39.55 326 GLY B O 1
ATOM 5822 N N . ILE B 1 327 ? 5.082 4.876 -22.089 1.00 27.41 327 ILE B N 1
ATOM 5823 C CA . ILE B 1 327 ? 4.287 5.794 -21.276 1.00 28.94 327 ILE B CA 1
ATOM 5824 C C . ILE B 1 327 ? 4.998 6.104 -19.962 1.00 26.55 327 ILE B C 1
ATOM 5825 O O . ILE B 1 327 ? 5.472 5.191 -19.287 1.00 30.77 327 ILE B O 1
ATOM 5830 N N . THR B 1 328 ? 5.061 7.380 -19.586 1.00 24.13 328 THR B N 1
ATOM 5831 C CA . THR B 1 328 ? 5.624 7.745 -18.286 1.00 23.24 328 THR B CA 1
ATOM 5832 C C . THR B 1 328 ? 4.588 7.497 -17.193 1.00 16.22 328 THR B C 1
ATOM 5833 O O . THR B 1 328 ? 3.387 7.547 -17.449 1.00 20.08 328 THR B O 1
ATOM 5837 N N . GLY B 1 329 ? 5.056 7.232 -15.981 1.00 15.61 329 GLY B N 1
ATOM 5838 C CA . GLY B 1 329 ? 4.152 6.981 -14.869 1.00 15.09 329 GLY B CA 1
ATOM 5839 C C . GLY B 1 329 ? 3.464 8.262 -14.445 1.00 17.52 329 GLY B C 1
ATOM 5840 O O . GLY B 1 329 ? 2.331 8.241 -13.951 1.00 16.86 329 GLY B O 1
ATOM 5841 N N . LYS B 1 330 ? 4.156 9.385 -14.626 1.00 14.71 330 LYS B N 1
ATOM 5842 C CA . LYS B 1 330 ? 3.565 10.682 -14.337 1.00 17.31 330 LYS B CA 1
ATOM 5843 C C . LYS B 1 330 ? 2.371 10.936 -15.258 1.00 17.17 330 LYS B C 1
ATOM 5844 O O . LYS B 1 330 ? 1.298 11.326 -14.793 1.00 20.59 330 LYS B O 1
ATOM 5850 N N . LEU B 1 331 ? 2.570 10.740 -16.560 1.00 15.66 331 LEU B N 1
ATOM 5851 C CA . LEU B 1 331 ? 1.490 10.914 -17.536 1.00 19.35 331 LEU B CA 1
ATOM 5852 C C . LEU B 1 331 ? 0.335 9.949 -17.256 1.00 19.87 331 LEU B C 1
ATOM 5853 O O . LEU B 1 331 ? -0.836 10.318 -17.359 1.00 20.35 331 LEU B O 1
ATOM 5858 N N . ALA B 1 332 ? 0.672 8.709 -16.916 1.00 16.15 332 ALA B N 1
ATOM 5859 C CA . ALA B 1 332 ? -0.345 7.706 -16.611 1.00 16.18 332 ALA B CA 1
ATOM 5860 C C . ALA B 1 332 ? -1.157 8.089 -15.378 1.00 15.59 332 ALA B C 1
ATOM 5861 O O . ALA B 1 332 ? -2.389 8.100 -15.416 1.00 17.79 332 ALA B O 1
ATOM 5863 N N . ALA B 1 333 ? -0.474 8.414 -14.286 1.00 16.67 333 ALA B N 1
ATOM 5864 C CA . ALA B 1 333 ? -1.183 8.748 -13.057 1.00 17.33 333 ALA B CA 1
ATOM 5865 C C . ALA B 1 333 ? -2.075 9.978 -13.254 1.00 21.31 333 ALA B C 1
ATOM 5866 O O . ALA B 1 333 ? -3.175 10.056 -12.712 1.00 17.01 333 ALA B O 1
ATOM 5868 N N . ASN B 1 334 ? -1.611 10.937 -14.044 1.00 17.49 334 ASN B N 1
ATOM 5869 C CA . ASN B 1 334 ? -2.386 12.152 -14.224 1.00 14.89 334 ASN B CA 1
ATOM 5870 C C . ASN B 1 334 ? -3.606 11.934 -15.110 1.00 16.77 334 ASN B C 1
ATOM 5871 O O . ASN B 1 334 ? -4.678 12.488 -14.844 1.00 16.07 334 ASN B O 1
ATOM 5876 N N . SER B 1 335 ? -3.467 11.103 -16.142 1.00 16.82 335 SER B N 1
ATOM 5877 C CA . SER B 1 335 ? -4.616 10.811 -16.985 1.00 19.96 335 SER B CA 1
ATOM 5878 C C . SER B 1 335 ? -5.641 9.999 -16.195 1.00 19.07 335 SER B C 1
ATOM 5879 O O . SER B 1 335 ? -6.844 10.267 -16.253 1.00 16.85 335 SER B O 1
ATOM 5882 N N . LEU B 1 336 ? -5.162 8.996 -15.463 1.00 16.17 336 LEU B N 1
ATOM 5883 C CA . LEU B 1 336 ? -6.051 8.189 -14.640 1.00 16.00 336 LEU B CA 1
ATOM 5884 C C . LEU B 1 336 ? -6.824 9.062 -13.641 1.00 15.60 336 LEU B C 1
ATOM 5885 O O . LEU B 1 336 ? -8.031 8.884 -13.443 1.00 15.80 336 LEU B O 1
ATOM 5890 N N . ASP B 1 337 ? -6.126 10.005 -13.019 1.00 15.09 337 ASP B N 1
ATOM 5891 C CA . ASP B 1 337 ? -6.757 10.927 -12.079 1.00 16.11 337 ASP B CA 1
ATOM 5892 C C . ASP B 1 337 ? -7.916 11.686 -12.727 1.00 17.89 337 ASP B C 1
ATOM 5893 O O . ASP B 1 337 ? -8.995 11.832 -12.135 1.00 15.77 337 ASP B O 1
ATOM 5898 N N . ARG B 1 338 ? -7.720 12.153 -13.952 1.00 15.79 338 ARG B N 1
ATOM 5899 C CA . ARG B 1 338 ? -8.785 12.896 -14.619 1.00 16.37 338 ARG B CA 1
ATOM 5900 C C . ARG B 1 338 ? -9.933 11.973 -14.996 1.00 16.90 338 ARG B C 1
ATOM 5901 O O . ARG B 1 338 ? -11.057 12.424 -15.232 1.00 19.42 338 ARG B O 1
ATOM 5909 N N . ALA B 1 339 ? -9.644 10.677 -15.022 1.00 16.88 339 ALA B N 1
ATOM 5910 C CA . ALA B 1 339 ? -10.636 9.659 -15.352 1.00 18.62 339 ALA B CA 1
ATOM 5911 C C . ALA B 1 339 ? -11.316 9.092 -14.111 1.00 18.09 339 ALA B C 1
ATOM 5912 O O . ALA B 1 339 ? -12.116 8.163 -14.220 1.00 21.20 339 ALA B O 1
ATOM 5914 N N . GLY B 1 340 ? -10.971 9.627 -12.941 1.00 17.49 340 GLY B N 1
ATOM 5915 C CA . GLY B 1 340 ? -11.627 9.250 -11.699 1.00 18.45 340 GLY B CA 1
ATOM 5916 C C . GLY B 1 340 ? -10.960 8.107 -10.963 1.00 17.47 340 GLY B C 1
ATOM 5917 O O . GLY B 1 340 ? -11.575 7.451 -10.121 1.00 17.51 340 GLY B O 1
ATOM 5918 N N . ILE B 1 341 ? -9.702 7.853 -11.297 1.00 15.32 341 ILE B N 1
ATOM 5919 C CA . ILE B 1 341 ? -8.975 6.743 -10.705 1.00 21.31 341 ILE B CA 1
ATOM 5920 C C . ILE B 1 341 ? -7.686 7.300 -10.138 1.00 17.61 341 ILE B C 1
ATOM 5921 O O . ILE B 1 341 ? -6.823 7.745 -10.890 1.00 17.85 341 ILE B O 1
ATOM 5926 N N . THR B 1 342 ? -7.551 7.298 -8.817 1.00 14.09 342 THR B N 1
ATOM 5927 C CA . THR B 1 342 ? -6.368 7.899 -8.215 1.00 13.22 342 THR B CA 1
ATOM 5928 C C . THR B 1 342 ? -5.321 6.859 -7.862 1.00 14.04 342 THR B C 1
ATOM 5929 O O . THR B 1 342 ? -5.628 5.848 -7.241 1.00 13.79 342 THR B O 1
ATOM 5933 N N . CYS B 1 343 ? -4.086 7.111 -8.286 1.00 12.90 343 CYS B N 1
ATOM 5934 C CA . CYS B 1 343 ? -2.964 6.221 -7.981 1.00 16.29 343 CYS B CA 1
ATOM 5935 C C . CYS B 1 343 ? -1.688 7.052 -8.007 1.00 19.01 343 CYS B C 1
ATOM 5936 O O . CYS B 1 343 ? -1.769 8.278 -8.119 1.00 17.24 343 CYS B O 1
ATOM 5939 N N . ASN B 1 344 ? -0.522 6.408 -7.885 1.00 14.34 344 ASN B N 1
ATOM 5940 C CA . ASN B 1 344 ? 0.754 7.140 -7.878 1.00 12.84 344 ASN B CA 1
ATOM 5941 C C . ASN B 1 344 ? 1.664 6.673 -8.983 1.00 17.29 344 ASN B C 1
ATOM 5942 O O . ASN B 1 344 ? 1.682 5.481 -9.310 1.00 15.34 344 ASN B O 1
ATOM 5947 N N . LYS B 1 345 ? 2.474 7.589 -9.505 1.00 14.80 345 LYS B N 1
ATOM 5948 C CA . LYS B 1 345 ? 3.586 7.199 -10.357 1.00 13.91 345 LYS B CA 1
ATOM 5949 C C . LYS B 1 345 ? 4.559 6.428 -9.456 1.00 18.78 345 LYS B C 1
ATOM 5950 O O . LYS B 1 345 ? 4.539 6.571 -8.231 1.00 15.26 345 LYS B O 1
ATOM 5956 N N . ASN B 1 346 ? 5.394 5.584 -10.049 1.00 19.94 346 ASN B N 1
ATOM 5957 C CA . ASN B 1 346 ? 6.252 4.731 -9.238 1.00 15.52 346 ASN B CA 1
ATOM 5958 C C . ASN B 1 346 ? 7.528 4.398 -9.989 1.00 17.86 346 ASN B C 1
ATOM 5959 O O . ASN B 1 346 ? 7.475 3.867 -11.090 1.00 16.71 346 ASN B O 1
ATOM 5964 N N . ALA B 1 347 ? 8.674 4.720 -9.395 1.00 14.14 347 ALA B N 1
ATOM 5965 C CA . ALA B 1 347 ? 9.966 4.467 -10.033 1.00 15.63 347 ALA B CA 1
ATOM 5966 C C . ALA B 1 347 ? 10.228 2.965 -10.188 1.00 21.10 347 ALA B C 1
ATOM 5967 O O . ALA B 1 347 ? 10.032 2.193 -9.251 1.00 20.86 347 ALA B O 1
ATOM 5969 N N . ILE B 1 348 ? 10.661 2.554 -11.375 1.00 23.29 348 ILE B N 1
ATOM 5970 C CA . ILE B 1 348 ? 11.077 1.170 -11.601 1.00 22.08 348 ILE B CA 1
ATOM 5971 C C . ILE B 1 348 ? 12.536 1.075 -11.166 1.00 23.47 348 ILE B C 1
ATOM 5972 O O . ILE B 1 348 ? 13.345 1.898 -11.575 1.00 24.29 348 ILE B O 1
ATOM 5977 N N . PRO B 1 349 ? 12.875 0.088 -10.319 1.00 24.85 349 PRO B N 1
ATOM 5978 C CA . PRO B 1 349 ? 14.258 0.003 -9.825 1.00 23.74 349 PRO B CA 1
ATOM 5979 C C . PRO B 1 349 ? 15.279 -0.030 -10.963 1.00 23.32 349 PRO B C 1
ATOM 5980 O O . PRO B 1 349 ? 15.078 -0.772 -11.932 1.00 27.43 349 PRO B O 1
ATOM 5984 N N . PHE B 1 350 ? 16.336 0.774 -10.833 1.00 28.05 350 PHE B N 1
ATOM 5985 C CA . PHE B 1 350 ? 17.451 0.834 -11.786 1.00 26.78 350 PHE B CA 1
ATOM 5986 C C . PHE B 1 350 ? 17.153 1.593 -13.090 1.00 32.72 350 PHE B C 1
ATOM 5987 O O . PHE B 1 350 ? 18.037 1.764 -13.931 1.00 23.91 350 PHE B O 1
ATOM 5995 N N . ASP B 1 351 ? 15.914 2.052 -13.248 1.00 30.03 351 ASP B N 1
ATOM 5996 C CA . ASP B 1 351 ? 15.543 2.887 -14.389 1.00 29.19 351 ASP B CA 1
ATOM 5997 C C . ASP B 1 351 ? 16.324 4.197 -14.303 1.00 28.83 351 ASP B C 1
ATOM 5998 O O . ASP B 1 351 ? 16.401 4.806 -13.236 1.00 29.22 351 ASP B O 1
ATOM 6003 N N . GLU B 1 352 ? 16.910 4.628 -15.417 1.00 31.04 352 GLU B N 1
ATOM 6004 C CA . GLU B 1 352 ? 17.659 5.888 -15.435 1.00 34.87 352 GLU B CA 1
ATOM 6005 C C . GLU B 1 352 ? 16.763 7.119 -15.632 1.00 34.72 352 GLU B C 1
ATOM 6006 O O . GLU B 1 352 ? 17.241 8.258 -15.597 1.00 34.01 352 GLU B O 1
ATOM 6012 N N . THR B 1 353 ? 15.469 6.882 -15.838 1.00 31.32 353 THR B N 1
ATOM 6013 C CA . THR B 1 353 ? 14.482 7.956 -15.905 1.00 28.30 353 THR B CA 1
ATOM 6014 C C . THR B 1 353 ? 14.405 8.672 -14.562 1.00 24.56 353 THR B C 1
ATOM 6015 O O . THR B 1 353 ? 14.463 8.024 -13.515 1.00 23.57 353 THR B O 1
ATOM 6019 N N . SER B 1 354 ? 14.290 10.000 -14.577 1.00 17.81 354 SER B N 1
ATOM 6020 C CA . SER B 1 354 ? 14.095 10.750 -13.330 1.00 20.43 354 SER B CA 1
ATOM 6021 C C . SER B 1 354 ? 12.912 10.229 -12.518 1.00 23.63 354 SER B C 1
ATOM 6022 O O . SER B 1 354 ? 11.855 9.957 -13.082 1.00 20.84 354 SER B O 1
ATOM 6025 N N . PRO B 1 355 ? 13.085 10.101 -11.192 1.00 19.54 355 PRO B N 1
ATOM 6026 C CA . PRO B 1 355 ? 11.983 9.704 -10.309 1.00 17.23 355 PRO B CA 1
ATOM 6027 C C . PRO B 1 355 ? 10.847 10.723 -10.345 1.00 17.73 355 PRO B C 1
ATOM 6028 O O . PRO B 1 355 ? 9.756 10.436 -9.855 1.00 19.68 355 PRO B O 1
ATOM 6032 N N . PHE B 1 356 ? 11.094 11.905 -10.909 1.00 19.87 356 PHE B N 1
ATOM 6033 C CA . PHE B 1 356 ? 10.015 12.870 -11.080 1.00 20.02 356 PHE B CA 1
ATOM 6034 C C . PHE B 1 356 ? 9.068 12.408 -12.180 1.00 17.87 356 PHE B C 1
ATOM 6035 O O . PHE B 1 356 ? 7.871 12.709 -12.165 1.00 23.61 356 PHE B O 1
ATOM 6043 N N . ILE B 1 357 ? 9.617 11.671 -13.136 1.00 19.48 357 ILE B N 1
ATOM 6044 C CA . ILE B 1 357 ? 8.864 11.215 -14.292 1.00 21.60 357 ILE B CA 1
ATOM 6045 C C . ILE B 1 357 ? 8.349 9.786 -14.063 1.00 19.09 357 ILE B C 1
ATOM 6046 O O . ILE B 1 357 ? 7.136 9.528 -14.088 1.00 19.48 357 ILE B O 1
ATOM 6051 N N . THR B 1 358 ? 9.299 8.880 -13.821 1.00 16.88 358 THR B N 1
ATOM 6052 C CA . THR B 1 358 ? 9.085 7.428 -13.688 1.00 14.57 358 THR B CA 1
ATOM 6053 C C . THR B 1 358 ? 8.592 6.699 -14.946 1.00 17.74 358 THR B C 1
ATOM 6054 O O . THR B 1 358 ? 8.173 7.314 -15.937 1.00 20.36 358 THR B O 1
ATOM 6058 N N . SER B 1 359 ? 8.651 5.372 -14.884 1.00 19.01 359 SER B N 1
ATOM 6059 C CA . SER B 1 359 ? 8.149 4.509 -15.945 1.00 16.51 359 SER B CA 1
ATOM 6060 C C . SER B 1 359 ? 7.183 3.475 -15.348 1.00 15.97 359 SER B C 1
ATOM 6061 O O . SER B 1 359 ? 7.033 2.374 -15.876 1.00 21.23 359 SER B O 1
ATOM 6064 N N . GLY B 1 360 ? 6.541 3.818 -14.232 1.00 15.24 360 GLY B N 1
ATOM 6065 C CA . GLY B 1 360 ? 5.587 2.905 -13.623 1.00 15.09 360 GLY B CA 1
ATOM 6066 C C . GLY B 1 360 ? 4.473 3.593 -12.857 1.00 18.14 360 GLY B C 1
ATOM 6067 O O . GLY B 1 360 ? 4.501 4.811 -12.656 1.00 16.96 360 GLY B O 1
ATOM 6068 N N . ILE B 1 361 ? 3.477 2.811 -12.446 1.00 18.24 361 ILE B N 1
ATOM 6069 C CA . ILE B 1 361 ? 2.465 3.292 -11.522 1.00 14.77 361 ILE B CA 1
ATOM 6070 C C . ILE B 1 361 ? 2.236 2.257 -10.429 1.00 14.83 361 ILE B C 1
ATOM 6071 O O . ILE B 1 361 ? 2.493 1.064 -10.620 1.00 18.19 361 ILE B O 1
ATOM 6076 N N . ARG B 1 362 ? 1.785 2.725 -9.274 1.00 14.03 362 ARG B N 1
ATOM 6077 C CA . ARG B 1 362 ? 1.529 1.845 -8.140 1.00 14.76 362 ARG B CA 1
ATOM 6078 C C . ARG B 1 362 ? 0.050 1.902 -7.814 1.00 15.51 362 ARG B C 1
ATOM 6079 O O . ARG B 1 362 ? -0.499 2.987 -7.613 1.00 13.83 362 ARG B O 1
ATOM 6087 N N . LEU B 1 363 ? -0.589 0.735 -7.795 1.00 15.09 363 LEU B N 1
ATOM 6088 C CA . LEU B 1 363 ? -2.007 0.614 -7.452 1.00 14.47 363 LEU B CA 1
ATOM 6089 C C . LEU B 1 363 ? -2.151 -0.205 -6.194 1.00 19.65 363 LEU B C 1
ATOM 6090 O O . LEU B 1 363 ? -1.348 -1.103 -5.939 1.00 18.09 363 LEU B O 1
ATOM 6095 N N . GLY B 1 364 ? -3.182 0.091 -5.404 1.00 12.76 364 GLY B N 1
ATOM 6096 C CA . GLY B 1 364 ? -3.419 -0.663 -4.189 1.00 12.53 364 GLY B CA 1
ATOM 6097 C C . GLY B 1 364 ? -4.893 -0.943 -4.010 1.00 14.28 364 GLY B C 1
ATOM 6098 O O . GLY B 1 364 ? -5.743 -0.141 -4.411 1.00 15.76 364 GLY B O 1
ATOM 6099 N N . THR B 1 365 ? -5.210 -2.082 -3.406 1.00 13.34 365 THR B N 1
ATOM 6100 C CA . THR B 1 365 ? -6.604 -2.440 -3.200 1.00 13.13 365 THR B CA 1
ATOM 6101 C C . THR B 1 365 ? -7.317 -2.130 -1.866 1.00 12.79 365 THR B C 1
ATOM 6102 O O . THR B 1 365 ? -8.520 -2.315 -1.813 1.00 15.87 365 THR B O 1
ATOM 6106 N N . PRO B 1 366 ? -6.609 -1.695 -0.788 1.00 12.25 366 PRO B N 1
ATOM 6107 C CA . PRO B 1 366 ? -7.343 -1.663 0.488 1.00 12.04 366 PRO B CA 1
ATOM 6108 C C . PRO B 1 366 ? -8.584 -0.771 0.532 1.00 12.53 366 PRO B C 1
ATOM 6109 O O . PRO B 1 366 ? -9.586 -1.184 1.110 1.00 12.71 366 PRO B O 1
ATOM 6113 N N . ALA B 1 367 ? -8.521 0.419 -0.061 1.00 12.55 367 ALA B N 1
ATOM 6114 C CA . ALA B 1 367 ? -9.636 1.358 0.008 1.00 13.77 367 ALA B CA 1
ATOM 6115 C C . ALA B 1 367 ? -10.906 0.860 -0.684 1.00 12.72 367 ALA B C 1
ATOM 6116 O O . ALA B 1 367 ? -11.996 0.889 -0.095 1.00 12.86 367 ALA B O 1
ATOM 6118 N N . CYS B 1 368 ? -10.806 0.436 -1.941 1.00 13.13 368 CYS B N 1
ATOM 6119 C CA . CYS B 1 368 ? -12.010 -0.074 -2.588 1.00 13.76 368 CYS B CA 1
ATOM 6120 C C . CYS B 1 368 ? -12.498 -1.369 -1.945 1.00 15.53 368 CYS B C 1
ATOM 6121 O O . CYS B 1 368 ? -13.695 -1.629 -1.910 1.00 14.38 368 CYS B O 1
ATOM 6124 N N . THR B 1 369 ? -11.579 -2.180 -1.421 1.00 17.21 369 THR B N 1
ATOM 6125 C CA . THR B 1 369 ? -11.980 -3.454 -0.816 1.00 19.85 369 THR B CA 1
ATOM 6126 C C . THR B 1 369 ? -12.803 -3.165 0.426 1.00 15.47 369 THR B C 1
ATOM 6127 O O . THR B 1 369 ? -13.761 -3.885 0.741 1.00 14.70 369 THR B O 1
ATOM 6131 N N . THR B 1 370 ? -12.435 -2.095 1.121 1.00 13.26 370 THR B N 1
ATOM 6132 C CA . THR B 1 370 ? -13.213 -1.626 2.256 1.00 14.60 370 THR B CA 1
ATOM 6133 C C . THR B 1 370 ? -14.629 -1.255 1.826 1.00 15.38 370 THR B C 1
ATOM 6134 O O . THR B 1 370 ? -15.575 -1.473 2.582 1.00 15.41 370 THR B O 1
ATOM 6138 N N . ARG B 1 371 ? -14.785 -0.728 0.608 1.00 13.86 371 ARG B N 1
ATOM 6139 C CA . ARG B 1 371 ? -16.116 -0.373 0.110 1.00 14.39 371 ARG B CA 1
ATOM 6140 C C . ARG B 1 371 ? -16.884 -1.573 -0.454 1.00 16.76 371 ARG B C 1
ATOM 6141 O O . ARG B 1 371 ? -18.000 -1.415 -0.954 1.00 17.07 371 ARG B O 1
ATOM 6149 N N . GLY B 1 372 ? -16.287 -2.764 -0.382 1.00 15.07 372 GLY B N 1
ATOM 6150 C CA . GLY B 1 372 ? -16.967 -3.976 -0.815 1.00 19.84 372 GLY B CA 1
ATOM 6151 C C . GLY B 1 372 ? -16.596 -4.527 -2.186 1.00 18.30 372 GLY B C 1
ATOM 6152 O O . GLY B 1 372 ? -17.266 -5.429 -2.682 1.00 18.48 372 GLY B O 1
ATOM 6153 N N . PHE B 1 373 ? -15.538 -4.007 -2.800 1.00 22.15 373 PHE B N 1
ATOM 6154 C CA . PHE B 1 373 ? -15.105 -4.524 -4.102 1.00 19.74 373 PHE B CA 1
ATOM 6155 C C . PHE B 1 373 ? -14.687 -5.980 -3.964 1.00 16.37 373 PHE B C 1
ATOM 6156 O O . PHE B 1 373 ? -14.052 -6.365 -2.976 1.00 19.43 373 PHE B O 1
ATOM 6164 N N . LYS B 1 374 ? -15.055 -6.781 -4.955 1.00 17.23 374 LYS B N 1
ATOM 6165 C CA . LYS B 1 374 ? -14.611 -8.166 -5.052 1.00 17.44 374 LYS B CA 1
ATOM 6166 C C . LYS B 1 374 ? -13.722 -8.310 -6.279 1.00 17.74 374 LYS B C 1
ATOM 6167 O O . LYS B 1 374 ? -13.414 -7.316 -6.940 1.00 19.52 374 LYS B O 1
ATOM 6173 N N . GLU B 1 375 ? -13.330 -9.541 -6.594 1.00 17.90 375 GLU B N 1
ATOM 6174 C CA . GLU B 1 375 ? -12.409 -9.783 -7.705 1.00 26.87 375 GLU B CA 1
ATOM 6175 C C . GLU B 1 375 ? -12.916 -9.231 -9.039 1.00 23.19 375 GLU B C 1
ATOM 6176 O O . GLU B 1 375 ? -12.196 -8.519 -9.742 1.00 20.96 375 GLU B O 1
ATOM 6182 N N . LYS B 1 376 ? -14.159 -9.554 -9.381 1.00 22.77 376 LYS B N 1
ATOM 6183 C CA . LYS B 1 376 ? -14.726 -9.135 -10.660 1.00 23.09 376 LYS B CA 1
ATOM 6184 C C . LYS B 1 376 ? -14.805 -7.610 -10.786 1.00 19.52 376 LYS B C 1
ATOM 6185 O O . LYS B 1 376 ? -14.783 -7.070 -11.887 1.00 21.83 376 LYS B O 1
ATOM 6191 N N . ASP B 1 377 ? -14.911 -6.921 -9.657 1.00 18.87 377 ASP B N 1
ATOM 6192 C CA . ASP B 1 377 ? -14.967 -5.469 -9.667 1.00 23.68 377 ASP B CA 1
ATOM 6193 C C . ASP B 1 377 ? -13.579 -4.910 -9.934 1.00 22.16 377 ASP B C 1
ATOM 6194 O O . ASP B 1 377 ? -13.430 -3.899 -10.622 1.00 18.03 377 ASP B O 1
ATOM 6199 N N . PHE B 1 378 ? -12.559 -5.574 -9.399 1.00 19.51 378 PHE B N 1
ATOM 6200 C CA . PHE B 1 378 ? -11.189 -5.160 -9.699 1.00 17.28 378 PHE B CA 1
ATOM 6201 C C . PHE B 1 378 ? -10.754 -5.564 -11.106 1.00 25.43 378 PHE B C 1
ATOM 6202 O O . PHE B 1 378 ? -9.845 -4.964 -11.672 1.00 23.97 378 PHE B O 1
ATOM 6210 N N . VAL B 1 379 ? -11.410 -6.572 -11.669 1.00 22.37 379 VAL B N 1
ATOM 6211 C CA . VAL B 1 379 ? -11.191 -6.912 -13.072 1.00 19.29 379 VAL B CA 1
ATOM 6212 C C . VAL B 1 379 ? -11.679 -5.761 -13.948 1.00 19.53 379 VAL B C 1
ATOM 6213 O O . VAL B 1 379 ? -10.970 -5.299 -14.851 1.00 20.88 379 VAL B O 1
ATOM 6217 N N . LEU B 1 380 ? -12.884 -5.285 -13.657 1.00 21.66 380 LEU B N 1
ATOM 6218 C CA . LEU B 1 380 ? -13.433 -4.112 -14.333 1.00 22.09 380 LEU B CA 1
ATOM 6219 C C . LEU B 1 380 ? -12.504 -2.906 -14.176 1.00 21.68 380 LEU B C 1
ATOM 6220 O O . LEU B 1 380 ? -12.224 -2.215 -15.154 1.00 22.58 380 L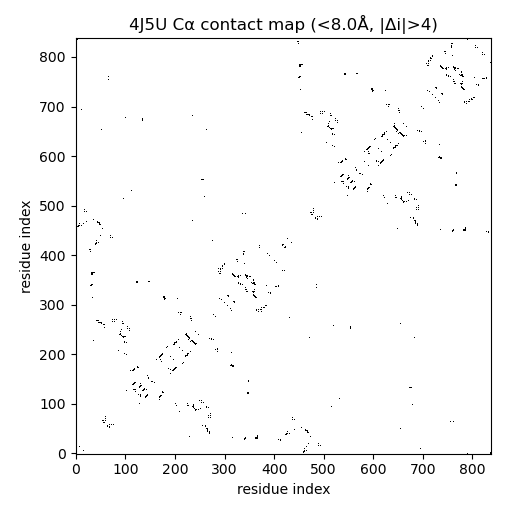EU B O 1
ATOM 6225 N N . VAL B 1 381 ? -12.021 -2.666 -12.956 1.00 19.67 381 VAL B N 1
ATOM 6226 C CA . VAL B 1 381 ? -11.096 -1.553 -12.704 1.00 23.45 381 VAL B CA 1
ATOM 6227 C C . VAL B 1 381 ? -9.834 -1.717 -13.547 1.00 26.71 381 VAL B C 1
ATOM 6228 O O . VAL B 1 381 ? -9.351 -0.763 -14.154 1.00 17.83 381 VAL B O 1
ATOM 6232 N N . GLY B 1 382 ? -9.322 -2.941 -13.610 1.00 20.39 382 GLY B N 1
ATOM 6233 C CA . GLY B 1 382 ? -8.129 -3.213 -14.387 1.00 20.49 382 GLY B CA 1
ATOM 6234 C C . GLY B 1 382 ? -8.300 -2.881 -15.858 1.00 22.01 382 GLY B C 1
ATOM 6235 O O . GLY B 1 382 ? -7.355 -2.446 -16.517 1.00 18.96 382 GLY B O 1
ATOM 6236 N N . HIS B 1 383 ? -9.503 -3.094 -16.383 1.00 20.65 383 HIS B N 1
ATOM 6237 C CA A HIS B 1 383 ? -9.772 -2.808 -17.787 0.43 21.96 383 HIS B CA 1
ATOM 6238 C CA B HIS B 1 383 ? -9.771 -2.809 -17.787 0.57 20.30 383 HIS B CA 1
ATOM 6239 C C . HIS B 1 383 ? -9.931 -1.310 -18.028 1.00 20.15 383 HIS B C 1
ATOM 6240 O O . HIS B 1 383 ? -9.586 -0.810 -19.094 1.00 20.56 383 HIS B O 1
ATOM 6253 N N . MET B 1 384 ? -10.449 -0.600 -17.027 1.00 20.66 384 MET B N 1
ATOM 6254 C CA . MET B 1 384 ? -10.584 0.848 -17.122 1.00 19.39 384 MET B CA 1
ATOM 6255 C C . MET B 1 384 ? -9.195 1.473 -17.146 1.00 18.93 384 MET B C 1
ATOM 6256 O O . MET B 1 384 ? -8.928 2.399 -17.914 1.00 19.13 384 MET B O 1
ATOM 6261 N N . VAL B 1 385 ? -8.320 0.967 -16.285 1.00 18.74 385 VAL B N 1
ATOM 6262 C CA . VAL B 1 385 ? -6.927 1.398 -16.259 1.00 17.94 385 VAL B CA 1
ATOM 6263 C C . VAL B 1 385 ? -6.259 1.121 -17.604 1.00 23.76 385 VAL B C 1
ATOM 6264 O O . VAL B 1 385 ? -5.637 2.006 -18.189 1.00 18.62 385 VAL B O 1
ATOM 6268 N N . ALA B 1 386 ? -6.425 -0.095 -18.115 1.00 21.43 386 ALA B N 1
ATOM 6269 C CA . ALA B 1 386 ? -5.870 -0.450 -19.419 1.00 22.45 386 ALA B CA 1
ATOM 6270 C C . ALA B 1 386 ? -6.420 0.432 -20.534 1.00 24.32 386 ALA B C 1
ATOM 6271 O O . ALA B 1 386 ? -5.694 0.797 -21.461 1.00 20.78 386 ALA B O 1
ATOM 6273 N N . ASP B 1 387 ? -7.710 0.746 -20.466 1.00 20.60 387 ASP B N 1
ATOM 6274 C CA . ASP B 1 387 ? -8.303 1.629 -21.460 1.00 21.19 387 ASP B CA 1
ATOM 6275 C C . ASP B 1 387 ? -7.550 2.960 -21.500 1.00 20.81 387 ASP B C 1
ATOM 6276 O O . ASP B 1 387 ? -7.199 3.446 -22.574 1.00 24.29 387 ASP B O 1
ATOM 6281 N N . ILE B 1 388 ? -7.275 3.527 -20.330 1.00 22.14 388 ILE B N 1
ATOM 6282 C CA . ILE B 1 388 ? -6.596 4.824 -20.250 1.00 19.57 388 ILE B CA 1
ATOM 6283 C C . ILE B 1 388 ? -5.160 4.726 -20.764 1.00 19.60 388 ILE B C 1
ATOM 6284 O O . ILE B 1 388 ? -4.691 5.582 -21.528 1.00 21.08 388 ILE B O 1
ATOM 6289 N N . LEU B 1 389 ? -4.456 3.683 -20.338 1.00 19.37 389 LEU B N 1
ATOM 6290 C CA . LEU B 1 389 ? -3.085 3.477 -20.785 1.00 20.27 389 LEU B CA 1
ATOM 6291 C C . LEU B 1 389 ? -3.034 3.284 -22.297 1.00 20.54 389 LEU B C 1
ATOM 6292 O O . LEU B 1 389 ? -2.166 3.848 -22.971 1.00 20.99 389 LEU B O 1
ATOM 6297 N N . ASP B 1 390 ? -3.972 2.509 -22.837 1.00 22.53 390 ASP B N 1
ATOM 6298 C CA . ASP B 1 390 ? -4.045 2.339 -24.285 1.00 22.00 390 ASP B CA 1
ATOM 6299 C C . ASP B 1 390 ? -4.234 3.681 -24.981 1.00 24.10 390 ASP B C 1
ATOM 6300 O O . ASP B 1 390 ? -3.684 3.912 -26.058 1.00 28.30 390 ASP B O 1
ATOM 6305 N N . GLY B 1 391 ? -5.016 4.561 -24.359 1.00 23.05 391 GLY B N 1
ATOM 6306 C CA . GLY B 1 391 ? -5.287 5.866 -24.936 1.00 22.13 391 GLY B CA 1
ATOM 6307 C C . GLY B 1 391 ? -4.037 6.722 -24.962 1.00 22.66 391 GLY B C 1
ATOM 6308 O O . GLY B 1 391 ? -3.809 7.484 -25.899 1.00 23.94 391 GLY B O 1
ATOM 6309 N N . LEU B 1 392 ? -3.217 6.599 -23.924 1.00 21.00 392 LEU B N 1
ATOM 6310 C CA . LEU B 1 392 ? -1.983 7.374 -23.864 1.00 20.70 392 LEU B CA 1
ATOM 6311 C C . LEU B 1 392 ? -0.978 6.932 -24.929 1.00 21.32 392 LEU B C 1
ATOM 6312 O O . LEU B 1 392 ? -0.120 7.715 -25.344 1.00 29.49 392 LEU B O 1
ATOM 6317 N N . LYS B 1 393 ? -1.093 5.681 -25.368 1.00 23.40 393 LYS B N 1
ATOM 6318 C CA . LYS B 1 393 ? -0.225 5.131 -26.406 1.00 23.68 393 LYS B CA 1
ATOM 6319 C C . LYS B 1 393 ? -0.659 5.580 -27.791 1.00 30.01 393 LYS B C 1
ATOM 6320 O O . LYS B 1 393 ? 0.157 5.658 -28.711 1.00 34.74 393 LYS B O 1
ATOM 6326 N N . ASN B 1 394 ? -1.944 5.892 -27.933 1.00 30.90 394 ASN B N 1
ATOM 6327 C CA . ASN B 1 394 ? -2.536 6.091 -29.255 1.00 32.50 394 ASN B CA 1
ATOM 6328 C C . ASN B 1 394 ? -3.182 7.458 -29.480 1.00 37.38 394 ASN B C 1
ATOM 6329 O O . ASN B 1 394 ? -3.875 7.660 -30.478 1.00 38.63 394 ASN B O 1
ATOM 6334 N N . ASN B 1 395 ? -2.951 8.387 -28.558 1.00 42.03 395 ASN B N 1
ATOM 6335 C CA . ASN B 1 395 ? -3.546 9.718 -28.634 1.00 44.48 395 ASN B CA 1
ATOM 6336 C C . ASN B 1 395 ? -2.669 10.774 -27.992 1.00 46.41 395 ASN B C 1
ATOM 6337 O O . ASN B 1 395 ? -2.122 10.554 -26.912 1.00 49.39 395 ASN B O 1
ATOM 6342 N N . GLU B 1 396 ? -2.545 11.922 -28.650 1.00 48.02 396 GLU B N 1
ATOM 6343 C CA . GLU B 1 396 ? -1.909 13.075 -28.026 1.00 49.78 396 GLU B CA 1
ATOM 6344 C C . GLU B 1 396 ? -2.824 13.597 -26.925 1.00 48.28 396 GLU B C 1
ATOM 6345 O O . GLU B 1 396 ? -2.371 13.920 -25.823 1.00 54.92 396 GLU B O 1
ATOM 6347 N N . ASP B 1 397 ? -4.117 13.655 -27.232 1.00 36.47 397 ASP B N 1
ATOM 6348 C CA . ASP B 1 397 ? -5.129 14.146 -26.300 1.00 30.07 397 ASP B CA 1
ATOM 6349 C C . ASP B 1 397 ? -5.999 12.989 -25.789 1.00 22.30 397 ASP B C 1
ATOM 6350 O O . ASP B 1 397 ? -6.731 12.363 -26.560 1.00 31.18 397 ASP B O 1
ATOM 6355 N N . ASN B 1 398 ? -5.907 12.707 -24.490 1.00 24.03 398 ASN B N 1
ATOM 6356 C CA . ASN B 1 398 ? -6.659 11.602 -23.894 1.00 21.23 398 ASN B CA 1
ATOM 6357 C C . ASN B 1 398 ? -7.959 12.074 -23.224 1.00 23.13 398 ASN B C 1
ATOM 6358 O O . ASN B 1 398 ? -8.578 11.321 -22.476 1.00 20.81 398 ASN B O 1
ATOM 6363 N N . SER B 1 399 ? -8.366 13.315 -23.491 1.00 24.17 399 SER B N 1
ATOM 6364 C CA . SER B 1 399 ? -9.533 13.897 -22.817 1.00 25.66 399 SER B CA 1
ATOM 6365 C C . SER B 1 399 ? -10.825 13.142 -23.066 1.00 28.32 399 SER B C 1
ATOM 6366 O O . SER B 1 399 ? -11.579 12.886 -22.128 1.00 21.40 399 SER B O 1
ATOM 6369 N N . ALA B 1 400 ? -11.079 12.800 -24.325 1.00 22.66 400 ALA B N 1
ATOM 6370 C CA . ALA B 1 400 ? -12.294 12.077 -24.685 1.00 27.02 400 ALA B CA 1
ATOM 6371 C C . ALA B 1 400 ? -12.395 10.747 -23.942 1.00 25.83 400 ALA B C 1
ATOM 6372 O O . ALA B 1 400 ? -13.446 10.408 -23.389 1.00 23.81 400 ALA B O 1
ATOM 6374 N N . LEU B 1 401 ? -11.304 9.990 -23.935 1.00 25.48 401 LEU B N 1
ATOM 6375 C CA . LEU B 1 401 ? -11.287 8.708 -23.250 1.00 25.53 401 LEU B CA 1
ATOM 6376 C C . LEU B 1 401 ? -11.401 8.880 -21.736 1.00 22.26 401 LEU B C 1
ATOM 6377 O O . LEU B 1 401 ? -12.055 8.081 -21.065 1.00 21.15 401 LEU B O 1
ATOM 6382 N N . GLU B 1 402 ? -10.765 9.918 -21.195 1.00 20.70 402 GLU B N 1
ATOM 6383 C CA . GLU B 1 402 ? -10.840 10.166 -19.756 1.00 19.84 402 GLU B CA 1
ATOM 6384 C C . GLU B 1 402 ? -12.286 10.373 -19.309 1.00 20.02 402 GLU B C 1
ATOM 6385 O O . GLU B 1 402 ? -12.703 9.868 -18.272 1.00 19.59 402 GLU B O 1
ATOM 6391 N N . GLN B 1 403 ? -13.042 11.116 -20.106 1.00 20.70 403 GLN B N 1
ATOM 6392 C CA . GLN B 1 403 ? -14.436 11.388 -19.802 1.00 21.00 403 GLN B CA 1
ATOM 6393 C C . GLN B 1 403 ? -15.265 10.120 -19.957 1.00 22.94 403 GLN B C 1
ATOM 6394 O O . GLN B 1 403 ? -16.161 9.853 -19.157 1.00 24.04 403 GLN B O 1
ATOM 6400 N N . GLN B 1 404 ? -14.953 9.344 -20.994 1.00 22.01 404 GLN B N 1
ATOM 6401 C CA . GLN B 1 404 ? -15.570 8.039 -21.202 1.00 23.37 404 GLN B CA 1
ATOM 6402 C C . GLN B 1 404 ? -15.414 7.163 -19.960 1.00 26.74 404 GLN B C 1
ATOM 6403 O O . GLN B 1 404 ? -16.395 6.651 -19.415 1.00 21.83 404 GLN B O 1
ATOM 6409 N N . VAL B 1 405 ? -14.166 6.990 -19.531 1.00 21.03 405 VAL B N 1
ATOM 6410 C CA . VAL B 1 405 ? -13.844 6.142 -18.386 1.00 20.35 405 VAL B CA 1
ATOM 6411 C C . VAL B 1 405 ? -14.437 6.688 -17.091 1.00 22.25 405 VAL B C 1
ATOM 6412 O O . VAL B 1 405 ? -14.934 5.928 -16.257 1.00 20.15 405 VAL B O 1
ATOM 6416 N N . LEU B 1 406 ? -14.410 8.007 -16.930 1.00 19.57 406 LEU B N 1
ATOM 6417 C CA . LEU B 1 406 ? -14.994 8.618 -15.734 1.00 19.09 406 LEU B CA 1
ATOM 6418 C C . LEU B 1 406 ? -16.490 8.319 -15.620 1.00 20.38 406 LEU B C 1
ATOM 6419 O O . LEU B 1 406 ? -17.020 8.145 -14.514 1.00 20.70 406 LEU B O 1
ATOM 6424 N N . ASN B 1 407 ? -17.165 8.250 -16.764 1.00 20.51 407 ASN B N 1
ATOM 6425 C CA . ASN B 1 407 ? -18.569 7.844 -16.789 1.00 21.14 407 ASN B CA 1
ATOM 6426 C C . ASN B 1 407 ? -18.715 6.436 -16.218 1.00 21.02 407 ASN B C 1
ATOM 6427 O O . ASN B 1 407 ? -19.608 6.183 -15.401 1.00 22.48 407 ASN B O 1
ATOM 6432 N N . GLU B 1 408 ? -17.845 5.522 -16.654 1.00 22.39 408 GLU B N 1
ATOM 6433 C CA A GLU B 1 408 ? -17.826 4.136 -16.169 0.40 24.90 408 GLU B CA 1
ATOM 6434 C CA B GLU B 1 408 ? -17.914 4.155 -16.160 0.60 25.52 408 GLU B CA 1
ATOM 6435 C C . GLU B 1 408 ? -17.593 4.100 -14.670 1.00 24.16 408 GLU B C 1
ATOM 6436 O O . GLU B 1 408 ? -18.272 3.404 -13.917 1.00 22.00 408 GLU B O 1
ATOM 6447 N N . VAL B 1 409 ? -16.581 4.847 -14.250 1.00 19.29 409 VAL B N 1
ATOM 6448 C CA . VAL B 1 409 ? -16.173 4.871 -12.856 1.00 18.45 409 VAL B CA 1
ATOM 6449 C C . VAL B 1 409 ? -17.324 5.294 -11.955 1.00 19.06 409 VAL B C 1
ATOM 6450 O O . VAL B 1 409 ? -17.528 4.728 -10.881 1.00 19.28 409 VAL B O 1
ATOM 6454 N N . THR B 1 410 ? -18.065 6.296 -12.410 1.00 19.62 410 THR B N 1
ATOM 6455 C CA . THR B 1 410 ? -19.157 6.883 -11.650 1.00 23.72 410 THR B CA 1
ATOM 6456 C C . THR B 1 410 ? -20.279 5.871 -11.466 1.00 25.95 410 THR B C 1
ATOM 6457 O O . THR B 1 410 ? -20.885 5.794 -10.399 1.00 26.15 410 THR B O 1
ATOM 6461 N N . LYS B 1 411 ? -20.548 5.093 -12.511 1.00 25.83 411 LYS B N 1
ATOM 6462 C CA . LYS B 1 411 ? -21.618 4.105 -12.449 1.00 25.41 411 LYS B CA 1
ATOM 6463 C C . LYS B 1 411 ? -21.183 2.878 -11.653 1.00 29.76 411 LYS B C 1
ATOM 6464 O O . LYS B 1 411 ? -22.016 2.163 -11.112 1.00 31.39 411 LYS B O 1
ATOM 6470 N N . LEU B 1 412 ? -19.878 2.639 -11.571 1.00 23.89 412 LEU B N 1
ATOM 6471 C CA . LEU B 1 412 ? -19.383 1.494 -10.814 1.00 23.17 412 LEU B CA 1
ATOM 6472 C C . LEU B 1 412 ? -19.290 1.816 -9.326 1.00 25.07 412 LEU B C 1
ATOM 6473 O O . LEU B 1 412 ? -19.716 1.020 -8.492 1.00 26.16 412 LEU B O 1
ATOM 6478 N N . ILE B 1 413 ? -18.743 2.984 -8.987 1.00 18.00 413 ILE B N 1
ATOM 6479 C CA . ILE B 1 413 ? -18.499 3.295 -7.587 1.00 17.28 413 ILE B CA 1
ATOM 6480 C C . ILE B 1 413 ? -19.772 3.577 -6.790 1.00 18.08 413 ILE B C 1
ATOM 6481 O O . ILE B 1 413 ? -19.820 3.306 -5.591 1.00 20.98 413 ILE B O 1
ATOM 6486 N N . GLU B 1 414 ? -20.795 4.116 -7.443 1.00 21.61 414 GLU B N 1
ATOM 6487 C CA . GLU B 1 414 ? -22.066 4.395 -6.765 1.00 20.30 414 GLU B CA 1
ATOM 6488 C C . GLU B 1 414 ? -22.829 3.115 -6.397 1.00 25.17 414 GLU B C 1
ATOM 6489 O O . GLU B 1 414 ? -23.850 3.173 -5.716 1.00 24.56 414 GLU B O 1
ATOM 6495 N N . LEU B 1 415 ? -22.321 1.963 -6.833 1.00 18.90 415 LEU B N 1
ATOM 6496 C CA . LEU B 1 415 ? -22.918 0.677 -6.462 1.00 19.25 415 LEU B CA 1
ATOM 6497 C C . LEU B 1 415 ? -22.481 0.145 -5.095 1.00 19.09 415 LEU B C 1
ATOM 6498 O O . LEU B 1 415 ? -23.035 -0.844 -4.619 1.00 20.92 415 LEU B O 1
ATOM 6503 N N . PHE B 1 416 ? -21.516 0.806 -4.461 1.00 17.83 416 PHE B N 1
ATOM 6504 C CA . PHE B 1 416 ? -20.923 0.313 -3.211 1.00 20.80 416 PHE B CA 1
ATOM 6505 C C . PHE B 1 416 ? -21.162 1.253 -2.031 1.00 21.59 416 PHE B C 1
ATOM 6506 O O . PHE B 1 416 ? -21.321 2.457 -2.217 1.00 16.77 416 PHE B O 1
ATOM 6514 N N . PRO B 1 417 ? -21.185 0.704 -0.806 1.00 16.55 417 PRO B N 1
ATOM 6515 C CA . PRO B 1 417 ? -21.501 1.534 0.361 1.00 20.21 417 PRO B CA 1
ATOM 6516 C C . PRO B 1 417 ? -20.415 2.541 0.711 1.00 17.66 417 PRO B C 1
ATOM 6517 O O . PRO B 1 417 ? -19.250 2.401 0.311 1.00 19.82 417 PRO B O 1
ATOM 6521 N N . PHE B 1 418 ? -20.810 3.560 1.463 1.00 20.23 418 PHE B N 1
ATOM 6522 C CA . PHE B 1 418 ? -19.889 4.567 1.962 1.00 18.47 418 PHE B CA 1
ATOM 6523 C C . PHE B 1 418 ? -20.489 5.123 3.244 1.00 19.43 418 PHE B C 1
ATOM 6524 O O . PHE B 1 418 ? -21.506 4.606 3.736 1.00 21.65 418 PHE B O 1
ATOM 6532 N N . TYR B 1 419 ? -19.866 6.162 3.789 1.00 17.69 419 TYR B N 1
ATOM 6533 C CA . TYR B 1 419 ? -20.390 6.848 4.965 1.00 19.81 419 TYR B CA 1
ATOM 6534 C C . TYR B 1 419 ? -21.825 7.326 4.745 1.00 26.07 419 TYR B C 1
ATOM 6535 O O . TYR B 1 419 ? -22.154 7.818 3.667 1.00 24.82 419 TYR B O 1
ATOM 6544 N N . GLY B 1 420 ? -22.669 7.187 5.765 1.00 31.22 420 GLY B N 1
ATOM 6545 C CA . GLY B 1 420 ? -24.041 7.657 5.681 1.00 33.76 420 GLY B CA 1
ATOM 6546 C C . GLY B 1 420 ? -24.143 9.145 5.395 1.00 38.98 420 GLY B C 1
ATOM 6547 O O . GLY B 1 420 ? -23.234 9.913 5.707 1.00 40.23 420 GLY B O 1
#

Nearest PDB structures (foldseek):
  2vmo-assembly1_A  TM=9.892E-01  e=5.323E-56  Geobacillus stearothermophilus
  1kkj-assembly1_A  TM=9.786E-01  e=5.323E-56  Geobacillus stearothermophilus
  2w7m-assembly1_A-2  TM=9.783E-01  e=9.160E-56  Geobacillus stearothermophilus
  1yjs-assembly1_A-2  TM=9.782E-01  e=1.339E-55  Geobacillus stearothermophilus
  1yjy-assembly1_A  TM=9.773E-01  e=1.269E-55  Geobacillus stearothermophilus

CATH classification: 3.90.1150.10 (+1 more: 3.40.640.10)

Solvent-accessible surface area: 27010 Å² total

InterPro domains:
  IPR001085 Serine hydroxymethyltransferase [MF_00051] (7-420)
  IPR001085 Serine hydroxymethyltransferase [PIRSF000412]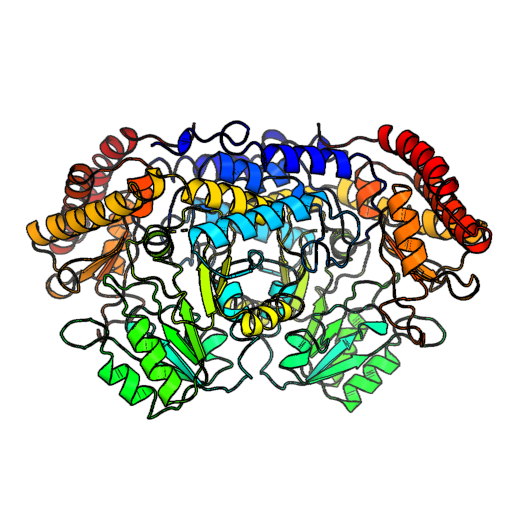 (3-404)
  IPR001085 Serine hydroxymethyltransferase [cd00378] (10-405)
  IPR015421 Pyridoxal phosphate-dependent transferase, major domain [G3DSA:3.40.640.10] (37-288)
  IPR015422 Pyridoxal phosphate-dependent transferase, small domain [G3DSA:3.90.1150.10] (10-416)
  IPR015424 Pyridoxal phosphate-dependent transferase [SSF53383] (3-419)
  IPR019798 Serine hydroxymethyltransferase, pyridoxal phosphate binding site [PS00096] (222-238)
  IPR039429 Serine hydroxymethyltransferase-like domain [PF00464] (8-385)
  IPR049943 Serine hydroxymethyltransferase-like [PTHR11680] (6-390)

Foldseek 3Di:
DDCVPDDCVPPPVPVVVVVVVVQVLLLQFAEFALLAAAADVLLVVLLPDPLQVDFFFAAQVGTPDPPCPVLNVLLVLLFVLVCVLLVADFKDFFFFALLLLLVLLCLLQHDFAFEEEEADVLLFADCSRQPCVDCNVVRYNYDYDHADPVQSHDDLVRVLVVCVVRLGQEYEAEGHADFEADDLQSVQVSCVVSVHAYEYEHASPVLCSSLVLGPRNQVRHQKYKYFCRLLNFDHGIMIGHNDVVSNVSSSVSSPPNRDGGGRSSSSSSSSVSSVVSVDPVSSVLQVQLQLQQQLLLVLLVVLPWDWRSSGGSGFKTKTQQVVLPAWLVNLQVLLVLLRYHWGGGANRPDPDPRVTHRITMTGRRHVSNQVDGSVNSSVVSVLSSQQSVCRSPDPDCNVSSPVNSVVSSVSSVVTDDDD/DPCVPDDCVPPPVPVVVVVVVVQVLLLQFAEFALLAAAADVLLVVLLPDPLQVDFFFDAQVGTPDPDCPPLNVLLVLLFVLVCVLLVADFKDLFFFALLLLLVLLCLLQHDFAFEFEEADVLLFADCSRQPCVDCNVVRYPYDYDHADPPLSHDDLVRVLVVCVVRLGQEYEAEGRADFEADDLQSVQVSCVVSVHFYEYECASPVLCSSLVLGPRNQVRGQKYKYFCRLLSFPHGIMIGHRDVVSSVSSSVCSPPNRDGGGRSSSSSSSSVSSVVSVDPVSSVLQVQLQLQQQLLLVLLVVLPWAWRSSGGSGFKTKTQQVVLPAWLVNLQVLCVLLRYHWAGGANRPDPDDPVTHRIIMTGRNHVSNQPDGSVLSSVVSVLSSQQSVCVSPDPDSNVSSPVNSVVSSVSSVVTDDDD

Secondary structure (DSSP, 8-state):
--GGG--HHHH-HHHHHHHHHHHHHHHHSEE--TT-----HHHHHHHTSGGGG----EETTEESSS--HHHHHHHHHHHHHHHHHHT-SEEE---SSHHHHHHHHHHHH--TT-EEEEE-GGGT--GGGT-TTSHHHHSSEEEEE---TTT-S--HHHHHHHHHHH--SEEEEE-SS--S---HHHHHHHHHHHT-EEEEE-TTTHHHHHTTSS--STTT-SEEEEE------SS-EEEEES-HHHHHHHHHIIIIII-SS--HHHHHHHHHHHHHHTSHHHHHHHHHHHHHHHHHHHHHHHTT-EEGGGS-SSSEEEEE-GGGT--HHHHHHHHHHTTEE-EE-PPTT--S-TTT-SEEEEE-HHHHHTT--HHHHHHHHHHHHHHHHHHHH-S--HHHHHHHHHHHHHHHTTS----/--GGG--HHHH-HHHHHHHHHHHHHHHHSEE--TT-----HHHHHHHT-GGGG----EETTEESSS--HHHHHHHHHHHHHHHHHHT-SEEE---SSHHHHHHHHHHHH--TT-EEEEE-TTTT--GGGT-TTSHHHHSSEEEEE---TTT----HHHHHHHHHHH--SEEEE--SS--S---HHHHHHHHHHHT-EEEEE-TTTHHHHHTTSS--STTT-SEEEEE-------S-EEEEES-HHHHHHHHHIIIIII-SS--HHHHHHHHHHHHHHTSHHHHHHHHHHHHHHHHHHHHHHHTT-EEGGGS-SSSEEEEE-GGGT--HHHHHHHHHHTTEE-EE-PPTT--S-TTT-SEEEEE-HHHHHTT--HHHHHHHHHHHHHHHHHHHH-S--HHHHHHHHHHHHHHHTTS----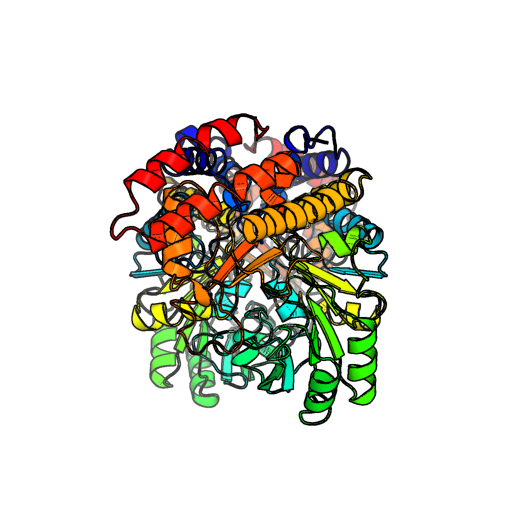

B-factor: mean 19.82, std 8.09, range [7.1, 64.53]

Sequence (838 aa):
MNIFNNNLHEETDKEEINEIIKHEKLRQSSSVIELIASENFVSPAVLEAQGALLTNKYAEGYPSKRFYNGCEEVDKAENLAIERVKKLFNNCKYANVQPHSGSQANQAVYYLALLQPGDTVLGMSLDSGGHLTHGAAPNMSGKWFNAVSYSSVNKETYLIDYDEIERLADLHKPKLLIAGFSSAYPRNIDFAKFREIVDKVGAYFMADIAHIAGLVATGEHQSPIPYAHAVTSTTHTLRGPRGGLILSNDEEIGHKIINSALFPGLQGGPLMHIIAAKAVAFLENLQPEYKSYIQQVISSNAKALASSLQERGYDILTGGTDNHIVLVDLRKDGITGKLAANSLDRAGITTCNKNAIPFDETSPFITSGIRLGTPACTTRGFKEKDFVLVGHMVADILDGLKNNEDNSSALEQQVLNEVTKLIELFPFYGMNIFNNNLHETDKEEINEIIKHEKKLRQSSSVIELIASENFVSPAVLEAQGALLTNKYAEGYPSKRFYNGCEEVDKAENLAIERVKKLFNCKYANVQPHSGSQANQAVYYLALLQPGDTVLGMSLDSGGHLTHGAAPNMSGKWFNAVSYSVNKETYLIDYDEIERLADDLHKPKLLIAGFSAYPRNIDFAKFREIVDKVGAYFMADIAHIAGLVATGEHQSPIPYAHAVTSTTHTLRGPRGGLILSNDEEIGHKIINSALFPGLQGGPLMHIIAAKAVAFLENLQPEYKSSYIQQVISNAKALASSLQERGYDILTGGTDNHIVLVDLRKDGITGKLAANSLDRAGITCNKNAIPFDETSPFITSGIRLGTPACTTRGFKEKDFVLVGHHMVADILDGLKNNEDNSALEQQVLNEEVTKLIELFPFYG

Organism: Rickettsia rickettsii (strain Sheila Smith) (NCBI:txid392021)

Radius of gyration: 27.12 Å; Cα contacts (8 Å, |Δi|>4): 1999; chains: 2; bounding box: 55×57×89 Å